Protein 1XIQ (pdb70)

Secondary structure (DSSP, 8-state):
--EEEEEE-HHHHHTT-HHHHHHHHHHTT-EEEEEEEE---HHHHHHHTGGGSSSSS-TTHHHHHTTS-EEEEEEESTTHHHHHHHHH--SSTTTSPBTBHHHHH--BTTB-SEEE-SSHHHHHHHHHHH--GGGS-----GGGGGT--/--EEEEEE-HHHHHTT-HHHHHHHHHHTT-EEEEEEEE---HHHHHHHTGGGSSSSSSTTHHHHHHSS-EEEEEEESTTHHHHHHHHH--SSTTTSPBTBHHHHH--BTTB-SEEE-SSHHHHHHHHHHH--GGGS-----GGGGGT--/--EEEEEE-HHHHHTT-HHHHHHHHHHTT-EEEEEEEE---HHHHHHHTSGGGSSSS-TTHHHHHHHS-EEEEEEESTTHHHHHHHHH--SSTTTSPBTBHHHHH--BTTB-SEEE-SSHHHHHHHHHHH--GGGS-----GGGGGT--/--EEEEEE-HHHHHTT-HHHHHHHHHHTT-EEEEEEEE---HHHHHTTSTTT-SSSSSTTHHHHHHHS-EEEEEEESTTHHHHHHHHH--SSTTTSPBTBHHHHH--BTTB-SEEE-SSHHHHHHHHHHH--GGGS-----GGGGGT--/--EEEEEE-HHHHHTT-HHHHHHHHHHTT-EEEEEEEE---TTHHHHHTSGGGSSSS-TTHHHHHHHS-EEEEEEESTTHHHHHHHHH--SSTTTSPBTBHHHHH--BTTB-SEEE-SSHHHHHHHHHHH--GGGS-----GGGGGT--/--EEEEEE-HHHHHTT-HHHHHHHHHHTT-EEEEEEEE---HHHHHHHTGGGGSSSS-TTHHHHTTTS-EEEEEEESTTHHHHHHHHH--SSTTTSPBTBHHHHH--BTTB-SEEE-SSHHHHHHHHHHH--GGGS-----GGGGGT--

Organism: Plasmodium falciparum (isolate 3D7) (NCBI:txid36329)

Nearest PDB structures (foldseek):
  1xiq-assembly1_B  TM=1.007E+00  e=1.306E-31  Plasmodium falciparum 3D7
  2hvd-assembly1_C-2  TM=9.933E-01  e=1.036E-22  Homo sapiens
  5iol-assembly1_F  TM=9.896E-01  e=2.340E-22  Schistosoma mansoni
  2hve-assembly1_A  TM=9.920E-01  e=5.284E-22  Homo sapiens
  6joh-assembly3_I  TM=9.911E-01  e=8.194E-22  Aspergillus flavus NRRL3357

CATH classification: 3.30.70.141

Solvent-accessible surface area: 35829 Å² total; per-residue (Å²): 141,48,61,1,0,0,0,0,37,0,1,0,8,6,46,21,4,1,0,9,0,0,48,59,0,23,42,2,2,6,20,7,5,1,4,34,6,23,50,0,72,65,140,30,0,110,94,17,24,124,161,72,58,138,97,126,160,33,124,100,52,0,50,55,5,31,161,6,0,0,0,0,0,0,1,23,0,38,37,0,1,122,5,1,108,60,13,2,9,96,85,45,0,33,85,0,86,11,18,0,0,19,0,31,12,2,2,37,86,65,32,4,0,0,28,13,0,79,47,75,82,28,0,83,110,14,10,124,39,6,11,123,95,147,36,43,13,168,23,172,30,30,18,39,114,41,4,25,131,132,51,74,1,0,1,0,0,22,0,1,0,6,7,42,17,4,1,0,7,0,0,64,67,0,23,43,1,2,7,24,6,5,1,4,38,6,34,57,3,72,104,152,60,1,59,114,20,35,140,170,84,60,147,95,133,133,43,128,88,48,12,65,92,4,32,139,2,0,0,0,0,0,0,0,21,0,51,28,0,6,114,1,1,71,58,8,0,12,97,88,50,0,70,83,0,96,12,17,6,0,9,0,31,6,0,10,58,72,26,6,3,0,0,21,2,1,95,54,72,69,29,0,77,152,19,10,117,52,10,11,133,78,133,55,45,11,168,23,148,14,37,11,26,108,40,3,7,125,109,51,56,1,0,0,0,0,14,0,0,0,7,6,39,20,6,1,0,14,0,0,44,53,0,23,38,1,7,7,11,6,4,0,3,48,6,26,57,2,65,85,114,57,0,120,98,12,21,148,97,79,61,141,73,139,129,46,187,88,52,11,50,49,2,29,156,7,0,0,0,0,0,0,0,13,6,34,35,0,1,79,3,2,111,57,4,3,14,98,94,48,0,34,87,0,96,11,13,0,0,17,2,30,10,1,0,45,69,47,36,9,0,0,21,13,1,58,44,68,82,22,0,81,127,10,15,116,47,5,12,142,96,142,34,50,10,134,12,136,26,43,4,64,82,14,2,8,106,128,51,76,1,0,1,2,0,28,4,3,0,7,6,41,24,10,1,0,17,0,0,57,69,0,24,44,1,2,6,24,7,5,1,4,43,5,52,54,4,72,115,141,92,6,128,106,38,43,150,163,92,54,151,85,132,124,46,142,78,55,12,56,107,9,14,145,3,0,0,0,0,0,0,0,20,0,44,36,0,13,105,0,0,106,56,4,2,13,103,90,47,0,55,78,0,97,13,16,6,0,24,0,32,10,1,8,48,73,33,12,4,0,0,30,11,1,85,45,74,70,30,0,79,152,25,13,118,61,12,12,149,93,153,49,41,10,167,21,133,22,17,10,32,105,37,4,10,125,118,52,67,1,0,0,0,0,16,0,0,0,7,5,40,22,5,1,0,11,0,0,47,55,0,21,42,0,1,6,25,5,4,0,4,43,7,23,55,3,73,96,109,60,0,109,86,11,18,143,88,69,63,139,83,140,137,47,199,64,51,12,51,44,1,29,154,6,1,0,0,0,0,0,0,22,0,39,35,0,6,92,2,2,113,47,2,2,15,98,95,51,0,33,74,1,91,12,14,0,0,20,2,39,10,1,2,43,79,43,29,9,0,0,15,15,0,61,51,81,75,26,0,83,142,10,14,112,53,8,10,138,92,147,40,43,12,156,17,149,22,37,14,38,80,18,3,9,118,138,49,67,1,0,0,0,0,33,0,1,0,9,6,45,19,5,0,0,14,0,0,63,61,0,23,48,2,4,7,13,6,3,1,4,36,7,22,45,1,80,87,138,37,0,118,86,14,26,127,159,72,68,147,81,128,150,34,180,99,46,10,47,56,3,30,152,6,0,0,0,0,0,0,1,25,0,42,33,0,7,96,0,1,97,57,11,2,7,92,77,42,0,34,90,0,97,12,19,1,0,16,0,31,12,0,1,51,81,75,31,4,0,0,28,15,0,81,48,75,80,25,0,82,104,12,10,116,38,8,11,124,94,144,36,46,13,140,15,161,31,33,16,40,115,31,4,27,129

Sequence (894 aa):
MEKSFIMIKPDGVQRGLVGTIIKRFEKKGYKLIAIKMLNPTEEILKEHYKELSDQPFFKNLVAYISKGPVVAMVWEGVDMVKQGRKLIGETNPLTSNTGTIRGDFCLEVSKNVIHGSDSVASANKEINIWFKAEELTQWKHHMKEWICSMEKSFIMIKPDGVQRGLVGTIIKRFEKKGYKLIAIKMLNPTEEILKEHYKELSDQPFFKNLVAYISKGPVVAMVWEGVDMVKQGRKLIGETNPLTSNTGTIRGDFCLEVSKNVIHGSDSVASANKEINIWFKAEELTQWKHHMKEWICSMEKSFIMIKPDGVQRGLVGTIIKRFEKKGYKLIAIKMLNPTEEILKEHYKELSDQPFFKNLVAYISKGPVVAMVWEGVDMVKQGRKLIGETNPLTSNTGTIRGDFCLEVSKNVIHGSDSVASANKEINIWFKAEELTQWKHHMKEWICSMEKSFIMIKPDGVQRGLVGTIIKRFEKKGYKLIAIKMLNPTEEILKEHYKELSDQPFFKNLVAYISKGPVVAMVWEGVDMVKQGRKLIGETNPLTSNTGTIRGDFCLEVSKNVIHGSDSVASANKEINIWFKAEELTQWKHHMKEWICSMEKSFIMIKPDGVQRGLVGTIIKRFEKKGYKLIAIKMLNPTEEILKEHYKELSDQPFFKNLVAYISKGPVVAMVWEGVDMVKQGRKLIGETNPLTSNTGTIRGDFCLEVSKNVIHGSDSVASANKEINIWFKAEELTQWKHHMKEWICSMEKSFIMIKPDGVQRGLVGTIIKRFEKKGYKLIAIKMLNPTEEILKEHYKELSDQPFFKNLVAYISKGPVVAMVWEGVDMVKQGRKLIGETNPLTSNTGTIRGDFCLEVSKNVIHGSDSVASANKEINIWFKAEELTQWKHHMKEWICS

Structure (mmCIF, N/CA/C/O backbone):
data_1XIQ
#
_entry.id   1XIQ
#
_cell.length_a   68.593
_cell.length_b   112.424
_cell.length_c   68.590
_cell.angle_alpha   90.00
_cell.angle_beta   119.05
_cell.angle_gamma   90.00
#
_symmetry.space_group_name_H-M   'P 1 21 1'
#
loop_
_atom_site.group_PDB
_atom_site.id
_atom_site.type_symbol
_atom_site.label_atom_id
_atom_site.label_alt_id
_atom_site.label_comp_id
_atom_site.label_asym_id
_atom_site.label_entity_id
_atom_site.label_seq_id
_atom_site.pdbx_PDB_ins_code
_atom_site.Cartn_x
_atom_site.Cartn_y
_atom_site.Cartn_z
_atom_site.occupancy
_atom_site.B_iso_or_equiv
_atom_site.auth_seq_id
_atom_site.auth_comp_id
_atom_site.auth_asym_id
_atom_site.auth_atom_id
_atom_site.pdbx_PDB_model_num
ATOM 1 N N . MET A 1 9 ? 24.645 -1.760 -18.206 1.00 56.92 1 MET A N 1
ATOM 2 C CA . MET A 1 9 ? 23.619 -0.902 -17.545 1.00 56.58 1 MET A CA 1
ATOM 3 C C . MET A 1 9 ? 24.168 0.484 -17.178 1.00 54.23 1 MET A C 1
ATOM 4 O O . MET A 1 9 ? 25.389 0.695 -17.181 1.00 54.37 1 MET A O 1
ATOM 9 N N . GLU A 1 10 ? 23.258 1.413 -16.869 1.00 50.47 2 GLU A N 1
ATOM 10 C CA . GLU A 1 10 ? 23.593 2.776 -16.448 1.00 46.88 2 GLU A CA 1
ATOM 11 C C . GLU A 1 10 ? 24.364 2.836 -15.123 1.00 45.84 2 GLU A C 1
ATOM 12 O O . GLU A 1 10 ? 23.926 2.268 -14.119 1.00 47.59 2 GLU A O 1
ATOM 18 N N . LYS A 1 11 ? 25.498 3.534 -15.120 1.00 43.20 3 LYS A N 1
ATOM 19 C CA . LYS A 1 11 ? 26.340 3.658 -13.923 1.00 40.88 3 LYS A CA 1
ATOM 20 C C . LYS A 1 11 ? 26.356 5.088 -13.388 1.00 39.58 3 LYS A C 1
ATOM 21 O O . LYS A 1 11 ? 26.347 6.044 -14.155 1.00 41.27 3 LYS A O 1
ATOM 27 N N . SER A 1 12 ? 26.384 5.230 -12.065 1.00 38.14 4 SER A N 1
ATOM 28 C CA . SER A 1 12 ? 26.529 6.545 -11.416 1.00 37.02 4 SER A CA 1
ATOM 29 C C . SER A 1 12 ? 27.597 6.530 -10.336 1.00 36.39 4 SER A C 1
ATOM 30 O O . SER A 1 12 ? 27.832 5.490 -9.704 1.00 37.03 4 SER A O 1
ATOM 33 N N . PHE A 1 13 ? 28.224 7.685 -10.115 1.00 33.97 5 PHE A N 1
ATOM 34 C CA . PHE A 1 13 ? 29.228 7.810 -9.070 1.00 32.62 5 PHE A CA 1
ATOM 35 C C . PHE A 1 13 ? 28.643 8.436 -7.817 1.00 31.74 5 PHE A C 1
ATOM 36 O O . PHE A 1 13 ? 28.199 9.595 -7.820 1.00 31.11 5 PHE A O 1
ATOM 44 N N . ILE A 1 14 ? 28.643 7.658 -6.741 1.00 31.17 6 ILE A N 1
ATOM 45 C CA . ILE A 1 14 ? 28.106 8.127 -5.476 1.00 29.96 6 ILE A CA 1
ATOM 46 C C . ILE A 1 14 ? 29.195 8.141 -4.415 1.00 29.77 6 ILE A C 1
ATOM 47 O O . ILE A 1 14 ? 29.878 7.135 -4.197 1.00 30.08 6 ILE A O 1
ATOM 52 N N . MET A 1 15 ? 29.377 9.285 -3.770 1.00 29.50 7 MET A N 1
ATOM 53 C CA . MET A 1 15 ? 30.484 9.425 -2.842 1.00 30.65 7 MET A CA 1
ATOM 54 C C . MET A 1 15 ? 29.989 9.978 -1.517 1.00 30.13 7 MET A C 1
ATOM 55 O O . MET A 1 15 ? 29.412 11.076 -1.467 1.00 32.25 7 MET A O 1
ATOM 60 N N . ILE A 1 16 ? 30.181 9.20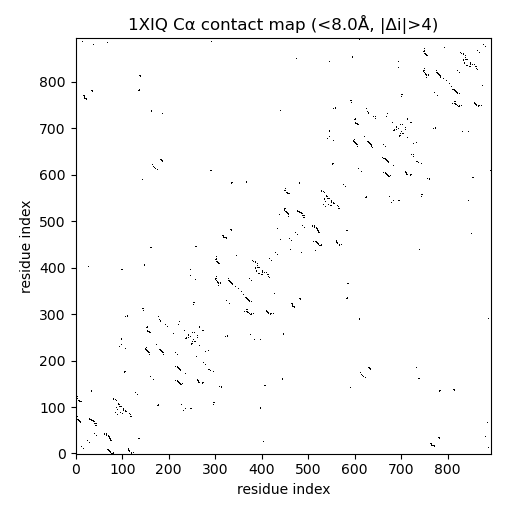8 -0.453 1.00 26.99 8 ILE A N 1
ATOM 61 C CA . ILE A 1 16 ? 29.877 9.703 0.869 1.00 25.90 8 ILE A CA 1
ATOM 62 C C . ILE A 1 16 ? 30.988 10.663 1.296 1.00 27.76 8 ILE A C 1
ATOM 63 O O . ILE A 1 16 ? 32.152 10.267 1.459 1.00 28.97 8 ILE A O 1
ATOM 68 N N . LYS A 1 17 ? 30.625 11.934 1.446 1.00 27.08 9 LYS A N 1
ATOM 69 C CA . LYS A 1 17 ? 31.555 12.967 1.886 1.00 26.09 9 LYS A CA 1
ATOM 70 C C . LYS A 1 17 ? 32.020 12.731 3.342 1.00 24.96 9 LYS A C 1
ATOM 71 O O . LYS A 1 17 ? 31.471 11.866 4.024 1.00 23.97 9 LYS A O 1
ATOM 77 N N . PRO A 1 18 ? 33.026 13.478 3.812 1.00 23.99 10 PRO A N 1
ATOM 78 C CA . PRO A 1 18 ? 33.632 13.224 5.121 1.00 23.61 10 PRO A CA 1
ATOM 79 C C . PRO A 1 18 ? 32.626 13.285 6.273 1.00 24.21 10 PRO A C 1
ATOM 80 O O . PRO A 1 18 ? 32.692 12.452 7.178 1.00 26.25 10 PRO A O 1
ATOM 84 N N . ASP A 1 19 ? 31.702 14.239 6.221 1.00 23.02 11 ASP A N 1
ATOM 85 C CA . ASP A 1 19 ? 30.712 14.398 7.259 1.00 21.72 11 ASP A CA 1
ATOM 86 C C . ASP A 1 19 ? 29.733 13.231 7.322 1.00 20.31 11 ASP A C 1
ATOM 87 O O . ASP A 1 19 ? 29.154 12.945 8.373 1.00 20.25 11 ASP A O 1
ATOM 92 N N . GLY A 1 20 ? 29.556 12.548 6.198 1.00 18.92 12 GLY A N 1
ATOM 93 C CA . GLY A 1 20 ? 28.783 11.322 6.167 1.00 19.13 12 GLY A CA 1
ATOM 94 C C . GLY A 1 20 ? 29.466 10.208 6.944 1.00 19.70 12 GLY A C 1
ATOM 95 O O . GLY A 1 20 ? 28.817 9.463 7.679 1.00 19.37 12 GLY A O 1
ATOM 96 N N . VAL A 1 21 ? 30.779 10.095 6.773 1.00 19.60 13 VAL A N 1
ATOM 97 C CA . VAL A 1 21 ? 31.558 9.061 7.435 1.00 19.73 13 VAL A CA 1
ATOM 98 C C . VAL A 1 21 ? 31.641 9.372 8.929 1.00 21.08 13 VAL A C 1
ATOM 99 O O . VAL A 1 21 ? 31.582 8.457 9.764 1.00 22.24 13 VAL A O 1
ATOM 103 N N . GLN A 1 22 ? 31.747 10.662 9.260 1.00 20.87 14 GLN A N 1
ATOM 104 C CA . GLN A 1 22 ? 31.916 11.111 10.643 1.00 22.56 14 GLN A CA 1
ATOM 105 C C . GLN A 1 22 ? 30.707 10.776 11.480 1.00 23.47 14 GLN A C 1
ATOM 106 O O . GLN A 1 22 ? 30.818 10.368 12.641 1.00 23.68 14 GLN A O 1
ATOM 112 N N . ARG A 1 23 ? 29.550 10.960 10.865 1.00 24.48 15 ARG A N 1
ATOM 113 C CA . ARG A 1 23 ? 28.251 10.758 11.500 1.00 24.68 15 ARG A CA 1
ATOM 114 C C . ARG A 1 23 ? 27.783 9.300 11.443 1.00 24.17 15 ARG A C 1
ATOM 115 O O . ARG A 1 23 ? 26.681 8.986 11.878 1.00 24.96 15 ARG A O 1
ATOM 123 N N . GLY A 1 24 ? 28.618 8.423 10.890 1.00 23.89 16 GLY A N 1
ATOM 124 C CA . GLY A 1 24 ? 28.313 7.008 10.810 1.00 22.60 16 GLY A CA 1
ATOM 125 C C . GLY A 1 24 ? 27.108 6.736 9.943 1.00 21.01 16 GLY A C 1
ATOM 126 O O . GLY A 1 24 ? 26.193 6.055 10.366 1.00 22.49 16 GLY A O 1
ATOM 127 N N . LEU A 1 25 ? 27.110 7.264 8.724 1.00 20.34 17 LEU A N 1
ATOM 128 C CA . LEU A 1 25 ? 25.978 7.105 7.821 1.00 19.14 17 LEU A CA 1
ATOM 129 C C . LEU A 1 25 ? 26.318 6.214 6.631 1.00 20.51 17 LEU A C 1
ATOM 130 O O . LEU A 1 25 ? 25.505 6.049 5.713 1.00 21.56 17 LEU A O 1
ATOM 135 N N . VAL A 1 26 ? 27.513 5.627 6.655 1.00 20.36 18 VAL A N 1
ATOM 136 C CA . VAL A 1 26 ? 27.973 4.784 5.550 1.00 21.09 18 VAL A CA 1
ATOM 137 C C . VAL A 1 26 ? 27.034 3.609 5.319 1.00 21.74 18 VAL A C 1
ATOM 138 O O . VAL A 1 26 ? 26.459 3.492 4.253 1.00 24.30 18 VAL A O 1
ATOM 142 N N . GLY A 1 27 ? 26.858 2.757 6.319 1.00 21.53 19 GLY A N 1
ATOM 143 C CA . GLY A 1 27 ? 25.916 1.652 6.220 1.00 20.66 19 GLY A CA 1
ATOM 144 C C . GLY A 1 27 ? 24.500 2.045 5.798 1.00 19.34 19 GLY A C 1
ATOM 145 O O . GLY A 1 27 ? 23.963 1.524 4.836 1.00 19.43 19 GLY A O 1
ATOM 146 N N . THR A 1 28 ? 23.908 2.974 6.536 1.00 19.37 20 THR A N 1
ATOM 147 C CA . THR A 1 28 ? 22.595 3.551 6.237 1.00 19.03 20 THR A CA 1
ATOM 148 C C . THR A 1 28 ? 22.456 3.949 4.775 1.00 19.25 20 THR A C 1
ATOM 149 O O . THR A 1 28 ? 21.493 3.572 4.119 1.00 20.59 20 THR A O 1
ATOM 153 N N . ILE A 1 29 ? 23.411 4.719 4.266 1.00 18.86 21 ILE A N 1
ATOM 154 C CA . ILE A 1 29 ? 23.366 5.150 2.867 1.00 18.68 21 ILE A CA 1
ATOM 155 C C . ILE A 1 29 ? 23.401 3.947 1.931 1.00 17.99 21 ILE A C 1
ATOM 156 O O . ILE A 1 29 ? 22.569 3.832 1.026 1.00 17.82 21 ILE A O 1
ATOM 161 N N . ILE A 1 30 ? 24.347 3.045 2.162 1.00 18.35 22 ILE A N 1
ATOM 162 C CA . ILE A 1 30 ? 24.449 1.858 1.328 1.00 19.26 22 ILE A CA 1
ATOM 163 C C . ILE A 1 30 ? 23.135 1.072 1.348 1.00 20.25 22 ILE A C 1
ATOM 164 O O . ILE A 1 30 ? 22.546 0.820 0.284 1.00 21.12 22 ILE A O 1
ATOM 169 N N . LYS A 1 31 ? 22.660 0.717 2.542 1.00 18.30 23 LYS A N 1
ATOM 170 C CA . LYS A 1 31 ? 21.378 0.024 2.645 1.00 18.76 23 LYS A CA 1
ATOM 171 C C . LYS A 1 31 ? 20.276 0.669 1.790 1.00 20.56 23 LYS A C 1
ATOM 172 O O . LYS A 1 31 ? 19.503 -0.043 1.149 1.00 21.37 23 LYS A O 1
ATOM 178 N N . ARG A 1 32 ? 20.222 2.001 1.761 1.00 21.23 24 ARG A N 1
ATOM 179 C CA . ARG A 1 32 ? 19.172 2.689 1.027 1.00 23.19 24 ARG A CA 1
ATOM 180 C C . ARG A 1 32 ? 19.291 2.335 -0.443 1.00 25.15 24 ARG A C 1
ATOM 181 O O . ARG A 1 32 ? 18.285 2.110 -1.118 1.00 27.41 24 ARG A O 1
ATOM 189 N N . PHE A 1 33 ? 20.527 2.249 -0.920 1.00 26.08 25 PHE A N 1
ATOM 190 C CA . PHE A 1 33 ? 20.787 1.998 -2.326 1.00 25.82 25 PHE A CA 1
ATOM 191 C C . PHE A 1 33 ? 20.577 0.541 -2.651 1.00 26.49 25 PHE A C 1
ATOM 192 O O . PHE A 1 33 ? 20.085 0.216 -3.711 1.00 28.52 25 PHE A O 1
ATOM 200 N N . GLU A 1 34 ? 20.951 -0.335 -1.723 1.00 26.14 26 GLU A N 1
ATOM 201 C CA . GLU A 1 34 ? 20.754 -1.774 -1.867 1.00 23.68 26 GLU A CA 1
ATOM 202 C C . GLU A 1 34 ? 19.266 -2.078 -2.030 1.00 24.89 26 GLU A C 1
ATOM 203 O O . GLU A 1 34 ? 18.875 -2.781 -2.958 1.00 24.60 26 GLU A O 1
ATOM 209 N N . LYS A 1 35 ? 18.451 -1.518 -1.128 1.00 26.68 27 LYS A N 1
ATOM 210 C CA . LYS A 1 35 ? 17.022 -1.829 -1.003 1.00 28.94 27 LYS A CA 1
ATOM 211 C C . LYS A 1 35 ? 16.231 -1.364 -2.235 1.00 29.84 27 LYS A C 1
ATOM 212 O O . LYS A 1 35 ? 15.136 -1.859 -2.540 1.00 29.87 27 LYS A O 1
ATOM 218 N N . LYS A 1 36 ? 16.819 -0.412 -2.945 1.00 30.44 28 LYS A N 1
ATOM 219 C CA . LYS A 1 36 ? 16.249 0.151 -4.157 1.00 30.86 28 LYS A CA 1
ATOM 220 C C . LYS A 1 36 ? 16.374 -0.844 -5.333 1.00 31.69 28 LYS A C 1
ATOM 221 O O . LYS A 1 36 ? 15.696 -0.707 -6.352 1.00 32.75 28 LYS A O 1
ATOM 227 N N . GLY A 1 37 ? 17.215 -1.863 -5.165 1.00 32.20 29 GLY A N 1
ATOM 228 C CA . GLY A 1 37 ? 17.431 -2.880 -6.182 1.00 31.40 29 GLY A CA 1
ATOM 229 C C . GLY A 1 37 ? 18.633 -2.583 -7.061 1.00 31.55 29 GLY A C 1
ATOM 230 O O . GLY A 1 37 ? 18.786 -3.137 -8.147 1.00 32.34 29 GLY A O 1
ATOM 231 N N . TYR A 1 38 ? 19.500 -1.705 -6.579 1.00 31.98 30 TYR A N 1
ATOM 232 C CA . TYR A 1 38 ? 20.680 -1.292 -7.321 1.00 32.20 30 TYR A CA 1
ATOM 233 C C . TYR A 1 38 ? 21.898 -2.129 -7.004 1.00 31.06 30 TYR A C 1
ATOM 234 O O . TYR A 1 38 ? 21.951 -2.794 -5.972 1.00 31.04 30 TYR A O 1
ATOM 243 N N . LYS A 1 39 ? 22.870 -2.070 -7.912 1.00 30.47 31 LYS A N 1
ATOM 244 C CA . LYS A 1 39 ? 24.026 -2.960 -7.929 1.00 30.22 31 LYS A CA 1
ATOM 245 C C . LYS A 1 39 ? 25.316 -2.217 -7.590 1.00 31.05 31 LYS A C 1
ATOM 246 O O . LYS A 1 39 ? 25.792 -1.413 -8.397 1.00 31.42 31 LYS A O 1
ATOM 252 N N . LEU A 1 40 ? 25.880 -2.476 -6.409 1.00 30.34 32 LEU A N 1
ATOM 253 C CA . LEU A 1 40 ? 27.183 -1.921 -6.073 1.00 28.86 32 LEU A CA 1
ATOM 254 C C . LEU A 1 40 ? 28.245 -2.690 -6.838 1.00 29.88 32 LEU A C 1
ATOM 255 O O . LEU A 1 40 ? 28.319 -3.920 -6.734 1.00 29.97 32 LEU A O 1
ATOM 260 N N . ILE A 1 41 ? 29.048 -1.968 -7.625 1.00 29.54 33 ILE A N 1
ATOM 261 C CA . ILE A 1 41 ? 30.111 -2.600 -8.420 1.00 28.10 33 ILE A CA 1
ATOM 262 C C . ILE A 1 41 ? 31.524 -2.121 -8.064 1.00 29.43 33 ILE A C 1
ATOM 263 O O . ILE A 1 41 ? 32.519 -2.758 -8.434 1.00 29.85 33 ILE A O 1
ATOM 268 N N . ALA A 1 42 ? 31.607 -1.000 -7.347 1.00 30.04 34 ALA A N 1
ATOM 269 C CA . ALA A 1 42 ? 32.892 -0.510 -6.834 1.00 29.84 34 ALA A CA 1
ATOM 270 C C . ALA A 1 42 ? 32.724 0.365 -5.616 1.00 28.69 34 ALA A C 1
ATOM 271 O O . ALA A 1 42 ? 31.811 1.185 -5.551 1.00 28.35 34 ALA A O 1
ATOM 273 N N . ILE A 1 43 ? 33.622 0.159 -4.654 1.00 28.12 35 ILE A N 1
ATOM 274 C CA . ILE A 1 43 ? 33.658 0.913 -3.395 1.00 27.70 35 ILE A CA 1
ATOM 275 C C . ILE A 1 43 ? 35.107 1.001 -2.874 1.00 29.50 35 ILE A C 1
ATOM 276 O O . ILE A 1 43 ? 35.891 0.059 -2.987 1.00 31.20 35 ILE A O 1
ATOM 281 N N . LYS A 1 44 ? 35.457 2.140 -2.303 1.00 30.04 36 LYS A N 1
ATOM 282 C CA . LYS A 1 44 ? 36.832 2.406 -1.931 1.00 31.82 36 LYS A CA 1
ATOM 283 C C . LYS A 1 44 ? 36.860 3.532 -0.913 1.00 32.90 36 LYS A C 1
ATOM 284 O O . LYS A 1 44 ? 36.140 4.524 -1.071 1.00 33.67 36 LYS A O 1
ATOM 290 N N . MET A 1 45 ? 37.669 3.379 0.132 1.00 33.38 37 MET A N 1
ATOM 291 C CA . MET A 1 45 ? 37.895 4.465 1.072 1.00 34.16 37 MET A CA 1
ATOM 292 C C . MET A 1 45 ? 39.259 5.080 0.866 1.00 35.96 37 MET A C 1
ATOM 293 O O . MET A 1 45 ? 40.260 4.363 0.832 1.00 36.28 37 MET A O 1
ATOM 298 N N . LEU A 1 46 ? 39.289 6.412 0.755 1.00 37.60 38 LEU A N 1
ATOM 299 C CA . LEU A 1 46 ? 40.501 7.169 0.423 1.00 38.73 38 LEU A CA 1
ATOM 300 C C . LEU A 1 46 ? 40.452 8.588 0.977 1.00 40.15 38 LEU A C 1
ATOM 301 O O . LEU A 1 46 ? 39.379 9.132 1.213 1.00 39.70 38 LEU A O 1
ATOM 306 N N . ASN A 1 47 ? 41.622 9.167 1.209 1.00 43.15 39 ASN A N 1
ATOM 307 C CA . ASN A 1 47 ? 41.725 10.587 1.485 1.00 45.62 39 ASN A CA 1
ATOM 308 C C . ASN A 1 47 ? 42.108 11.238 0.168 1.00 48.90 39 ASN A C 1
ATOM 309 O O . ASN A 1 47 ? 43.265 11.176 -0.244 1.00 50.27 39 ASN A O 1
ATOM 314 N N . PRO A 1 48 ? 41.124 11.820 -0.516 1.00 51.85 40 PRO A N 1
ATOM 315 C CA . PRO A 1 48 ? 41.295 12.251 -1.902 1.00 54.82 40 PRO A CA 1
ATOM 316 C C . PRO A 1 48 ? 42.415 13.251 -2.090 1.00 58.32 40 PRO A C 1
ATOM 317 O O . PRO A 1 48 ? 42.472 14.293 -1.428 1.00 60.07 40 PRO A O 1
ATOM 321 N N . THR A 1 49 ? 43.311 12.873 -2.994 1.00 55.76 41 THR A N 1
ATOM 322 C CA . THR A 1 49 ? 44.486 13.642 -3.334 1.00 54.21 41 THR A CA 1
ATOM 323 C C . THR A 1 49 ? 44.092 14.860 -4.169 1.00 54.85 41 THR A C 1
ATOM 324 O O . THR A 1 49 ? 43.131 14.807 -4.942 1.00 54.93 41 THR A O 1
ATOM 328 N N . GLU A 1 50 ? 44.823 15.957 -3.985 1.00 54.71 42 GLU A N 1
ATOM 329 C CA . G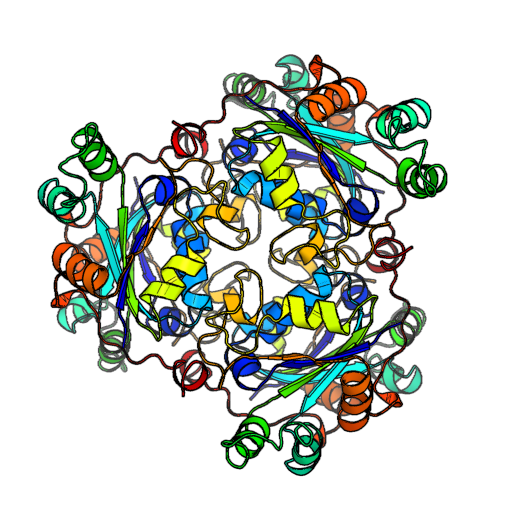LU A 1 50 ? 44.516 17.230 -4.627 1.00 54.54 42 GLU A CA 1
ATOM 330 C C . GLU A 1 50 ? 44.240 17.060 -6.110 1.00 54.22 42 GLU A C 1
ATOM 331 O O . GLU A 1 50 ? 43.381 17.738 -6.665 1.00 53.61 42 GLU A O 1
ATOM 337 N N . GLU A 1 51 ? 44.977 16.147 -6.739 1.00 54.51 43 GLU A N 1
ATOM 338 C CA . GLU A 1 51 ? 44.829 15.839 -8.161 1.00 55.37 43 GLU A CA 1
ATOM 339 C C . GLU A 1 51 ? 43.407 15.402 -8.514 1.00 54.05 43 GLU A C 1
ATOM 340 O O . GLU A 1 51 ? 42.775 15.992 -9.383 1.00 55.14 43 GLU A O 1
ATOM 346 N N . ILE A 1 52 ? 42.908 14.373 -7.836 1.00 52.42 44 ILE A N 1
ATOM 347 C CA . ILE A 1 52 ? 41.556 13.890 -8.073 1.00 50.46 44 ILE A CA 1
ATOM 348 C C . ILE A 1 52 ? 40.566 15.019 -7.836 1.00 49.79 44 ILE A C 1
ATOM 349 O O . ILE A 1 52 ? 39.711 15.294 -8.670 1.00 50.08 44 ILE A O 1
ATOM 354 N N . LEU A 1 53 ? 40.708 15.690 -6.702 1.00 49.68 45 LEU A N 1
ATOM 355 C CA . LEU A 1 53 ? 39.731 16.681 -6.283 1.00 49.04 45 LEU A CA 1
ATOM 356 C C . LEU A 1 53 ? 39.650 17.876 -7.203 1.00 50.36 45 LEU A C 1
ATOM 357 O O . LEU A 1 53 ? 38.590 18.467 -7.342 1.00 51.40 45 LEU A O 1
ATOM 362 N N . LYS A 1 54 ? 40.769 18.220 -7.829 1.00 53.76 46 LYS A N 1
ATOM 363 C CA . LYS A 1 54 ? 40.818 19.319 -8.791 1.00 57.11 46 LYS A CA 1
ATOM 364 C C . LYS A 1 54 ? 40.086 18.965 -10.084 1.00 57.49 46 LYS A C 1
ATOM 365 O O . LYS A 1 54 ? 39.540 19.844 -10.747 1.00 57.20 46 LYS A O 1
ATOM 371 N N . GLU A 1 55 ? 40.081 17.676 -10.423 1.00 59.76 47 GLU A N 1
ATOM 372 C CA . GLU A 1 55 ? 39.442 17.167 -11.639 1.00 62.32 47 GLU A CA 1
ATOM 373 C C . GLU A 1 55 ? 37.954 16.844 -11.418 1.00 62.11 47 GLU A C 1
ATOM 374 O O . GLU A 1 55 ? 37.128 17.034 -12.315 1.00 62.16 47 GLU A O 1
ATOM 380 N N . HIS A 1 56 ? 37.622 16.367 -10.222 1.00 61.83 48 HIS A N 1
ATOM 381 C CA . HIS A 1 56 ? 36.234 16.147 -9.832 1.00 62.11 48 HIS A CA 1
ATOM 382 C C . HIS A 1 56 ? 35.470 17.462 -9.780 1.00 66.13 48 HIS A C 1
ATOM 383 O O . HIS A 1 56 ? 34.346 17.562 -10.269 1.00 65.92 48 HIS A O 1
ATOM 390 N N . TYR A 1 57 ? 36.098 18.464 -9.178 1.00 71.51 49 TYR A N 1
ATOM 391 C CA . TYR A 1 57 ? 35.520 19.785 -9.046 1.00 76.19 49 TYR A CA 1
ATOM 392 C C . TYR A 1 57 ? 36.136 20.744 -10.056 1.00 81.13 49 TYR A C 1
ATOM 393 O O . TYR A 1 57 ? 36.488 21.864 -9.706 1.00 81.66 49 TYR A O 1
ATOM 402 N N . LYS A 1 58 ? 36.271 20.310 -11.306 1.00 87.72 50 LYS A N 1
ATOM 403 C CA . LYS A 1 58 ? 36.879 21.152 -12.336 1.00 93.53 50 LYS A CA 1
ATOM 404 C C . LYS A 1 58 ? 35.966 22.292 -12.763 1.00 97.20 50 LYS A C 1
ATOM 405 O O . LYS A 1 58 ? 36.439 23.330 -13.214 1.00 98.61 50 LYS A O 1
ATOM 411 N N . GLU A 1 59 ? 34.661 22.094 -12.613 1.00 101.65 51 GLU A N 1
ATOM 412 C CA . GLU A 1 59 ? 33.683 23.098 -13.004 1.00 106.82 51 GLU A CA 1
ATOM 413 C C . GLU A 1 59 ? 33.522 24.193 -11.950 1.00 110.28 51 GLU A C 1
ATOM 414 O O . GLU A 1 59 ? 32.948 25.244 -12.223 1.00 110.34 51 GLU A O 1
ATOM 420 N N . LEU A 1 60 ? 34.034 23.940 -10.749 1.00 115.26 52 LEU A N 1
ATOM 421 C CA . LEU A 1 60 ? 33.937 24.879 -9.636 1.00 119.48 52 LEU A CA 1
ATOM 422 C C . LEU A 1 60 ? 35.238 25.653 -9.463 1.00 123.49 52 LEU A C 1
ATOM 423 O O . LEU A 1 60 ? 35.510 26.190 -8.392 1.00 123.40 52 LEU A O 1
ATOM 428 N N . SER A 1 61 ? 36.038 25.699 -10.524 1.00 129.50 53 SER A N 1
ATOM 429 C CA . SER A 1 61 ? 37.305 26.423 -10.518 1.00 135.89 53 SER A CA 1
ATOM 430 C C . SER A 1 61 ? 37.074 27.926 -10.545 1.00 140.93 53 SER A C 1
ATOM 431 O O . SER A 1 61 ? 37.751 28.679 -9.844 1.00 140.93 53 SER A O 1
ATOM 434 N N . ASP A 1 62 ? 36.108 28.353 -11.356 1.00 149.46 54 ASP A N 1
ATOM 435 C CA . ASP A 1 62 ? 35.734 29.761 -11.448 1.00 150.88 54 ASP A CA 1
ATOM 436 C C . ASP A 1 62 ? 34.824 30.169 -10.288 1.00 151.30 54 ASP A C 1
ATOM 437 O O . ASP A 1 62 ? 33.753 30.746 -10.491 1.00 151.78 54 ASP A O 1
ATOM 442 N N . GLN A 1 63 ? 35.265 29.859 -9.071 1.00 150.93 55 GLN A N 1
ATOM 443 C CA . GLN A 1 63 ? 34.528 30.193 -7.860 1.00 150.19 55 GLN A CA 1
ATOM 444 C C . GLN A 1 63 ? 35.491 30.641 -6.764 1.00 149.66 55 GLN A C 1
ATOM 445 O O . GLN A 1 63 ? 36.586 30.089 -6.641 1.00 149.53 55 GLN A O 1
ATOM 451 N N . PRO A 1 64 ? 35.076 31.631 -5.971 1.00 148.96 56 PRO A N 1
ATOM 452 C CA . PRO A 1 64 ? 35.933 32.238 -4.946 1.00 148.47 56 PRO A CA 1
ATOM 453 C C . PRO A 1 64 ? 36.486 31.221 -3.956 1.00 147.99 56 PRO A C 1
ATOM 454 O O . PRO A 1 64 ? 37.692 31.201 -3.715 1.00 148.11 56 PRO A O 1
ATOM 458 N N . PHE A 1 65 ? 35.624 30.388 -3.388 1.00 147.31 57 PHE A N 1
ATOM 459 C CA . PHE A 1 65 ? 36.108 29.395 -2.440 1.00 146.22 57 PHE A CA 1
ATOM 460 C C . PHE A 1 65 ? 36.256 28.030 -3.086 1.00 145.26 57 PHE A C 1
ATOM 461 O O . PHE A 1 65 ? 35.315 27.242 -3.175 1.00 145.08 57 PHE A O 1
ATOM 469 N N . PHE A 1 66 ? 37.470 27.788 -3.566 1.00 144.09 58 PHE A N 1
ATOM 470 C CA . PHE A 1 66 ? 37.803 26.547 -4.235 1.00 142.91 58 PHE A CA 1
ATOM 471 C C . PHE A 1 66 ? 38.958 25.842 -3.546 1.00 142.40 58 PHE A C 1
ATOM 472 O O . PHE A 1 66 ? 38.977 24.617 -3.484 1.00 142.59 58 PHE A O 1
ATOM 480 N N . LYS A 1 67 ? 39.908 26.613 -3.022 1.00 141.53 59 LYS A N 1
ATOM 481 C CA . LYS A 1 67 ? 41.071 26.047 -2.340 1.00 140.08 59 LYS A CA 1
ATOM 482 C C . LYS A 1 67 ? 40.707 25.428 -0.998 1.00 138.37 59 LYS A C 1
ATOM 483 O O . LYS A 1 67 ? 41.373 24.506 -0.529 1.00 139.24 59 LYS A O 1
ATOM 489 N N . ASN A 1 68 ? 39.655 25.948 -0.379 1.00 129.63 60 ASN A N 1
ATOM 490 C CA . ASN A 1 68 ? 39.180 25.393 0.877 1.00 122.06 60 ASN A CA 1
ATOM 491 C C . ASN A 1 68 ? 38.263 24.199 0.651 1.00 115.76 60 ASN A C 1
ATOM 492 O O . ASN A 1 68 ? 38.145 23.335 1.519 1.00 115.66 60 ASN A O 1
ATOM 497 N N . LEU A 1 69 ? 37.634 24.151 -0.523 1.00 107.77 61 LEU A N 1
ATOM 498 C CA . LEU A 1 69 ? 36.831 23.000 -0.928 1.00 99.06 61 LEU A CA 1
ATOM 499 C C . LEU A 1 69 ? 37.711 21.770 -1.077 1.00 93.12 61 LEU A C 1
ATOM 500 O O . LEU A 1 69 ? 37.473 20.754 -0.434 1.00 92.74 61 LEU A O 1
ATOM 505 N N . VAL A 1 70 ? 38.739 21.870 -1.912 1.00 85.97 62 VAL A N 1
ATOM 506 C CA . VAL A 1 70 ? 39.615 20.733 -2.154 1.00 80.11 62 VAL A CA 1
ATOM 507 C C . VAL A 1 70 ? 40.432 20.362 -0.918 1.00 76.44 62 VAL A C 1
ATOM 508 O O . VAL A 1 70 ? 40.992 19.278 -0.856 1.00 76.55 62 VAL A O 1
ATOM 512 N N . ALA A 1 71 ? 40.476 21.249 0.071 1.00 72.41 63 ALA A N 1
ATOM 513 C CA . ALA A 1 71 ? 41.268 21.005 1.273 1.00 69.29 63 ALA A CA 1
ATOM 514 C C . ALA A 1 71 ? 40.446 20.384 2.392 1.00 66.63 63 ALA A C 1
ATOM 515 O O . ALA A 1 71 ? 40.995 19.738 3.287 1.00 66.88 63 ALA A O 1
ATOM 517 N N . TYR A 1 72 ? 39.131 20.590 2.337 1.00 63.31 64 TYR A N 1
ATOM 518 C CA . TYR A 1 72 ? 38.192 19.980 3.277 1.00 59.24 64 TYR A CA 1
ATOM 519 C C . TYR A 1 72 ? 38.038 18.504 2.980 1.00 57.93 64 TYR A C 1
ATOM 520 O O . TYR A 1 72 ? 38.167 17.661 3.869 1.00 58.54 64 TYR A O 1
ATOM 529 N N . ILE A 1 73 ? 37.749 18.209 1.719 1.00 55.54 65 ILE A N 1
ATOM 530 C CA . ILE A 1 73 ? 37.548 16.845 1.265 1.00 53.48 65 ILE A CA 1
ATOM 531 C C . ILE A 1 73 ? 38.874 16.080 1.200 1.00 53.27 65 ILE A C 1
ATOM 532 O O . ILE A 1 73 ? 38.920 14.883 1.484 1.00 53.64 65 ILE A O 1
ATOM 537 N N . SER A 1 74 ? 39.955 16.780 0.876 1.00 52.53 66 SER A N 1
ATOM 538 C CA . SER A 1 74 ? 41.284 16.182 0.949 1.00 53.11 66 SER A CA 1
ATOM 539 C C . SER A 1 74 ? 41.701 15.848 2.386 1.00 52.81 66 SER A C 1
ATOM 540 O O . SER A 1 74 ? 42.609 15.043 2.595 1.00 52.96 66 SER A O 1
ATOM 543 N N . LYS A 1 75 ? 41.053 16.472 3.367 1.00 51.69 67 LYS A N 1
ATOM 544 C CA . LYS A 1 75 ? 41.303 16.141 4.760 1.00 51.65 67 LYS A CA 1
ATOM 545 C C . LYS A 1 75 ? 40.519 14.888 5.127 1.00 53.63 67 LYS A C 1
ATOM 546 O O . LYS A 1 75 ? 41.082 13.795 5.157 1.00 52.35 67 LYS A O 1
ATOM 552 N N . GLY A 1 76 ? 39.214 15.057 5.374 1.00 58.24 68 GLY A N 1
ATOM 553 C CA . GLY A 1 76 ? 38.355 14.022 5.940 1.00 53.18 68 GLY A CA 1
ATOM 554 C C . GLY A 1 76 ? 38.337 12.773 5.093 1.00 49.14 68 GLY A C 1
ATOM 555 O O . GLY A 1 76 ? 38.837 12.803 3.973 1.00 50.75 68 GLY A O 1
ATOM 556 N N . PRO A 1 77 ? 37.780 11.677 5.608 1.00 43.99 69 PRO A N 1
ATOM 557 C CA . PRO A 1 77 ? 37.709 10.428 4.843 1.00 39.09 69 PRO A CA 1
ATOM 558 C C . PRO A 1 77 ? 36.549 10.478 3.874 1.00 35.00 69 PRO A C 1
ATOM 559 O O . PRO A 1 77 ? 35.585 11.199 4.097 1.00 33.85 69 PRO A O 1
ATOM 563 N N . VAL A 1 78 ? 36.648 9.711 2.804 1.00 31.07 70 VAL A N 1
ATOM 564 C CA . VAL A 1 78 ? 35.628 9.704 1.767 1.00 27.80 70 VAL A CA 1
ATOM 565 C C . VAL A 1 78 ? 35.399 8.255 1.321 1.00 28.15 70 VAL A C 1
ATOM 566 O O . VAL A 1 78 ? 36.367 7.487 1.176 1.00 29.20 70 VAL A O 1
ATOM 570 N N . VAL A 1 79 ? 34.136 7.863 1.145 1.00 25.68 71 VAL A N 1
ATOM 571 C CA . VAL A 1 79 ? 33.841 6.547 0.577 1.00 24.24 71 VAL A CA 1
ATOM 572 C C . VAL A 1 79 ? 33.317 6.689 -0.845 1.00 24.81 71 VAL A C 1
ATOM 573 O O . VAL A 1 79 ? 32.172 7.106 -1.074 1.00 26.64 71 VAL A O 1
ATOM 577 N N . ALA A 1 80 ? 34.173 6.355 -1.801 1.00 24.71 72 ALA A N 1
ATOM 578 C CA . ALA A 1 80 ? 33.837 6.482 -3.219 1.00 25.96 72 ALA A CA 1
ATOM 579 C C . ALA A 1 80 ? 33.111 5.227 -3.712 1.00 27.02 72 ALA A C 1
ATOM 580 O O . ALA A 1 80 ? 33.509 4.106 -3.370 1.00 29.54 72 ALA A O 1
ATOM 582 N N . MET A 1 81 ? 32.050 5.401 -4.494 1.00 26.33 73 MET A N 1
ATOM 583 C CA . MET A 1 81 ? 31.302 4.252 -4.980 1.00 26.68 73 MET A CA 1
ATOM 584 C C . MET A 1 81 ? 30.845 4.379 -6.424 1.00 27.51 73 MET A C 1
ATOM 585 O O . MET A 1 81 ? 30.662 5.491 -6.942 1.00 28.44 73 MET A O 1
ATOM 590 N N . VAL A 1 82 ? 30.643 3.230 -7.065 1.00 27.30 74 VAL A N 1
ATOM 591 C CA . VAL A 1 82 ? 29.927 3.176 -8.334 1.00 27.31 74 VAL A CA 1
ATOM 592 C C . VAL A 1 82 ? 28.756 2.212 -8.172 1.00 29.03 74 VAL A C 1
ATOM 593 O O . VAL A 1 82 ? 28.926 1.086 -7.698 1.00 30.14 74 VAL A O 1
ATOM 597 N N . TRP A 1 83 ? 27.570 2.666 -8.555 1.00 29.38 75 TRP A N 1
ATOM 598 C CA . TRP A 1 83 ? 26.380 1.842 -8.521 1.00 29.01 75 TRP A CA 1
ATOM 599 C C . TRP A 1 83 ? 25.840 1.714 -9.931 1.00 30.98 75 TRP A C 1
ATOM 600 O O . TRP A 1 83 ? 25.945 2.647 -10.721 1.00 32.55 75 TRP A O 1
ATOM 611 N N . GLU A 1 84 ? 25.250 0.560 -10.233 1.00 32.05 76 GLU A N 1
ATOM 612 C CA . GLU A 1 84 ? 24.783 0.212 -11.580 1.00 32.10 76 GLU A CA 1
ATOM 613 C C . GLU A 1 84 ? 23.318 -0.166 -11.518 1.00 33.12 76 GLU A C 1
ATOM 614 O O . GLU A 1 84 ? 22.861 -0.727 -10.524 1.00 33.70 76 GLU A O 1
ATOM 620 N N . GLY A 1 85 ? 22.586 0.138 -12.583 1.00 32.93 77 GLY A N 1
ATOM 621 C CA . GLY A 1 85 ? 21.161 -0.154 -12.646 1.00 32.61 77 GLY A CA 1
ATOM 622 C C . GLY A 1 85 ? 20.371 0.829 -13.504 1.00 31.82 77 GLY A C 1
ATOM 623 O O . GLY A 1 85 ? 20.862 1.920 -13.807 1.00 30.91 77 GLY A O 1
ATOM 624 N N . VAL A 1 86 ? 19.154 0.426 -13.893 1.00 31.29 78 VAL A N 1
ATOM 625 C CA . VAL A 1 86 ? 18.256 1.217 -14.743 1.00 29.51 78 VAL A CA 1
ATOM 626 C C . VAL A 1 86 ? 18.034 2.587 -14.166 1.00 28.34 78 VAL A C 1
ATOM 627 O O . VAL A 1 86 ? 17.711 2.716 -12.982 1.00 27.22 78 VAL A O 1
ATOM 631 N N . ASP A 1 87 ? 18.187 3.606 -15.010 1.00 27.95 79 ASP A N 1
ATOM 632 C CA . ASP A 1 87 ? 18.036 4.996 -14.589 1.00 27.29 79 ASP A CA 1
ATOM 633 C C . ASP A 1 87 ? 18.785 5.276 -13.257 1.00 26.40 79 ASP A C 1
ATOM 634 O O . ASP A 1 87 ? 18.233 5.826 -12.297 1.00 25.56 79 ASP A O 1
ATOM 639 N N . MET A 1 88 ? 20.055 4.876 -13.231 1.00 26.35 80 MET A N 1
ATOM 640 C CA . MET A 1 88 ? 20.904 5.003 -12.057 1.00 27.65 80 MET A CA 1
ATOM 641 C C . MET A 1 88 ? 21.159 6.456 -11.653 1.00 28.25 80 MET A C 1
ATOM 642 O O . MET A 1 88 ? 21.049 6.818 -10.482 1.00 28.90 80 MET A O 1
ATOM 647 N N . VAL A 1 89 ? 21.510 7.286 -12.621 1.00 29.95 81 VAL A N 1
ATOM 648 C CA . VAL A 1 89 ? 21.879 8.659 -12.329 1.00 30.04 81 VAL A CA 1
ATOM 649 C C . VAL A 1 89 ? 20.718 9.427 -11.687 1.00 32.23 81 VAL A C 1
ATOM 650 O O . VAL A 1 89 ? 20.897 10.004 -10.612 1.00 33.62 81 VAL A O 1
ATOM 654 N N . LYS A 1 90 ? 19.538 9.391 -12.322 1.00 32.84 82 LYS A N 1
ATOM 655 C CA . LYS A 1 90 ? 18.351 10.125 -11.861 1.00 32.51 82 LYS A CA 1
ATOM 656 C C . LYS A 1 90 ? 17.908 9.647 -10.507 1.00 32.13 82 LYS A C 1
ATOM 657 O O . LYS A 1 90 ? 17.612 10.446 -9.618 1.00 32.79 82 LYS A O 1
ATOM 663 N N . GLN A 1 91 ? 17.838 8.330 -10.361 1.00 32.00 83 GLN A N 1
ATOM 664 C CA . GLN A 1 91 ? 17.276 7.757 -9.144 1.00 31.12 83 GLN A CA 1
ATOM 665 C C . GLN A 1 91 ? 18.233 7.969 -7.973 1.00 31.62 83 GLN A C 1
ATOM 666 O O . GLN A 1 91 ? 17.795 8.101 -6.828 1.00 32.24 83 GLN A O 1
ATOM 672 N N . GLY A 1 92 ? 19.531 8.002 -8.262 1.00 31.04 84 GLY A N 1
ATOM 673 C CA . GLY A 1 92 ? 20.521 8.310 -7.256 1.00 31.24 84 GLY A CA 1
ATOM 674 C C . GLY A 1 92 ? 20.320 9.720 -6.763 1.00 32.34 84 GLY A C 1
ATOM 675 O O . GLY A 1 92 ? 20.296 9.975 -5.567 1.00 32.31 84 GLY A O 1
ATOM 676 N N . ARG A 1 93 ? 20.159 10.640 -7.703 1.00 34.80 85 ARG A N 1
ATOM 677 C CA . ARG A 1 93 ? 19.857 12.033 -7.394 1.00 35.79 85 ARG A CA 1
ATOM 678 C C . ARG A 1 93 ? 18.581 12.110 -6.565 1.00 35.87 85 ARG A C 1
ATOM 679 O O . ARG A 1 93 ? 18.516 12.868 -5.596 1.00 36.03 85 ARG A O 1
ATOM 687 N N . LYS A 1 94 ? 17.577 11.315 -6.947 1.00 36.16 86 LYS A N 1
ATOM 688 C CA . LYS A 1 94 ? 16.293 11.279 -6.248 1.00 35.78 86 LYS A CA 1
ATOM 689 C C . LYS A 1 94 ? 16.424 10.769 -4.816 1.00 35.53 86 LYS A C 1
ATOM 690 O O . LYS A 1 94 ? 15.821 11.338 -3.905 1.00 35.78 86 LYS A O 1
ATOM 696 N N . LEU A 1 95 ? 17.216 9.709 -4.626 1.00 36.00 87 LEU A N 1
ATOM 697 C CA . LEU A 1 95 ? 17.466 9.121 -3.303 1.00 35.57 87 LEU A CA 1
ATOM 698 C C . LEU A 1 95 ? 18.246 10.081 -2.424 1.00 35.73 87 LEU A C 1
ATOM 699 O O . LEU A 1 95 ? 18.104 10.063 -1.205 1.00 35.69 87 LEU A O 1
ATOM 704 N N . ILE A 1 96 ? 19.089 10.889 -3.059 1.00 36.44 88 ILE A N 1
ATOM 705 C CA . ILE A 1 96 ? 19.927 11.852 -2.371 1.00 37.52 88 ILE A CA 1
ATOM 706 C C . ILE A 1 96 ? 19.128 13.100 -1.975 1.00 38.93 88 ILE A C 1
ATOM 707 O O . ILE A 1 96 ? 19.143 13.509 -0.813 1.00 37.06 88 ILE A O 1
ATOM 712 N N . GLY A 1 97 ? 18.433 13.692 -2.947 1.00 41.19 89 GLY A N 1
ATOM 713 C CA . GLY A 1 97 ? 17.629 14.888 -2.735 1.00 43.56 89 GLY A CA 1
ATOM 714 C C . GLY A 1 97 ? 18.248 16.105 -3.395 1.00 45.66 89 GLY A C 1
ATOM 715 O O . GLY A 1 97 ? 19.274 15.995 -4.068 1.00 46.11 89 GLY A O 1
ATOM 716 N N . GLU A 1 98 ? 17.624 17.265 -3.200 1.00 48.60 90 GLU A N 1
ATOM 717 C CA . GLU A 1 98 ? 18.144 18.539 -3.690 1.00 50.95 90 GLU A CA 1
ATOM 718 C C . GLU A 1 98 ? 19.482 18.899 -3.027 1.00 51.90 90 GLU A C 1
ATOM 719 O O . GLU A 1 98 ? 19.861 18.301 -2.020 1.00 51.93 90 GLU A O 1
ATOM 725 N N . THR A 1 99 ? 20.193 19.875 -3.593 1.00 53.27 91 THR A N 1
ATOM 726 C CA . THR A 1 99 ? 21.485 20.291 -3.042 1.00 53.70 91 THR A CA 1
ATOM 727 C C . THR A 1 99 ? 21.339 20.872 -1.648 1.00 53.25 91 THR A C 1
ATOM 728 O O . THR A 1 99 ? 22.115 20.549 -0.754 1.00 52.01 91 THR A O 1
ATOM 732 N N . ASN A 1 100 ? 20.336 21.727 -1.476 1.00 52.97 92 ASN A N 1
ATOM 733 C CA . ASN A 1 100 ? 20.029 22.309 -0.182 1.00 52.23 92 ASN A CA 1
ATOM 734 C C . ASN A 1 100 ? 19.089 21.392 0.587 1.00 52.46 92 ASN A C 1
ATOM 735 O O . ASN A 1 100 ? 17.946 21.197 0.173 1.00 53.41 92 ASN A O 1
ATOM 740 N N . PRO A 1 101 ? 19.575 20.833 1.702 1.00 51.64 93 PRO A N 1
ATOM 741 C CA . PRO A 1 101 ? 18.812 19.871 2.502 1.00 50.97 93 PRO A CA 1
ATOM 742 C C . PRO A 1 101 ? 17.564 20.454 3.156 1.00 51.46 93 PRO A C 1
ATOM 743 O O . PRO A 1 101 ? 16.742 19.708 3.686 1.00 52.62 93 PRO A O 1
ATOM 747 N N . LEU A 1 102 ? 17.417 21.770 3.109 1.00 50.82 94 LEU A N 1
ATOM 748 C CA . LEU A 1 102 ? 16.226 22.400 3.647 1.00 49.82 94 LEU A CA 1
ATOM 749 C C . LEU A 1 102 ? 15.060 22.353 2.655 1.00 49.56 94 LEU A C 1
ATOM 750 O O . LEU A 1 102 ? 13.913 22.196 3.068 1.00 49.96 94 LEU A O 1
ATOM 755 N N . THR A 1 103 ? 15.361 22.441 1.357 1.00 49.03 95 THR A N 1
ATOM 756 C CA . THR A 1 103 ? 14.343 22.326 0.302 1.00 49.01 95 THR A CA 1
ATOM 757 C C . THR A 1 103 ? 14.179 20.897 -0.201 1.00 48.56 95 THR A C 1
ATOM 758 O O . THR A 1 103 ? 13.260 20.606 -0.967 1.00 49.34 95 THR A O 1
ATOM 762 N N . SER A 1 104 ? 15.076 20.012 0.220 1.00 47.70 96 SER A N 1
ATOM 763 C CA . SER A 1 104 ? 15.001 18.606 -0.165 1.00 47.67 96 SER A CA 1
ATOM 764 C C . SER A 1 104 ? 13.949 17.843 0.642 1.00 47.75 96 SER A C 1
ATOM 765 O O . SER A 1 104 ? 13.831 18.011 1.857 1.00 47.93 96 SER A O 1
ATOM 768 N N . ASN A 1 105 ? 13.191 17.010 -0.067 1.00 48.12 97 ASN A N 1
ATOM 769 C CA . ASN A 1 105 ? 12.032 16.289 0.473 1.00 48.11 97 ASN A CA 1
ATOM 770 C C . ASN A 1 105 ? 12.420 15.247 1.513 1.00 46.62 97 ASN A C 1
ATOM 771 O O . ASN A 1 105 ? 13.525 14.705 1.468 1.00 45.66 97 ASN A O 1
ATOM 776 N N . THR A 1 106 ? 11.518 14.975 2.454 1.00 46.36 98 THR A N 1
ATOM 777 C CA . THR A 1 106 ? 11.761 13.923 3.440 1.00 46.10 98 THR A CA 1
ATOM 778 C C . THR A 1 106 ? 11.644 12.556 2.779 1.00 44.66 98 THR A C 1
ATOM 779 O O . THR A 1 106 ? 10.865 12.372 1.839 1.00 45.63 98 THR A O 1
ATOM 783 N N . GLY A 1 107 ? 12.436 11.607 3.266 1.00 42.58 99 GLY A N 1
ATOM 784 C CA . GLY A 1 107 ? 12.585 10.318 2.615 1.00 39.38 99 GLY A CA 1
ATOM 785 C C . GLY A 1 107 ? 13.944 10.225 1.968 1.00 37.16 99 GLY A C 1
ATOM 786 O O . GLY A 1 107 ? 14.519 9.152 1.871 1.00 38.70 99 GLY A O 1
ATOM 787 N N . THR A 1 108 ? 14.466 11.362 1.532 1.00 34.86 100 THR A N 1
ATOM 788 C CA . THR A 1 108 ? 15.792 11.400 0.941 1.00 32.53 100 THR A CA 1
ATOM 789 C C . THR A 1 108 ? 16.887 11.412 2.021 1.00 31.90 100 THR A C 1
ATOM 790 O O . THR A 1 108 ? 16.623 11.728 3.179 1.00 30.55 100 THR A O 1
ATOM 794 N N . ILE A 1 109 ? 18.104 11.035 1.632 1.00 31.57 101 ILE A N 1
ATOM 795 C CA . ILE A 1 109 ? 19.268 11.094 2.508 1.00 30.49 101 ILE A CA 1
ATOM 796 C C . ILE A 1 109 ? 19.457 12.507 3.061 1.00 30.89 101 ILE A C 1
ATOM 797 O O . ILE A 1 109 ? 19.487 12.704 4.270 1.00 30.84 101 ILE A O 1
ATOM 802 N N . ARG A 1 110 ? 19.574 13.485 2.171 1.00 31.24 102 ARG A N 1
ATOM 803 C CA . ARG A 1 110 ? 19.833 14.865 2.569 1.00 30.48 102 ARG A CA 1
ATOM 804 C C . ARG A 1 110 ? 18.662 15.451 3.357 1.00 29.19 102 ARG A C 1
ATOM 805 O O . ARG A 1 110 ? 18.862 16.274 4.237 1.00 29.50 102 ARG A O 1
ATOM 813 N N . GLY A 1 111 ? 17.443 15.026 3.050 1.00 27.71 103 GLY A N 1
ATOM 814 C CA . GLY A 1 111 ? 16.275 15.531 3.748 1.00 26.88 103 GLY A CA 1
ATOM 815 C C . GLY A 1 111 ? 16.003 14.828 5.070 1.00 28.01 103 GLY A C 1
ATOM 816 O O . GLY A 1 111 ? 15.184 15.278 5.873 1.00 28.39 103 GLY A O 1
ATOM 817 N N . ASP A 1 112 ? 16.670 13.704 5.294 1.00 28.51 104 ASP A N 1
ATOM 818 C CA . ASP A 1 112 ? 16.507 12.954 6.518 1.00 27.20 104 ASP A CA 1
ATOM 819 C C . ASP A 1 112 ? 17.617 13.246 7.488 1.00 28.79 104 ASP A C 1
ATOM 820 O O . ASP A 1 112 ? 17.397 13.197 8.701 1.00 29.81 104 ASP A O 1
ATOM 825 N N . PHE A 1 113 ? 18.798 13.562 6.952 1.00 29.29 105 PHE A N 1
ATOM 826 C CA . PHE A 1 113 ? 20.016 13.665 7.751 1.00 29.11 105 PHE A CA 1
ATOM 827 C C . PHE A 1 113 ? 20.769 14.993 7.753 1.00 28.74 105 PHE A C 1
ATOM 828 O O . PHE A 1 113 ? 21.610 15.216 8.615 1.00 28.22 105 PHE A O 1
ATOM 836 N N . CYS A 1 114 ? 20.470 15.878 6.813 1.00 29.81 106 CYS A N 1
ATOM 837 C CA . CYS A 1 114 ? 21.281 17.074 6.631 1.00 31.47 106 CYS A CA 1
ATOM 838 C C . CYS A 1 114 ? 20.531 18.388 6.824 1.00 33.05 106 CYS A C 1
ATOM 839 O O . CYS A 1 114 ? 19.306 18.448 6.715 1.00 31.79 106 CYS A O 1
ATOM 842 N N . LEU A 1 115 ? 21.289 19.440 7.122 1.00 34.97 107 LEU A N 1
ATOM 843 C CA . LEU A 1 115 ? 20.711 20.761 7.369 1.00 36.01 107 LEU A CA 1
ATOM 844 C C . LEU A 1 115 ? 21.363 21.842 6.531 1.00 38.41 107 LEU A C 1
ATOM 845 O O . LEU A 1 115 ? 20.693 22.793 6.142 1.00 40.19 107 LEU A O 1
ATOM 850 N N . GLU A 1 116 ? 22.650 21.676 6.238 1.00 40.37 108 GLU A N 1
ATOM 851 C CA . GLU A 1 116 ? 23.457 22.698 5.585 1.00 42.45 108 GLU A CA 1
ATOM 852 C C . GLU A 1 116 ? 24.062 22.197 4.278 1.00 41.79 108 GLU A C 1
ATOM 853 O O . GLU A 1 116 ? 24.566 21.086 4.211 1.00 42.07 108 GLU A O 1
ATOM 859 N N . VAL A 1 117 ? 24.040 23.039 3.252 1.00 41.60 109 VAL A N 1
ATOM 860 C CA . VAL A 1 117 ? 24.535 22.663 1.928 1.00 40.70 109 VAL A CA 1
ATOM 861 C C . VAL A 1 117 ? 26.048 22.383 1.942 1.00 41.08 109 VAL A C 1
ATOM 862 O O . VAL A 1 117 ? 26.566 21.646 1.107 1.00 41.28 109 VAL A O 1
ATOM 866 N N . SER A 1 118 ? 26.735 22.961 2.921 1.00 41.38 110 SER A N 1
ATOM 867 C CA . SER A 1 118 ? 28.164 22.755 3.106 1.00 40.52 110 SER A CA 1
ATOM 868 C C . SER A 1 118 ? 28.458 21.342 3.616 1.00 39.96 110 SER A C 1
ATOM 869 O O . SER A 1 118 ? 29.511 20.751 3.320 1.00 39.58 110 SER A O 1
ATOM 872 N N . LYS A 1 119 ? 27.517 20.808 4.387 1.00 38.59 111 LYS A N 1
ATOM 873 C CA . LYS A 1 119 ? 27.657 19.469 4.931 1.00 37.70 111 LYS A CA 1
ATOM 874 C C . LYS A 1 119 ? 26.438 18.625 4.573 1.00 36.84 111 LYS A C 1
ATOM 875 O O . LYS A 1 119 ? 25.570 18.395 5.407 1.00 37.45 111 LYS A O 1
ATOM 881 N N . ASN A 1 120 ? 26.366 18.163 3.332 1.00 35.58 112 ASN A N 1
ATOM 882 C CA . ASN A 1 120 ? 25.242 17.331 2.937 1.00 34.38 112 ASN A CA 1
ATOM 883 C C . ASN A 1 120 ? 25.611 15.868 2.631 1.00 33.89 112 ASN A C 1
ATOM 884 O O . ASN A 1 120 ? 25.007 15.225 1.773 1.00 33.10 112 ASN A O 1
ATOM 889 N N . VAL A 1 121 ? 26.617 15.378 3.356 1.00 33.31 113 VAL A N 1
ATOM 890 C CA . VAL A 1 121 ? 27.019 13.966 3.438 1.00 33.37 113 VAL A CA 1
ATOM 891 C C . VAL A 1 121 ? 27.337 13.205 2.144 1.00 33.82 113 VAL A C 1
ATOM 892 O O . VAL A 1 121 ? 28.200 12.340 2.141 1.00 36.14 113 VAL A O 1
ATOM 896 N N . ILE A 1 122 ? 26.650 13.501 1.053 1.00 32.52 114 ILE A N 1
ATOM 897 C CA . ILE A 1 122 ? 26.790 12.671 -0.135 1.00 31.73 114 ILE A CA 1
ATOM 898 C C . ILE A 1 122 ? 26.864 13.481 -1.405 1.00 33.27 114 ILE A C 1
ATOM 899 O O . ILE A 1 122 ? 26.282 14.557 -1.491 1.00 34.00 114 ILE A O 1
ATOM 904 N N . HIS A 1 123 ? 27.595 12.950 -2.380 1.00 34.80 115 HIS A N 1
ATOM 905 C CA . HIS A 1 123 ? 27.555 13.449 -3.751 1.00 36.66 115 HIS A CA 1
ATOM 906 C C . HIS A 1 123 ? 26.904 12.414 -4.675 1.00 37.18 115 HIS A C 1
ATOM 907 O O . HIS A 1 123 ? 27.133 11.222 -4.545 1.00 37.89 115 HIS A O 1
ATOM 914 N N . GLY A 1 124 ? 26.095 12.884 -5.611 1.00 37.90 116 GLY A N 1
ATOM 915 C CA . GLY A 1 124 ? 25.593 12.045 -6.680 1.00 38.66 116 GLY A CA 1
ATOM 916 C C . GLY A 1 124 ? 25.819 12.742 -7.999 1.00 39.81 116 GLY A C 1
ATOM 917 O O . GLY A 1 124 ? 25.764 13.967 -8.070 1.00 41.21 116 GLY A O 1
ATOM 918 N N . SER A 1 125 ? 26.085 11.964 -9.039 1.00 40.46 117 SER A N 1
ATOM 919 C CA . SER A 1 125 ? 26.355 12.512 -10.365 1.00 41.06 117 SER A CA 1
ATOM 920 C C . SER A 1 125 ? 25.099 13.175 -10.911 1.00 43.26 117 SER A C 1
ATOM 921 O O . SER A 1 125 ? 24.000 12.655 -10.709 1.00 44.52 117 SER A O 1
ATOM 924 N N . ASP A 1 126 ? 25.245 14.328 -11.568 1.00 45.01 118 ASP A N 1
ATOM 925 C CA . ASP A 1 126 ? 24.060 15.076 -12.027 1.00 46.72 118 ASP A CA 1
ATOM 926 C C . ASP A 1 126 ? 23.532 14.665 -13.407 1.00 45.65 118 ASP A C 1
ATOM 927 O O . ASP A 1 126 ? 22.351 14.864 -13.702 1.00 45.65 118 ASP A O 1
ATOM 932 N N . SER A 1 127 ? 24.401 14.079 -14.228 1.00 45.03 119 SER A N 1
ATOM 933 C CA . SER A 1 127 ? 24.031 13.583 -15.552 1.00 44.14 119 SER A CA 1
ATOM 934 C C . SER A 1 127 ? 24.824 12.326 -15.883 1.00 43.74 119 SER A C 1
ATOM 935 O O . SER A 1 127 ? 25.867 12.081 -15.294 1.00 44.32 119 SER A O 1
ATOM 938 N N . VAL A 1 128 ? 24.338 11.541 -16.837 1.00 43.31 120 VAL A N 1
ATOM 939 C CA . VAL A 1 128 ? 25.065 10.370 -17.334 1.00 42.41 120 VAL A CA 1
ATOM 940 C C . VAL A 1 128 ? 26.461 10.731 -17.848 1.00 42.96 120 VAL A C 1
ATOM 941 O O . VAL A 1 128 ? 27.426 10.002 -17.597 1.00 43.12 120 VAL A O 1
ATOM 945 N N . ALA A 1 129 ? 26.559 11.849 -18.570 1.00 43.28 121 ALA A N 1
ATOM 946 C CA . ALA A 1 129 ? 27.842 12.306 -19.100 1.00 42.76 121 ALA A CA 1
ATOM 947 C C . ALA A 1 129 ? 28.797 12.686 -17.966 1.00 42.09 121 ALA A C 1
ATOM 948 O O . ALA A 1 129 ? 29.987 12.381 -18.031 1.00 40.79 121 ALA A O 1
ATOM 950 N N . SER A 1 130 ? 28.257 13.323 -16.923 1.00 42.47 122 SER A N 1
ATOM 951 C CA . SER A 1 130 ? 29.024 13.698 -15.734 1.00 42.29 122 SER A CA 1
ATOM 952 C C . SER A 1 130 ? 29.473 12.484 -14.972 1.00 41.80 122 SER A C 1
ATOM 953 O O . SER A 1 130 ? 30.567 12.471 -14.429 1.00 41.55 122 SER A O 1
ATOM 956 N N . ALA A 1 131 ? 28.614 11.467 -14.937 1.00 41.67 123 ALA A N 1
ATOM 957 C CA . ALA A 1 131 ? 28.889 10.222 -14.231 1.00 41.54 123 ALA A CA 1
ATOM 958 C C . ALA A 1 131 ? 30.080 9.492 -14.817 1.00 42.54 123 ALA A C 1
ATOM 959 O O . ALA A 1 131 ? 31.009 9.167 -14.085 1.00 43.44 123 ALA A O 1
ATOM 961 N N . ASN A 1 132 ? 30.066 9.254 -16.130 1.00 43.72 124 ASN A N 1
ATOM 962 C CA . ASN A 1 132 ? 31.143 8.507 -16.791 1.00 44.23 124 ASN A CA 1
ATOM 963 C C . ASN A 1 132 ? 32.504 9.177 -16.653 1.00 44.09 124 ASN A C 1
ATOM 964 O O . ASN A 1 132 ? 33.533 8.506 -16.539 1.00 44.11 124 ASN A O 1
ATOM 969 N N . LYS A 1 133 ? 32.487 10.504 -16.633 1.00 43.66 125 LYS A N 1
ATOM 970 C CA . LYS A 1 133 ? 33.658 11.319 -16.351 1.00 42.79 125 LYS A CA 1
ATOM 971 C C . LYS A 1 133 ? 34.126 11.076 -14.912 1.00 41.34 125 LYS A C 1
ATOM 972 O O . LYS A 1 133 ? 35.291 10.784 -14.672 1.00 40.42 125 LYS A O 1
ATOM 978 N N . GLU A 1 134 ? 33.194 11.175 -13.969 1.00 39.98 126 GLU A N 1
ATOM 979 C CA . GLU A 1 134 ? 33.494 11.030 -12.544 1.00 39.11 126 GLU A CA 1
ATOM 980 C C . GLU A 1 134 ? 34.044 9.641 -12.188 1.00 38.63 126 GLU A C 1
ATOM 981 O O . GLU A 1 134 ? 34.988 9.526 -11.399 1.00 38.22 126 GLU A O 1
ATOM 987 N N . ILE A 1 135 ? 33.458 8.602 -12.783 1.00 37.61 127 ILE A N 1
ATOM 988 C CA . ILE A 1 135 ? 33.864 7.222 -12.535 1.00 37.40 127 ILE A CA 1
ATOM 989 C C . ILE A 1 135 ? 35.319 7.027 -12.943 1.00 39.24 127 ILE A C 1
ATOM 990 O O . ILE A 1 135 ? 36.108 6.414 -12.202 1.00 38.23 127 ILE A O 1
ATOM 995 N N . ASN A 1 136 ? 35.660 7.569 -14.117 1.00 40.90 128 ASN A N 1
ATOM 996 C CA . ASN A 1 136 ? 36.996 7.426 -14.694 1.00 40.98 128 ASN A CA 1
ATOM 997 C C . ASN A 1 136 ? 38.085 8.075 -13.837 1.00 40.70 128 ASN A C 1
ATOM 998 O O . ASN A 1 136 ? 39.197 7.556 -13.731 1.00 41.69 128 ASN A O 1
ATOM 1003 N N . ILE A 1 137 ? 37.748 9.205 -13.222 1.00 40.01 129 ILE A N 1
ATOM 1004 C CA . ILE A 1 137 ? 38.704 9.956 -12.417 1.00 40.30 129 ILE A CA 1
ATOM 1005 C C . ILE A 1 137 ? 38.936 9.312 -11.050 1.00 39.81 129 ILE A C 1
ATOM 1006 O O . ILE A 1 137 ? 40.054 9.322 -10.526 1.00 40.14 129 ILE A O 1
ATOM 1011 N N . TRP A 1 138 ? 37.882 8.736 -10.486 1.00 39.23 130 TRP A N 1
ATOM 1012 C CA . TRP A 1 138 ? 37.952 8.159 -9.148 1.00 38.45 130 TRP A CA 1
ATOM 1013 C C . TRP A 1 138 ? 38.367 6.691 -9.121 1.00 39.47 130 TRP A C 1
ATOM 1014 O O . TRP A 1 138 ? 39.005 6.253 -8.166 1.00 40.02 130 TRP A O 1
ATOM 1025 N N . PHE A 1 139 ? 37.998 5.932 -10.151 1.00 40.53 131 PHE A N 1
ATOM 1026 C CA . PHE A 1 139 ? 38.277 4.500 -10.173 1.00 41.01 131 PHE A CA 1
ATOM 1027 C C . PHE A 1 139 ? 39.070 4.094 -11.397 1.00 42.39 131 PHE A C 1
ATOM 1028 O O . PHE A 1 139 ? 39.017 4.743 -12.440 1.00 43.19 131 PHE A O 1
ATOM 1036 N N . LYS A 1 140 ? 39.818 3.013 -11.243 1.00 43.69 132 LYS A N 1
ATOM 1037 C CA . LYS A 1 140 ? 40.489 2.361 -12.349 1.00 44.88 132 LYS A CA 1
ATOM 1038 C C . LYS A 1 140 ? 39.513 1.328 -12.912 1.00 45.01 132 LYS A C 1
ATOM 1039 O O . LYS A 1 140 ? 38.632 0.862 -12.197 1.00 44.96 132 LYS A O 1
ATOM 1045 N N . ALA A 1 141 ? 39.644 0.983 -14.191 1.00 46.35 133 ALA A N 1
ATOM 1046 C CA . ALA A 1 141 ? 38.743 0.004 -14.794 1.00 46.87 133 ALA A CA 1
ATOM 1047 C C . ALA A 1 141 ? 38.789 -1.331 -14.055 1.00 46.90 133 ALA A C 1
ATOM 1048 O O . ALA A 1 141 ? 37.761 -1.972 -13.889 1.00 46.85 133 ALA A O 1
ATOM 1050 N N . GLU A 1 142 ? 39.977 -1.725 -13.597 1.00 47.62 134 GLU A N 1
ATOM 1051 C CA . GLU A 1 142 ? 40.173 -2.963 -12.839 1.00 47.87 134 GLU A CA 1
ATOM 1052 C C . GLU A 1 142 ? 39.358 -2.974 -11.548 1.00 46.60 134 GLU A C 1
ATOM 1053 O O . GLU A 1 142 ? 38.971 -4.033 -11.054 1.00 47.33 134 GLU A O 1
ATOM 1059 N N . GLU A 1 143 ? 39.083 -1.788 -11.020 1.00 44.53 135 GLU A N 1
ATOM 1060 C CA . GLU A 1 143 ? 38.380 -1.672 -9.750 1.00 42.05 135 GLU A CA 1
ATOM 1061 C C . GLU A 1 143 ? 36.900 -1.984 -9.869 1.00 41.40 135 GLU A C 1
ATOM 1062 O O . GLU A 1 143 ? 36.327 -2.564 -8.958 1.00 43.01 135 GLU A O 1
ATOM 1068 N N . LEU A 1 144 ? 36.290 -1.609 -10.991 1.00 40.83 136 LEU A N 1
ATOM 1069 C CA . LEU A 1 144 ? 34.883 -1.930 -11.268 1.00 39.59 136 LEU A CA 1
ATOM 1070 C C . LEU A 1 144 ? 34.730 -3.433 -11.430 1.00 39.47 136 LEU A C 1
ATOM 1071 O O . LEU A 1 144 ? 35.248 -4.018 -12.385 1.00 40.61 136 LEU A O 1
ATOM 1076 N N . THR A 1 145 ? 34.025 -4.055 -10.491 1.00 38.16 137 THR A N 1
ATOM 1077 C CA . THR A 1 145 ? 33.949 -5.509 -10.460 1.00 37.78 137 THR A CA 1
ATOM 1078 C C . THR A 1 145 ? 32.728 -6.026 -11.180 1.00 37.69 137 THR A C 1
ATOM 1079 O O . THR A 1 145 ? 31.637 -5.494 -11.001 1.00 37.02 137 THR A O 1
ATOM 1083 N N . GLN A 1 146 ? 32.921 -7.036 -12.029 1.00 38.81 138 GLN A N 1
ATOM 1084 C CA . GLN A 1 146 ? 31.786 -7.637 -12.733 1.00 40.21 138 GLN A CA 1
ATOM 1085 C C . GLN A 1 146 ? 31.257 -8.826 -11.968 1.00 38.80 138 GLN A C 1
ATOM 1086 O O . GLN A 1 146 ? 32.001 -9.742 -11.621 1.00 38.79 138 GLN A O 1
ATOM 1092 N N . TRP A 1 147 ? 29.963 -8.780 -11.682 1.00 37.05 139 TRP A N 1
ATOM 1093 C CA . TRP A 1 147 ? 29.283 -9.907 -11.070 1.00 35.14 139 TRP A CA 1
ATOM 1094 C C . TRP A 1 147 ? 27.823 -9.985 -11.507 1.00 35.43 139 TRP A C 1
ATOM 1095 O O . TRP A 1 147 ? 27.214 -8.976 -11.853 1.00 33.96 139 TRP A O 1
ATOM 1106 N N . LYS A 1 148 ? 27.289 -11.202 -11.519 1.00 36.79 140 LYS A N 1
ATOM 1107 C CA . LYS A 1 148 ? 25.897 -11.438 -11.858 1.00 39.23 140 LYS A CA 1
ATOM 1108 C C . LYS A 1 148 ? 25.045 -11.210 -10.619 1.00 40.24 140 LYS A C 1
ATOM 1109 O O . LYS A 1 148 ? 25.228 -11.889 -9.611 1.00 41.38 140 LYS A O 1
ATOM 1115 N N . HIS A 1 149 ? 24.126 -10.249 -10.665 1.00 40.74 141 HIS A N 1
ATOM 1116 C CA . HIS A 1 149 ? 23.169 -10.110 -9.557 1.00 40.85 141 HIS A CA 1
ATOM 1117 C C . HIS A 1 149 ? 22.061 -11.132 -9.681 1.00 41.02 141 HIS A C 1
ATOM 1118 O O . HIS A 1 149 ? 21.294 -11.121 -10.641 1.00 42.12 141 HIS A O 1
ATOM 1125 N N . HIS A 1 150 ? 21.983 -12.013 -8.696 1.00 41.23 142 HIS A N 1
ATOM 1126 C CA . HIS A 1 150 ? 20.998 -13.080 -8.691 1.00 42.47 142 HIS A CA 1
ATOM 1127 C C . HIS A 1 150 ? 19.591 -12.512 -8.749 1.00 44.30 142 HIS A C 1
ATOM 1128 O O . HIS A 1 150 ? 18.713 -13.054 -9.423 1.00 45.40 142 HIS A O 1
ATOM 1135 N N . MET A 1 151 ? 19.389 -11.409 -8.036 1.00 45.58 143 MET A N 1
ATOM 1136 C CA . MET A 1 151 ? 18.060 -10.836 -7.848 1.00 45.48 143 MET A CA 1
ATOM 1137 C C . MET A 1 151 ? 17.580 -9.937 -8.979 1.00 45.17 143 MET A C 1
ATOM 1138 O O . MET A 1 151 ? 16.424 -9.530 -8.983 1.00 44.61 143 MET A O 1
ATOM 1143 N N . LYS A 1 152 ? 18.449 -9.642 -9.942 1.00 45.72 144 LYS A N 1
ATOM 1144 C CA . LYS A 1 152 ? 18.073 -8.755 -11.036 1.00 47.31 144 LYS A CA 1
ATOM 1145 C C . LYS A 1 152 ? 16.910 -9.285 -11.867 1.00 47.89 144 LYS A C 1
ATOM 1146 O O . LYS A 1 152 ? 16.180 -8.506 -12.472 1.00 48.78 144 LYS A O 1
ATOM 1152 N N . GLU A 1 153 ? 16.730 -10.604 -11.874 1.00 49.28 145 GLU A N 1
ATOM 1153 C CA . GLU A 1 153 ? 15.558 -11.237 -12.479 1.00 50.28 145 GLU A CA 1
ATOM 1154 C C . GLU A 1 153 ? 14.255 -10.636 -11.943 1.00 50.11 145 GLU A C 1
ATOM 1155 O O . GLU A 1 153 ? 13.321 -10.392 -12.699 1.00 50.23 145 GLU A O 1
ATOM 1161 N N . TRP A 1 154 ? 14.230 -10.379 -10.636 1.00 50.45 146 TRP A N 1
ATOM 1162 C CA . TRP A 1 154 ? 13.035 -9.956 -9.895 1.00 49.04 146 TRP A CA 1
ATOM 1163 C C . TRP A 1 154 ? 12.951 -8.439 -9.638 1.00 49.28 146 TRP A C 1
ATOM 1164 O O . TRP A 1 154 ? 12.065 -7.964 -8.913 1.00 47.68 146 TRP A O 1
ATOM 1175 N N . ILE A 1 155 ? 13.886 -7.695 -10.226 1.00 50.64 147 ILE A N 1
ATOM 1176 C CA . ILE A 1 155 ? 13.903 -6.235 -10.154 1.00 52.13 147 ILE A CA 1
ATOM 1177 C C . ILE A 1 155 ? 13.714 -5.635 -11.555 1.00 54.61 147 ILE A C 1
ATOM 1178 O O . ILE A 1 155 ? 13.105 -4.577 -11.710 1.00 53.75 147 ILE A O 1
ATOM 1183 N N . CYS A 1 156 ? 14.240 -6.334 -12.562 1.00 58.71 148 CYS A N 1
ATOM 1184 C CA . CYS A 1 156 ? 14.190 -5.914 -13.967 1.00 62.30 148 CYS A CA 1
ATOM 1185 C C . CYS A 1 156 ? 13.365 -6.849 -14.850 1.00 64.26 148 CYS A C 1
ATOM 1186 O O . CYS A 1 156 ? 12.869 -7.878 -14.386 1.00 65.13 148 CYS A O 1
ATOM 1189 N N . SER A 1 157 ? 13.197 -6.474 -16.117 1.00 67.02 149 SER A N 1
ATOM 1190 C CA . SER A 1 157 ? 12.510 -7.331 -17.083 1.00 69.88 149 SER A CA 1
ATOM 1191 C C . SER A 1 157 ? 13.452 -8.418 -17.620 1.00 71.10 149 SER A C 1
ATOM 1192 O O . SER A 1 157 ? 14.613 -8.150 -17.952 1.00 71.11 149 SER A O 1
ATOM 1195 N N . MET B 1 9 ? 20.777 29.647 18.745 1.00 56.94 1 MET B N 1
ATOM 1196 C CA . MET B 1 9 ? 20.115 29.074 17.532 1.00 56.59 1 MET B CA 1
ATOM 1197 C C . MET B 1 9 ? 18.584 29.100 17.627 1.00 54.16 1 MET B C 1
ATOM 1198 O O . MET B 1 9 ? 18.022 29.309 18.707 1.00 54.34 1 MET B O 1
ATOM 1203 N N . GLU B 1 10 ? 17.923 28.883 16.490 1.00 50.51 2 GLU B N 1
ATOM 1204 C CA . GLU B 1 10 ? 16.460 28.841 16.412 1.00 46.91 2 GLU B CA 1
ATOM 1205 C C . GLU B 1 10 ? 15.879 27.662 17.191 1.00 45.92 2 GLU B C 1
ATOM 1206 O O . GLU B 1 10 ? 16.302 26.512 17.020 1.00 47.71 2 GLU B O 1
ATOM 1212 N N . LYS B 1 11 ? 14.903 27.953 18.043 1.00 43.31 3 LYS B N 1
ATOM 1213 C CA . LYS B 1 11 ? 14.275 26.930 18.876 1.00 40.88 3 LYS B CA 1
ATOM 1214 C C . LYS B 1 11 ? 12.813 26.728 18.472 1.00 39.64 3 LYS B C 1
ATOM 1215 O O . LYS B 1 11 ? 12.137 27.678 18.083 1.00 41.40 3 LYS B O 1
ATOM 1221 N N . SER B 1 12 ? 12.337 25.488 18.540 1.00 38.07 4 SER B N 1
ATOM 1222 C CA . SER B 1 12 ? 10.926 25.200 18.318 1.00 37.00 4 SER B CA 1
ATOM 1223 C C . SER B 1 12 ? 10.349 24.280 19.392 1.00 36.39 4 SER B C 1
ATOM 1224 O O . SER B 1 12 ? 11.068 23.496 20.016 1.00 36.98 4 SER B O 1
ATOM 1227 N N . PHE B 1 13 ? 9.041 24.377 19.591 1.00 34.16 5 PHE B N 1
ATOM 1228 C CA . PHE B 1 13 ? 8.346 23.549 20.565 1.00 32.71 5 PHE B CA 1
ATOM 1229 C C . PHE B 1 13 ? 7.651 22.354 19.887 1.00 31.67 5 PHE B C 1
ATOM 1230 O O . PHE B 1 13 ? 6.741 22.518 19.068 1.00 31.09 5 PHE B O 1
ATOM 1238 N N . ILE B 1 14 ? 8.110 21.153 20.216 1.00 31.14 6 ILE B N 1
ATOM 1239 C CA . ILE B 1 14 ? 7.504 19.930 19.705 1.00 30.12 6 ILE B CA 1
ATOM 1240 C C . ILE B 1 14 ? 6.923 19.097 20.842 1.00 29.81 6 ILE B C 1
ATOM 1241 O O . ILE B 1 14 ? 7.583 18.815 21.842 1.00 29.94 6 ILE B O 1
ATOM 1246 N N . MET B 1 15 ? 5.674 18.697 20.666 1.00 29.72 7 MET B N 1
ATOM 1247 C CA . MET B 1 15 ? 4.915 18.060 21.725 1.00 30.67 7 MET B CA 1
ATOM 1248 C C . MET B 1 15 ? 4.262 16.798 21.164 1.00 30.05 7 MET B C 1
ATOM 1249 O O . MET B 1 15 ? 3.435 16.866 20.251 1.00 32.05 7 MET B O 1
ATOM 1254 N N . ILE B 1 16 ? 4.648 15.643 21.695 1.00 27.25 8 ILE B N 1
ATOM 1255 C CA . ILE B 1 16 ? 3.964 14.414 21.331 1.00 26.13 8 ILE B CA 1
ATOM 1256 C C . ILE B 1 16 ? 2.665 14.357 22.119 1.00 27.76 8 ILE B C 1
ATOM 1257 O O . ILE B 1 16 ? 2.671 14.282 23.360 1.00 28.84 8 ILE B O 1
ATOM 1262 N N . LYS B 1 17 ? 1.559 14.424 21.380 1.00 27.19 9 LYS B N 1
ATOM 1263 C CA . LYS B 1 17 ? 0.206 14.356 21.938 1.00 26.17 9 LYS B CA 1
ATOM 1264 C C . LYS B 1 17 ? -0.090 12.956 22.532 1.00 25.16 9 LYS B C 1
ATOM 1265 O O . LYS B 1 17 ? 0.675 12.005 22.290 1.00 24.23 9 LYS B O 1
ATOM 1271 N N . PRO B 1 18 ? -1.180 12.833 23.309 1.00 24.10 10 PRO B N 1
ATOM 1272 C CA . PRO B 1 18 ? -1.519 11.590 24.019 1.00 23.62 10 PRO B CA 1
ATOM 1273 C C . PRO B 1 18 ? -1.448 10.366 23.140 1.00 24.18 10 PRO B C 1
ATOM 1274 O O . PRO B 1 18 ? -0.849 9.356 23.515 1.00 26.38 10 PRO B O 1
ATOM 1278 N N . ASP B 1 19 ? -2.048 10.469 21.965 1.00 23.15 11 ASP B N 1
ATOM 1279 C CA . ASP B 1 19 ? -2.155 9.345 21.049 1.00 22.19 11 ASP B CA 1
ATOM 1280 C C . ASP B 1 19 ? -0.797 8.873 20.552 1.00 20.37 11 ASP B C 1
ATOM 1281 O O . ASP B 1 19 ? -0.609 7.689 20.224 1.00 20.12 11 ASP B O 1
ATOM 1286 N N . GLY B 1 20 ? 0.142 9.808 20.508 1.00 18.75 12 GLY B N 1
ATOM 1287 C CA . GLY B 1 20 ? 1.520 9.476 20.222 1.00 19.22 12 GLY B CA 1
ATOM 1288 C C . GLY B 1 20 ? 2.149 8.618 21.307 1.00 19.82 12 GLY B C 1
ATOM 1289 O O . GLY B 1 20 ? 2.862 7.646 21.000 1.00 19.68 12 GLY B O 1
ATOM 1290 N N . VAL B 1 21 ? 1.889 8.960 22.572 1.00 19.55 13 VAL B N 1
ATOM 1291 C CA . VAL B 1 21 ? 2.490 8.208 23.672 1.00 19.81 13 VAL B CA 1
ATOM 1292 C C . VAL B 1 21 ? 1.840 6.839 23.778 1.00 21.01 13 VAL B C 1
ATOM 1293 O O . VAL B 1 21 ? 2.508 5.847 24.090 1.00 22.10 13 VAL B O 1
ATOM 1297 N N . GLN B 1 22 ? 0.545 6.786 23.497 1.00 20.83 14 GLN B N 1
ATOM 1298 C CA . GLN B 1 22 ? -0.195 5.543 23.669 1.00 22.77 14 GLN B CA 1
ATOM 1299 C C . GLN B 1 22 ? 0.229 4.500 22.633 1.00 23.67 14 GLN B C 1
ATOM 1300 O O . GLN B 1 22 ? 0.302 3.295 22.932 1.00 23.59 14 GLN B O 1
ATOM 1306 N N . ARG B 1 23 ? 0.551 4.984 21.434 1.00 24.59 15 ARG B N 1
ATOM 1307 C CA . ARG B 1 23 ? 0.907 4.119 20.325 1.00 24.78 15 ARG B CA 1
ATOM 1308 C C . ARG B 1 23 ? 2.387 3.784 20.331 1.00 24.21 15 ARG B C 1
ATOM 1309 O O . ARG B 1 23 ? 2.870 3.059 19.461 1.00 25.15 15 ARG B O 1
ATOM 1317 N N . GLY B 1 24 ? 3.099 4.313 21.319 1.00 23.96 16 GLY B N 1
ATOM 1318 C CA . GLY B 1 24 ? 4.511 4.016 21.494 1.00 22.79 16 GLY B CA 1
ATOM 1319 C C . GLY B 1 24 ? 5.378 4.604 20.401 1.00 21.01 16 GLY B C 1
ATOM 1320 O O . GLY B 1 24 ? 6.257 3.930 19.881 1.00 22.33 16 GLY B O 1
ATOM 1321 N N . LEU B 1 25 ? 5.137 5.864 20.063 1.00 20.27 17 LEU B N 1
ATOM 1322 C CA . LEU B 1 25 ? 5.911 6.512 19.018 1.00 19.12 17 LEU B CA 1
ATOM 1323 C C . LEU B 1 25 ? 6.877 7.548 19.565 1.00 20.56 17 LEU B C 1
ATOM 1324 O O . LEU B 1 25 ? 7.491 8.287 18.785 1.00 21.86 17 LEU B O 1
ATOM 1329 N N . VAL B 1 26 ? 7.037 7.598 20.891 1.00 20.33 18 VAL B N 1
ATOM 1330 C CA . VAL B 1 26 ? 7.947 8.569 21.509 1.00 21.21 18 VAL B CA 1
ATOM 1331 C C . VAL B 1 26 ? 9.387 8.411 21.000 1.00 21.96 18 VAL B C 1
ATOM 1332 O O . VAL B 1 26 ? 9.951 9.346 20.404 1.00 24.25 18 VAL B O 1
ATOM 1336 N N . GLY B 1 27 ? 9.957 7.225 21.212 1.00 21.55 19 GLY B N 1
ATOM 1337 C CA . GLY B 1 27 ? 11.266 6.874 20.686 1.00 20.55 19 GLY B CA 1
ATOM 1338 C C . GLY B 1 27 ? 11.443 7.177 19.211 1.00 19.38 19 GLY B C 1
ATOM 1339 O O . GLY B 1 27 ? 12.345 7.941 18.846 1.00 19.64 19 GLY B O 1
ATOM 1340 N N . THR B 1 28 ? 10.583 6.608 18.369 1.00 19.16 20 THR B N 1
ATOM 1341 C CA . THR B 1 28 ? 10.669 6.862 16.922 1.00 19.09 20 THR B CA 1
ATOM 1342 C C . THR B 1 28 ? 10.625 8.346 16.527 1.00 19.34 20 THR B C 1
ATOM 1343 O O . THR B 1 28 ? 11.439 8.798 15.715 1.00 20.50 20 THR B O 1
ATOM 1347 N N . ILE B 1 29 ? 9.707 9.109 17.111 1.00 18.80 21 ILE B N 1
ATOM 1348 C CA . ILE B 1 29 ? 9.665 10.535 16.831 1.00 18.60 21 ILE B CA 1
ATOM 1349 C C . ILE B 1 29 ? 11.003 11.187 17.180 1.00 18.03 21 ILE B C 1
ATOM 1350 O O . ILE B 1 29 ? 11.577 11.904 16.350 1.00 17.57 21 ILE B O 1
ATOM 1355 N N . ILE B 1 30 ? 11.500 10.915 18.396 1.00 18.54 22 ILE B N 1
ATOM 1356 C CA . ILE B 1 30 ? 12.761 11.507 18.859 1.00 19.15 22 ILE B CA 1
ATOM 1357 C C . ILE B 1 30 ? 13.908 11.155 17.902 1.00 20.10 22 ILE B C 1
ATOM 1358 O O . ILE B 1 30 ? 14.624 12.051 17.438 1.00 20.84 22 ILE B O 1
ATOM 1363 N N . LYS B 1 31 ? 14.044 9.869 17.577 1.00 18.31 23 LYS B N 1
ATOM 1364 C CA . LYS B 1 31 ? 15.078 9.418 16.646 1.00 18.79 23 LYS B CA 1
ATOM 1365 C C . LYS B 1 31 ? 15.029 10.191 15.328 1.00 20.68 23 LYS B C 1
ATOM 1366 O O . LYS B 1 31 ? 16.083 10.549 14.783 1.00 21.26 23 LYS B O 1
ATOM 1372 N N . ARG B 1 32 ? 13.815 10.458 14.829 1.00 21.30 24 ARG B N 1
ATOM 1373 C CA . ARG B 1 32 ? 13.660 11.167 13.572 1.00 23.23 24 ARG B CA 1
ATOM 1374 C C . ARG B 1 32 ? 14.276 12.551 13.689 1.00 25.12 24 ARG B C 1
ATOM 1375 O O . ARG B 1 32 ? 14.941 13.013 12.776 1.00 27.49 24 ARG B O 1
ATOM 1383 N N . PHE B 1 33 ? 14.079 13.198 14.830 1.00 26.18 25 PHE B N 1
ATOM 1384 C CA . PHE B 1 33 ? 14.600 14.539 15.040 1.00 25.98 25 PHE B CA 1
ATOM 1385 C C . PHE B 1 33 ? 16.100 14.531 15.278 1.00 26.63 25 PHE B C 1
ATOM 1386 O O . PHE B 1 33 ? 16.786 15.454 14.832 1.00 28.60 25 PHE B O 1
ATOM 1394 N N . GLU B 1 34 ? 16.596 13.511 15.993 1.00 26.09 26 GLU B N 1
ATOM 1395 C CA . GLU B 1 34 ? 18.023 13.387 16.288 1.00 23.73 26 GLU B CA 1
ATOM 1396 C C . GLU B 1 34 ? 18.796 13.178 15.007 1.00 24.86 26 GLU B C 1
ATOM 1397 O O . GLU B 1 34 ? 19.850 13.800 14.814 1.00 24.59 26 GLU B O 1
ATOM 1403 N N . LYS B 1 35 ? 18.268 12.319 14.126 1.00 26.59 27 LYS B N 1
ATOM 1404 C CA . LYS B 1 35 ? 19.006 11.924 12.918 1.00 29.03 27 LYS B CA 1
ATOM 1405 C C . LYS B 1 35 ? 19.088 13.055 11.901 1.00 29.74 27 LYS B C 1
ATOM 1406 O O . LYS B 1 35 ? 19.990 13.070 11.068 1.00 29.85 27 LYS B O 1
ATOM 1412 N N . LYS B 1 36 ? 18.176 14.021 12.016 1.00 30.43 28 LYS B N 1
ATOM 1413 C CA . LYS B 1 36 ? 18.201 15.229 11.189 1.00 30.70 28 LYS B CA 1
ATOM 1414 C C . LYS B 1 36 ? 19.311 16.201 11.621 1.00 31.60 28 LYS B C 1
ATOM 1415 O O . LYS B 1 36 ? 19.664 17.115 10.891 1.00 32.72 28 LYS B O 1
ATOM 1421 N N . GLY B 1 37 ? 19.890 15.976 12.795 1.00 32.32 29 GLY B N 1
ATOM 1422 C CA . GLY B 1 37 ? 21.039 16.746 13.234 1.00 31.48 29 GLY B CA 1
ATOM 1423 C C . GLY B 1 37 ? 20.632 17.806 14.216 1.00 31.53 29 GLY B C 1
ATOM 1424 O O . GLY B 1 37 ? 21.390 18.738 14.470 1.00 32.40 29 GLY B O 1
ATOM 1425 N N . TYR B 1 38 ? 19.437 17.657 14.777 1.00 31.81 30 TYR B N 1
ATOM 1426 C CA . TYR B 1 38 ? 18.890 18.660 15.690 1.00 32.31 30 TYR B CA 1
ATOM 1427 C C . TYR B 1 38 ? 19.237 18.381 17.148 1.00 31.17 30 TYR B C 1
ATOM 1428 O O . TYR B 1 38 ? 19.592 17.254 17.508 1.00 31.18 30 TYR B O 1
ATOM 1437 N N . LYS B 1 39 ? 19.130 19.416 17.977 1.00 30.49 31 LYS B N 1
ATOM 1438 C CA . LYS B 1 39 ? 19.605 19.363 19.363 1.00 30.28 31 LYS B CA 1
ATOM 1439 C C . LYS B 1 39 ? 18.456 19.451 20.369 1.00 31.01 31 LYS B C 1
ATOM 1440 O O . LYS B 1 39 ? 17.775 20.493 20.494 1.00 31.35 31 LYS B O 1
ATOM 1446 N N . LEU B 1 40 ? 18.241 18.345 21.079 1.00 30.38 32 LEU B N 1
ATOM 1447 C CA . LEU B 1 40 ? 17.245 18.294 22.149 1.00 29.00 32 LEU B CA 1
ATOM 1448 C C . LEU B 1 40 ? 17.792 19.043 23.368 1.00 30.06 32 LEU B C 1
ATOM 1449 O O . LEU B 1 40 ? 18.867 18.695 23.882 1.00 30.16 32 LEU B O 1
ATOM 1454 N N . ILE B 1 41 ? 17.079 20.084 23.811 1.00 29.67 33 ILE B N 1
ATOM 1455 C CA . ILE B 1 41 ? 17.525 20.873 24.971 1.00 28.24 33 ILE B CA 1
ATOM 1456 C C . ILE B 1 41 ? 16.543 20.847 26.129 1.00 29.60 33 ILE B C 1
ATOM 1457 O O . ILE B 1 41 ? 16.883 21.262 27.257 1.00 30.11 33 ILE B O 1
ATOM 1462 N N . ALA B 1 42 ? 15.325 20.383 25.858 1.00 30.00 34 ALA B N 1
ATOM 1463 C CA . ALA B 1 42 ? 14.329 20.247 26.917 1.00 29.92 34 ALA B CA 1
ATOM 1464 C C . ALA B 1 42 ? 13.304 19.171 26.608 1.00 28.72 34 ALA B C 1
ATOM 1465 O O . ALA B 1 42 ? 12.813 19.087 25.486 1.00 28.39 34 ALA B O 1
ATOM 1467 N N . ILE B 1 43 ? 13.005 18.351 27.613 1.00 27.88 35 ILE B N 1
ATOM 1468 C CA . ILE B 1 43 ? 12.002 17.294 27.504 1.00 27.60 35 ILE B CA 1
ATOM 1469 C C . ILE B 1 43 ? 11.362 17.027 28.859 1.00 29.46 35 ILE B C 1
ATOM 1470 O O . ILE B 1 43 ? 12.037 16.997 29.885 1.00 31.19 35 ILE B O 1
ATOM 1475 N N . LYS B 1 44 ? 10.051 16.845 28.860 1.00 30.04 36 LYS B N 1
ATOM 1476 C CA . LYS B 1 44 ? 9.333 16.572 30.091 1.00 31.91 36 LYS B CA 1
ATOM 1477 C C . LYS B 1 44 ? 8.022 15.864 29.778 1.00 33.09 36 LYS B C 1
ATOM 1478 O O . LYS B 1 44 ? 7.410 16.103 28.725 1.00 33.81 36 LYS B O 1
ATOM 1484 N N . MET B 1 45 ? 7.617 14.963 30.672 1.00 33.54 37 MET B N 1
ATOM 1485 C CA . MET B 1 45 ? 6.308 14.321 30.573 1.00 34.36 37 MET B CA 1
ATOM 1486 C C . MET B 1 45 ? 5.398 14.840 31.682 1.00 36.06 37 MET B C 1
ATOM 1487 O O . MET B 1 45 ? 5.786 14.877 32.864 1.00 36.38 37 MET B O 1
ATOM 1492 N N . LEU B 1 46 ? 4.191 15.245 31.290 1.00 37.67 38 LEU B N 1
ATOM 1493 C CA . LEU B 1 46 ? 3.209 15.813 32.219 1.00 39.08 38 LEU B CA 1
ATOM 1494 C C . LEU B 1 46 ? 1.782 15.616 31.720 1.00 40.36 38 LEU B C 1
ATOM 1495 O O . LEU B 1 46 ? 1.553 15.399 30.525 1.00 39.91 38 LEU B O 1
ATOM 1500 N N . ASN B 1 47 ? 0.834 15.681 32.648 1.00 43.17 39 ASN B N 1
ATOM 1501 C CA . ASN B 1 47 ? -0.573 15.787 32.296 1.00 45.78 39 ASN B CA 1
ATOM 1502 C C . ASN B 1 47 ? -0.970 17.259 32.356 1.00 49.00 39 ASN B C 1
ATOM 1503 O O . ASN B 1 47 ? -1.104 17.819 33.443 1.00 50.20 39 ASN B O 1
ATOM 1508 N N . PRO B 1 48 ? -1.168 17.881 31.192 1.00 52.05 40 PRO B N 1
ATOM 1509 C CA . PRO B 1 48 ? -1.215 19.348 31.082 1.00 55.02 40 PRO B CA 1
ATOM 1510 C C . PRO B 1 48 ? -2.450 19.939 31.752 1.00 58.68 40 PRO B C 1
ATOM 1511 O O . PRO B 1 48 ? -3.542 19.408 31.543 1.00 60.22 40 PRO B O 1
ATOM 1515 N N . THR B 1 49 ? -2.280 21.015 32.525 1.00 65.27 41 THR B N 1
ATOM 1516 C CA . THR B 1 49 ? -3.391 21.707 33.197 1.00 69.64 41 THR B CA 1
ATOM 1517 C C . THR B 1 49 ? -4.344 22.365 32.196 1.00 73.04 41 THR B C 1
ATOM 1518 O O . THR B 1 49 ? -3.947 22.708 31.083 1.00 73.16 41 THR B O 1
ATOM 1522 N N . GLU B 1 50 ? -5.602 22.528 32.603 1.00 78.13 42 GLU B N 1
ATOM 1523 C CA . GLU B 1 50 ? -6.570 23.343 31.875 1.00 82.68 42 GLU B CA 1
ATOM 1524 C C . GLU B 1 50 ? -5.996 24.747 31.663 1.00 86.94 42 GLU B C 1
ATOM 1525 O O . GLU B 1 50 ? -5.960 25.246 30.534 1.00 86.81 42 GLU B O 1
ATOM 1531 N N . GLU B 1 51 ? -5.529 25.358 32.757 1.00 91.97 43 GLU B N 1
ATOM 1532 C CA . GLU B 1 51 ? -4.955 26.706 32.742 1.00 96.38 43 GLU B CA 1
ATOM 1533 C C . GLU B 1 51 ? -3.791 26.823 31.756 1.00 99.11 43 GLU B C 1
ATOM 1534 O O . GLU B 1 51 ? -3.709 27.793 31.002 1.00 99.54 43 GLU B O 1
ATOM 1540 N N . ILE B 1 52 ? -2.910 25.825 31.756 1.00 102.78 44 ILE B N 1
ATOM 1541 C CA . ILE B 1 52 ? -1.786 25.786 30.821 1.00 106.15 44 ILE B CA 1
ATOM 1542 C C . ILE B 1 52 ? -2.259 25.519 29.386 1.00 108.40 44 ILE B C 1
ATOM 1543 O O . ILE B 1 52 ? -1.794 26.163 28.446 1.00 108.46 44 ILE B O 1
ATOM 1548 N N . LEU B 1 53 ? -3.199 24.588 29.239 1.00 111.56 45 LEU B N 1
ATOM 1549 C CA . LEU B 1 53 ? -3.700 24.166 27.931 1.00 114.67 45 LEU B CA 1
ATOM 1550 C C . LEU B 1 53 ? -4.462 25.242 27.161 1.00 116.95 45 LEU B C 1
ATOM 1551 O O . LEU B 1 53 ? -4.344 25.326 25.938 1.00 117.38 45 LEU B O 1
ATOM 1556 N N . LYS B 1 54 ? -5.251 26.046 27.874 1.00 119.42 46 LYS B N 1
ATOM 1557 C CA . LYS B 1 54 ? -6.133 27.031 27.243 1.00 121.28 46 LYS B CA 1
ATOM 1558 C C . LYS B 1 54 ? -5.369 28.141 26.522 1.00 122.55 46 LYS B C 1
ATOM 1559 O O . LYS B 1 54 ? -5.777 28.578 25.442 1.00 123.14 46 LYS B O 1
ATOM 1565 N N . GLU B 1 55 ? -4.262 28.585 27.116 1.00 123.80 47 GLU B N 1
ATOM 1566 C CA . GLU B 1 55 ? -3.433 29.636 26.527 1.00 125.15 47 GLU B CA 1
ATOM 1567 C C . GLU B 1 55 ? -2.621 29.131 25.334 1.00 126.45 47 GLU B C 1
ATOM 1568 O O . GLU B 1 55 ? -2.220 29.914 24.470 1.00 126.70 47 GLU B O 1
ATOM 1574 N N . HIS B 1 56 ? -2.383 27.822 25.296 1.00 127.75 48 HIS B N 1
ATOM 1575 C CA . HIS B 1 56 ? -1.672 27.193 24.191 1.00 128.93 48 HIS B CA 1
ATOM 1576 C C . HIS B 1 56 ? -2.482 27.282 22.900 1.00 130.43 48 HIS B C 1
ATOM 1577 O O . HIS B 1 56 ? -1.950 27.657 21.858 1.00 131.25 48 HIS B O 1
ATOM 1584 N N . TYR B 1 57 ? -3.767 26.947 22.978 1.00 131.99 49 TYR B N 1
ATOM 1585 C CA . TYR B 1 57 ? -4.650 27.019 21.818 1.00 133.75 49 TYR B CA 1
ATOM 1586 C C . TYR B 1 57 ? -5.550 28.263 21.869 1.00 135.30 49 TYR B C 1
ATOM 1587 O O . TYR B 1 57 ? -6.694 28.241 21.403 1.00 135.35 49 TYR B O 1
ATOM 1596 N N . LYS B 1 58 ? -5.006 29.346 22.428 1.00 137.07 50 LYS B N 1
ATOM 1597 C CA . LYS B 1 58 ? -5.720 30.612 22.588 1.00 138.80 50 LYS B CA 1
ATOM 1598 C C . LYS B 1 58 ? -6.176 31.197 21.255 1.00 140.17 50 LYS B C 1
ATOM 1599 O O . LYS B 1 58 ? -7.314 31.651 21.131 1.00 140.83 50 LYS B O 1
ATOM 1605 N N . GLU B 1 59 ? -5.285 31.175 20.264 1.00 141.44 51 GLU B N 1
ATOM 1606 C CA . GLU B 1 59 ? -5.578 31.704 18.932 1.00 142.65 51 GLU B CA 1
ATOM 1607 C C . GLU B 1 59 ? -6.590 30.846 18.172 1.00 143.36 51 GLU B C 1
ATOM 1608 O O . GLU B 1 59 ? -7.207 31.309 17.210 1.00 143.38 51 GLU B O 1
ATOM 1614 N N . LEU B 1 60 ? -6.759 29.602 18.611 1.00 144.31 52 LEU B N 1
ATOM 1615 C CA . LEU B 1 60 ? -7.710 28.688 17.986 1.00 145.39 52 LEU B CA 1
ATOM 1616 C C . LEU B 1 60 ? -9.036 28.628 18.750 1.00 146.01 52 LEU B C 1
ATOM 1617 O O . LEU B 1 60 ? -9.688 27.582 18.805 1.00 146.11 52 LEU B O 1
ATOM 1622 N N . SER B 1 61 ? -9.425 29.762 19.330 1.00 146.81 53 SER B N 1
ATOM 1623 C CA . SER B 1 61 ? -10.715 29.900 20.001 1.00 147.32 53 SER B CA 1
ATOM 1624 C C . SER B 1 61 ? -11.833 30.091 18.980 1.00 148.23 53 SER B C 1
ATOM 1625 O O . SER B 1 61 ? -12.883 29.455 19.085 1.00 147.80 53 SER B O 1
ATOM 1628 N N . ASP B 1 62 ? -11.596 30.966 17.998 1.00 149.72 54 ASP B N 1
ATOM 1629 C CA . ASP B 1 62 ? -12.509 31.161 16.871 1.00 150.94 54 ASP B CA 1
ATOM 1630 C C . ASP B 1 62 ? -12.473 29.953 15.930 1.00 151.30 54 ASP B C 1
ATOM 1631 O O . ASP B 1 62 ? -12.327 30.098 14.713 1.00 151.78 54 ASP B O 1
ATOM 1636 N N . GLN B 1 63 ? -12.598 28.761 16.508 1.00 150.94 55 GLN B N 1
ATOM 1637 C CA . GLN B 1 63 ? -12.631 27.517 15.745 1.00 150.24 55 GLN B CA 1
ATOM 1638 C C . GLN B 1 63 ? -13.674 26.558 16.334 1.00 149.70 55 GLN B C 1
ATOM 1639 O O . GLN B 1 63 ? -13.846 26.506 17.558 1.00 149.56 55 GLN B O 1
ATOM 1645 N N . PRO B 1 64 ? -14.383 25.829 15.464 1.00 149.00 56 PRO B N 1
ATOM 1646 C CA . PRO B 1 64 ? -15.448 24.907 15.890 1.00 148.48 56 PRO B CA 1
ATOM 1647 C C . PRO B 1 64 ? -15.021 23.883 16.949 1.00 148.00 56 PRO B C 1
ATOM 1648 O O . PRO B 1 64 ? -15.725 23.736 17.950 1.00 148.09 56 PRO B O 1
ATOM 1652 N N . PHE B 1 65 ? -13.898 23.201 16.729 1.00 147.33 57 PHE B N 1
ATOM 1653 C CA . PHE B 1 65 ? -13.385 22.197 17.661 1.00 146.23 57 PHE B CA 1
ATOM 1654 C C . PHE B 1 65 ? -12.348 22.821 18.597 1.00 145.27 57 PHE B C 1
ATOM 1655 O O . PHE B 1 65 ? -11.149 22.799 18.306 1.00 145.07 57 PHE B O 1
ATOM 1663 N N . PHE B 1 66 ? -12.817 23.382 19.711 1.00 144.14 58 PHE B N 1
ATOM 1664 C CA . PHE B 1 66 ? -11.936 24.009 20.698 1.00 142.99 58 PHE B CA 1
ATOM 1665 C C . PHE B 1 66 ? -12.064 23.363 22.074 1.00 142.44 58 PHE B C 1
ATOM 1666 O O . PHE B 1 66 ? -11.072 23.222 22.787 1.00 142.58 58 PHE B O 1
ATOM 1674 N N . LYS B 1 67 ? -13.280 22.975 22.447 1.00 141.56 59 LYS B N 1
ATOM 1675 C CA . LYS B 1 67 ? -13.505 22.396 23.768 1.00 140.16 59 LYS B CA 1
ATOM 1676 C C . LYS B 1 67 ? -13.118 20.927 23.840 1.00 138.65 59 LYS B C 1
ATOM 1677 O O . LYS B 1 67 ? -12.658 20.449 24.882 1.00 139.36 59 LYS B O 1
ATOM 1683 N N . ASN B 1 68 ? -13.350 20.219 22.736 1.00 137.68 60 ASN B N 1
ATOM 1684 C CA . ASN B 1 68 ? -13.244 18.760 22.679 1.00 136.28 60 ASN B CA 1
ATOM 1685 C C . ASN B 1 68 ? -11.814 18.230 22.616 1.00 134.93 60 ASN B C 1
ATOM 1686 O O . ASN B 1 68 ? -11.549 17.102 23.041 1.00 135.15 60 ASN B O 1
ATOM 1691 N N . LEU B 1 69 ? -10.901 19.034 22.077 1.00 132.85 61 LEU B N 1
ATOM 1692 C CA . LEU B 1 69 ? -9.490 18.667 22.047 1.00 131.05 61 LEU B CA 1
ATOM 1693 C C . LEU B 1 69 ? -8.889 18.720 23.450 1.00 129.61 61 LEU B C 1
ATOM 1694 O O . LEU B 1 69 ? -8.052 17.887 23.797 1.00 129.83 61 LEU B O 1
ATOM 1699 N N . VAL B 1 70 ? -9.338 19.683 24.256 1.00 127.45 62 VAL B N 1
ATOM 1700 C CA . VAL B 1 70 ? -8.913 19.804 25.657 1.00 125.42 62 VAL B CA 1
ATOM 1701 C C . VAL B 1 70 ? -9.354 18.590 26.494 1.00 123.89 62 VAL B C 1
ATOM 1702 O O . VAL B 1 70 ? -8.767 18.302 27.541 1.00 123.96 62 VAL B O 1
ATOM 1706 N N . ALA B 1 71 ? -10.377 17.879 26.018 1.00 121.40 63 ALA B N 1
ATOM 1707 C CA . ALA B 1 71 ? -10.850 16.657 26.668 1.00 118.37 63 ALA B CA 1
ATOM 1708 C C . ALA B 1 71 ? -9.915 15.468 26.420 1.00 115.89 63 ALA B C 1
ATOM 1709 O O . ALA B 1 71 ? -9.471 14.821 27.370 1.00 116.09 63 ALA B O 1
ATOM 1711 N N . TYR B 1 72 ? -9.610 15.193 25.151 1.00 112.35 64 TYR B N 1
ATOM 1712 C CA . TYR B 1 72 ? -8.775 14.044 24.787 1.00 108.35 64 TYR B CA 1
ATOM 1713 C C . TYR B 1 72 ? -7.274 14.283 24.978 1.00 104.27 64 TYR B C 1
ATOM 1714 O O . TYR B 1 72 ? -6.473 13.363 24.799 1.00 103.40 64 TYR B O 1
ATOM 1723 N N . ILE B 1 73 ? -6.903 15.509 25.352 1.00 99.73 65 ILE B N 1
ATOM 1724 C CA . ILE B 1 73 ? -5.502 15.857 25.604 1.00 95.43 65 ILE B CA 1
ATOM 1725 C C . ILE B 1 73 ? -5.151 15.850 27.095 1.00 91.81 65 ILE B C 1
ATOM 1726 O O . ILE B 1 73 ? -4.290 15.081 27.523 1.00 91.60 65 ILE B O 1
ATOM 1731 N N . SER B 1 74 ? -5.825 16.692 27.875 1.00 87.27 66 SER B N 1
ATOM 1732 C CA . SER B 1 74 ? -5.514 16.861 29.296 1.00 82.62 66 SER B CA 1
ATOM 1733 C C . SER B 1 74 ? -5.445 15.543 30.060 1.00 78.37 66 SER B C 1
ATOM 1734 O O . SER B 1 74 ? -4.543 15.347 30.878 1.00 78.50 66 SER B O 1
ATOM 1737 N N . LYS B 1 75 ? -6.398 14.651 29.780 1.00 72.62 67 LYS B N 1
ATOM 1738 C CA . LYS B 1 75 ? -6.462 13.328 30.400 1.00 67.26 67 LYS B CA 1
ATOM 1739 C C . LYS B 1 75 ? -5.244 12.493 30.033 1.00 64.17 67 LYS B C 1
ATOM 1740 O O . LYS B 1 75 ? -4.645 11.844 30.899 1.00 64.14 67 LYS B O 1
ATOM 1746 N N . GLY B 1 76 ? -4.883 12.520 28.748 1.00 58.58 68 GLY B N 1
ATOM 1747 C CA . GLY B 1 76 ? -3.801 11.698 28.239 1.00 53.33 68 GLY B CA 1
ATOM 1748 C C . GLY B 1 76 ? -2.439 12.257 28.608 1.00 49.24 68 GLY B C 1
ATOM 1749 O O . GLY B 1 76 ? -2.336 13.422 29.011 1.00 50.70 68 GLY B O 1
ATOM 1750 N N . PRO B 1 77 ? -1.392 11.445 28.467 1.00 44.02 69 PRO B N 1
ATOM 1751 C CA . PRO B 1 77 ? -0.039 11.894 28.789 1.00 39.13 69 PRO B CA 1
ATOM 1752 C C . PRO B 1 77 ? 0.515 12.680 27.610 1.00 35.21 69 PRO B C 1
ATOM 1753 O O . PRO B 1 77 ? 0.101 12.428 26.475 1.00 33.99 69 PRO B O 1
ATOM 1757 N N . VAL B 1 78 ? 1.402 13.638 27.868 1.00 31.23 70 VAL B N 1
ATOM 1758 C CA . VAL B 1 78 ? 2.099 14.323 26.772 1.00 27.92 70 VAL B CA 1
ATOM 1759 C C . VAL B 1 78 ? 3.587 14.462 27.057 1.00 28.16 70 VAL B C 1
ATOM 1760 O O . VAL B 1 78 ? 4.000 14.620 28.215 1.00 29.13 70 VAL B O 1
ATOM 1764 N N . VAL B 1 79 ? 4.381 14.389 25.989 1.00 25.85 71 VAL B N 1
ATOM 1765 C CA . VAL B 1 79 ? 5.821 14.606 26.073 1.00 24.40 71 VAL B CA 1
ATOM 1766 C C . VAL B 1 79 ? 6.166 15.940 25.409 1.00 24.98 71 VAL B C 1
ATOM 1767 O O . VAL B 1 79 ? 6.154 16.063 24.182 1.00 26.71 71 VAL B O 1
ATOM 1771 N N . ALA B 1 80 ? 6.450 16.948 26.222 1.00 24.88 72 ALA B N 1
ATOM 1772 C CA . ALA B 1 80 ? 6.731 18.266 25.686 1.00 25.95 72 ALA B CA 1
ATOM 1773 C C . ALA B 1 80 ? 8.211 18.338 25.441 1.00 27.01 72 ALA B C 1
ATOM 1774 O O . ALA B 1 80 ? 8.989 17.750 26.196 1.00 29.58 72 ALA B O 1
ATOM 1776 N N . MET B 1 81 ? 8.604 19.023 24.372 1.00 26.53 73 MET B N 1
ATOM 1777 C CA . MET B 1 81 ? 10.012 19.119 24.016 1.00 26.72 73 MET B CA 1
ATOM 1778 C C . MET B 1 81 ? 10.371 20.469 23.437 1.00 27.39 73 MET B C 1
ATOM 1779 O O . MET B 1 81 ? 9.525 21.169 22.895 1.00 28.38 73 MET B O 1
ATOM 1784 N N . VAL B 1 82 ? 11.645 20.820 23.549 1.00 27.36 74 VAL B N 1
ATOM 1785 C CA . VAL B 1 82 ? 12.206 21.938 22.818 1.00 27.34 74 VAL B CA 1
ATOM 1786 C C . VAL B 1 82 ? 13.418 21.422 22.057 1.00 29.03 74 VAL B C 1
ATOM 1787 O O . VAL B 1 82 ? 14.298 20.784 22.641 1.00 30.17 74 VAL B O 1
ATOM 1791 N N . TRP B 1 83 ? 13.449 21.675 20.751 1.00 29.44 75 TRP B N 1
ATOM 1792 C CA . TRP B 1 83 ? 14.595 21.314 19.923 1.00 29.17 75 TRP B CA 1
ATOM 1793 C C . TRP B 1 83 ? 15.214 22.569 19.338 1.00 30.98 75 TRP B C 1
ATOM 1794 O O . TRP B 1 83 ? 14.511 23.530 19.035 1.00 32.53 75 TRP B O 1
ATOM 1805 N N . GLU B 1 84 ? 16.528 22.553 19.171 1.00 31.86 76 GLU B N 1
ATOM 1806 C CA . GLU B 1 84 ? 17.241 23.726 18.700 1.00 32.16 76 GLU B CA 1
ATOM 1807 C C . GLU B 1 84 ? 18.051 23.374 17.454 1.00 33.30 76 GLU B C 1
ATOM 1808 O O . GLU B 1 84 ? 18.492 22.225 17.296 1.00 33.88 76 GLU B O 1
ATOM 1814 N N . GLY B 1 85 ? 18.225 24.354 16.568 1.00 32.88 77 GLY B N 1
ATOM 1815 C CA . GLY B 1 85 ? 19.008 24.165 15.364 1.00 32.50 77 GLY B CA 1
ATOM 1816 C C . GLY B 1 85 ? 18.565 25.060 14.231 1.00 31.72 77 GLY B C 1
ATOM 1817 O O . GLY B 1 85 ? 17.502 25.674 14.314 1.00 30.92 77 GLY B O 1
ATOM 1818 N N . VAL B 1 86 ? 19.383 25.128 13.174 1.00 31.22 78 VAL B N 1
ATOM 1819 C CA . VAL B 1 86 ? 19.117 25.989 12.009 1.00 29.60 78 VAL B CA 1
ATOM 1820 C C . VAL B 1 86 ? 17.774 25.686 11.378 1.00 28.31 78 VAL B C 1
ATOM 1821 O O . VAL B 1 86 ? 17.465 24.532 11.096 1.00 27.18 78 VAL B O 1
ATOM 1825 N N . ASP B 1 87 ? 16.986 26.732 11.157 1.00 27.80 79 ASP B N 1
ATOM 1826 C CA . ASP B 1 87 ? 15.680 26.581 10.549 1.00 27.16 79 ASP B CA 1
ATOM 1827 C C . ASP B 1 87 ? 14.873 25.503 11.267 1.00 26.40 79 ASP B C 1
ATOM 1828 O O . ASP B 1 87 ? 14.297 24.629 10.629 1.00 25.80 79 ASP B O 1
ATOM 1833 N N . MET B 1 88 ? 14.843 25.571 12.598 1.00 26.52 80 MET B N 1
ATOM 1834 C CA . MET B 1 88 ? 14.190 24.556 13.430 1.00 27.67 80 MET B CA 1
ATOM 1835 C C . MET B 1 88 ? 12.683 24.514 13.237 1.00 28.12 80 MET B C 1
ATOM 1836 O O . MET B 1 88 ? 12.102 23.441 13.125 1.00 28.63 80 MET B O 1
ATOM 1841 N N . VAL B 1 89 ? 12.053 25.682 13.192 1.00 29.96 81 VAL B N 1
ATOM 1842 C CA . VAL B 1 89 ? 10.595 25.733 13.147 1.00 30.13 81 VAL B CA 1
ATOM 1843 C C . VAL B 1 89 ? 10.046 25.120 11.851 1.00 32.19 81 VAL B C 1
ATOM 1844 O O . VAL B 1 89 ? 9.198 24.222 11.909 1.00 33.52 81 VAL B O 1
ATOM 1848 N N . LYS B 1 90 ? 10.556 25.571 10.702 1.00 32.81 82 LYS B N 1
ATOM 1849 C CA . LYS B 1 90 ? 10.068 25.093 9.404 1.00 32.42 82 LYS B CA 1
ATOM 1850 C C . LYS B 1 90 ? 10.397 23.614 9.192 1.00 32.15 82 LYS B C 1
ATOM 1851 O O . LYS B 1 90 ? 9.555 22.851 8.706 1.00 32.77 82 LYS B O 1
ATOM 1857 N N . GLN B 1 91 ? 11.612 23.213 9.567 1.00 32.03 83 GLN B N 1
ATOM 1858 C CA . GLN B 1 91 ? 12.059 21.824 9.398 1.00 31.11 83 GLN B CA 1
ATOM 1859 C C . GLN B 1 91 ? 11.263 20.864 10.282 1.00 31.59 83 GLN B C 1
ATOM 1860 O O . GLN B 1 91 ? 10.972 19.731 9.875 1.00 32.15 83 GLN B O 1
ATOM 1866 N N . GLY B 1 92 ? 10.927 21.318 11.491 1.00 31.12 84 GLY B N 1
ATOM 1867 C CA . GLY B 1 92 ? 10.103 20.547 12.398 1.00 31.34 84 GLY B CA 1
ATOM 1868 C C . GLY B 1 92 ? 8.748 20.321 11.771 1.00 32.54 84 GLY B C 1
ATOM 1869 O O . GLY B 1 92 ? 8.238 19.203 11.767 1.00 32.39 84 GLY B O 1
ATOM 1870 N N . ARG B 1 93 ? 8.179 21.395 11.230 1.00 34.92 85 ARG B N 1
ATOM 1871 C CA . ARG B 1 93 ? 6.907 21.342 10.523 1.00 35.93 85 ARG B CA 1
ATOM 1872 C C . ARG B 1 93 ? 7.007 20.387 9.338 1.00 35.84 85 ARG B C 1
ATOM 1873 O O . ARG B 1 93 ? 6.089 19.597 9.095 1.00 35.98 85 ARG B O 1
ATOM 1881 N N . LYS B 1 94 ? 8.131 20.461 8.617 1.00 36.12 86 LYS B N 1
ATOM 1882 C CA . LYS B 1 94 ? 8.399 19.589 7.468 1.00 35.78 86 LYS B CA 1
ATOM 1883 C C . LYS B 1 94 ? 8.451 18.121 7.873 1.00 35.50 86 LYS B C 1
ATOM 1884 O O . LYS B 1 94 ? 7.870 17.272 7.203 1.00 35.69 86 LYS B O 1
ATOM 1890 N N . LEU B 1 95 ? 9.146 17.854 8.983 1.00 36.05 87 LEU B N 1
ATOM 1891 C CA . LEU B 1 95 ? 9.315 16.522 9.573 1.00 35.61 87 LEU B CA 1
ATOM 1892 C C . LEU B 1 95 ? 7.985 15.929 10.039 1.00 35.84 87 LEU B C 1
ATOM 1893 O O . LEU B 1 95 ? 7.774 14.711 9.965 1.00 35.74 87 LEU B O 1
ATOM 1898 N N . ILE B 1 96 ? 7.110 16.813 10.529 1.00 36.74 88 ILE B N 1
ATOM 1899 C CA . ILE B 1 96 ? 5.774 16.470 11.024 1.00 37.80 88 ILE B CA 1
ATOM 1900 C C . ILE B 1 96 ? 4.788 16.217 9.874 1.00 39.04 88 ILE B C 1
ATOM 1901 O O . ILE B 1 96 ? 4.127 15.167 9.835 1.00 36.97 88 ILE B O 1
ATOM 19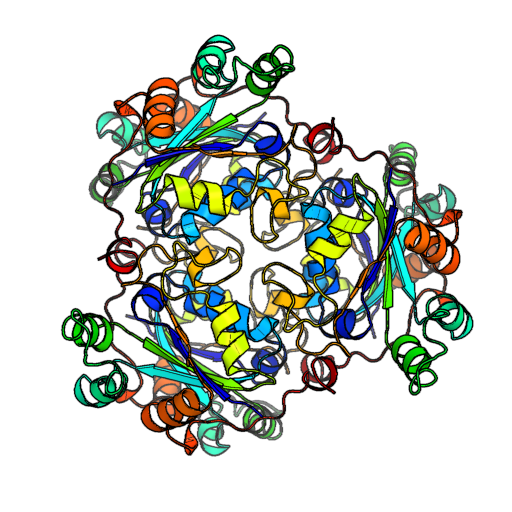06 N N . GLY B 1 97 ? 4.708 17.184 8.953 1.00 41.17 89 GLY B N 1
ATOM 1907 C CA . GLY B 1 97 ? 3.799 17.129 7.821 1.00 43.56 89 GLY B CA 1
ATOM 1908 C C . GLY B 1 97 ? 2.660 18.112 7.973 1.00 45.66 89 GLY B C 1
ATOM 1909 O O . GLY B 1 97 ? 2.640 18.893 8.923 1.00 46.13 89 GLY B O 1
ATOM 1910 N N . GLU B 1 98 ? 1.716 18.070 7.032 1.00 48.75 90 GLU B N 1
ATOM 1911 C CA . GLU B 1 98 ? 0.497 18.896 7.080 1.00 51.07 90 GLU B CA 1
ATOM 1912 C C . GLU B 1 98 ? -0.390 18.554 8.284 1.00 51.90 90 GLU B C 1
ATOM 1913 O O . GLU B 1 98 ? -0.196 17.524 8.940 1.00 51.95 90 GLU B O 1
ATOM 1919 N N . THR B 1 99 ? -1.353 19.436 8.558 1.00 53.25 91 THR B N 1
ATOM 1920 C CA . THR B 1 99 ? -2.355 19.257 9.615 1.00 53.80 91 THR B CA 1
ATOM 1921 C C . THR B 1 99 ? -3.104 17.935 9.424 1.00 53.42 91 THR B C 1
ATOM 1922 O O . THR B 1 99 ? -3.159 17.096 10.339 1.00 52.21 91 THR B O 1
ATOM 1926 N N . ASN B 1 100 ? -3.686 17.773 8.231 1.00 53.02 92 ASN B N 1
ATOM 1927 C CA . ASN B 1 100 ? -4.390 16.548 7.875 1.00 52.33 92 ASN B CA 1
ATOM 1928 C C . ASN B 1 100 ? -3.431 15.486 7.339 1.00 52.52 92 ASN B C 1
ATOM 1929 O O . ASN B 1 100 ? -2.791 15.691 6.300 1.00 53.48 92 ASN B O 1
ATOM 1934 N N . PRO B 1 101 ? -3.324 14.365 8.060 1.00 51.70 93 PRO B N 1
ATOM 1935 C CA . PRO B 1 101 ? -2.421 13.272 7.679 1.00 51.18 93 PRO B CA 1
ATOM 1936 C C . PRO B 1 101 ? -2.790 12.558 6.364 1.00 51.58 93 PRO B C 1
ATOM 1937 O O . PRO B 1 101 ? -1.968 11.769 5.887 1.00 52.67 93 PRO B O 1
ATOM 1941 N N . LEU B 1 102 ? -3.980 12.820 5.801 1.00 50.91 94 LEU B N 1
ATOM 1942 C CA . LEU B 1 102 ? -4.349 12.328 4.457 1.00 49.90 94 LEU B CA 1
ATOM 1943 C C . LEU B 1 102 ? -3.593 13.078 3.360 1.00 49.60 94 LEU B C 1
ATOM 1944 O O . LEU B 1 102 ? -3.170 12.477 2.367 1.00 49.98 94 LEU B O 1
ATOM 1949 N N . THR B 1 103 ? -3.456 14.394 3.541 1.00 49.03 95 THR B N 1
ATOM 1950 C CA . THR B 1 103 ? -2.826 15.276 2.558 1.00 49.07 95 THR B CA 1
ATOM 1951 C C . THR B 1 103 ? -1.321 15.421 2.817 1.00 48.64 95 THR B C 1
ATOM 1952 O O . THR B 1 103 ? -0.580 15.942 1.971 1.00 49.28 95 THR B O 1
ATOM 1956 N N . SER B 1 104 ? -0.888 14.950 3.988 1.00 47.71 96 SER B N 1
ATOM 1957 C CA . SER B 1 104 ? 0.515 14.995 4.405 1.00 47.69 96 SER B CA 1
ATOM 1958 C C . SER B 1 104 ? 1.366 13.925 3.692 1.00 47.87 96 SER B C 1
ATOM 1959 O O . SER B 1 104 ? 0.968 12.753 3.604 1.00 48.01 96 SER B O 1
ATOM 1962 N N . ASN B 1 105 ? 2.533 14.345 3.192 1.00 48.20 97 ASN B N 1
ATOM 1963 C CA . ASN B 1 105 ? 3.433 13.503 2.389 1.00 48.13 97 ASN B CA 1
ATOM 1964 C C . ASN B 1 105 ? 4.026 12.330 3.156 1.00 46.61 97 ASN B C 1
ATOM 1965 O O . ASN B 1 105 ? 4.232 12.418 4.364 1.00 45.65 97 ASN B O 1
ATOM 1970 N N . THR B 1 106 ? 4.301 11.234 2.453 1.00 46.45 98 THR B N 1
ATOM 1971 C CA . THR B 1 106 ? 4.957 10.084 3.078 1.00 46.15 98 THR B CA 1
ATOM 1972 C C . THR B 1 106 ? 6.412 10.429 3.377 1.00 44.65 98 THR B C 1
ATOM 1973 O O . THR B 1 106 ? 7.048 11.181 2.637 1.00 45.57 98 THR B O 1
ATOM 1977 N N . GLY B 1 107 ? 6.920 9.889 4.479 1.00 42.71 99 GLY B N 1
ATOM 1978 C CA . GLY B 1 107 ? 8.217 10.281 5.004 1.00 39.48 99 GLY B CA 1
ATOM 1979 C C . GLY B 1 107 ? 8.026 11.083 6.280 1.00 37.27 99 GLY B C 1
ATOM 1980 O O . GLY B 1 107 ? 8.833 10.996 7.200 1.00 38.95 99 GLY B O 1
ATOM 1981 N N . THR B 1 108 ? 6.949 11.858 6.344 1.00 34.89 100 THR B N 1
ATOM 1982 C CA . THR B 1 108 ? 6.637 12.638 7.542 1.00 32.72 100 THR B CA 1
ATOM 1983 C C . THR B 1 108 ? 6.068 11.746 8.657 1.00 32.13 100 THR B C 1
ATOM 1984 O O . THR B 1 108 ? 5.557 10.647 8.382 1.00 30.88 100 THR B O 1
ATOM 1988 N N . ILE B 1 109 ? 6.149 12.233 9.900 1.00 31.64 101 ILE B N 1
ATOM 1989 C CA . ILE B 1 109 ? 5.547 11.569 11.057 1.00 30.88 101 ILE B CA 1
ATOM 1990 C C . ILE B 1 109 ? 4.035 11.347 10.833 1.00 31.14 101 ILE B C 1
ATOM 1991 O O . ILE B 1 109 ? 3.539 10.211 10.888 1.00 30.94 101 ILE B O 1
ATOM 1996 N N . ARG B 1 110 ? 3.320 12.431 10.547 1.00 31.28 102 ARG B N 1
ATOM 1997 C CA . ARG B 1 110 ? 1.871 12.353 10.345 1.00 30.86 102 ARG B CA 1
ATOM 1998 C C . ARG B 1 110 ? 1.467 11.541 9.093 1.00 29.39 102 ARG B C 1
ATOM 1999 O O . ARG B 1 110 ? 0.390 10.931 9.072 1.00 29.53 102 ARG B O 1
ATOM 2007 N N . GLY B 1 111 ? 2.333 11.539 8.071 1.00 27.81 103 GLY B N 1
ATOM 2008 C CA . GLY B 1 111 ? 2.093 10.816 6.831 1.00 27.01 103 GLY B CA 1
ATOM 2009 C C . GLY B 1 111 ? 2.518 9.362 6.906 1.00 28.01 103 GLY B C 1
ATOM 2010 O O . GLY B 1 111 ? 2.156 8.561 6.041 1.00 28.36 103 GLY B O 1
ATOM 2011 N N . ASP B 1 112 ? 3.285 9.020 7.938 1.00 28.43 104 ASP B N 1
ATOM 2012 C CA . ASP B 1 112 ? 3.698 7.637 8.164 1.00 27.58 104 ASP B CA 1
ATOM 2013 C C . ASP B 1 112 ? 2.854 6.929 9.228 1.00 29.01 104 ASP B C 1
ATOM 2014 O O . ASP B 1 112 ? 2.694 5.700 9.187 1.00 29.93 104 ASP B O 1
ATOM 2019 N N . PHE B 1 113 ? 2.303 7.710 10.159 1.00 29.43 105 PHE B N 1
ATOM 2020 C CA . PHE B 1 113 ? 1.662 7.167 11.358 1.00 29.26 105 PHE B CA 1
ATOM 2021 C C . PHE B 1 113 ? 0.191 7.530 11.580 1.00 28.81 105 PHE B C 1
ATOM 2022 O O . PHE B 1 113 ? -0.501 6.851 12.337 1.00 28.20 105 PHE B O 1
ATOM 2030 N N . CYS B 1 114 ? -0.287 8.600 10.953 1.00 29.91 106 CYS B N 1
ATOM 2031 C CA . CYS B 1 114 ? -1.623 9.123 11.285 1.00 31.64 106 CYS B CA 1
ATOM 2032 C C . CYS B 1 114 ? -2.650 9.088 10.149 1.00 33.19 106 CYS B C 1
ATOM 2033 O O . CYS B 1 114 ? -2.299 9.091 8.956 1.00 31.89 106 CYS B O 1
ATOM 2036 N N . LEU B 1 115 ? -3.923 9.073 10.555 1.00 35.04 107 LEU B N 1
ATOM 2037 C CA . LEU B 1 115 ? -5.069 8.999 9.641 1.00 36.04 107 LEU B CA 1
ATOM 2038 C C . LEU B 1 115 ? -6.020 10.184 9.793 1.00 38.46 107 LEU B C 1
ATOM 2039 O O . LEU B 1 115 ? -6.516 10.712 8.792 1.00 40.18 107 LEU B O 1
ATOM 2044 N N . GLU B 1 116 ? -6.297 10.573 11.041 1.00 40.54 108 GLU B N 1
ATOM 2045 C CA . GLU B 1 116 ? -7.275 11.634 11.329 1.00 42.44 108 GLU B CA 1
ATOM 2046 C C . GLU B 1 116 ? -6.644 12.856 12.003 1.00 41.94 108 GLU B C 1
ATOM 2047 O O . GLU B 1 116 ? -5.708 12.733 12.810 1.00 42.19 108 GLU B O 1
ATOM 2053 N N . VAL B 1 117 ? -7.170 14.032 11.653 1.00 41.58 109 VAL B N 1
ATOM 2054 C CA . VAL B 1 117 ? -6.651 15.307 12.151 1.00 40.69 109 VAL B CA 1
ATOM 2055 C C . VAL B 1 117 ? -6.839 15.453 13.666 1.00 41.22 109 VAL B C 1
ATOM 2056 O O . VAL B 1 117 ? -6.092 16.185 14.331 1.00 41.34 109 VAL B O 1
ATOM 2060 N N . SER B 1 118 ? -7.833 14.747 14.207 1.00 41.44 110 SER B N 1
ATOM 2061 C CA . SER B 1 118 ? -8.072 14.753 15.648 1.00 40.59 110 SER B CA 1
ATOM 2062 C C . SER B 1 118 ? -6.977 13.984 16.400 1.00 39.96 110 SER B C 1
ATOM 2063 O O . SER B 1 118 ? -6.650 14.314 17.544 1.00 39.63 110 SER B O 1
ATOM 2066 N N . LYS B 1 119 ? -6.400 12.974 15.753 1.00 38.54 111 LYS B N 1
ATOM 2067 C CA . LYS B 1 119 ? -5.332 12.212 16.385 1.00 37.84 111 LYS B CA 1
ATOM 2068 C C . LYS B 1 119 ? -4.089 12.149 15.494 1.00 36.97 111 LYS B C 1
ATOM 2069 O O . LYS B 1 119 ? -3.836 11.134 14.826 1.00 37.47 111 LYS B O 1
ATOM 2075 N N . ASN B 1 120 ? -3.320 13.244 15.491 1.00 35.71 112 ASN B N 1
ATOM 2076 C CA . ASN B 1 120 ? -2.113 13.337 14.657 1.00 34.63 112 ASN B CA 1
ATOM 2077 C C . ASN B 1 120 ? -0.791 13.339 15.442 1.00 33.95 112 ASN B C 1
ATOM 2078 O O . ASN B 1 120 ? 0.224 13.893 14.995 1.00 33.02 112 ASN B O 1
ATOM 2083 N N . VAL B 1 121 ? -0.848 12.706 16.613 1.00 33.30 113 VAL B N 1
ATOM 2084 C CA . VAL B 1 121 ? 0.296 12.385 17.479 1.00 33.35 113 VAL B CA 1
ATOM 2085 C C . VAL B 1 121 ? 1.233 13.505 17.921 1.00 33.86 113 VAL B C 1
ATOM 2086 O O . VAL B 1 121 ? 1.798 13.441 19.015 1.00 36.14 113 VAL B O 1
ATOM 2090 N N . ILE B 1 122 ? 1.423 14.524 17.101 1.00 32.36 114 ILE B N 1
ATOM 2091 C CA . ILE B 1 122 ? 2.405 15.529 17.467 1.00 31.76 114 ILE B CA 1
ATOM 2092 C C . ILE B 1 122 ? 1.976 16.949 17.134 1.00 33.41 114 ILE B C 1
ATOM 2093 O O . ILE B 1 122 ? 1.161 17.174 16.238 1.00 34.25 114 ILE B O 1
ATOM 2098 N N . HIS B 1 123 ? 2.515 17.900 17.888 1.00 34.88 115 HIS B N 1
ATOM 2099 C CA . HIS B 1 123 ? 2.375 19.313 17.564 1.00 36.74 115 HIS B CA 1
ATOM 2100 C C . HIS B 1 123 ? 3.737 19.894 17.218 1.00 37.26 115 HIS B C 1
ATOM 2101 O O . HIS B 1 123 ? 4.754 19.528 17.813 1.00 37.91 115 HIS B O 1
ATOM 2108 N N . GLY B 1 124 ? 3.745 20.801 16.251 1.00 37.80 116 GLY B N 1
ATOM 2109 C CA . GLY B 1 124 ? 4.929 21.576 15.964 1.00 38.68 116 GLY B CA 1
ATOM 2110 C C . GLY B 1 124 ? 4.553 23.026 15.852 1.00 39.85 116 GLY B C 1
ATOM 2111 O O . GLY B 1 124 ? 3.471 23.349 15.365 1.00 41.18 116 GLY B O 1
ATOM 2112 N N . SER B 1 125 ? 5.444 23.897 16.309 1.00 40.56 117 SER B N 1
ATOM 2113 C CA . SER B 1 125 ? 5.222 25.337 16.249 1.00 41.14 117 SER B CA 1
ATOM 2114 C C . SER B 1 125 ? 5.125 25.794 14.794 1.00 43.29 117 SER B C 1
ATOM 2115 O O . SER B 1 125 ? 5.880 25.316 13.940 1.00 44.45 117 SER B O 1
ATOM 2118 N N . ASP B 1 126 ? 4.188 26.703 14.522 1.00 45.05 118 ASP B N 1
ATOM 2119 C CA . ASP B 1 126 ? 3.878 27.155 13.157 1.00 46.69 118 ASP B CA 1
ATOM 2120 C C . ASP B 1 126 ? 4.790 28.281 12.670 1.00 45.66 118 ASP B C 1
ATOM 2121 O O . ASP B 1 126 ? 5.039 28.402 11.469 1.00 45.67 118 ASP B O 1
ATOM 2126 N N . SER B 1 127 ? 5.266 29.106 13.606 1.00 45.07 119 SER B N 1
ATOM 2127 C CA . SER B 1 127 ? 6.193 30.202 13.310 1.00 44.28 119 SER B CA 1
ATOM 2128 C C . SER B 1 127 ? 7.179 30.392 14.462 1.00 43.82 119 SER B C 1
ATOM 2129 O O . SER B 1 127 ? 6.929 29.909 15.571 1.00 44.28 119 SER B O 1
ATOM 2132 N N . VAL B 1 128 ? 8.290 31.090 14.200 1.00 43.39 120 VAL B N 1
ATOM 2133 C CA . VAL B 1 128 ? 9.274 31.431 15.243 1.00 42.39 120 VAL B CA 1
ATOM 2134 C C . VAL B 1 128 ? 8.630 32.220 16.386 1.00 42.95 120 VAL B C 1
ATOM 2135 O O . VAL B 1 128 ? 8.947 31.993 17.554 1.00 43.19 120 VAL B O 1
ATOM 2139 N N . ALA B 1 129 ? 7.732 33.143 16.039 1.00 43.21 121 ALA B N 1
ATOM 2140 C CA . ALA B 1 129 ? 7.034 33.960 17.028 1.00 42.79 121 ALA B CA 1
ATOM 2141 C C . ALA B 1 129 ? 6.140 33.096 17.914 1.00 42.18 121 ALA B C 1
ATOM 2142 O O . ALA B 1 129 ? 6.069 33.292 19.134 1.00 40.91 121 ALA B O 1
ATOM 2144 N N . SER B 1 130 ? 5.466 32.136 17.288 1.00 42.54 122 SER B N 1
ATOM 2145 C CA . SER B 1 130 ? 4.587 31.223 18.007 1.00 42.45 122 SER B CA 1
ATOM 2146 C C . SER B 1 130 ? 5.399 30.234 18.843 1.00 42.00 122 SER B C 1
ATOM 2147 O O . SER B 1 130 ? 4.942 29.800 19.907 1.00 41.75 122 SER B O 1
ATOM 2150 N N . ALA B 1 131 ? 6.603 29.901 18.371 1.00 41.69 123 ALA B N 1
ATOM 2151 C CA . ALA B 1 131 ? 7.496 28.988 19.089 1.00 41.75 123 ALA B CA 1
ATOM 2152 C C . ALA B 1 131 ? 7.958 29.575 20.423 1.00 42.66 123 ALA B C 1
ATOM 2153 O O . ALA B 1 131 ? 7.799 28.939 21.467 1.00 43.43 123 ALA B O 1
ATOM 2155 N N . ASN B 1 132 ? 8.503 30.793 20.384 1.00 43.77 124 ASN B N 1
ATOM 2156 C CA . ASN B 1 132 ? 9.029 31.445 21.585 1.00 44.28 124 ASN B CA 1
ATOM 2157 C C . ASN B 1 132 ? 7.971 31.686 22.651 1.00 44.18 124 ASN B C 1
ATOM 2158 O O . ASN B 1 132 ? 8.272 31.653 23.847 1.00 44.18 124 ASN B O 1
ATOM 2163 N N . LYS B 1 133 ? 6.733 31.910 22.215 1.00 43.68 125 LYS B N 1
ATOM 2164 C CA . LYS B 1 133 ? 5.608 31.990 23.141 1.00 42.88 125 LYS B CA 1
ATOM 2165 C C . LYS B 1 133 ? 5.288 30.608 23.724 1.00 41.49 125 LYS B C 1
ATOM 2166 O O . LYS B 1 133 ? 5.109 30.478 24.935 1.00 40.56 125 LYS B O 1
ATOM 2172 N N . GLU B 1 134 ? 5.263 29.582 22.874 1.00 39.99 126 GLU B N 1
ATOM 2173 C CA . GLU B 1 134 ? 4.957 28.229 23.322 1.00 39.16 126 GLU B CA 1
ATOM 2174 C C . GLU B 1 134 ? 5.990 27.647 24.297 1.00 38.62 126 GLU B C 1
ATOM 2175 O O . GLU B 1 134 ? 5.627 26.988 25.279 1.00 38.26 126 GLU B O 1
ATOM 2181 N N . ILE B 1 135 ? 7.268 27.897 24.027 1.00 37.61 127 ILE B N 1
ATOM 2182 C CA . ILE B 1 135 ? 8.352 27.468 24.913 1.00 37.54 127 ILE B CA 1
ATOM 2183 C C . ILE B 1 135 ? 8.168 28.058 26.322 1.00 39.25 127 ILE B C 1
ATOM 2184 O O . ILE B 1 135 ? 8.280 27.344 27.324 1.00 38.40 127 ILE B O 1
ATOM 2189 N N . ASN B 1 136 ? 7.873 29.359 26.370 1.00 40.92 128 ASN B N 1
ATOM 2190 C CA . ASN B 1 136 ? 7.705 30.121 27.607 1.00 40.96 128 ASN B CA 1
ATOM 2191 C C . ASN B 1 136 ? 6.595 29.572 28.493 1.00 40.75 128 ASN B C 1
ATOM 2192 O O . ASN B 1 136 ? 6.724 29.542 29.721 1.00 41.71 128 ASN B O 1
ATOM 2197 N N . ILE B 1 137 ? 5.500 29.155 27.861 1.00 40.05 129 ILE B N 1
ATOM 2198 C CA . ILE B 1 137 ? 4.330 28.681 28.595 1.00 40.32 129 ILE B CA 1
ATOM 2199 C C . ILE B 1 137 ? 4.523 27.260 29.111 1.00 39.88 129 ILE B C 1
ATOM 2200 O O . ILE B 1 137 ? 4.011 26.909 30.177 1.00 40.18 129 ILE B O 1
ATOM 2205 N N . TRP B 1 138 ? 5.289 26.468 28.367 1.00 39.27 130 TRP B N 1
ATOM 2206 C CA . TRP B 1 138 ? 5.458 25.055 28.667 1.00 38.57 130 TRP B CA 1
ATOM 2207 C C . TRP B 1 138 ? 6.660 24.748 29.546 1.00 39.55 130 TRP B C 1
ATOM 2208 O O . TRP B 1 138 ? 6.628 23.811 30.353 1.00 40.10 130 TRP B O 1
ATOM 2219 N N . PHE B 1 139 ? 7.713 25.541 29.397 1.00 40.54 131 PHE B N 1
ATOM 2220 C CA . PHE B 1 139 ? 8.942 25.290 30.133 1.00 41.11 131 PHE B CA 1
ATOM 2221 C C . PHE B 1 139 ? 9.406 26.501 30.913 1.00 42.41 131 PHE B C 1
ATOM 2222 O O . PHE B 1 139 ? 9.093 27.632 30.561 1.00 43.27 131 PHE B O 1
ATOM 2230 N N . LYS B 1 140 ? 10.128 26.249 31.996 1.00 43.68 132 LYS B N 1
ATOM 2231 C CA . LYS B 1 140 ? 10.786 27.316 32.720 1.00 44.94 132 LYS B CA 1
ATOM 2232 C C . LYS B 1 140 ? 12.157 27.486 32.105 1.00 44.95 132 LYS B C 1
ATOM 2233 O O . LYS B 1 140 ? 12.655 26.579 31.454 1.00 44.89 132 LYS B O 1
ATOM 2239 N N . ALA B 1 141 ? 12.757 28.655 32.286 1.00 46.31 133 ALA B N 1
ATOM 2240 C CA . ALA B 1 141 ? 14.087 28.923 31.736 1.00 46.99 133 ALA B CA 1
ATOM 2241 C C . ALA B 1 141 ? 15.109 27.907 32.241 1.00 47.00 133 ALA B C 1
ATOM 2242 O O . ALA B 1 141 ? 15.946 27.429 31.478 1.00 46.88 133 ALA B O 1
ATOM 2244 N N . GLU B 1 142 ? 15.016 27.578 33.527 1.00 47.67 134 GLU B N 1
ATOM 2245 C CA . GLU B 1 142 ? 15.905 26.613 34.172 1.00 47.92 134 GLU B CA 1
ATOM 2246 C C . GLU B 1 142 ? 15.844 25.247 33.499 1.00 46.68 134 GLU B C 1
ATOM 2247 O O . GLU B 1 142 ? 16.837 24.515 33.489 1.00 47.43 134 GLU B O 1
ATOM 2253 N N . GLU B 1 143 ? 14.684 24.920 32.931 1.00 44.63 135 GLU B N 1
ATOM 2254 C CA . GLU B 1 143 ? 14.458 23.622 32.291 1.00 42.07 135 GLU B CA 1
ATOM 2255 C C . GLU B 1 143 ? 15.243 23.450 30.993 1.00 41.48 135 GLU B C 1
ATOM 2256 O O . GLU B 1 143 ? 15.732 22.356 30.705 1.00 42.98 135 GLU B O 1
ATOM 2262 N N . LEU B 1 144 ? 15.359 24.526 30.213 1.00 40.80 136 LEU B N 1
ATOM 2263 C CA . LEU B 1 144 ? 16.139 24.494 28.977 1.00 39.65 136 LEU B CA 1
ATOM 2264 C C . LEU B 1 144 ? 17.607 24.305 29.324 1.00 39.58 136 LEU B C 1
ATOM 2265 O O . LEU B 1 144 ? 18.220 25.184 29.951 1.00 40.70 136 LEU B O 1
ATOM 2270 N N . THR B 1 145 ? 18.157 23.152 28.933 1.00 38.20 137 THR B N 1
ATOM 2271 C CA . THR B 1 145 ? 19.530 22.797 29.299 1.00 37.90 137 THR B CA 1
ATOM 2272 C C . THR B 1 145 ? 20.538 23.254 28.264 1.00 37.82 137 THR B C 1
ATOM 2273 O O . THR B 1 145 ? 20.317 23.102 27.057 1.00 37.03 137 THR B O 1
ATOM 2277 N N . GLN B 1 146 ? 21.636 23.824 28.751 1.00 38.83 138 GLN B N 1
ATOM 2278 C CA . GLN B 1 146 ? 22.716 24.287 27.892 1.00 40.21 138 GLN B CA 1
ATOM 2279 C C . GLN B 1 146 ? 23.772 23.191 27.796 1.00 38.83 138 GLN B C 1
ATOM 2280 O O . GLN B 1 146 ? 24.318 22.753 28.815 1.00 38.69 138 GLN B O 1
ATOM 2286 N N . TRP B 1 147 ? 24.037 22.736 26.574 1.00 37.05 139 TRP B N 1
ATOM 2287 C CA . TRP B 1 147 ? 25.116 21.784 26.329 1.00 35.28 139 TRP B CA 1
ATOM 2288 C C . TRP B 1 147 ? 25.762 21.995 24.963 1.00 35.55 139 TRP B C 1
ATOM 2289 O O . TRP B 1 147 ? 25.099 22.426 24.016 1.00 34.16 139 TRP B O 1
ATOM 2300 N N . LYS B 1 148 ? 27.059 21.711 24.880 1.00 36.76 140 LYS B N 1
ATOM 2301 C CA . LYS B 1 148 ? 27.786 21.784 23.623 1.00 39.22 140 LYS B CA 1
ATOM 2302 C C . LYS B 1 148 ? 27.537 20.485 22.854 1.00 40.40 140 LYS B C 1
ATOM 2303 O O . LYS B 1 148 ? 27.887 19.403 23.337 1.00 41.42 140 LYS B O 1
ATOM 2309 N N . HIS B 1 149 ? 26.926 20.594 21.670 1.00 40.79 141 HIS B N 1
ATOM 2310 C CA . HIS B 1 149 ? 26.737 19.460 20.774 1.00 40.76 141 HIS B CA 1
ATOM 2311 C C . HIS B 1 149 ? 28.051 19.183 20.072 1.00 40.90 141 HIS B C 1
ATOM 2312 O O . HIS B 1 149 ? 28.496 19.995 19.276 1.00 42.11 141 HIS B O 1
ATOM 2319 N N . HIS B 1 150 ? 28.680 18.053 20.370 1.00 41.05 142 HIS B N 1
ATOM 2320 C CA . HIS B 1 150 ? 29.977 17.751 19.776 1.00 42.45 142 HIS B CA 1
ATOM 2321 C C . HIS B 1 150 ? 29.906 17.613 18.248 1.00 44.40 142 HIS B C 1
ATOM 2322 O O . HIS B 1 150 ? 30.837 17.997 17.530 1.00 45.45 142 HIS B O 1
ATOM 2329 N N . MET B 1 151 ? 28.786 17.088 17.759 1.00 45.57 143 MET B N 1
ATOM 2330 C CA . MET B 1 151 ? 28.614 16.825 16.340 1.00 45.50 143 MET B CA 1
ATOM 2331 C C . MET B 1 151 ? 28.210 18.055 15.502 1.00 45.16 143 MET B C 1
ATOM 2332 O O . MET B 1 151 ? 28.194 17.994 14.279 1.00 44.68 143 MET B O 1
ATOM 2337 N N . LYS B 1 152 ? 27.912 19.169 16.156 1.00 45.65 144 LYS B N 1
ATOM 2338 C CA . LYS B 1 152 ? 27.491 20.378 15.455 1.00 47.29 144 LYS B CA 1
ATOM 2339 C C . LYS B 1 152 ? 28.520 20.847 14.422 1.00 47.88 144 LYS B C 1
ATOM 2340 O O . LYS B 1 152 ? 28.156 21.450 13.422 1.00 48.78 144 LYS B O 1
ATOM 2346 N N . GLU B 1 153 ? 29.799 20.577 14.672 1.00 49.31 145 GLU B N 1
ATOM 2347 C CA . GLU B 1 153 ? 30.871 20.872 13.714 1.00 50.19 145 GLU B CA 1
ATOM 2348 C C . GLU B 1 153 ? 30.562 20.277 12.339 1.00 50.21 145 GLU B C 1
ATOM 2349 O O . GLU B 1 153 ? 30.839 20.901 11.311 1.00 50.22 145 GLU B O 1
ATOM 2355 N N . TRP B 1 154 ? 29.990 19.066 12.351 1.00 50.50 146 TRP B N 1
ATOM 2356 C CA . TRP B 1 154 ? 29.796 18.219 11.168 1.00 48.94 146 TRP B CA 1
ATOM 2357 C C . TRP B 1 154 ? 28.384 18.281 10.595 1.00 49.23 146 TRP B C 1
ATOM 2358 O O . TRP B 1 154 ? 28.050 17.551 9.658 1.00 47.76 146 TRP B O 1
ATOM 2369 N N . ILE B 1 155 ? 27.557 19.140 11.179 1.00 50.59 147 ILE B N 1
ATOM 2370 C CA . ILE B 1 155 ? 26.200 19.356 10.699 1.00 52.06 147 ILE B CA 1
ATOM 2371 C C . ILE B 1 155 ? 26.038 20.800 10.238 1.00 54.64 147 ILE B C 1
ATOM 2372 O O . ILE B 1 155 ? 25.293 21.056 9.299 1.00 53.87 147 ILE B O 1
ATOM 2377 N N . CYS B 1 156 ? 26.755 21.720 10.894 1.00 58.71 148 CYS B N 1
ATOM 2378 C CA . CYS B 1 156 ? 26.736 23.155 10.585 1.00 62.24 148 CYS B CA 1
ATOM 2379 C C . CYS B 1 156 ? 28.096 23.693 10.112 1.00 64.25 148 CYS B C 1
ATOM 2380 O O . CYS B 1 156 ? 29.029 22.927 9.878 1.00 65.08 148 CYS B O 1
ATOM 2383 N N . SER B 1 157 ? 28.205 25.014 9.979 1.00 67.56 149 SER B N 1
ATOM 2384 C CA . SER B 1 157 ? 29.421 25.669 9.478 1.00 69.43 149 SER B CA 1
ATOM 2385 C C . SER B 1 157 ? 30.696 25.312 10.260 1.00 71.01 149 SER B C 1
ATOM 2386 O O . SER B 1 157 ? 30.696 25.227 11.493 1.00 71.44 149 SER B O 1
ATOM 2389 N N . MET C 1 9 ? -15.929 0.788 8.293 1.00 56.98 1 MET C N 1
ATOM 2390 C CA . MET C 1 9 ? -14.960 1.768 7.712 1.00 56.67 1 MET C CA 1
ATOM 2391 C C . MET C 1 9 ? -14.480 1.356 6.308 1.00 54.27 1 MET C C 1
ATOM 2392 O O . MET C 1 9 ? -14.747 0.235 5.844 1.00 54.37 1 MET C O 1
ATOM 2397 N N . GLU C 1 10 ? -13.779 2.277 5.642 1.00 50.60 2 GLU C N 1
ATOM 2398 C CA . GLU C 1 10 ? -13.286 2.073 4.276 1.00 46.95 2 GLU C CA 1
ATOM 2399 C C . GLU C 1 10 ? -12.258 0.946 4.177 1.00 45.79 2 GLU C C 1
ATOM 2400 O O . GLU C 1 10 ? -11.270 0.940 4.907 1.00 47.56 2 GLU C O 1
ATOM 2406 N N . LYS C 1 11 ? -12.492 -0.003 3.274 1.00 43.16 3 LYS C N 1
ATOM 2407 C CA . LYS C 1 11 ? -11.545 -1.104 3.070 1.00 40.89 3 LYS C CA 1
ATOM 2408 C C . LYS C 1 11 ? -10.863 -1.017 1.701 1.00 39.65 3 LYS C C 1
ATOM 2409 O O . LYS C 1 11 ? -11.466 -0.558 0.727 1.00 41.45 3 LYS C O 1
ATOM 2415 N N . SER C 1 12 ? -9.608 -1.457 1.638 1.00 38.13 4 SER C N 1
ATOM 2416 C CA . SER C 1 12 ? -8.855 -1.537 0.376 1.00 37.15 4 SER C CA 1
ATOM 2417 C C . SER C 1 12 ? -8.126 -2.888 0.226 1.00 36.50 4 SER C C 1
ATOM 2418 O O . SER C 1 12 ? -7.751 -3.539 1.223 1.00 36.86 4 SER C O 1
ATOM 2421 N N . PHE C 1 13 ? -7.926 -3.297 -1.024 1.00 34.18 5 PHE C N 1
ATOM 2422 C CA . PHE C 1 13 ? -7.213 -4.535 -1.302 1.00 32.69 5 PHE C CA 1
ATOM 2423 C C . PHE C 1 13 ? -5.759 -4.252 -1.676 1.00 31.68 5 PHE C C 1
ATOM 2424 O O . PHE C 1 13 ? -5.459 -3.569 -2.666 1.00 30.99 5 PHE C O 1
ATOM 2432 N N . ILE C 1 14 ? -4.863 -4.787 -0.859 1.00 31.18 6 ILE C N 1
ATOM 2433 C CA . ILE C 1 14 ? -3.427 -4.627 -1.052 1.00 29.94 6 ILE C CA 1
ATOM 2434 C C . ILE C 1 14 ? -2.820 -6.004 -1.252 1.00 29.73 6 ILE C C 1
ATOM 2435 O O . ILE C 1 14 ? -3.023 -6.910 -0.443 1.00 30.03 6 ILE C O 1
ATOM 2440 N N . MET C 1 15 ? -2.075 -6.164 -2.333 1.00 29.51 7 MET C N 1
ATOM 2441 C CA . MET C 1 15 ? -1.544 -7.467 -2.656 1.00 30.67 7 MET C CA 1
ATOM 2442 C C . MET C 1 15 ? -0.067 -7.354 -2.948 1.00 30.08 7 MET C C 1
ATOM 2443 O O . MET C 1 15 ? 0.318 -6.631 -3.869 1.00 32.26 7 MET C O 1
ATOM 2448 N N . ILE C 1 16 ? 0.760 -8.040 -2.160 1.00 27.08 8 ILE C N 1
ATOM 2449 C CA . ILE C 1 16 ? 2.192 -8.124 -2.458 1.00 26.11 8 ILE C CA 1
ATOM 2450 C C . ILE C 1 16 ? 2.406 -9.079 -3.650 1.00 27.74 8 ILE C C 1
ATOM 2451 O O . ILE C 1 16 ? 2.148 -10.287 -3.536 1.00 28.86 8 ILE C O 1
ATOM 2456 N N . LYS C 1 17 ? 2.861 -8.530 -4.783 1.00 26.99 9 LYS C N 1
ATOM 2457 C CA . LYS C 1 17 ? 3.143 -9.310 -5.998 1.00 26.03 9 LYS C CA 1
ATOM 2458 C C . LYS C 1 17 ? 4.312 -10.268 -5.766 1.00 25.09 9 LYS C C 1
ATOM 2459 O O . LYS C 1 17 ? 5.031 -10.115 -4.771 1.00 24.31 9 LYS C O 1
ATOM 2465 N N . PRO C 1 18 ? 4.512 -11.251 -6.659 1.00 24.15 10 PRO C N 1
ATOM 2466 C CA . PRO C 1 18 ? 5.538 -12.286 -6.436 1.00 23.67 10 PRO C CA 1
ATOM 2467 C C . PRO C 1 18 ? 6.934 -11.725 -6.151 1.00 24.12 10 PRO C C 1
ATOM 2468 O O . PRO C 1 18 ? 7.616 -12.234 -5.263 1.00 26.26 10 PRO C O 1
ATOM 2472 N N . ASP C 1 19 ? 7.333 -10.674 -6.856 1.00 23.06 11 ASP C N 1
ATOM 2473 C CA . ASP C 1 19 ? 8.656 -10.099 -6.661 1.00 22.08 11 ASP C CA 1
ATOM 2474 C C . ASP C 1 19 ? 8.814 -9.486 -5.275 1.00 20.36 11 ASP C C 1
ATOM 2475 O O . ASP C 1 19 ? 9.922 -9.436 -4.731 1.00 20.12 11 ASP C O 1
ATOM 2480 N N . GLY C 1 20 ? 7.701 -9.026 -4.716 1.00 18.81 12 GLY C N 1
ATOM 2481 C CA . GLY C 1 20 ? 7.671 -8.583 -3.337 1.00 19.21 12 GLY C CA 1
ATOM 2482 C C . GLY C 1 20 ? 8.037 -9.704 -2.377 1.00 19.82 12 GLY C C 1
ATOM 2483 O O . GLY C 1 20 ? 8.827 -9.510 -1.444 1.00 19.68 12 GLY C O 1
ATOM 2484 N N . VAL C 1 21 ? 7.471 -10.888 -2.604 1.00 19.66 13 VAL C N 1
ATOM 2485 C CA . VAL C 1 21 ? 7.694 -12.023 -1.713 1.00 19.63 13 VAL C CA 1
ATOM 2486 C C . VAL C 1 21 ? 9.113 -12.535 -1.883 1.00 21.00 13 VAL C C 1
ATOM 2487 O O . VAL C 1 21 ? 9.756 -12.939 -0.915 1.00 22.13 13 VAL C O 1
ATOM 2491 N N . GLN C 1 22 ? 9.592 -12.503 -3.122 1.00 20.97 14 GLN C N 1
ATOM 2492 C CA . GLN C 1 22 ? 10.898 -13.051 -3.471 1.00 22.81 14 GLN C CA 1
ATOM 2493 C C . GLN C 1 22 ? 12.031 -12.272 -2.803 1.00 23.54 14 GLN C C 1
ATOM 2494 O O . GLN C 1 22 ? 13.028 -12.840 -2.358 1.00 23.48 14 GLN C O 1
ATOM 2500 N N . ARG C 1 23 ? 11.827 -10.963 -2.726 1.00 24.60 15 ARG C N 1
ATOM 2501 C CA . ARG C 1 23 ? 12.792 -10.021 -2.201 1.00 24.67 15 ARG C CA 1
ATOM 2502 C C . ARG C 1 23 ? 12.636 -9.850 -0.700 1.00 24.22 15 ARG C C 1
ATOM 2503 O O . ARG C 1 23 ? 13.334 -9.045 -0.084 1.00 25.20 15 ARG C O 1
ATOM 2511 N N . GLY C 1 24 ? 11.706 -10.590 -0.110 1.00 23.84 16 GLY C N 1
ATOM 2512 C CA . GLY C 1 24 ? 11.513 -10.545 1.327 1.00 22.71 16 GLY C CA 1
ATOM 2513 C C . GLY C 1 24 ? 11.060 -9.183 1.826 1.00 21.02 16 GLY C C 1
ATOM 2514 O O . GLY C 1 24 ? 11.633 -8.629 2.743 1.00 22.42 16 GLY C O 1
ATOM 2515 N N . LEU C 1 25 ? 10.007 -8.648 1.227 1.00 20.42 17 LEU C N 1
ATOM 2516 C CA . LEU C 1 25 ? 9.487 -7.340 1.617 1.00 19.18 17 LEU C CA 1
ATOM 2517 C C . LEU C 1 25 ? 8.116 -7.466 2.257 1.00 20.43 17 LEU C C 1
ATOM 2518 O O . LEU C 1 25 ? 7.462 -6.452 2.554 1.00 21.47 17 LEU C O 1
ATOM 2523 N N . VAL C 1 26 ? 7.682 -8.705 2.489 1.00 20.22 18 VAL C N 1
ATOM 2524 C CA . VAL C 1 26 ? 6.368 -8.922 3.090 1.00 21.27 18 VAL C CA 1
ATOM 2525 C C . VAL C 1 26 ? 6.246 -8.251 4.464 1.00 21.90 18 VAL C C 1
ATOM 2526 O O . VAL C 1 26 ? 5.397 -7.371 4.635 1.00 24.16 18 VAL C O 1
ATOM 2530 N N . GLY C 1 27 ? 7.107 -8.634 5.409 1.00 21.45 19 GLY C N 1
ATOM 2531 C CA . GLY C 1 27 ? 7.185 -7.976 6.705 1.00 20.49 19 GLY C CA 1
ATOM 2532 C C . GLY C 1 27 ? 7.283 -6.457 6.653 1.00 19.42 19 GLY C C 1
ATOM 2533 O O . GLY C 1 27 ? 6.440 -5.758 7.242 1.00 19.68 19 GLY C O 1
ATOM 2534 N N . THR C 1 28 ? 8.300 -5.951 5.956 1.00 19.20 20 THR C N 1
ATOM 2535 C CA . THR C 1 28 ? 8.472 -4.509 5.746 1.00 19.20 20 THR C CA 1
ATOM 2536 C C . THR C 1 28 ? 7.202 -3.792 5.244 1.00 19.43 20 THR C C 1
ATOM 2537 O O . THR C 1 28 ? 6.803 -2.754 5.796 1.00 20.57 20 THR C O 1
ATOM 2541 N N . ILE C 1 29 ? 6.563 -4.346 4.215 1.00 18.89 21 ILE C N 1
ATOM 2542 C CA . ILE C 1 29 ? 5.357 -3.724 3.686 1.00 18.61 21 ILE C CA 1
ATOM 2543 C C . ILE C 1 29 ? 4.283 -3.667 4.761 1.00 17.94 21 ILE C C 1
ATOM 2544 O O . ILE C 1 29 ? 3.737 -2.606 5.034 1.00 17.82 21 ILE C O 1
ATOM 2549 N N . ILE C 1 30 ? 4.008 -4.796 5.399 1.00 18.50 22 ILE C N 1
ATOM 2550 C CA . ILE C 1 30 ? 2.977 -4.831 6.436 1.00 19.25 22 ILE C CA 1
ATOM 2551 C C . ILE C 1 30 ? 3.301 -3.795 7.529 1.00 20.19 22 ILE C C 1
ATOM 2552 O O . ILE C 1 30 ? 2.459 -2.944 7.862 1.00 20.90 22 ILE C O 1
ATOM 2557 N N . LYS C 1 31 ? 4.533 -3.833 8.033 1.00 18.47 23 LYS C N 1
ATOM 2558 C CA . LYS C 1 31 ? 4.984 -2.865 9.031 1.00 18.98 23 LYS C CA 1
ATOM 2559 C C . LYS C 1 31 ? 4.606 -1.410 8.669 1.00 20.65 23 LYS C C 1
ATOM 2560 O O . LYS C 1 31 ? 4.140 -0.637 9.528 1.00 21.28 23 LYS C O 1
ATOM 2566 N N . ARG C 1 32 ? 4.791 -1.054 7.397 1.00 21.28 24 ARG C N 1
ATOM 2567 C CA . ARG C 1 32 ? 4.493 0.301 6.939 1.00 23.20 24 ARG C CA 1
ATOM 2568 C C . ARG C 1 32 ? 3.016 0.597 7.111 1.00 25.17 24 ARG C C 1
ATOM 2569 O O . ARG C 1 32 ? 2.655 1.702 7.516 1.00 27.35 24 ARG C O 1
ATOM 2577 N N . PHE C 1 33 ? 2.168 -0.394 6.820 1.00 26.16 25 PHE C N 1
ATOM 2578 C CA . PHE C 1 33 ? 0.723 -0.210 6.916 1.00 25.88 25 PHE C CA 1
ATOM 2579 C C . PHE C 1 33 ? 0.284 -0.198 8.359 1.00 26.60 25 PHE C C 1
ATOM 2580 O O . PHE C 1 33 ? -0.592 0.585 8.733 1.00 28.59 25 PHE C O 1
ATOM 2588 N N . GLU C 1 34 ? 0.894 -1.063 9.166 1.00 26.06 26 GLU C N 1
ATOM 2589 C CA . GLU C 1 34 ? 0.588 -1.140 10.592 1.00 23.99 26 GLU C CA 1
ATOM 2590 C C . GLU C 1 34 ? 0.900 0.186 11.285 1.00 24.97 26 GLU C C 1
ATOM 2591 O O . GLU C 1 34 ? 0.062 0.694 12.024 1.00 24.74 26 GLU C O 1
ATOM 2597 N N . LYS C 1 35 ? 2.093 0.736 11.028 1.00 26.56 27 LYS C N 1
ATOM 2598 C CA . LYS C 1 35 ? 2.557 1.977 11.670 1.00 29.14 27 LYS C CA 1
ATOM 2599 C C . LYS C 1 35 ? 1.683 3.201 11.325 1.00 29.87 27 LYS C C 1
ATOM 2600 O O . LYS C 1 35 ? 1.602 4.154 12.099 1.00 29.89 27 LYS C O 1
ATOM 2606 N N . LYS C 1 36 ? 1.025 3.144 10.168 1.00 30.47 28 LYS C N 1
ATOM 2607 C CA . LYS C 1 36 ? 0.105 4.179 9.701 1.00 30.89 28 LYS C CA 1
ATOM 2608 C C . LYS C 1 36 ? -1.156 4.249 10.563 1.00 31.75 28 LYS C C 1
ATOM 2609 O O . LYS C 1 36 ? -1.915 5.227 10.505 1.00 32.86 28 LYS C O 1
ATOM 2615 N N . GLY C 1 37 ? -1.379 3.207 11.357 1.00 32.21 29 GLY C N 1
ATOM 2616 C CA . GLY C 1 37 ? -2.569 3.114 12.184 1.00 31.49 29 GLY C CA 1
ATOM 2617 C C . GLY C 1 37 ? -3.704 2.395 11.482 1.00 31.58 29 GLY C C 1
ATOM 2618 O O . GLY C 1 37 ? -4.861 2.547 11.858 1.00 32.43 29 GLY C O 1
ATOM 2619 N N . TYR C 1 38 ? -3.369 1.606 10.467 1.00 31.80 30 TYR C N 1
ATOM 2620 C CA . TYR C 1 38 ? -4.373 0.877 9.710 1.00 32.41 30 TYR C CA 1
ATOM 2621 C C . TYR C 1 38 ? -4.639 -0.531 10.269 1.00 31.22 30 TYR C C 1
ATOM 2622 O O . TYR C 1 38 ? -3.836 -1.065 11.042 1.00 31.16 30 TYR C O 1
ATOM 2631 N N . LYS C 1 39 ? -5.772 -1.109 9.873 1.00 30.43 31 LYS C N 1
ATOM 2632 C CA . LYS C 1 39 ? -6.286 -2.335 10.464 1.00 30.14 31 LYS C CA 1
ATOM 2633 C C . LYS C 1 39 ? -6.269 -3.489 9.458 1.00 30.99 31 LYS C C 1
ATOM 2634 O O . LYS C 1 39 ? -7.063 -3.513 8.513 1.00 31.38 31 LYS C O 1
ATOM 2640 N N . LEU C 1 40 ? -5.362 -4.443 9.662 1.00 30.52 32 LEU C N 1
ATOM 2641 C CA . LEU C 1 40 ? -5.339 -5.686 8.892 1.00 28.94 32 LEU C CA 1
ATOM 2642 C C . LEU C 1 40 ? -6.516 -6.576 9.294 1.00 29.89 32 LEU C C 1
ATOM 2643 O O . LEU C 1 40 ? -6.656 -6.957 10.463 1.00 29.94 32 LEU C O 1
ATOM 2648 N N . ILE C 1 41 ? -7.372 -6.884 8.325 1.00 29.60 33 ILE C N 1
ATOM 2649 C CA . ILE C 1 41 ? -8.567 -7.687 8.581 1.00 28.24 33 ILE C CA 1
ATOM 2650 C C . ILE C 1 41 ? -8.583 -9.000 7.786 1.00 29.53 33 ILE C C 1
ATOM 2651 O O . ILE C 1 41 ? -9.330 -9.925 8.119 1.00 30.15 33 ILE C O 1
ATOM 2656 N N . ALA C 1 42 ? -7.759 -9.079 6.743 1.00 29.96 34 ALA C N 1
ATOM 2657 C CA . ALA C 1 42 ? -7.634 -10.304 5.954 1.00 29.80 34 ALA C CA 1
ATOM 2658 C C . ALA C 1 42 ? -6.249 -10.458 5.310 1.00 28.81 34 ALA C C 1
ATOM 2659 O O . ALA C 1 42 ? -5.689 -9.502 4.758 1.00 28.54 34 ALA C O 1
ATOM 2661 N N . ILE C 1 43 ? -5.702 -11.667 5.394 1.00 28.00 35 ILE C N 1
ATOM 2662 C CA . ILE C 1 43 ? -4.395 -11.975 4.812 1.00 27.69 35 ILE C CA 1
ATOM 2663 C C . ILE C 1 43 ? -4.330 -13.454 4.382 1.00 29.56 35 ILE C C 1
ATOM 2664 O O . ILE C 1 43 ? -4.787 -14.346 5.110 1.00 31.20 35 ILE C O 1
ATOM 2669 N N . LYS C 1 44 ? -3.782 -13.705 3.197 1.00 29.96 36 LYS C N 1
ATOM 2670 C CA . LYS C 1 44 ? -3.737 -15.050 2.653 1.00 31.84 36 LYS C CA 1
ATOM 2671 C C . LYS C 1 44 ? -2.610 -15.155 1.634 1.00 33.00 36 LYS C C 1
ATOM 2672 O O . LYS C 1 44 ? -2.368 -14.221 0.858 1.00 33.62 36 LYS C O 1
ATOM 2678 N N . MET C 1 45 ? -1.909 -16.285 1.655 1.00 33.54 37 MET C N 1
ATOM 2679 C CA . MET C 1 45 ? -0.928 -16.578 0.622 1.00 34.34 37 MET C CA 1
ATOM 2680 C C . MET C 1 45 ? -1.456 -17.664 -0.304 1.00 35.99 37 MET C C 1
ATOM 2681 O O . MET C 1 45 ? -1.936 -18.700 0.162 1.00 36.24 37 MET C O 1
ATOM 2686 N N . LEU C 1 46 ? -1.348 -17.412 -1.609 1.00 37.54 38 LEU C N 1
ATOM 2687 C CA . LEU C 1 46 ? -1.917 -18.268 -2.643 1.00 38.88 38 LEU C CA 1
ATOM 2688 C C . LEU C 1 46 ? -1.156 -18.125 -3.963 1.00 40.28 38 LEU C C 1
ATOM 2689 O O . LEU C 1 46 ? -0.557 -17.086 -4.228 1.00 39.89 38 LEU C O 1
ATOM 2694 N N . ASN C 1 47 ? -1.170 -19.174 -4.778 1.00 43.13 39 ASN C N 1
ATOM 2695 C CA . ASN C 1 47 ? -0.745 -19.075 -6.172 1.00 45.67 39 ASN C CA 1
ATOM 2696 C C . ASN C 1 47 ? -2.006 -18.864 -7.011 1.00 48.93 39 ASN C C 1
ATOM 2697 O O . ASN C 1 47 ? -2.748 -19.811 -7.282 1.00 50.25 39 ASN C O 1
ATOM 2702 N N . PRO C 1 48 ? -2.262 -17.621 -7.405 1.00 51.90 40 PRO C N 1
ATOM 2703 C CA . PRO C 1 48 ? -3.571 -17.241 -7.944 1.00 54.89 40 PRO C CA 1
ATOM 2704 C C . PRO C 1 48 ? -3.891 -17.923 -9.270 1.00 58.48 40 PRO C C 1
ATOM 2705 O O . PRO C 1 48 ? -3.039 -17.977 -10.158 1.00 60.09 40 PRO C O 1
ATOM 2709 N N . THR C 1 49 ? -5.107 -18.452 -9.390 1.00 60.51 41 THR C N 1
ATOM 2710 C CA . THR C 1 49 ? -5.537 -19.092 -10.630 1.00 62.34 41 THR C CA 1
ATOM 2711 C C . THR C 1 49 ? -5.650 -18.030 -11.714 1.00 63.87 41 THR C C 1
ATOM 2712 O O . THR C 1 49 ? -5.922 -16.864 -11.414 1.00 64.06 41 THR C O 1
ATOM 2716 N N . GLU C 1 50 ? -5.420 -18.432 -12.965 1.00 65.06 42 GLU C N 1
ATOM 2717 C CA . GLU C 1 50 ? -5.472 -17.508 -14.095 1.00 66.14 42 GLU C CA 1
ATOM 2718 C C . GLU C 1 50 ? -6.880 -16.933 -14.277 1.00 67.20 42 GLU C C 1
ATOM 2719 O O . GLU C 1 50 ? -7.058 -15.920 -14.946 1.00 66.90 42 GLU C O 1
ATOM 2725 N N . GLU C 1 51 ? -7.865 -17.579 -13.657 1.00 69.73 43 GLU C N 1
ATOM 2726 C CA . GLU C 1 51 ? -9.257 -17.140 -13.716 1.00 72.57 43 GLU C CA 1
ATOM 2727 C C . GLU C 1 51 ? -9.571 -16.099 -12.648 1.00 73.72 43 GLU C C 1
ATOM 2728 O O . GLU C 1 51 ? -10.315 -15.156 -12.912 1.00 74.34 43 GLU C O 1
ATOM 2734 N N . ILE C 1 52 ? -9.015 -16.277 -11.446 1.00 75.57 44 ILE C N 1
ATOM 2735 C CA . ILE C 1 52 ? -9.113 -15.269 -10.384 1.00 76.61 44 ILE C CA 1
ATOM 2736 C C . ILE C 1 52 ? -8.430 -13.981 -10.842 1.00 76.80 44 ILE C C 1
ATOM 2737 O O . ILE C 1 52 ? -8.947 -12.889 -10.624 1.00 76.82 44 ILE C O 1
ATOM 2742 N N . LEU C 1 53 ? -7.284 -14.124 -11.500 1.00 78.05 45 LEU C N 1
ATOM 2743 C CA . LEU C 1 53 ? -6.555 -12.984 -12.040 1.00 80.59 45 LEU C CA 1
ATOM 2744 C C . LEU C 1 53 ? -7.181 -12.404 -13.308 1.00 82.80 45 LEU C C 1
ATOM 2745 O O . LEU C 1 53 ? -7.071 -11.205 -13.553 1.00 82.43 45 LEU C O 1
ATOM 2750 N N . LYS C 1 54 ? -7.820 -13.259 -14.109 1.00 86.60 46 LYS C N 1
ATOM 2751 C CA . LYS C 1 54 ? -8.527 -12.842 -15.323 1.00 89.66 46 LYS C CA 1
ATOM 2752 C C . LYS C 1 54 ? -9.552 -11.751 -15.027 1.00 92.62 46 LYS C C 1
ATOM 2753 O O . LYS C 1 54 ? -9.739 -10.833 -15.825 1.00 92.88 46 LYS C O 1
ATOM 2759 N N . GLU C 1 55 ? -10.203 -11.859 -13.870 1.00 96.57 47 GLU C N 1
ATOM 2760 C CA . GLU C 1 55 ? -11.208 -10.893 -13.431 1.00 100.06 47 GLU C CA 1
ATOM 2761 C C . GLU C 1 55 ? -10.623 -9.705 -12.658 1.00 102.15 47 GLU C C 1
ATOM 2762 O O . GLU C 1 55 ? -11.132 -8.595 -12.777 1.00 102.27 47 GLU C O 1
ATOM 2768 N N . HIS C 1 56 ? -9.569 -9.938 -11.872 1.00 105.19 48 HIS C N 1
ATOM 2769 C CA . HIS C 1 56 ? -8.891 -8.866 -11.129 1.00 107.99 48 HIS C CA 1
ATOM 2770 C C . HIS C 1 56 ? -8.328 -7.792 -12.061 1.00 112.43 48 HIS C C 1
ATOM 2771 O O . HIS C 1 56 ? -8.391 -6.601 -11.750 1.00 112.91 48 HIS C O 1
ATOM 2778 N N . TYR C 1 57 ? -7.777 -8.217 -13.196 1.00 117.32 49 TYR C N 1
ATOM 2779 C CA . TYR C 1 57 ? -7.231 -7.284 -14.176 1.00 122.27 49 TYR C CA 1
ATOM 2780 C C . TYR C 1 57 ? -8.113 -7.205 -15.429 1.00 125.51 49 TYR C C 1
ATOM 2781 O O . TYR C 1 57 ? -7.613 -7.097 -16.552 1.00 126.56 49 TYR C O 1
ATOM 2790 N N . LYS C 1 58 ? -9.428 -7.255 -15.220 1.00 129.16 50 LYS C N 1
ATOM 2791 C CA . LYS C 1 58 ? -10.407 -7.087 -16.296 1.00 132.57 50 LYS C CA 1
ATOM 2792 C C . LYS C 1 58 ? -10.463 -5.634 -16.767 1.00 134.59 50 LYS C C 1
ATOM 2793 O O . LYS C 1 58 ? -10.471 -5.365 -17.969 1.00 134.46 50 LYS C O 1
ATOM 2799 N N . GLU C 1 59 ? -10.501 -4.708 -15.808 1.00 137.35 51 GLU C N 1
ATOM 2800 C CA . GLU C 1 59 ? -10.444 -3.272 -16.079 1.00 139.73 51 GLU C CA 1
ATOM 2801 C C . GLU C 1 59 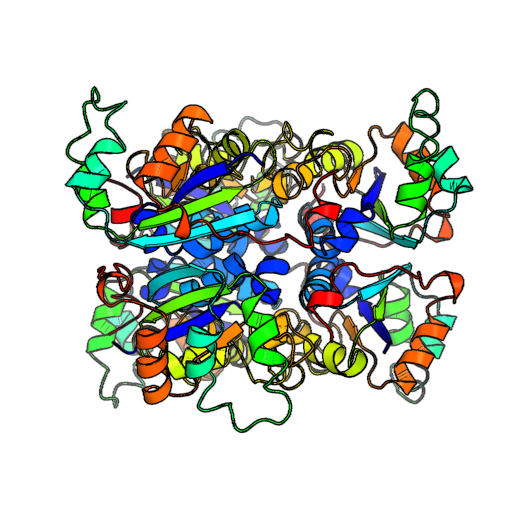? -9.136 -2.918 -16.790 1.00 141.48 51 GLU C C 1
ATOM 2802 O O . GLU C 1 59 ? -9.096 -2.016 -17.633 1.00 141.60 51 GLU C O 1
ATOM 2808 N N . LEU C 1 60 ? -8.083 -3.658 -16.447 1.00 143.69 52 LEU C N 1
ATOM 2809 C CA . LEU C 1 60 ? -6.755 -3.478 -17.020 1.00 145.19 52 LEU C CA 1
ATOM 2810 C C . LEU C 1 60 ? -6.515 -4.397 -18.218 1.00 145.58 52 LEU C C 1
ATOM 2811 O O . LEU C 1 60 ? -5.370 -4.629 -18.608 1.00 145.56 52 LEU C O 1
ATOM 2816 N N . SER C 1 61 ? -7.596 -4.915 -18.801 1.00 146.28 53 SER C N 1
ATOM 2817 C CA . SER C 1 61 ? -7.511 -5.640 -20.067 1.00 147.36 53 SER C CA 1
ATOM 2818 C C . SER C 1 61 ? -7.263 -4.657 -21.211 1.00 148.48 53 SER C C 1
ATOM 2819 O O . SER C 1 61 ? -7.058 -5.064 -22.359 1.00 148.22 53 SER C O 1
ATOM 2822 N N . ASP C 1 62 ? -7.282 -3.365 -20.878 1.00 149.75 54 ASP C N 1
ATOM 2823 C CA . ASP C 1 62 ? -7.029 -2.293 -21.836 1.00 150.97 54 ASP C CA 1
ATOM 2824 C C . ASP C 1 62 ? -5.545 -1.895 -21.854 1.00 151.31 54 ASP C C 1
ATOM 2825 O O . ASP C 1 62 ? -5.210 -0.709 -21.803 1.00 151.77 54 ASP C O 1
ATOM 2830 N N . GLN C 1 63 ? -4.669 -2.896 -21.946 1.00 150.94 55 GLN C N 1
ATOM 2831 C CA . GLN C 1 63 ? -3.220 -2.698 -21.952 1.00 150.21 55 GLN C CA 1
ATOM 2832 C C . GLN C 1 63 ? -2.575 -3.647 -22.969 1.00 149.67 55 GLN C C 1
ATOM 2833 O O . GLN C 1 63 ? -2.974 -4.810 -23.055 1.00 149.53 55 GLN C O 1
ATOM 2839 N N . PRO C 1 64 ? -1.593 -3.162 -23.735 1.00 148.96 56 PRO C N 1
ATOM 2840 C CA . PRO C 1 64 ? -0.914 -3.986 -24.751 1.00 148.46 56 PRO C CA 1
ATOM 2841 C C . PRO C 1 64 ? -0.332 -5.301 -24.216 1.00 147.99 56 PRO C C 1
ATOM 2842 O O . PRO C 1 64 ? -0.555 -6.342 -24.831 1.00 148.05 56 PRO C O 1
ATOM 2846 N N . PHE C 1 65 ? 0.389 -5.242 -23.097 1.00 147.36 57 PHE C N 1
ATOM 2847 C CA . PHE C 1 65 ? 1.020 -6.409 -22.474 1.00 146.23 57 PHE C CA 1
ATOM 2848 C C . PHE C 1 65 ? 0.121 -6.972 -21.371 1.00 145.27 57 PHE C C 1
ATOM 2849 O O . PHE C 1 65 ? 0.261 -6.612 -20.201 1.00 145.08 57 PHE C O 1
ATOM 2857 N N . PHE C 1 66 ? -0.798 -7.854 -21.756 1.00 144.12 58 PHE C N 1
ATOM 2858 C CA . PHE C 1 66 ? -1.780 -8.432 -20.840 1.00 142.94 58 PHE C CA 1
ATOM 2859 C C . PHE C 1 66 ? -1.649 -9.953 -20.805 1.00 142.44 58 PHE C C 1
ATOM 2860 O O . PHE C 1 66 ? -1.743 -10.569 -19.741 1.00 142.57 58 PHE C O 1
ATOM 2868 N N . LYS C 1 67 ? -1.439 -10.544 -21.982 1.00 141.59 59 LYS C N 1
ATOM 2869 C CA . LYS C 1 67 ? -1.300 -11.993 -22.147 1.00 140.15 59 LYS C CA 1
ATOM 2870 C C . LYS C 1 67 ? -0.057 -12.526 -21.435 1.00 138.54 59 LYS C C 1
ATOM 2871 O O . LYS C 1 67 ? 0.017 -13.710 -21.104 1.00 139.31 59 LYS C O 1
ATOM 2877 N N . ASN C 1 68 ? 0.901 -11.635 -21.188 1.00 134.43 60 ASN C N 1
ATOM 2878 C CA . ASN C 1 68 ? 2.134 -11.967 -20.481 1.00 130.24 60 ASN C CA 1
ATOM 2879 C C . ASN C 1 68 ? 2.079 -11.645 -18.984 1.00 127.09 60 ASN C C 1
ATOM 2880 O O . ASN C 1 68 ? 2.861 -12.185 -18.197 1.00 127.21 60 ASN C O 1
ATOM 2885 N N . LEU C 1 69 ? 1.155 -10.767 -18.598 1.00 122.56 61 LEU C N 1
ATOM 2886 C CA . LEU C 1 69 ? 1.049 -10.316 -17.212 1.00 118.12 61 LEU C CA 1
ATOM 2887 C C . LEU C 1 69 ? 0.344 -11.308 -16.292 1.00 115.06 61 LEU C C 1
ATOM 2888 O O . LEU C 1 69 ? 0.814 -11.566 -15.183 1.00 114.71 61 LEU C O 1
ATOM 2893 N N . VAL C 1 70 ? -0.782 -11.854 -16.750 1.00 111.25 62 VAL C N 1
ATOM 2894 C CA . VAL C 1 70 ? -1.568 -12.804 -15.954 1.00 106.95 62 VAL C CA 1
ATOM 2895 C C . VAL C 1 70 ? -0.821 -14.109 -15.684 1.00 103.24 62 VAL C C 1
ATOM 2896 O O . VAL C 1 70 ? -0.981 -14.710 -14.622 1.00 102.70 62 VAL C O 1
ATOM 2900 N N . ALA C 1 71 ? -0.012 -14.538 -16.650 1.00 98.53 63 ALA C N 1
ATOM 2901 C CA . ALA C 1 71 ? 0.796 -15.742 -16.508 1.00 93.87 63 ALA C CA 1
ATOM 2902 C C . ALA C 1 71 ? 1.861 -15.529 -15.447 1.00 90.02 63 ALA C C 1
ATOM 2903 O O . ALA C 1 71 ? 2.130 -16.419 -14.640 1.00 89.37 63 ALA C O 1
ATOM 2905 N N . TYR C 1 72 ? 2.448 -14.334 -15.449 1.00 85.97 64 TYR C N 1
ATOM 2906 C CA . TYR C 1 72 ? 3.499 -13.975 -14.508 1.00 81.41 64 TYR C CA 1
ATOM 2907 C C . TYR C 1 72 ? 3.016 -14.071 -13.060 1.00 78.35 64 TYR C C 1
ATOM 2908 O O . TYR C 1 72 ? 3.516 -14.902 -12.297 1.00 79.56 64 TYR C O 1
ATOM 2917 N N . ILE C 1 73 ? 2.039 -13.244 -12.692 1.00 72.91 65 ILE C N 1
ATOM 2918 C CA . ILE C 1 73 ? 1.537 -13.219 -11.316 1.00 69.12 65 ILE C CA 1
ATOM 2919 C C . ILE C 1 73 ? 0.901 -14.558 -10.908 1.00 67.10 65 ILE C C 1
ATOM 2920 O O . ILE C 1 73 ? 0.813 -14.876 -9.716 1.00 67.16 65 ILE C O 1
ATOM 2925 N N . SER C 1 74 ? 0.494 -15.348 -11.901 1.00 64.09 66 SER C N 1
ATOM 2926 C CA . SER C 1 74 ? -0.053 -16.684 -11.666 1.00 61.58 66 SER C CA 1
ATOM 2927 C C . SER C 1 74 ? 1.000 -17.649 -11.123 1.00 58.67 66 SER C C 1
ATOM 2928 O O . SER C 1 74 ? 0.725 -18.440 -10.225 1.00 56.09 66 SER C O 1
ATOM 2931 N N . LYS C 1 75 ? 2.207 -17.563 -11.670 1.00 57.77 67 LYS C N 1
ATOM 2932 C CA . LYS C 1 75 ? 3.294 -18.451 -11.288 1.00 57.79 67 LYS C CA 1
ATOM 2933 C C . LYS C 1 75 ? 3.739 -18.228 -9.846 1.00 58.04 67 LYS C C 1
ATOM 2934 O O . LYS C 1 75 ? 3.509 -19.085 -8.988 1.00 58.81 67 LYS C O 1
ATOM 2940 N N . GLY C 1 76 ? 4.363 -17.074 -9.593 1.00 58.36 68 GLY C N 1
ATOM 2941 C CA . GLY C 1 76 ? 4.987 -16.750 -8.316 1.00 53.29 68 GLY C CA 1
ATOM 2942 C C . GLY C 1 76 ? 3.999 -16.677 -7.169 1.00 49.19 68 GLY C C 1
ATOM 2943 O O . GLY C 1 76 ? 2.790 -16.702 -7.403 1.00 50.68 68 GLY C O 1
ATOM 2944 N N . PRO C 1 77 ? 4.497 -16.614 -5.933 1.00 44.01 69 PRO C N 1
ATOM 2945 C CA . PRO C 1 77 ? 3.625 -16.501 -4.759 1.00 39.16 69 PRO C CA 1
ATOM 2946 C C . PRO C 1 77 ? 3.053 -15.082 -4.631 1.00 35.27 69 PRO C C 1
ATOM 2947 O O . PRO C 1 77 ? 3.659 -14.127 -5.126 1.00 34.02 69 PRO C O 1
ATOM 2951 N N . VAL C 1 78 ? 1.904 -14.961 -3.968 1.00 31.22 70 VAL C N 1
ATOM 2952 C CA . VAL C 1 78 ? 1.199 -13.703 -3.825 1.00 27.75 70 VAL C CA 1
ATOM 2953 C C . VAL C 1 78 ? 0.674 -13.653 -2.399 1.00 28.01 70 VAL C C 1
ATOM 2954 O O . VAL C 1 78 ? 0.121 -14.651 -1.911 1.00 28.96 70 VAL C O 1
ATOM 2958 N N . VAL C 1 79 ? 0.854 -12.516 -1.721 1.00 25.69 71 VAL C N 1
ATOM 2959 C CA . VAL C 1 79 ? 0.182 -12.312 -0.430 1.00 24.27 71 VAL C CA 1
ATOM 2960 C C . VAL C 1 79 ? -0.950 -11.290 -0.559 1.00 24.96 71 VAL C C 1
ATOM 2961 O O . VAL C 1 79 ? -0.721 -10.078 -0.698 1.00 26.72 71 VAL C O 1
ATOM 2965 N N . ALA C 1 80 ? -2.175 -11.799 -0.531 1.00 24.85 72 ALA C N 1
ATOM 2966 C CA . ALA C 1 80 ? -3.348 -10.964 -0.700 1.00 25.97 72 ALA C CA 1
ATOM 2967 C C . ALA C 1 80 ? -3.769 -10.428 0.661 1.00 27.05 72 ALA C C 1
ATOM 2968 O O . ALA C 1 80 ? -3.735 -11.156 1.657 1.00 29.66 72 ALA C O 1
ATOM 2970 N N . MET C 1 81 ? -4.154 -9.159 0.721 1.00 26.59 73 MET C N 1
ATOM 2971 C CA . MET C 1 81 ? -4.574 -8.575 1.994 1.00 26.90 73 MET C CA 1
ATOM 2972 C C . MET C 1 81 ? -5.769 -7.641 1.839 1.00 27.53 73 MET C C 1
ATOM 2973 O O . MET C 1 81 ? -6.023 -7.110 0.745 1.00 28.47 73 MET C O 1
ATOM 2978 N N . VAL C 1 82 ? -6.505 -7.463 2.937 1.00 27.39 74 VAL C N 1
ATOM 2979 C CA . VAL C 1 82 ? -7.456 -6.363 3.059 1.00 27.44 74 VAL C CA 1
ATOM 2980 C C . VAL C 1 82 ? -7.100 -5.565 4.300 1.00 29.21 74 VAL C C 1
ATOM 2981 O O . VAL C 1 82 ? -6.877 -6.141 5.380 1.00 30.13 74 VAL C O 1
ATOM 2985 N N . TRP C 1 83 ? -7.043 -4.241 4.120 1.00 29.62 75 TRP C N 1
ATOM 2986 C CA . TRP C 1 83 ? -6.770 -3.287 5.188 1.00 29.14 75 TRP C CA 1
ATOM 2987 C C . TRP C 1 83 ? -7.956 -2.358 5.337 1.00 30.99 75 TRP C C 1
ATOM 2988 O O . TRP C 1 83 ? -8.568 -1.962 4.341 1.00 32.55 75 TRP C O 1
ATOM 2999 N N . GLU C 1 84 ? -8.268 -2.008 6.580 1.00 31.90 76 GLU C N 1
ATOM 3000 C CA . GLU C 1 84 ? -9.417 -1.176 6.900 1.00 31.95 76 GLU C CA 1
ATOM 3001 C C . GLU C 1 84 ? -8.950 0.088 7.608 1.00 33.19 76 GLU C C 1
ATOM 3002 O O . GLU C 1 84 ? -7.947 0.076 8.331 1.00 33.73 76 GLU C O 1
ATOM 3008 N N . GLY C 1 85 ? -9.681 1.180 7.396 1.00 33.10 77 GLY C N 1
ATOM 3009 C CA . GLY C 1 85 ? -9.383 2.452 8.031 1.00 32.64 77 GLY C CA 1
ATOM 3010 C C . GLY C 1 85 ? -9.828 3.647 7.210 1.00 31.75 77 GLY C C 1
ATOM 3011 O O . GLY C 1 85 ? -10.160 3.511 6.025 1.00 30.86 77 GLY C O 1
ATOM 3012 N N . VAL C 1 86 ? -9.828 4.817 7.850 1.00 31.21 78 VAL C N 1
ATOM 3013 C CA . VAL C 1 86 ? -10.298 6.052 7.226 1.00 29.58 78 VAL C CA 1
ATOM 3014 C C . VAL C 1 86 ? -9.425 6.402 6.035 1.00 28.34 78 VAL C C 1
ATOM 3015 O O . VAL C 1 86 ? -8.196 6.361 6.122 1.00 27.10 78 VAL C O 1
ATOM 3019 N N . ASP C 1 87 ? -10.094 6.726 4.926 1.00 27.90 79 ASP C N 1
ATOM 3020 C CA . ASP C 1 87 ? -9.458 6.992 3.640 1.00 27.30 79 ASP C CA 1
ATOM 3021 C C . ASP C 1 87 ? -8.405 5.942 3.304 1.00 26.33 79 ASP C C 1
ATOM 3022 O O . ASP C 1 87 ? -7.249 6.259 3.009 1.00 25.66 79 ASP C O 1
ATOM 3027 N N . MET C 1 88 ? -8.826 4.685 3.357 1.00 26.30 80 MET C N 1
ATOM 3028 C CA . MET C 1 88 ? -7.911 3.569 3.188 1.00 27.67 80 MET C CA 1
ATOM 3029 C C . MET C 1 88 ? -7.391 3.454 1.763 1.00 28.23 80 MET C C 1
ATOM 3030 O O . MET C 1 88 ? -6.206 3.189 1.553 1.00 28.60 80 MET C O 1
ATOM 3035 N N . VAL C 1 89 ? -8.277 3.662 0.788 1.00 30.06 81 VAL C N 1
ATOM 3036 C CA . VAL C 1 89 ? -7.907 3.464 -0.611 1.00 30.14 81 VAL C CA 1
ATOM 3037 C C . VAL C 1 89 ? -6.847 4.475 -1.047 1.00 32.14 81 VAL C C 1
ATOM 3038 O O . VAL C 1 89 ? -5.793 4.084 -1.565 1.00 33.50 81 VAL C O 1
ATOM 3042 N N . LYS C 1 90 ? -7.109 5.754 -0.786 1.00 32.58 82 LYS C N 1
ATOM 3043 C CA . LYS C 1 90 ? -6.211 6.823 -1.191 1.00 32.46 82 LYS C CA 1
ATOM 3044 C C . LYS C 1 90 ? -4.874 6.724 -0.495 1.00 32.24 82 LYS C C 1
ATOM 3045 O O . LYS C 1 90 ? -3.825 6.852 -1.133 1.00 32.98 82 LYS C O 1
ATOM 3051 N N . GLN C 1 91 ? -4.920 6.492 0.816 1.00 32.11 83 GLN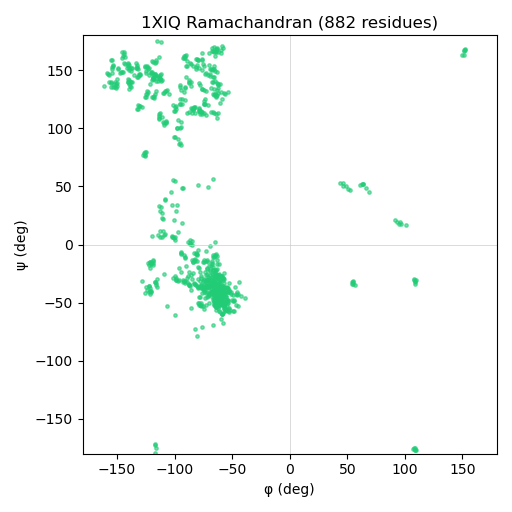 C N 1
ATOM 3052 C CA . GLN C 1 91 ? -3.730 6.458 1.645 1.00 31.04 83 GLN C CA 1
ATOM 3053 C C . GLN C 1 91 ? -2.844 5.241 1.329 1.00 31.48 83 GLN C C 1
ATOM 3054 O O . GLN C 1 91 ? -1.617 5.330 1.375 1.00 32.00 83 GLN C O 1
ATOM 3060 N N . GLY C 1 92 ? -3.469 4.117 0.990 1.00 31.05 84 GLY C N 1
ATOM 3061 C CA . GLY C 1 92 ? -2.735 2.953 0.532 1.00 31.33 84 GLY C CA 1
ATOM 3062 C C . GLY C 1 92 ? -2.002 3.255 -0.765 1.00 32.54 84 GLY C C 1
ATOM 3063 O O . GLY C 1 92 ? -0.842 2.886 -0.937 1.00 32.26 84 GLY C O 1
ATOM 3064 N N . ARG C 1 93 ? -2.686 3.938 -1.678 1.00 34.88 85 ARG C N 1
ATOM 3065 C CA . ARG C 1 93 ? -2.090 4.339 -2.935 1.00 35.86 85 ARG C CA 1
ATOM 3066 C C . ARG C 1 93 ? -0.946 5.299 -2.675 1.00 35.79 85 ARG C C 1
ATOM 3067 O O . ARG C 1 93 ? 0.078 5.229 -3.345 1.00 36.08 85 ARG C O 1
ATOM 3075 N N . LYS C 1 94 ? -1.126 6.181 -1.690 1.00 36.14 86 LYS C N 1
ATOM 3076 C CA . LYS C 1 94 ? -0.082 7.108 -1.223 1.00 35.86 86 LYS C CA 1
ATOM 3077 C C . LYS C 1 94 ? 1.146 6.378 -0.692 1.00 35.51 86 LYS C C 1
ATOM 3078 O O . LYS C 1 94 ? 2.272 6.698 -1.064 1.00 35.86 86 LYS C O 1
ATOM 3084 N N . LEU C 1 95 ? 0.914 5.402 0.184 1.00 35.93 87 LEU C N 1
ATOM 3085 C CA . LEU C 1 95 ? 1.975 4.583 0.769 1.00 35.55 87 LEU C CA 1
ATOM 3086 C C . LEU C 1 95 ? 2.722 3.789 -0.284 1.00 35.78 87 LEU C C 1
ATOM 3087 O O . LEU C 1 95 ? 3.915 3.529 -0.131 1.00 35.86 87 LEU C O 1
ATOM 3092 N N . ILE C 1 96 ? 2.005 3.386 -1.330 1.00 36.61 88 ILE C N 1
ATOM 3093 C CA . ILE C 1 96 ? 2.558 2.582 -2.412 1.00 37.70 88 ILE C CA 1
ATOM 3094 C C . ILE C 1 96 ? 3.379 3.447 -3.351 1.00 38.86 88 ILE C C 1
ATOM 3095 O O . ILE C 1 96 ? 4.532 3.137 -3.631 1.00 36.88 88 ILE C O 1
ATOM 3100 N N . GLY C 1 97 ? 2.773 4.538 -3.812 1.00 41.06 89 GLY C N 1
ATOM 3101 C CA . GLY C 1 97 ? 3.384 5.431 -4.780 1.00 43.58 89 GLY C CA 1
ATOM 3102 C C . GLY C 1 97 ? 2.766 5.316 -6.160 1.00 45.68 89 GLY C C 1
ATOM 3103 O O . GLY C 1 97 ? 1.797 4.580 -6.348 1.00 46.16 89 GLY C O 1
ATOM 3104 N N . GLU C 1 98 ? 3.328 6.048 -7.123 1.00 48.72 90 GLU C N 1
ATOM 3105 C CA . GLU C 1 98 ? 2.900 5.977 -8.534 1.00 51.19 90 GLU C CA 1
ATOM 3106 C C . GLU C 1 98 ? 3.150 4.596 -9.153 1.00 52.00 90 GLU C C 1
ATOM 3107 O O . GLU C 1 98 ? 3.859 3.762 -8.567 1.00 52.05 90 GLU C O 1
ATOM 3113 N N . THR C 1 99 ? 2.575 4.362 -10.337 1.00 53.34 91 THR C N 1
ATOM 3114 C CA . THR C 1 99 ? 2.742 3.074 -11.030 1.00 53.87 91 THR C CA 1
ATOM 3115 C C . THR C 1 99 ? 4.198 2.854 -11.389 1.00 53.37 91 THR C C 1
ATOM 3116 O O . THR C 1 99 ? 4.755 1.778 -11.137 1.00 52.11 91 THR C O 1
ATOM 3120 N N . ASN C 1 100 ? 4.787 3.893 -11.977 1.00 52.96 92 ASN C N 1
ATOM 3121 C CA . ASN C 1 100 ? 6.185 3.915 -12.362 1.00 52.28 92 ASN C CA 1
ATOM 3122 C C . ASN C 1 100 ? 7.058 4.279 -11.147 1.00 52.50 92 ASN C C 1
ATOM 3123 O O . ASN C 1 100 ? 6.981 5.410 -10.641 1.00 53.45 92 ASN C O 1
ATOM 3128 N N . PRO C 1 101 ? 7.879 3.332 -10.674 1.00 51.65 93 PRO C N 1
ATOM 3129 C CA . PRO C 1 101 ? 8.708 3.552 -9.478 1.00 51.20 93 PRO C CA 1
ATOM 3130 C C . PRO C 1 101 ? 9.802 4.604 -9.680 1.00 51.62 93 PRO C C 1
ATOM 3131 O O . PRO C 1 101 ? 10.447 5.003 -8.697 1.00 52.78 93 PRO C O 1
ATOM 3135 N N . LEU C 1 102 ? 9.992 5.036 -10.927 1.00 50.81 94 LEU C N 1
ATOM 3136 C CA . LEU C 1 102 ? 10.950 6.077 -11.261 1.00 49.80 94 LEU C CA 1
ATOM 3137 C C . LEU C 1 102 ? 10.378 7.455 -10.951 1.00 49.54 94 LEU C C 1
ATOM 3138 O O . LEU C 1 102 ? 11.101 8.342 -10.486 1.00 49.99 94 LEU C O 1
ATOM 3143 N N . THR C 1 103 ? 9.081 7.626 -11.200 1.00 48.96 95 THR C N 1
ATOM 3144 C CA . THR C 1 103 ? 8.417 8.911 -10.958 1.00 49.11 95 THR C CA 1
ATOM 3145 C C . THR C 1 103 ? 7.762 8.945 -9.569 1.00 48.70 95 THR C C 1
ATOM 3146 O O . THR C 1 103 ? 7.280 9.992 -9.111 1.00 49.41 95 THR C O 1
ATOM 3150 N N . SER C 1 104 ? 7.789 7.795 -8.903 1.00 47.66 96 SER C N 1
ATOM 3151 C CA . SER C 1 104 ? 7.246 7.625 -7.566 1.00 47.68 96 SER C CA 1
ATOM 3152 C C . SER C 1 104 ? 8.152 8.260 -6.504 1.00 47.79 96 SER C C 1
ATOM 3153 O O . SER C 1 104 ? 9.363 8.038 -6.523 1.00 48.06 96 SER C O 1
ATOM 3156 N N . ASN C 1 105 ? 7.566 9.024 -5.578 1.00 48.12 97 ASN C N 1
ATOM 3157 C CA . ASN C 1 105 ? 8.319 9.775 -4.557 1.00 48.05 97 ASN C CA 1
ATOM 3158 C C . ASN C 1 105 ? 9.002 8.873 -3.530 1.00 46.53 97 ASN C C 1
ATOM 3159 O O . ASN C 1 105 ? 8.529 7.773 -3.269 1.00 45.58 97 ASN C O 1
ATOM 3164 N N . THR C 1 106 ? 10.118 9.341 -2.973 1.00 46.27 98 THR C N 1
ATOM 3165 C CA . THR C 1 106 ? 10.826 8.622 -1.912 1.00 46.18 98 THR C CA 1
ATOM 3166 C C . THR C 1 106 ? 9.977 8.592 -0.660 1.00 44.62 98 THR C C 1
ATOM 3167 O O . THR C 1 106 ? 9.294 9.566 -0.356 1.00 45.62 98 THR C O 1
ATOM 3171 N N . GLY C 1 107 ? 10.038 7.489 0.075 1.00 42.51 99 GLY C N 1
ATOM 3172 C CA . GLY C 1 107 ? 9.212 7.316 1.256 1.00 39.43 99 GLY C CA 1
ATOM 3173 C C . GLY C 1 107 ? 8.158 6.268 0.987 1.00 37.23 99 GLY C C 1
ATOM 3174 O O . GLY C 1 107 ? 7.735 5.557 1.890 1.00 38.67 99 GLY C O 1
ATOM 3175 N N . THR C 1 108 ? 7.748 6.167 -0.271 1.00 34.97 100 THR C N 1
ATOM 3176 C CA . THR C 1 108 ? 6.798 5.144 -0.701 1.00 32.71 100 THR C CA 1
ATOM 3177 C C . THR C 1 108 ? 7.479 3.804 -0.898 1.00 31.87 100 THR C C 1
ATOM 3178 O O . THR C 1 108 ? 8.690 3.741 -1.098 1.00 30.56 100 THR C O 1
ATOM 3182 N N . ILE C 1 109 ? 6.678 2.743 -0.853 1.00 31.52 101 ILE C N 1
ATOM 3183 C CA . ILE C 1 109 ? 7.149 1.376 -1.080 1.00 30.72 101 ILE C CA 1
ATOM 3184 C C . ILE C 1 109 ? 7.825 1.226 -2.450 1.00 31.02 101 ILE C C 1
ATOM 3185 O O . ILE C 1 109 ? 8.962 0.749 -2.541 1.00 30.80 101 ILE C O 1
ATOM 3190 N N . ARG C 1 110 ? 7.132 1.665 -3.497 1.00 31.24 102 ARG C N 1
ATOM 3191 C CA . ARG C 1 110 ? 7.663 1.618 -4.856 1.00 30.61 102 ARG C CA 1
ATOM 3192 C C . ARG C 1 110 ? 8.862 2.542 -5.076 1.00 29.24 102 ARG C C 1
ATOM 3193 O O . ARG C 1 110 ? 9.757 2.228 -5.855 1.00 29.59 102 ARG C O 1
ATOM 3201 N N . GLY C 1 111 ? 8.869 3.688 -4.405 1.00 27.68 103 GLY C N 1
ATOM 3202 C CA . GLY C 1 111 ? 9.971 4.622 -4.527 1.00 26.97 103 GLY C CA 1
ATOM 3203 C C . GLY C 1 111 ? 11.180 4.302 -3.656 1.00 28.01 103 GLY C C 1
ATOM 3204 O O . GLY C 1 111 ? 12.250 4.868 -3.850 1.00 28.39 103 GLY C O 1
ATOM 3205 N N . ASP C 1 112 ? 11.014 3.414 -2.682 1.00 28.47 104 ASP C N 1
ATOM 3206 C CA . ASP C 1 112 ? 12.123 2.973 -1.856 1.00 27.29 104 ASP C CA 1
ATOM 3207 C C . ASP C 1 112 ? 12.712 1.654 -2.369 1.00 28.83 104 ASP C C 1
ATOM 3208 O O . ASP C 1 112 ? 13.908 1.417 -2.247 1.00 29.81 104 ASP C O 1
ATOM 3213 N N . PHE C 1 113 ? 11.880 0.810 -2.974 1.00 29.55 105 PHE C N 1
ATOM 3214 C CA . PHE C 1 113 ? 12.287 -0.552 -3.321 1.00 29.30 105 PHE C CA 1
ATOM 3215 C C . PHE C 1 113 ? 12.220 -0.964 -4.805 1.00 28.84 105 PHE C C 1
ATOM 3216 O O . PHE C 1 113 ? 12.799 -1.979 -5.179 1.00 28.38 105 PHE C O 1
ATOM 3224 N N . CYS C 1 114 ? 11.526 -0.213 -5.650 1.00 29.72 106 CYS C N 1
ATOM 3225 C CA . CYS C 1 114 ? 11.374 -0.650 -7.044 1.00 31.60 106 CYS C CA 1
ATOM 3226 C C . CYS C 1 114 ? 12.010 0.243 -8.122 1.00 33.25 106 CYS C C 1
ATOM 3227 O O . CYS C 1 114 ? 12.268 1.433 -7.904 1.00 32.02 106 CYS C O 1
ATOM 3230 N N . LEU C 1 115 ? 12.246 -0.358 -9.291 1.00 35.02 107 LEU C N 1
ATOM 3231 C CA . LEU C 1 115 ? 12.888 0.313 -10.413 1.00 35.91 107 LEU C CA 1
ATOM 3232 C C . LEU C 1 115 ? 12.020 0.251 -11.660 1.00 38.44 107 LEU C C 1
ATOM 3233 O O . LEU C 1 115 ? 11.951 1.216 -12.415 1.00 40.25 107 LEU C O 1
ATOM 3238 N N . GLU C 1 116 ? 11.367 -0.887 -11.883 1.00 40.53 108 GLU C N 1
ATOM 3239 C CA . GLU C 1 116 ? 10.604 -1.109 -13.113 1.00 42.47 108 GLU C CA 1
ATOM 3240 C C . GLU C 1 116 ? 9.118 -1.339 -12.863 1.00 41.86 108 GLU C C 1
ATOM 3241 O O . GLU C 1 116 ? 8.738 -1.975 -11.886 1.00 42.31 108 GLU C O 1
ATOM 3247 N N . VAL C 1 117 ? 8.287 -0.829 -13.766 1.00 41.55 109 VAL C N 1
ATOM 3248 C CA . VAL C 1 117 ? 6.838 -0.932 -13.645 1.00 40.65 109 VAL C CA 1
ATOM 3249 C C . VAL C 1 117 ? 6.365 -2.382 -13.714 1.00 41.16 109 VAL C C 1
ATOM 3250 O O . VAL C 1 117 ? 5.337 -2.717 -13.133 1.00 41.36 109 VAL C O 1
ATOM 3254 N N . SER C 1 118 ? 7.115 -3.239 -14.413 1.00 41.40 110 SER C N 1
ATOM 3255 C CA . SER C 1 118 ? 6.771 -4.664 -14.493 1.00 40.52 110 SER C CA 1
ATOM 3256 C C . SER C 1 118 ? 6.983 -5.380 -13.150 1.00 39.95 110 SER C C 1
ATOM 3257 O O . SER C 1 118 ? 6.295 -6.355 -12.846 1.00 39.57 110 SER C O 1
ATOM 3260 N N . LYS C 1 119 ? 7.922 -4.878 -12.347 1.00 38.62 111 LYS C N 1
ATOM 3261 C CA . LYS C 1 119 ? 8.204 -5.447 -11.035 1.00 37.66 111 LYS C CA 1
ATOM 3262 C C . LYS C 1 119 ? 8.125 -4.375 -9.953 1.00 36.79 111 LYS C C 1
ATOM 3263 O O . LYS C 1 119 ? 9.144 -3.854 -9.501 1.00 37.36 111 LYS C O 1
ATOM 3269 N N . ASN C 1 120 ? 6.901 -4.059 -9.544 1.00 35.64 112 ASN C N 1
ATOM 3270 C CA . ASN C 1 120 ? 6.632 -2.994 -8.580 1.00 34.57 112 ASN C CA 1
ATOM 3271 C C . ASN C 1 120 ? 6.131 -3.509 -7.228 1.00 33.92 112 ASN C C 1
ATOM 3272 O O . ASN C 1 120 ? 5.473 -2.778 -6.484 1.00 33.10 112 ASN C O 1
ATOM 3277 N N . VAL C 1 121 ? 6.438 -4.773 -6.940 1.00 33.26 113 VAL C N 1
ATOM 3278 C CA . VAL C 1 121 ? 6.180 -5.447 -5.650 1.00 33.38 113 VAL C CA 1
ATOM 3279 C C . VAL C 1 121 ? 4.738 -5.502 -5.088 1.00 33.91 113 VAL C C 1
ATOM 3280 O O . VAL C 1 121 ? 4.353 -6.496 -4.467 1.00 36.10 113 VAL C O 1
ATOM 3284 N N . ILE C 1 122 ? 3.946 -4.459 -5.311 1.00 32.49 114 ILE C N 1
ATOM 3285 C CA . ILE C 1 122 ? 2.653 -4.358 -4.652 1.00 31.68 114 ILE C CA 1
ATOM 3286 C C . ILE C 1 122 ? 1.551 -3.828 -5.569 1.00 33.35 114 ILE C C 1
ATOM 3287 O O . ILE C 1 122 ? 1.803 -3.087 -6.524 1.00 34.08 114 ILE C O 1
ATOM 3292 N N . HIS C 1 123 ? 0.326 -4.243 -5.275 1.00 34.83 115 HIS C N 1
ATOM 3293 C CA . HIS C 1 123 ? -0.843 -3.668 -5.902 1.00 36.61 115 HIS C CA 1
ATOM 3294 C C . HIS C 1 123 ? -1.686 -2.978 -4.837 1.00 37.13 115 HIS C C 1
ATOM 3295 O O . HIS C 1 123 ? -1.823 -3.476 -3.727 1.00 37.82 115 HIS C O 1
ATOM 3302 N N . GLY C 1 124 ? -2.246 -1.831 -5.188 1.00 37.83 116 GLY C N 1
ATOM 3303 C CA . GLY C 1 124 ? -3.236 -1.186 -4.356 1.00 38.75 116 GLY C CA 1
ATOM 3304 C C . GLY C 1 124 ? -4.436 -0.801 -5.195 1.00 39.98 116 GLY C C 1
ATOM 3305 O O . GLY C 1 124 ? -4.290 -0.457 -6.374 1.00 41.24 116 GLY C O 1
ATOM 3306 N N . SER C 1 125 ? -5.617 -0.859 -4.583 1.00 40.63 117 SER C N 1
ATOM 3307 C CA . SER C 1 125 ? -6.869 -0.486 -5.236 1.00 41.15 117 SER C CA 1
ATOM 3308 C C . SER C 1 125 ? -6.835 0.980 -5.630 1.00 43.19 117 SER C C 1
ATOM 3309 O O . SER C 1 125 ? -6.371 1.818 -4.866 1.00 44.37 117 SER C O 1
ATOM 3312 N N . ASP C 1 126 ? -7.336 1.275 -6.825 1.00 45.09 118 ASP C N 1
ATOM 3313 C CA . ASP C 1 126 ? -7.314 2.623 -7.398 1.00 46.66 118 ASP C CA 1
ATOM 3314 C C . ASP C 1 126 ? -8.459 3.508 -6.908 1.00 45.61 118 ASP C C 1
ATOM 3315 O O . ASP C 1 126 ? -8.295 4.726 -6.792 1.00 45.63 118 ASP C O 1
ATOM 3320 N N . SER C 1 127 ? -9.616 2.892 -6.653 1.00 45.06 119 SER C N 1
ATOM 3321 C CA . SER C 1 127 ? -10.808 3.587 -6.149 1.00 44.28 119 SER C CA 1
ATOM 3322 C C . SER C 1 127 ? -11.589 2.704 -5.177 1.00 43.81 119 SER C C 1
ATOM 3323 O O . SER C 1 127 ? -11.386 1.492 -5.129 1.00 44.31 119 SER C O 1
ATOM 3326 N N . VAL C 1 128 ? -12.481 3.318 -4.408 1.00 43.41 120 VAL C N 1
ATOM 3327 C CA . VAL C 1 128 ? -13.342 2.591 -3.473 1.00 42.42 120 VAL C CA 1
ATOM 3328 C C . VAL C 1 128 ? -14.220 1.565 -4.203 1.00 42.94 120 VAL C C 1
ATOM 3329 O O . VAL C 1 128 ? -14.439 0.462 -3.701 1.00 43.30 120 VAL C O 1
ATOM 3333 N N . ALA C 1 129 ? -14.707 1.926 -5.388 1.00 43.21 121 ALA C N 1
ATOM 3334 C CA . ALA C 1 129 ? -15.525 1.021 -6.202 1.00 42.80 121 ALA C CA 1
ATOM 3335 C C . ALA C 1 129 ? -14.711 -0.178 -6.678 1.00 42.09 121 ALA C C 1
ATOM 3336 O O . ALA C 1 129 ? -15.196 -1.313 -6.687 1.00 40.84 121 ALA C O 1
ATOM 3338 N N . SER C 1 130 ? -13.468 0.093 -7.063 1.00 42.40 122 SER C N 1
ATOM 3339 C CA . SER C 1 130 ? -12.547 -0.939 -7.512 1.00 42.35 122 SER C CA 1
ATOM 3340 C C . SER C 1 130 ? -12.106 -1.858 -6.367 1.00 41.97 122 SER C C 1
ATOM 3341 O O . SER C 1 130 ? -11.887 -3.054 -6.576 1.00 41.67 122 SER C O 1
ATOM 3344 N N . ALA C 1 131 ? -11.987 -1.291 -5.166 1.00 41.69 123 ALA C N 1
ATOM 3345 C CA . ALA C 1 131 ? -11.591 -2.033 -3.972 1.00 41.61 123 ALA C CA 1
ATOM 3346 C C . ALA C 1 131 ? -12.628 -3.077 -3.575 1.00 42.56 123 ALA C C 1
ATOM 3347 O O . ALA C 1 131 ? -12.285 -4.243 -3.402 1.00 43.44 123 ALA C O 1
ATOM 3349 N N . ASN C 1 132 ? -13.888 -2.662 -3.447 1.00 43.76 124 ASN C N 1
ATOM 3350 C CA . ASN C 1 132 ? -14.987 -3.568 -3.081 1.00 44.40 124 ASN C CA 1
ATOM 3351 C C . ASN C 1 132 ? -15.160 -4.744 -4.055 1.00 44.19 124 ASN C C 1
ATOM 3352 O O . ASN C 1 132 ? -15.487 -5.860 -3.632 1.00 44.07 124 ASN C O 1
ATOM 3357 N N . LYS C 1 133 ? -14.931 -4.486 -5.347 1.00 43.64 125 LYS C N 1
ATOM 3358 C CA . LYS C 1 133 ? -14.903 -5.538 -6.364 1.00 42.88 125 LYS C CA 1
ATOM 3359 C C . LYS C 1 133 ? -13.728 -6.493 -6.137 1.00 41.42 125 LYS C C 1
ATOM 3360 O O . LYS C 1 133 ? -13.896 -7.716 -6.128 1.00 40.38 125 LYS C O 1
ATOM 3366 N N . GLU C 1 134 ? -12.543 -5.914 -5.953 1.00 40.13 126 GLU C N 1
ATOM 3367 C CA . GLU C 1 134 ? -11.303 -6.661 -5.746 1.00 39.16 126 GLU C CA 1
ATOM 3368 C C . GLU C 1 134 ? -11.365 -7.567 -4.516 1.00 38.63 126 GLU C C 1
ATOM 3369 O O . GLU C 1 134 ? -10.942 -8.721 -4.582 1.00 38.34 126 GLU C O 1
ATOM 3375 N N . ILE C 1 135 ? -11.875 -7.038 -3.399 1.00 37.57 127 ILE C N 1
ATOM 3376 C CA . ILE C 1 135 ? -12.001 -7.809 -2.156 1.00 37.37 127 ILE C CA 1
ATOM 3377 C C . ILE C 1 135 ? -12.895 -9.041 -2.353 1.00 39.24 127 ILE C C 1
ATOM 3378 O O . ILE C 1 135 ? -12.558 -10.143 -1.906 1.00 38.38 127 ILE C O 1
ATOM 3383 N N . ASN C 1 136 ? -14.018 -8.850 -3.047 1.00 41.00 128 ASN C N 1
ATOM 3384 C CA . ASN C 1 136 ? -14.982 -9.921 -3.282 1.00 40.92 128 ASN C CA 1
ATOM 3385 C C . ASN C 1 136 ? -14.409 -11.061 -4.111 1.00 40.71 128 ASN C C 1
ATOM 3386 O O . ASN C 1 136 ? -14.708 -12.229 -3.865 1.00 41.82 128 ASN C O 1
ATOM 3391 N N . ILE C 1 137 ? -13.574 -10.710 -5.079 1.00 40.00 129 ILE C N 1
ATOM 3392 C CA . ILE C 1 137 ? -12.983 -11.686 -5.977 1.00 40.37 129 ILE C CA 1
ATOM 3393 C C . ILE C 1 137 ? -11.876 -12.497 -5.285 1.00 39.90 129 ILE C C 1
ATOM 3394 O O . ILE C 1 137 ? -11.756 -13.702 -5.526 1.00 40.28 129 ILE C O 1
ATOM 3399 N N . TRP C 1 138 ? -11.102 -11.842 -4.410 1.00 39.29 130 TRP C N 1
ATOM 3400 C CA . TRP C 1 138 ? -9.937 -12.467 -3.757 1.00 38.53 130 TRP C CA 1
ATOM 3401 C C . TRP C 1 138 ? -10.257 -13.150 -2.429 1.00 39.52 130 TRP C C 1
ATOM 3402 O O . TRP C 1 138 ? -9.614 -14.135 -2.070 1.00 40.05 130 TRP C O 1
ATOM 3413 N N . PHE C 1 139 ? -11.244 -12.627 -1.704 1.00 40.62 131 PHE C N 1
ATOM 3414 C CA . PHE C 1 139 ? -11.613 -13.171 -0.391 1.00 41.19 131 PHE C CA 1
ATOM 3415 C C . PHE C 1 139 ? -13.071 -13.620 -0.291 1.00 42.55 131 PHE C C 1
ATOM 3416 O O . PHE C 1 139 ? -13.953 -13.083 -0.977 1.00 43.37 131 PHE C O 1
ATOM 3424 N N . LYS C 1 140 ? -13.310 -14.602 0.576 1.00 43.67 132 LYS C N 1
ATOM 3425 C CA . LYS C 1 140 ? -14.657 -14.981 0.973 1.00 44.84 132 LYS C CA 1
ATOM 3426 C C . LYS C 1 140 ? -15.041 -14.062 2.114 1.00 44.92 132 LYS C C 1
ATOM 3427 O O . LYS C 1 140 ? -14.177 -13.537 2.797 1.00 44.91 132 LYS C O 1
ATOM 3433 N N . ALA C 1 141 ? -16.331 -13.855 2.328 1.00 46.33 133 ALA C N 1
ATOM 3434 C CA . ALA C 1 141 ? -16.758 -12.992 3.424 1.00 47.01 133 ALA C CA 1
ATOM 3435 C C . ALA C 1 141 ? -16.284 -13.539 4.769 1.00 46.96 133 ALA C C 1
ATOM 3436 O O . ALA C 1 141 ? -15.892 -12.772 5.644 1.00 46.81 133 ALA C O 1
ATOM 3438 N N . GLU C 1 142 ? -16.296 -14.866 4.906 1.00 47.64 134 GLU C N 1
ATOM 3439 C CA . GLU C 1 142 ? -15.858 -15.546 6.126 1.00 47.91 134 GLU C CA 1
ATOM 3440 C C . GLU C 1 142 ? -14.387 -15.248 6.442 1.00 46.66 134 GLU C C 1
ATOM 3441 O O . GLU C 1 142 ? -13.997 -15.215 7.612 1.00 47.38 134 GLU C O 1
ATOM 3447 N N . GLU C 1 143 ? -13.595 -14.998 5.397 1.00 44.67 135 GLU C N 1
ATOM 3448 C CA . GLU C 1 143 ? -12.161 -14.684 5.528 1.00 42.08 135 GLU C CA 1
ATOM 3449 C C . GLU C 1 143 ? -11.915 -13.366 6.240 1.00 41.42 135 GLU C C 1
ATOM 3450 O O . GLU C 1 143 ? -11.012 -13.275 7.058 1.00 42.95 135 GLU C O 1
ATOM 3456 N N . LEU C 1 144 ? -12.699 -12.344 5.901 1.00 40.81 136 LEU C N 1
ATOM 3457 C CA . LEU C 1 144 ? -12.600 -11.027 6.526 1.00 39.66 136 LEU C CA 1
ATOM 3458 C C . LEU C 1 144 ? -12.925 -11.159 8.007 1.00 39.55 136 LEU C C 1
ATOM 3459 O O . LEU C 1 144 ? -14.060 -11.480 8.363 1.00 40.77 136 LEU C O 1
ATOM 3464 N N . THR C 1 145 ? -11.934 -10.931 8.867 1.00 38.23 137 THR C N 1
ATOM 3465 C CA . THR C 1 145 ? -12.125 -11.147 10.303 1.00 37.79 137 THR C CA 1
ATOM 3466 C C . THR C 1 145 ? -12.502 -9.874 11.027 1.00 37.76 137 THR C C 1
ATOM 3467 O O . THR C 1 145 ? -11.909 -8.828 10.798 1.00 37.07 137 THR C O 1
ATOM 3471 N N . GLN C 1 146 ? -13.490 -9.984 11.908 1.00 38.86 138 GLN C N 1
ATOM 3472 C CA . GLN C 1 146 ? -13.976 -8.855 12.687 1.00 40.19 138 GLN C CA 1
ATOM 3473 C C . GLN C 1 146 ? -13.235 -8.842 14.017 1.00 38.83 138 GLN C C 1
ATOM 3474 O O . GLN C 1 146 ? -13.266 -9.826 14.765 1.00 38.83 138 GLN C O 1
ATOM 3480 N N . TRP C 1 147 ? -12.539 -7.744 14.294 1.00 37.05 139 TRP C N 1
ATOM 3481 C CA . TRP C 1 147 ? -11.893 -7.565 15.594 1.00 35.33 139 TRP C CA 1
ATOM 3482 C C . TRP C 1 147 ? -11.912 -6.103 16.013 1.00 35.54 139 TRP C C 1
ATOM 3483 O O . TRP C 1 147 ? -11.887 -5.204 15.169 1.00 34.16 139 TRP C O 1
ATOM 3494 N N . LYS C 1 148 ? -11.983 -5.868 17.317 1.00 36.82 140 LYS C N 1
ATOM 3495 C CA . LYS C 1 148 ? -11.938 -4.507 17.834 1.00 39.29 140 LYS C CA 1
ATOM 3496 C C . LYS C 1 148 ? -10.472 -4.077 17.972 1.00 40.37 140 LYS C C 1
ATOM 3497 O O . LYS C 1 148 ? -9.698 -4.693 18.716 1.00 41.47 140 LYS C O 1
ATOM 3503 N N . HIS C 1 149 ? -10.085 -3.044 17.228 1.00 40.69 141 HIS C N 1
ATOM 3504 C CA . HIS C 1 149 ? -8.747 -2.477 17.352 1.00 40.86 141 HIS C CA 1
ATOM 3505 C C . HIS C 1 149 ? -8.667 -1.617 18.616 1.00 41.07 141 HIS C C 1
ATOM 3506 O O . HIS C 1 149 ? -9.312 -0.571 18.705 1.00 42.11 141 HIS C O 1
ATOM 3513 N N . HIS C 1 150 ? -7.886 -2.065 19.595 1.00 41.27 142 HIS C N 1
ATOM 3514 C CA . HIS C 1 150 ? -7.770 -1.353 20.862 1.00 42.59 142 HIS C CA 1
ATOM 3515 C C . HIS C 1 150 ? -7.231 0.059 20.680 1.00 44.34 142 HIS C C 1
ATOM 3516 O O . HIS C 1 150 ? -7.660 0.991 21.369 1.00 45.40 142 HIS C O 1
ATOM 3523 N N . MET C 1 151 ? -6.304 0.209 19.738 1.00 45.49 143 MET C N 1
ATOM 3524 C CA . MET C 1 151 ? -5.624 1.482 19.521 1.00 45.64 143 MET C CA 1
ATOM 3525 C C . MET C 1 151 ? -6.409 2.501 18.670 1.00 45.36 143 MET C C 1
ATOM 3526 O O . MET C 1 151 ? -6.004 3.666 18.573 1.00 44.80 143 MET C O 1
ATOM 3531 N N . LYS C 1 152 ? -7.531 2.067 18.088 1.00 45.77 144 LYS C N 1
ATOM 3532 C CA . LYS C 1 152 ? -8.388 2.919 17.258 1.00 47.27 144 LYS C CA 1
ATOM 3533 C C . LYS C 1 152 ? -8.788 4.211 17.965 1.00 47.91 144 LYS C C 1
ATOM 3534 O O . LYS C 1 152 ? -8.953 5.248 17.324 1.00 48.83 144 LYS C O 1
ATOM 3540 N N . GLU C 1 153 ? -8.951 4.136 19.284 1.00 49.32 145 GLU C N 1
ATOM 3541 C CA . GLU C 1 153 ? -9.267 5.305 20.106 1.00 50.36 145 GLU C CA 1
ATOM 3542 C C . GLU C 1 153 ? -8.261 6.439 19.914 1.00 50.21 145 GLU C C 1
ATOM 3543 O O . GLU C 1 153 ? -8.631 7.613 19.896 1.00 50.32 145 GLU C O 1
ATOM 3549 N N . TRP C 1 154 ? -6.994 6.067 19.747 1.00 50.45 146 TRP C N 1
ATOM 3550 C CA . TRP C 1 154 ? -5.883 7.012 19.707 1.00 49.07 146 TRP C CA 1
ATOM 3551 C C . TRP C 1 154 ? -5.374 7.307 18.290 1.00 49.34 146 TRP C C 1
ATOM 3552 O O . TRP C 1 154 ? -4.365 7.995 18.103 1.00 47.78 146 TRP C O 1
ATOM 3563 N N . ILE C 1 155 ? -6.098 6.788 17.301 1.00 50.70 147 ILE C N 1
ATOM 3564 C CA . ILE C 1 155 ? -5.803 7.020 15.887 1.00 52.22 147 ILE C CA 1
ATOM 3565 C C . ILE C 1 155 ? -6.963 7.794 15.248 1.00 54.68 147 ILE C C 1
ATOM 3566 O O . ILE C 1 155 ? -6.751 8.643 14.369 1.00 53.81 147 ILE C O 1
ATOM 3571 N N . CYS C 1 156 ? -8.176 7.495 15.725 1.00 58.71 148 CYS C N 1
ATOM 3572 C CA . CYS C 1 156 ? -9.443 8.043 15.218 1.00 62.29 148 CYS C CA 1
ATOM 3573 C C . CYS C 1 156 ? -10.132 8.972 16.218 1.00 64.23 148 CYS C C 1
ATOM 3574 O O . CYS C 1 156 ? -9.687 9.110 17.363 1.00 65.10 148 CYS C O 1
ATOM 3577 N N . SER C 1 157 ? -11.223 9.596 15.763 1.00 65.79 149 SER C N 1
ATOM 3578 C CA . SER C 1 157 ? -12.137 10.387 16.602 1.00 67.42 149 SER C CA 1
ATOM 3579 C C . SER C 1 157 ? -11.460 11.238 17.680 1.00 67.93 149 SER C C 1
ATOM 3580 O O . SER C 1 157 ? -12.104 11.672 18.640 1.00 68.88 149 SER C O 1
ATOM 3583 N N . MET D 1 9 ? 11.291 -29.672 2.718 1.00 56.99 1 MET D N 1
ATOM 3584 C CA . MET D 1 9 ? 12.049 -29.092 3.872 1.00 56.65 1 MET D CA 1
ATOM 3585 C C . MET D 1 9 ? 11.212 -29.068 5.163 1.00 54.20 1 MET D C 1
ATOM 3586 O O . MET D 1 9 ? 9.986 -29.244 5.128 1.00 54.30 1 MET D O 1
ATOM 3591 N N . GLU D 1 10 ? 11.891 -28.863 6.293 1.00 50.51 2 GLU D N 1
ATOM 3592 C CA . GLU D 1 10 ? 11.258 -28.808 7.610 1.00 46.93 2 GLU D CA 1
ATOM 3593 C C . GLU D 1 10 ? 10.281 -27.634 7.736 1.00 45.88 2 GLU D C 1
ATOM 3594 O O . GLU D 1 10 ? 10.630 -26.489 7.432 1.00 47.66 2 GLU D O 1
ATOM 3600 N N . LYS D 1 11 ? 9.061 -27.920 8.181 1.00 43.24 3 LYS D N 1
ATOM 3601 C CA . LYS D 1 11 ? 8.042 -26.883 8.335 1.00 40.91 3 LYS D CA 1
ATOM 3602 C C . LYS D 1 11 ? 7.665 -26.692 9.801 1.00 39.62 3 LYS D C 1
ATOM 3603 O O . LYS D 1 11 ? 7.660 -27.646 10.571 1.00 41.39 3 LYS D O 1
ATOM 3609 N N . SER D 1 12 ? 7.375 -25.456 10.191 1.00 38.01 4 SER D N 1
ATOM 3610 C CA . SER D 1 12 ? 6.863 -25.188 11.529 1.00 37.01 4 SER D CA 1
ATOM 3611 C C . SER D 1 12 ? 5.657 -24.255 11.510 1.00 36.41 4 SER D C 1
ATOM 3612 O O . SER D 1 12 ? 5.472 -23.473 10.576 1.00 37.03 4 SER D O 1
ATOM 3615 N N . PHE D 1 13 ? 4.846 -24.343 12.557 1.00 34.20 5 PHE D N 1
ATOM 3616 C CA . PHE D 1 13 ? 3.660 -23.514 12.696 1.00 32.66 5 PHE D CA 1
ATOM 3617 C C . PHE D 1 13 ? 3.924 -22.333 13.643 1.00 31.59 5 PHE D C 1
ATOM 3618 O O . PHE D 1 13 ? 4.186 -22.511 14.830 1.00 30.96 5 PHE D O 1
ATOM 3626 N N . ILE D 1 14 ? 3.882 -21.127 13.090 1.00 31.19 6 ILE D N 1
ATOM 3627 C CA . ILE D 1 14 ? 4.013 -19.911 13.889 1.00 30.13 6 ILE D CA 1
ATOM 3628 C C . ILE D 1 14 ? 2.743 -19.083 13.823 1.00 29.82 6 ILE D C 1
ATOM 3629 O O . ILE D 1 14 ? 2.195 -18.822 12.749 1.00 29.92 6 ILE D O 1
ATOM 3634 N N . MET D 1 15 ? 2.288 -18.670 14.997 1.00 29.70 7 MET D N 1
ATOM 3635 C CA . MET D 1 15 ? 0.989 -18.039 15.136 1.00 30.72 7 MET D CA 1
ATOM 3636 C C . MET D 1 15 ? 1.138 -16.782 15.981 1.00 30.06 7 MET D C 1
ATOM 3637 O O . MET D 1 15 ? 1.521 -16.853 17.153 1.00 32.12 7 MET D O 1
ATOM 3642 N N . ILE D 1 16 ? 0.858 -15.631 15.383 1.00 27.13 8 ILE D N 1
ATOM 3643 C CA . ILE D 1 16 ? 0.870 -14.400 16.145 1.00 26.12 8 ILE D CA 1
ATOM 3644 C C . ILE D 1 16 ? -0.437 -14.337 16.932 1.00 27.76 8 ILE D C 1
ATOM 3645 O O . ILE D 1 16 ? -1.532 -14.263 16.354 1.00 28.99 8 ILE D O 1
ATOM 3650 N N . LYS D 1 17 ? -0.320 -14.391 18.253 1.00 27.14 9 LYS D N 1
ATOM 3651 C CA . LYS D 1 17 ? -1.480 -14.322 19.145 1.00 26.16 9 LYS D CA 1
ATOM 3652 C C . LYS D 1 17 ? -2.150 -12.931 19.099 1.00 25.11 9 LYS D C 1
ATOM 3653 O O . LYS D 1 17 ? -1.580 -11.991 18.520 1.00 24.18 9 LYS D O 1
ATOM 3659 N N . PRO D 1 18 ? -3.345 -12.804 19.701 1.00 24.09 10 PRO D N 1
ATOM 3660 C CA . PRO D 1 18 ? -4.134 -11.561 19.666 1.00 23.67 10 PRO D CA 1
ATOM 3661 C C . PRO D 1 18 ? -3.321 -10.341 20.013 1.00 24.22 10 PRO D C 1
ATOM 3662 O O . PRO D 1 18 ? -3.358 -9.342 19.287 1.00 26.33 10 PRO D O 1
ATOM 3666 N N . ASP D 1 19 ? -2.581 -10.442 21.113 1.00 23.18 11 ASP D N 1
ATOM 3667 C CA . ASP D 1 19 ? -1.814 -9.323 21.652 1.00 22.18 11 ASP D CA 1
ATOM 3668 C C . ASP D 1 19 ? -0.724 -8.854 20.702 1.00 20.37 11 ASP D C 1
ATOM 3669 O O . ASP D 1 19 ? -0.343 -7.673 20.684 1.00 20.11 11 ASP D O 1
ATOM 3674 N N . GLY D 1 20 ? -0.244 -9.793 19.903 1.00 18.87 12 GLY D N 1
ATOM 3675 C CA . GLY D 1 20 ? 0.665 -9.473 18.825 1.00 19.33 12 GLY D CA 1
ATOM 3676 C C . GLY D 1 20 ? 0.028 -8.598 17.766 1.00 19.73 12 GLY D C 1
ATOM 3677 O O . GLY D 1 20 ? 0.643 -7.631 17.306 1.00 19.60 12 GLY D O 1
ATOM 3678 N N . VAL D 1 21 ? -1.200 -8.923 17.370 1.00 19.55 13 VAL D N 1
ATOM 3679 C CA . VAL D 1 21 ? -1.803 -8.155 16.281 1.00 19.84 13 VAL D CA 1
ATOM 3680 C C . VAL D 1 21 ? -2.296 -6.813 16.796 1.00 20.93 13 VAL D C 1
ATOM 3681 O O . VAL D 1 21 ? -2.259 -5.833 16.062 1.00 22.08 13 VAL D O 1
ATOM 3685 N N . GLN D 1 22 ? -2.669 -6.760 18.068 1.00 20.79 14 GLN D N 1
ATOM 3686 C CA . GLN D 1 22 ? -3.160 -5.517 18.657 1.00 22.75 14 GLN D CA 1
ATOM 3687 C C . GLN D 1 22 ? -2.040 -4.468 18.789 1.00 23.69 14 GLN D C 1
ATOM 3688 O O . GLN D 1 22 ? -2.261 -3.262 18.579 1.00 23.65 14 GLN D O 1
ATOM 3694 N N . ARG D 1 23 ? -0.835 -4.948 19.094 1.00 24.58 15 ARG D N 1
ATOM 3695 C CA . ARG D 1 23 ? 0.319 -4.085 19.309 1.00 24.67 15 ARG D CA 1
ATOM 3696 C C . ARG D 1 23 ? 1.009 -3.733 18.007 1.00 24.28 15 ARG D C 1
ATOM 3697 O O . ARG D 1 23 ? 2.018 -3.021 18.006 1.00 25.21 15 ARG D O 1
ATOM 3705 N N . GLY D 1 24 ? 0.474 -4.251 16.905 1.00 24.05 16 GLY D N 1
ATOM 3706 C CA . GLY D 1 24 ? 1.013 -3.990 15.581 1.00 22.78 16 GLY D CA 1
ATOM 3707 C C . GLY D 1 24 ? 2.392 -4.569 15.386 1.00 20.88 16 GLY D C 1
ATOM 3708 O O . GLY D 1 24 ? 3.282 -3.890 14.918 1.00 22.26 16 GLY D O 1
ATOM 3709 N N . LEU D 1 25 ? 2.563 -5.831 15.741 1.00 20.20 17 LEU D N 1
ATOM 3710 C CA . LEU D 1 25 ? 3.856 -6.473 15.576 1.00 19.11 17 LEU D CA 1
ATOM 3711 C C . LEU D 1 25 ? 3.837 -7.525 14.472 1.00 20.52 17 LEU D C 1
ATOM 3712 O O . LEU D 1 25 ? 4.798 -8.287 14.332 1.00 21.78 17 LEU D O 1
ATOM 3717 N N . VAL D 1 26 ? 2.768 -7.543 13.669 1.00 20.24 18 VAL D N 1
ATOM 3718 C CA . VAL D 1 26 ? 2.647 -8.509 12.579 1.00 21.21 18 VAL D CA 1
ATOM 3719 C C . VAL D 1 26 ? 3.794 -8.370 11.559 1.00 21.87 18 VAL D C 1
ATOM 3720 O O . VAL D 1 26 ? 4.555 -9.324 11.315 1.00 24.19 18 VAL D O 1
ATOM 3724 N N . GLY D 1 27 ? 3.923 -7.180 10.987 1.00 21.54 19 GLY D N 1
ATOM 3725 C CA . GLY D 1 27 ? 5.012 -6.865 10.075 1.00 20.58 19 GLY D CA 1
ATOM 3726 C C . GLY D 1 27 ? 6.388 -7.158 10.659 1.00 19.49 19 GLY D C 1
ATOM 3727 O O . GLY D 1 27 ? 7.166 -7.907 10.057 1.00 19.88 19 GLY D O 1
ATOM 3728 N N . THR D 1 28 ? 6.693 -6.596 11.827 1.00 19.18 20 THR D N 1
ATOM 3729 C CA . THR D 1 28 ? 7.995 -6.835 12.461 1.00 19.01 20 THR D CA 1
ATOM 3730 C C . THR D 1 28 ? 8.304 -8.316 12.635 1.00 19.30 20 THR D C 1
ATOM 3731 O O . THR D 1 28 ? 9.391 -8.766 12.287 1.00 20.61 20 THR D O 1
ATOM 3735 N N . ILE D 1 29 ? 7.357 -9.084 13.157 1.00 18.90 21 ILE D N 1
ATOM 3736 C CA . ILE D 1 29 ? 7.589 -10.514 13.332 1.00 18.62 21 ILE D CA 1
ATOM 3737 C C . ILE D 1 29 ? 7.912 -11.175 12.005 1.00 17.93 21 ILE D C 1
ATOM 3738 O O . ILE D 1 29 ? 8.915 -11.883 11.904 1.00 17.71 21 ILE D O 1
ATOM 3743 N N . ILE D 1 30 ? 7.075 -10.938 10.993 1.00 18.42 22 ILE D N 1
ATOM 3744 C CA . ILE D 1 30 ? 7.307 -11.534 9.674 1.00 19.30 22 ILE D CA 1
ATOM 3745 C C . ILE D 1 30 ? 8.707 -11.172 9.151 1.00 20.17 22 ILE D C 1
ATOM 3746 O O . ILE D 1 30 ? 9.466 -12.075 8.762 1.00 20.87 22 ILE D O 1
ATOM 3751 N N . LYS D 1 31 ? 9.055 -9.878 9.192 1.00 18.34 23 LYS D N 1
ATOM 3752 C CA . LYS D 1 31 ? 10.364 -9.413 8.725 1.00 18.71 23 LYS D CA 1
ATOM 3753 C C . LYS D 1 31 ? 11.514 -10.157 9.422 1.00 20.60 23 LYS D C 1
ATOM 3754 O O . LYS D 1 31 ? 12.524 -10.493 8.786 1.00 21.29 23 LYS D O 1
ATOM 3760 N N . ARG D 1 32 ? 11.346 -10.444 10.713 1.00 21.28 24 ARG D N 1
ATOM 3761 C CA . ARG D 1 32 ? 12.362 -11.172 11.460 1.00 23.34 24 ARG D CA 1
ATOM 3762 C C . ARG D 1 32 ? 12.570 -12.528 10.823 1.00 25.17 24 ARG D C 1
ATOM 3763 O O . ARG D 1 32 ? 13.704 -12.979 10.661 1.00 27.43 24 ARG D O 1
ATOM 3771 N N . PHE D 1 33 ? 11.464 -13.166 10.449 1.00 26.23 25 PHE D N 1
ATOM 3772 C CA . PHE D 1 33 ? 11.504 -14.505 9.882 1.00 26.11 25 PHE D CA 1
ATOM 3773 C C . PHE D 1 33 ? 12.031 -14.515 8.460 1.00 26.60 25 PHE D C 1
ATOM 3774 O O . PHE D 1 33 ? 12.769 -15.431 8.091 1.00 28.52 25 PHE D O 1
ATOM 3782 N N . GLU D 1 34 ? 11.648 -13.504 7.675 1.00 26.03 26 GLU D N 1
ATOM 3783 C CA . GLU D 1 34 ? 12.099 -13.370 6.289 1.00 23.73 26 GLU D CA 1
ATOM 3784 C C . GLU D 1 34 ? 13.593 -13.149 6.229 1.00 24.92 26 GLU D C 1
ATOM 3785 O O . GLU D 1 34 ? 14.272 -13.748 5.382 1.00 24.61 26 GLU D O 1
ATOM 3791 N N . LYS D 1 35 ? 14.105 -12.297 7.124 1.00 26.62 27 LYS D N 1
ATOM 3792 C CA . LYS D 1 35 ? 15.519 -11.914 7.072 1.00 29.07 27 LYS D CA 1
ATOM 3793 C C . LYS D 1 35 ? 16.451 -13.049 7.513 1.00 29.73 27 LYS D C 1
ATOM 3794 O O . LYS D 1 35 ? 17.630 -13.071 7.148 1.00 29.81 27 LYS D O 1
ATOM 3800 N N . LYS D 1 36 ? 15.895 -14.011 8.249 1.00 30.34 28 LYS D N 1
ATOM 3801 C CA . LYS D 1 36 ? 16.618 -15.231 8.610 1.00 30.76 28 LYS D CA 1
ATOM 3802 C C . LYS D 1 36 ? 16.822 -16.184 7.431 1.00 31.68 28 LYS D C 1
ATOM 3803 O O . LYS D 1 36 ? 17.616 -17.118 7.518 1.00 32.74 28 LYS D O 1
ATOM 3809 N N . GLY D 1 37 ? 16.110 -15.939 6.332 1.00 32.29 29 GLY D N 1
ATOM 3810 C CA . GLY D 1 37 ? 16.252 -16.731 5.128 1.00 31.39 29 GLY D CA 1
ATOM 3811 C C . GLY D 1 37 ? 15.197 -17.802 5.039 1.00 31.54 29 GLY D C 1
ATOM 3812 O O . GLY D 1 37 ? 15.347 -18.752 4.274 1.00 32.53 29 GLY D O 1
ATOM 3813 N N . TYR D 1 38 ? 14.124 -17.652 5.808 1.00 31.82 30 TYR D N 1
ATOM 3814 C CA . TYR D 1 38 ? 13.070 -18.668 5.847 1.00 32.27 30 TYR D CA 1
ATOM 3815 C C . TYR D 1 38 ? 11.954 -18.377 4.848 1.00 31.10 30 TYR D C 1
ATOM 3816 O O . TYR D 1 38 ? 11.802 -17.245 4.388 1.00 31.18 30 TYR D O 1
ATOM 3825 N N . LYS D 1 39 ? 11.178 -19.407 4.523 1.00 30.47 31 LYS D N 1
ATOM 3826 C CA . LYS D 1 39 ? 10.192 -19.344 3.443 1.00 30.13 31 LYS D CA 1
ATOM 3827 C C . LYS D 1 39 ? 8.763 -19.431 3.961 1.00 30.96 31 LYS D C 1
ATOM 3828 O O . LYS D 1 39 ? 8.333 -20.477 4.492 1.00 31.22 31 LYS D O 1
ATOM 3834 N N . LEU D 1 40 ? 8.034 -18.320 3.806 1.00 30.45 32 LEU D N 1
ATOM 3835 C CA . LEU D 1 40 ? 6.606 -18.266 4.148 1.00 28.94 32 LEU D CA 1
ATOM 3836 C C . LEU D 1 40 ? 5.820 -19.025 3.081 1.00 29.98 32 LEU D C 1
ATOM 3837 O O . LEU D 1 40 ? 5.908 -18.690 1.893 1.00 30.10 32 LEU D O 1
ATOM 3842 N N . ILE D 1 41 ? 5.087 -20.062 3.492 1.00 29.59 33 ILE D N 1
ATOM 3843 C CA . ILE D 1 41 ? 4.299 -20.859 2.538 1.00 28.21 33 ILE D CA 1
ATOM 3844 C C . ILE D 1 41 ? 2.796 -20.831 2.823 1.00 29.61 33 ILE D C 1
ATOM 3845 O O . ILE D 1 41 ? 1.988 -21.257 1.981 1.00 30.01 33 ILE D O 1
ATOM 3850 N N . ALA D 1 42 ? 2.422 -20.348 4.012 1.00 30.18 34 ALA D N 1
ATOM 3851 C CA . ALA D 1 42 ? 1.009 -20.199 4.363 1.00 29.92 34 ALA D CA 1
ATOM 3852 C C . ALA D 1 42 ? 0.788 -19.146 5.426 1.00 28.62 34 ALA D C 1
ATOM 3853 O O . ALA D 1 42 ? 1.512 -19.088 6.408 1.00 28.37 34 ALA D O 1
ATOM 3855 N N . ILE D 1 43 ? -0.222 -18.317 5.203 1.00 27.87 35 ILE D N 1
ATOM 3856 C CA . ILE D 1 43 ? -0.617 -17.266 6.136 1.00 27.61 35 ILE D CA 1
ATOM 3857 C C . ILE D 1 43 ? -2.120 -16.994 6.037 1.00 29.55 35 ILE D C 1
ATOM 3858 O O . ILE D 1 43 ? -2.702 -16.969 4.942 1.00 31.19 35 ILE D O 1
ATOM 3863 N N . LYS D 1 44 ? -2.750 -16.807 7.187 1.00 30.09 36 LYS D N 1
ATOM 3864 C CA . LYS D 1 44 ? -4.166 -16.493 7.216 1.00 31.96 36 LYS D CA 1
ATOM 3865 C C . LYS D 1 44 ? -4.533 -15.821 8.529 1.00 33.10 36 LYS D C 1
ATOM 3866 O O . LYS D 1 44 ? -3.909 -16.076 9.571 1.00 33.74 36 LYS D O 1
ATOM 3872 N N . MET D 1 45 ? -5.519 -14.930 8.458 1.00 33.60 37 MET D N 1
ATOM 3873 C CA . MET D 1 45 ? -6.067 -14.301 9.650 1.00 34.27 37 MET D CA 1
ATOM 3874 C C . MET D 1 45 ? -7.472 -14.817 9.883 1.00 35.99 37 MET D C 1
ATOM 3875 O O . MET D 1 45 ? -8.301 -14.842 8.964 1.00 36.28 37 MET D O 1
ATOM 3880 N N . LEU D 1 46 ? -7.721 -15.239 11.122 1.00 37.69 38 LEU D N 1
ATOM 3881 C CA . LEU D 1 46 ? -9.022 -15.768 11.531 1.00 39.02 38 LEU D CA 1
ATOM 3882 C C . LEU D 1 46 ? -9.251 -15.607 13.031 1.00 40.32 38 LEU D C 1
ATOM 3883 O O . LEU D 1 46 ? -8.299 -15.430 13.797 1.00 39.85 38 LEU D O 1
ATOM 3888 N N . ASN D 1 47 ? -10.524 -15.635 13.425 1.00 43.18 39 ASN D N 1
ATOM 3889 C CA . ASN D 1 47 ? -10.910 -15.733 14.828 1.00 45.75 39 ASN D CA 1
ATOM 3890 C C . ASN D 1 47 ? -11.149 -17.208 15.138 1.00 49.00 39 ASN D C 1
ATOM 3891 O O . ASN D 1 47 ? -12.174 -17.765 14.742 1.00 50.31 39 ASN D O 1
ATOM 3896 N N . PRO D 1 48 ? -10.213 -17.832 15.855 1.00 51.97 40 PRO D N 1
ATOM 3897 C CA . PRO D 1 48 ? -10.147 -19.295 15.952 1.00 54.95 40 PRO D CA 1
ATOM 3898 C C . PRO D 1 48 ? -11.349 -19.856 16.688 1.00 58.65 40 PRO D C 1
ATOM 3899 O O . PRO D 1 48 ? -11.667 -19.358 17.773 1.00 60.20 40 PRO D O 1
ATOM 3903 N N . THR D 1 49 ? -12.009 -20.855 16.101 1.00 64.87 41 THR D N 1
ATOM 3904 C CA . THR D 1 49 ? -13.167 -21.497 16.724 1.00 69.99 41 THR D CA 1
ATOM 3905 C C . THR D 1 49 ? -12.771 -22.131 18.056 1.00 74.29 41 THR D C 1
ATOM 3906 O O . THR D 1 49 ? -11.867 -22.965 18.100 1.00 74.40 41 THR D O 1
ATOM 3910 N N . GLU D 1 50 ? -13.439 -21.713 19.135 1.00 79.64 42 GLU D N 1
ATOM 3911 C CA . GLU D 1 50 ? -13.267 -22.313 20.462 1.00 84.84 42 GLU D CA 1
ATOM 3912 C C . GLU D 1 50 ? -13.124 -23.833 20.325 1.00 88.63 42 GLU D C 1
ATOM 3913 O O . GLU D 1 50 ? -12.222 -24.437 20.915 1.00 88.44 42 GLU D O 1
ATOM 3919 N N . GLU D 1 51 ? -14.009 -24.424 19.518 1.00 93.11 43 GLU D N 1
ATOM 3920 C CA . GLU D 1 51 ? -13.985 -25.849 19.185 1.00 97.12 43 GLU D CA 1
ATOM 3921 C C . GLU D 1 51 ? -12.647 -26.300 18.587 1.00 99.60 43 GLU D C 1
ATOM 3922 O O . GLU D 1 51 ? -11.997 -27.204 19.115 1.00 99.59 43 GLU D O 1
ATOM 3928 N N . ILE D 1 52 ? -12.243 -25.656 17.495 1.00 102.96 44 ILE D N 1
ATOM 3929 C CA . ILE D 1 52 ? -11.047 -26.045 16.745 1.00 106.34 44 ILE D CA 1
ATOM 3930 C C . ILE D 1 52 ? -9.750 -25.547 17.412 1.00 108.45 44 ILE D C 1
ATOM 3931 O O . ILE D 1 52 ? -8.663 -26.083 17.173 1.00 107.84 44 ILE D O 1
ATOM 3936 N N . LEU D 1 53 ? -9.885 -24.535 18.264 1.00 111.39 45 LEU D N 1
ATOM 3937 C CA . LEU D 1 53 ? -8.786 -24.038 19.083 1.00 113.99 45 LEU D CA 1
ATOM 3938 C C . LEU D 1 53 ? -8.540 -24.957 20.282 1.00 116.14 45 LEU D C 1
ATOM 3939 O O . LEU D 1 53 ? -7.441 -24.980 20.832 1.00 116.05 45 LEU D O 1
ATOM 3944 N N . LYS D 1 54 ? -9.569 -25.706 20.679 1.00 118.86 46 LYS D N 1
ATOM 3945 C CA . LYS D 1 54 ? -9.489 -26.609 21.831 1.00 120.95 46 LYS D CA 1
ATOM 3946 C C . LYS D 1 54 ? -8.408 -27.679 21.667 1.00 122.21 46 LYS D C 1
ATOM 3947 O O . LYS D 1 54 ? -7.712 -28.010 22.628 1.00 122.50 46 LYS D O 1
ATOM 3953 N N . GLU D 1 55 ? -8.267 -28.200 20.448 1.00 123.85 47 GLU D N 1
ATOM 3954 C CA . GLU D 1 55 ? -7.305 -29.266 20.150 1.00 125.42 47 GLU D CA 1
ATOM 3955 C C . GLU D 1 55 ? -5.848 -28.783 20.138 1.00 126.80 47 GLU D C 1
ATOM 3956 O O . GLU D 1 55 ? -4.922 -29.595 20.165 1.00 126.99 47 GLU D O 1
ATOM 3962 N N . HIS D 1 56 ? -5.656 -27.465 20.103 1.00 128.24 48 HIS D N 1
ATOM 3963 C CA . HIS D 1 56 ? -4.324 -26.861 20.146 1.00 129.70 48 HIS D CA 1
ATOM 3964 C C . HIS D 1 56 ? -3.660 -27.031 21.514 1.00 132.17 48 HIS D C 1
ATOM 3965 O O . HIS D 1 56 ? -2.435 -27.039 21.618 1.00 132.87 48 HIS D O 1
ATOM 3972 N N . TYR D 1 57 ? -4.473 -27.166 22.557 1.00 134.98 49 TYR D N 1
ATOM 3973 C CA . TYR D 1 57 ? -3.964 -27.375 23.908 1.00 137.94 49 TYR D CA 1
ATOM 3974 C C . TYR D 1 57 ? -4.317 -28.767 24.440 1.00 138.96 49 TYR D C 1
ATOM 3975 O O . TYR D 1 57 ? -4.142 -29.050 25.629 1.00 139.07 49 TYR D O 1
ATOM 3984 N N . LYS D 1 58 ? -4.795 -29.633 23.546 1.00 140.31 50 LYS D N 1
ATOM 3985 C CA . LYS D 1 58 ? -5.207 -30.993 23.898 1.00 141.83 50 LYS D CA 1
ATOM 3986 C C . LYS D 1 58 ? -4.085 -31.794 24.554 1.00 142.99 50 LYS D C 1
ATOM 3987 O O . LYS D 1 58 ? -4.345 -32.741 25.299 1.00 143.72 50 LYS D O 1
ATOM 3993 N N . GLU D 1 59 ? -2.845 -31.404 24.278 1.00 143.94 51 GLU D N 1
ATOM 3994 C CA . GLU D 1 59 ? -1.676 -32.085 24.824 1.00 144.81 51 GLU D CA 1
ATOM 3995 C C . GLU D 1 59 ? -1.218 -31.512 26.168 1.00 145.25 51 GLU D C 1
ATOM 3996 O O . GLU D 1 59 ? -0.489 -32.174 26.909 1.00 145.45 51 GLU D O 1
ATOM 4002 N N . LEU D 1 60 ? -1.651 -30.292 26.483 1.00 145.63 52 LEU D N 1
ATOM 4003 C CA . LEU D 1 60 ? -1.190 -29.605 27.689 1.00 146.18 52 LEU D CA 1
ATOM 4004 C C . LEU D 1 60 ? -2.314 -29.251 28.670 1.00 146.36 52 LEU D C 1
ATOM 4005 O O . LEU D 1 60 ? -2.073 -28.578 29.674 1.00 146.37 52 LEU D O 1
ATOM 4010 N N . SER D 1 61 ? -3.526 -29.727 28.389 1.00 146.93 53 SER D N 1
ATOM 4011 C CA . SER D 1 61 ? -4.722 -29.423 29.189 1.00 147.75 53 SER D CA 1
ATOM 4012 C C . SER D 1 61 ? -4.533 -29.505 30.712 1.00 148.58 53 SER D C 1
ATOM 4013 O O . SER D 1 61 ? -5.175 -28.764 31.459 1.00 148.35 53 SER D O 1
ATOM 4016 N N . ASP D 1 62 ? -3.662 -30.415 31.150 1.00 149.74 54 ASP D N 1
ATOM 4017 C CA . ASP D 1 62 ? -3.268 -30.578 32.551 1.00 150.94 54 ASP D CA 1
ATOM 4018 C C . ASP D 1 62 ? -2.484 -29.367 33.071 1.00 151.30 54 ASP D C 1
ATOM 4019 O O . ASP D 1 62 ? -1.355 -29.496 33.555 1.00 151.78 54 ASP D O 1
ATOM 4024 N N . GLN D 1 63 ? -3.102 -28.194 32.964 1.00 150.95 55 GLN D N 1
ATOM 4025 C CA . GLN D 1 63 ? -2.518 -26.939 33.430 1.00 150.24 55 GLN D CA 1
ATOM 4026 C C . GLN D 1 63 ? -3.608 -26.077 34.086 1.00 149.69 55 GLN D C 1
ATOM 4027 O O . GLN D 1 63 ? -4.746 -26.053 33.603 1.00 149.54 55 GLN D O 1
ATOM 4033 N N . PRO D 1 64 ? -3.273 -25.402 35.193 1.00 148.99 56 PRO D N 1
ATOM 4034 C CA . PRO D 1 64 ? -4.241 -24.574 35.931 1.00 148.48 56 PRO D CA 1
ATOM 4035 C C . PRO D 1 64 ? -4.966 -23.529 35.078 1.00 148.00 56 PRO D C 1
ATOM 4036 O O . PRO D 1 64 ? -6.189 -23.431 35.169 1.00 148.08 56 PRO D O 1
ATOM 4040 N N . PHE D 1 65 ? -4.220 -22.776 34.273 1.00 147.34 57 PHE D N 1
ATOM 4041 C CA . PHE D 1 65 ? -4.768 -21.731 33.410 1.00 146.24 57 PHE D CA 1
ATOM 4042 C C . PHE D 1 65 ? -5.029 -22.284 32.008 1.00 145.28 57 PHE D C 1
ATOM 4043 O O . PHE D 1 65 ? -4.171 -22.173 31.129 1.00 145.09 57 PHE D O 1
ATOM 4051 N N . PHE D 1 66 ? -6.202 -22.882 31.806 1.00 144.13 58 PHE D N 1
ATOM 4052 C CA . PHE D 1 66 ? -6.569 -23.476 30.517 1.00 142.97 58 PHE D CA 1
ATOM 4053 C C . PHE D 1 66 ? -7.824 -22.829 29.939 1.00 142.44 58 PHE D C 1
ATOM 4054 O O . PHE D 1 66 ? -7.914 -22.607 28.731 1.00 142.59 58 PHE D O 1
ATOM 4062 N N . LYS D 1 67 ? -8.792 -22.541 30.806 1.00 141.56 59 LYS D N 1
ATOM 4063 C CA . LYS D 1 67 ? -10.067 -21.973 30.375 1.00 140.15 59 LYS D CA 1
ATOM 4064 C C . LYS D 1 67 ? -9.942 -20.504 29.992 1.00 138.63 59 LYS D C 1
ATOM 4065 O O . LYS D 1 67 ? -10.692 -20.010 29.147 1.00 139.34 59 LYS D O 1
ATOM 4071 N N . ASN D 1 68 ? -9.004 -19.814 30.637 1.00 137.18 60 ASN D N 1
ATOM 4072 C CA . ASN D 1 68 ? -8.775 -18.390 30.406 1.00 135.59 60 ASN D CA 1
ATOM 4073 C C . ASN D 1 68 ? -8.112 -18.108 29.060 1.00 134.02 60 ASN D C 1
ATOM 4074 O O . ASN D 1 68 ? -8.358 -17.066 28.448 1.00 133.99 60 ASN D O 1
ATOM 4079 N N . LEU D 1 69 ? -7.274 -19.041 28.609 1.00 131.76 61 LEU D N 1
ATOM 4080 C CA . LEU D 1 69 ? -6.583 -18.911 27.329 1.00 129.50 61 LEU D CA 1
ATOM 4081 C C . LEU D 1 69 ? -7.519 -19.132 26.138 1.00 127.73 61 LEU D C 1
ATOM 4082 O O . LEU D 1 69 ? -7.510 -18.343 25.192 1.00 127.63 61 LEU D O 1
ATOM 4087 N N . VAL D 1 70 ? -8.332 -20.190 26.198 1.00 125.37 62 VAL D N 1
ATOM 4088 C CA . VAL D 1 70 ? -9.316 -20.489 25.145 1.00 122.94 62 VAL D CA 1
ATOM 4089 C C . VAL D 1 70 ? -10.407 -19.414 25.046 1.00 120.85 62 VAL D C 1
ATOM 4090 O O . VAL D 1 70 ? -11.341 -19.530 24.246 1.00 120.26 62 VAL D O 1
ATOM 4094 N N . ALA D 1 71 ? -10.268 -18.376 25.869 1.00 118.55 63 ALA D N 1
ATOM 4095 C CA . ALA D 1 71 ? -11.151 -17.215 25.846 1.00 115.83 63 ALA D CA 1
ATOM 4096 C C . ALA D 1 71 ? -10.450 -15.994 25.244 1.00 113.13 63 ALA D C 1
ATOM 4097 O O . ALA D 1 71 ? -10.968 -15.382 24.307 1.00 113.18 63 ALA D O 1
ATOM 4099 N N . TYR D 1 72 ? -9.270 -15.654 25.769 1.00 109.38 64 TYR D N 1
ATOM 4100 C CA . TYR D 1 72 ? -8.525 -14.482 25.303 1.00 105.35 64 TYR D CA 1
ATOM 4101 C C . TYR D 1 72 ? -8.023 -14.630 23.873 1.00 101.31 64 TYR D C 1
ATOM 4102 O O . TYR D 1 72 ? -7.755 -13.630 23.201 1.00 100.69 64 TYR D O 1
ATOM 4111 N N . ILE D 1 73 ? -7.914 -15.878 23.418 1.00 96.51 65 ILE D N 1
ATOM 4112 C CA . ILE D 1 73 ? -7.466 -16.186 22.062 1.00 91.92 65 ILE D CA 1
ATOM 4113 C C . ILE D 1 73 ? -8.620 -16.159 21.051 1.00 89.25 65 ILE D C 1
ATOM 4114 O O . ILE D 1 73 ? -8.557 -15.431 20.058 1.00 89.95 65 ILE D O 1
ATOM 4119 N N . SER D 1 74 ? -9.674 -16.930 21.316 1.00 85.03 66 SER D N 1
ATOM 4120 C CA . SER D 1 74 ? -10.784 -17.093 20.371 1.00 80.48 66 SER D CA 1
ATOM 4121 C C . SER D 1 74 ? -11.442 -15.769 19.984 1.00 76.65 66 SER D C 1
ATOM 4122 O O . SER D 1 74 ? -11.918 -15.612 18.856 1.00 76.51 66 SER D O 1
ATOM 4125 N N . LYS D 1 75 ? -11.462 -14.829 20.927 1.00 71.59 67 LYS D N 1
ATOM 4126 C CA . LYS D 1 75 ? -12.080 -13.525 20.723 1.00 67.31 67 LYS D CA 1
ATOM 4127 C C . LYS D 1 75 ? -11.188 -12.628 19.884 1.00 64.67 67 LYS D C 1
ATOM 4128 O O . LYS D 1 75 ? -11.654 -12.038 18.902 1.00 65.55 67 LYS D O 1
ATOM 4134 N N . GLY D 1 76 ? -9.913 -12.524 20.276 1.00 58.63 68 GLY D N 1
ATOM 4135 C CA . GLY D 1 76 ? -8.955 -11.674 19.586 1.00 53.35 68 GLY D CA 1
ATOM 4136 C C . GLY D 1 76 ? -8.594 -12.225 18.216 1.00 49.26 68 GLY D C 1
ATOM 4137 O O . GLY D 1 76 ? -8.868 -13.399 17.925 1.00 50.67 68 GLY D O 1
ATOM 4138 N N . PRO D 1 77 ? -7.982 -11.389 17.375 1.00 44.11 69 PRO D N 1
ATOM 4139 C CA . PRO D 1 77 ? -7.566 -11.813 16.034 1.00 39.23 69 PRO D CA 1
ATOM 4140 C C . PRO D 1 77 ? -6.278 -12.610 16.121 1.00 35.15 69 PRO D C 1
ATOM 4141 O O . PRO D 1 77 ? -5.502 -12.394 17.049 1.00 33.98 69 PRO D O 1
ATOM 4145 N N . VAL D 1 78 ? -6.062 -13.520 15.181 1.00 31.18 70 VAL D N 1
ATOM 4146 C CA . VAL D 1 78 ? -4.841 -14.317 15.160 1.00 27.90 70 VAL D CA 1
ATOM 4147 C C . VAL D 1 78 ? -4.321 -14.446 13.721 1.00 28.20 70 VAL D C 1
ATOM 4148 O O . VAL D 1 78 ? -5.112 -14.596 12.777 1.00 29.21 70 VAL D O 1
ATOM 4152 N N . VAL D 1 79 ? -3.000 -14.356 13.556 1.00 25.80 71 VAL D N 1
ATOM 4153 C CA . VAL D 1 79 ? -2.371 -14.592 12.261 1.00 24.38 71 VAL D CA 1
ATOM 4154 C C . VAL D 1 79 ? -1.635 -15.931 12.272 1.00 25.01 71 VAL D C 1
ATOM 4155 O O . VAL D 1 79 ? -0.559 -16.065 12.869 1.00 26.70 71 VAL D O 1
ATOM 4159 N N . ALA D 1 80 ? -2.222 -16.929 11.622 1.00 24.91 72 ALA D N 1
ATOM 4160 C CA . ALA D 1 80 ? -1.620 -18.253 11.592 1.00 25.93 72 ALA D CA 1
ATOM 4161 C C . ALA D 1 80 ? -0.650 -18.309 10.430 1.00 27.04 72 ALA D C 1
ATOM 4162 O O . ALA D 1 80 ? -0.922 -17.744 9.370 1.00 29.64 72 ALA D O 1
ATOM 4164 N N . MET D 1 81 ? 0.487 -18.970 10.630 1.00 26.65 73 MET D N 1
ATOM 4165 C CA . MET D 1 81 ? 1.522 -19.048 9.605 1.00 26.68 73 MET D CA 1
ATOM 4166 C C . MET D 1 81 ? 2.174 -20.415 9.560 1.00 27.40 73 MET D C 1
ATOM 4167 O O . MET D 1 81 ? 2.240 -21.112 10.564 1.00 28.34 73 MET D O 1
ATOM 4172 N N . VAL D 1 82 ? 2.670 -20.782 8.386 1.00 27.40 74 VAL D N 1
ATOM 4173 C CA . VAL D 1 82 ? 3.579 -21.903 8.251 1.00 27.35 74 VAL D CA 1
ATOM 4174 C C . VAL D 1 82 ? 4.833 -21.396 7.548 1.00 29.12 74 VAL D C 1
ATOM 4175 O O . VAL D 1 82 ? 4.743 -20.755 6.482 1.00 30.21 74 VAL D O 1
ATOM 4179 N N . TRP D 1 83 ? 5.992 -21.652 8.158 1.00 29.42 75 TRP D N 1
ATOM 4180 C CA . TRP D 1 83 ? 7.285 -21.306 7.559 1.00 29.18 75 TRP D CA 1
ATOM 4181 C C . TRP D 1 83 ? 8.099 -22.564 7.299 1.00 31.01 75 TRP D C 1
ATOM 4182 O O . TRP D 1 83 ? 8.042 -23.522 8.068 1.00 32.53 75 TRP D O 1
ATOM 4193 N N . GLU D 1 84 ? 8.866 -22.539 6.219 1.00 31.89 76 GLU D N 1
ATOM 4194 C CA . GLU D 1 84 ? 9.617 -23.690 5.770 1.00 32.17 76 GLU D CA 1
ATOM 4195 C C . GLU D 1 84 ? 11.104 -23.335 5.739 1.00 33.27 76 GLU D C 1
ATOM 4196 O O . GLU D 1 84 ? 11.473 -22.185 5.480 1.00 33.76 76 GLU D O 1
ATOM 4202 N N . GLY D 1 85 ? 11.955 -24.322 6.006 1.00 33.02 77 GLY D N 1
ATOM 4203 C CA . GLY D 1 85 ? 13.393 -24.127 5.919 1.00 32.62 77 GLY D CA 1
ATOM 4204 C C . GLY D 1 85 ? 14.172 -25.043 6.841 1.00 31.79 77 GLY D C 1
ATOM 4205 O O . GLY D 1 85 ? 13.581 -25.668 7.723 1.00 31.03 77 GLY D O 1
ATOM 4206 N N . VAL D 1 86 ? 15.491 -25.117 6.629 1.00 31.20 78 VAL D N 1
ATOM 4207 C CA . VAL D 1 86 ? 16.389 -25.972 7.423 1.00 29.58 78 VAL D CA 1
ATOM 4208 C C . VAL D 1 86 ? 16.300 -25.670 8.914 1.00 28.28 78 VAL D C 1
ATOM 4209 O O . VAL D 1 86 ? 16.410 -24.520 9.327 1.00 27.11 78 VAL D O 1
ATOM 4213 N N . ASP D 1 87 ? 16.108 -26.715 9.710 1.00 27.82 79 ASP D N 1
ATOM 4214 C CA . ASP D 1 87 ? 15.971 -26.579 11.153 1.00 27.16 79 ASP D CA 1
ATOM 4215 C C . ASP D 1 87 ? 14.954 -25.489 11.503 1.00 26.41 79 ASP D C 1
ATOM 4216 O O . ASP D 1 87 ? 15.236 -24.594 12.303 1.00 25.89 79 ASP D O 1
ATOM 4221 N N . MET D 1 88 ? 13.772 -25.570 10.896 1.00 26.41 80 MET D N 1
ATOM 4222 C CA . MET D 1 88 ? 12.748 -24.539 11.053 1.00 27.63 80 MET D CA 1
ATOM 4223 C C . MET D 1 88 ? 12.185 -24.486 12.473 1.00 28.20 80 MET D C 1
ATOM 4224 O O . MET D 1 88 ? 12.045 -23.405 13.049 1.00 28.66 80 MET D O 1
ATOM 4229 N N . VAL D 1 89 ? 11.884 -25.652 13.039 1.00 30.06 81 VAL D N 1
ATOM 4230 C CA . VAL D 1 89 ? 11.237 -25.725 14.349 1.00 30.13 81 VAL D CA 1
ATOM 4231 C C . VAL D 1 89 ? 12.102 -25.098 15.450 1.00 32.14 81 VAL D C 1
ATOM 4232 O O . VAL D 1 89 ? 11.624 -24.236 16.201 1.00 33.40 81 VAL D O 1
ATOM 4236 N N . LYS D 1 90 ? 13.373 -25.506 15.520 1.00 32.77 82 LYS D N 1
ATOM 4237 C CA . LYS D 1 90 ? 14.257 -25.054 16.598 1.00 32.47 82 LYS D CA 1
ATOM 4238 C C . LYS D 1 90 ? 14.591 -23.583 16.432 1.00 32.17 82 LYS D C 1
ATOM 4239 O O . LYS D 1 90 ? 14.585 -22.821 17.402 1.00 32.79 82 LYS D O 1
ATOM 4245 N N . GLN D 1 91 ? 14.866 -23.187 15.193 1.00 32.11 83 GLN D N 1
ATOM 4246 C CA . GLN D 1 91 ? 15.223 -21.808 14.892 1.00 31.17 83 GLN D CA 1
ATOM 4247 C C . GLN D 1 91 ? 14.062 -20.841 15.138 1.00 31.58 83 GLN D C 1
ATOM 4248 O O . GLN D 1 91 ? 14.265 -19.706 15.587 1.00 32.13 83 GLN D O 1
ATOM 4254 N N . GLY D 1 92 ? 12.850 -21.294 14.830 1.00 31.09 84 GLY D N 1
ATOM 4255 C CA . GLY D 1 92 ? 11.658 -20.527 15.116 1.00 31.31 84 GLY D CA 1
ATOM 4256 C C . GLY D 1 92 ? 11.561 -20.299 16.604 1.00 32.55 84 GLY D C 1
ATOM 4257 O O . GLY D 1 92 ? 11.342 -19.173 17.052 1.00 32.34 84 GLY D O 1
ATOM 4258 N N . ARG D 1 93 ? 11.753 -21.368 17.374 1.00 34.97 85 ARG D N 1
ATOM 4259 C CA . ARG D 1 93 ? 11.712 -21.254 18.822 1.00 35.94 85 ARG D CA 1
ATOM 4260 C C . ARG D 1 93 ? 12.827 -20.350 19.321 1.00 35.85 85 ARG D C 1
ATOM 4261 O O . ARG D 1 93 ? 12.614 -19.571 20.258 1.00 36.01 85 ARG D O 1
ATOM 4269 N N . LYS D 1 94 ? 13.986 -20.428 18.661 1.00 36.10 86 LYS D N 1
ATOM 4270 C CA . LYS D 1 94 ? 15.138 -19.570 18.956 1.00 35.84 86 LYS D CA 1
ATOM 4271 C C . LYS D 1 94 ? 14.786 -18.092 18.744 1.00 35.56 86 LYS D C 1
ATOM 4272 O O . LYS D 1 94 ? 15.086 -17.243 19.591 1.00 35.77 86 LYS D O 1
ATOM 4278 N N . LEU D 1 95 ? 14.136 -17.817 17.610 1.00 35.99 87 LEU D N 1
ATOM 4279 C CA . LEU D 1 95 ? 13.726 -16.474 17.196 1.00 35.55 87 LEU D CA 1
ATOM 4280 C C . LEU D 1 95 ? 12.676 -15.894 18.131 1.00 35.81 87 LEU D C 1
ATOM 4281 O O . LEU D 1 95 ? 12.616 -14.678 18.344 1.00 35.73 87 LEU D O 1
ATOM 4286 N N . ILE D 1 96 ? 11.829 -16.781 18.650 1.00 36.71 88 ILE D N 1
ATOM 4287 C CA . ILE D 1 96 ? 10.751 -16.425 19.576 1.00 37.79 88 ILE D CA 1
ATOM 4288 C C . ILE D 1 96 ? 11.298 -16.172 20.988 1.00 39.04 88 ILE D C 1
ATOM 4289 O O . ILE D 1 96 ? 11.021 -15.125 21.578 1.00 36.94 88 ILE D O 1
ATOM 4294 N N . GLY D 1 97 ? 12.068 -17.138 21.506 1.00 41.13 89 GLY D N 1
ATOM 4295 C CA . GLY D 1 97 ? 12.620 -17.087 22.847 1.00 43.52 89 GLY D CA 1
ATOM 4296 C C . GLY D 1 97 ? 11.938 -18.076 23.768 1.00 45.67 89 GLY D C 1
ATOM 4297 O O . GLY D 1 97 ? 11.097 -18.855 23.322 1.00 46.18 89 GLY D O 1
ATOM 4298 N N . GLU D 1 98 ? 12.307 -18.041 25.049 1.00 48.73 90 GLU D N 1
ATOM 4299 C CA . GLU D 1 98 ? 11.677 -18.850 26.104 1.00 51.06 90 GLU D CA 1
ATOM 4300 C C . GLU D 1 98 ? 10.191 -18.513 26.300 1.00 51.91 90 GLU D C 1
ATOM 4301 O O . GLU D 1 98 ? 9.712 -17.481 25.817 1.00 52.00 90 GLU D O 1
ATOM 4307 N N . THR D 1 99 ? 9.477 -19.392 27.008 1.00 53.23 91 THR D N 1
ATOM 4308 C CA . THR D 1 99 ? 8.058 -19.204 27.345 1.00 53.77 91 THR D CA 1
ATOM 4309 C C . THR D 1 99 ? 7.851 -17.891 28.117 1.00 53.39 91 THR D C 1
ATOM 4310 O O . THR D 1 99 ? 7.020 -17.052 27.730 1.00 52.18 91 THR D O 1
ATOM 4314 N N . ASN D 1 100 ? 8.618 -17.730 29.199 1.00 53.00 92 ASN D N 1
ATOM 4315 C CA . ASN D 1 100 ? 8.596 -16.520 30.016 1.00 52.29 92 ASN D CA 1
ATOM 4316 C C . ASN D 1 100 ? 9.523 -15.447 29.426 1.00 52.53 92 ASN D C 1
ATOM 4317 O O . ASN D 1 100 ? 10.747 -15.638 29.379 1.00 53.48 92 ASN D O 1
ATOM 4322 N N . PRO D 1 101 ? 8.940 -14.345 28.936 1.00 51.73 93 PRO D N 1
ATOM 4323 C CA . PRO D 1 101 ? 9.722 -13.246 28.340 1.00 51.18 93 PRO D CA 1
ATOM 4324 C C . PRO D 1 101 ? 10.695 -12.519 29.298 1.00 51.56 93 PRO D C 1
ATOM 4325 O O . PRO D 1 101 ? 11.508 -11.722 28.818 1.00 52.63 93 PRO D O 1
ATOM 4329 N N . LEU D 1 102 ? 10.616 -12.794 30.606 1.00 50.93 94 LEU D N 1
ATOM 4330 C CA . LEU D 1 102 ? 11.589 -12.292 31.590 1.00 49.87 94 LEU D CA 1
ATOM 4331 C C . LEU D 1 102 ? 12.916 -13.049 31.483 1.00 49.60 94 LEU D C 1
ATOM 4332 O O . LEU D 1 102 ? 13.987 -12.444 31.588 1.00 50.00 94 LEU D O 1
ATOM 4337 N N . THR D 1 103 ? 12.836 -14.369 31.289 1.00 48.98 95 THR D N 1
ATOM 4338 C CA . THR D 1 103 ? 14.023 -15.226 31.200 1.00 49.03 95 THR D CA 1
ATOM 4339 C C . THR D 1 103 ? 14.513 -15.368 29.754 1.00 48.67 95 THR D C 1
ATOM 4340 O O . THR D 1 103 ? 15.610 -15.888 29.505 1.00 49.34 95 THR D O 1
ATOM 4344 N N . SER D 1 104 ? 13.693 -14.902 28.812 1.00 47.77 96 SER D N 1
ATOM 4345 C CA . SER D 1 104 ? 14.005 -14.951 27.383 1.00 47.71 96 SER D CA 1
ATOM 4346 C C . SER D 1 104 ? 15.031 -13.878 26.986 1.00 47.85 96 SER D C 1
ATOM 4347 O O . SER D 1 104 ? 14.904 -12.708 27.370 1.00 47.98 96 SER D O 1
ATOM 4350 N N . ASN D 1 105 ? 16.031 -14.292 26.206 1.00 48.20 97 ASN D N 1
ATOM 4351 C CA . ASN D 1 105 ? 17.174 -13.446 25.852 1.00 48.10 97 ASN D CA 1
ATOM 4352 C C . ASN D 1 105 ? 16.807 -12.297 24.912 1.00 46.62 97 ASN D C 1
ATOM 4353 O O . ASN D 1 105 ? 15.852 -12.396 24.144 1.00 45.56 97 ASN D O 1
ATOM 4358 N N . THR D 1 106 ? 17.553 -11.197 25.006 1.00 46.49 98 THR D N 1
ATOM 4359 C CA . THR D 1 106 ? 17.336 -10.043 24.131 1.00 46.09 98 THR D CA 1
ATOM 4360 C C . THR D 1 106 ? 17.757 -10.406 22.720 1.00 44.60 98 THR D C 1
ATOM 4361 O O . THR D 1 106 ? 18.707 -11.159 22.526 1.00 45.57 98 THR D O 1
ATOM 4365 N N . GLY D 1 107 ? 17.038 -9.868 21.743 1.00 42.67 99 GLY D N 1
ATOM 4366 C CA . GLY D 1 107 ? 17.219 -10.239 20.353 1.00 39.44 99 GLY D CA 1
ATOM 4367 C C . GLY D 1 107 ? 16.020 -11.045 19.888 1.00 37.28 99 GLY D C 1
ATOM 4368 O O . GLY D 1 107 ? 15.628 -10.969 18.725 1.00 38.91 99 GLY D O 1
ATOM 4369 N N . THR D 1 108 ? 15.428 -11.818 20.793 1.00 34.94 100 THR D N 1
ATOM 4370 C CA . THR D 1 108 ? 14.234 -12.599 20.465 1.00 32.69 100 THR D CA 1
ATOM 4371 C C . THR D 1 108 ? 12.970 -11.730 20.489 1.00 32.05 100 THR D C 1
ATOM 4372 O O . THR D 1 108 ? 12.952 -10.666 21.124 1.00 30.81 100 THR D O 1
ATOM 4376 N N . ILE D 1 109 ? 11.919 -12.193 19.803 1.00 31.70 101 ILE D N 1
ATOM 4377 C CA . ILE D 1 109 ? 10.628 -11.491 19.766 1.00 30.81 101 ILE D CA 1
ATOM 4378 C C . ILE D 1 109 ? 10.084 -11.288 21.190 1.00 31.08 101 ILE D C 1
ATOM 4379 O O . ILE D 1 109 ? 9.781 -10.162 21.596 1.00 30.91 101 ILE D O 1
ATOM 4384 N N . ARG D 1 110 ? 9.993 -12.374 21.953 1.00 31.36 102 ARG D N 1
ATOM 4385 C CA . ARG D 1 110 ? 9.466 -12.296 23.317 1.00 30.80 102 ARG D CA 1
ATOM 4386 C C . ARG D 1 110 ? 10.397 -11.515 24.267 1.00 29.37 102 ARG D C 1
ATOM 4387 O O . ARG D 1 110 ? 9.918 -10.901 25.226 1.00 29.65 102 ARG D O 1
ATOM 4395 N N . GLY D 1 111 ? 11.704 -11.520 23.985 1.00 27.65 103 GLY D N 1
ATOM 4396 C CA . GLY D 1 111 ? 12.670 -10.778 24.776 1.00 26.97 103 GLY D CA 1
ATOM 4397 C C . GLY D 1 111 ? 12.804 -9.316 24.373 1.00 27.97 103 GLY D C 1
ATOM 4398 O O . GLY D 1 111 ? 13.377 -8.508 25.106 1.00 28.40 103 GLY D O 1
ATOM 4399 N N . ASP D 1 112 ? 12.279 -8.975 23.200 1.00 28.40 104 ASP D N 1
ATOM 4400 C CA . ASP D 1 112 ? 12.282 -7.597 22.712 1.00 27.44 104 ASP D CA 1
ATOM 4401 C C . ASP D 1 112 ? 10.958 -6.888 23.007 1.00 28.93 104 ASP D C 1
ATOM 4402 O O . ASP D 1 112 ? 10.930 -5.668 23.213 1.00 29.81 104 ASP D O 1
ATOM 4407 N N . PHE D 1 113 ? 9.865 -7.656 23.017 1.00 29.46 105 PHE D N 1
ATOM 4408 C CA . PHE D 1 113 ? 8.510 -7.091 23.025 1.00 29.26 105 PHE D CA 1
ATOM 4409 C C . PHE D 1 113 ? 7.584 -7.481 24.183 1.00 28.88 105 PHE D C 1
ATOM 4410 O O . PHE D 1 113 ? 6.577 -6.807 24.416 1.00 28.26 105 PHE D O 1
ATOM 4418 N N . CYS D 1 114 ? 7.895 -8.558 24.899 1.00 29.94 106 CYS D N 1
ATOM 4419 C CA . CYS D 1 114 ? 6.953 -9.060 25.909 1.00 31.67 106 CYS D CA 1
ATOM 4420 C C . CYS D 1 114 ? 7.449 -9.022 27.349 1.00 33.18 106 CYS D C 1
ATOM 4421 O O . CYS D 1 114 ? 8.658 -9.001 27.614 1.00 31.94 106 CYS D O 1
ATOM 4424 N N . LEU D 1 115 ? 6.482 -9.018 28.266 1.00 35.03 107 LEU D N 1
ATOM 4425 C CA . LEU D 1 115 ? 6.745 -8.949 29.702 1.00 36.06 107 LEU D CA 1
ATOM 4426 C C . LEU D 1 115 ? 6.145 -10.131 30.464 1.00 38.44 107 LEU D C 1
ATOM 4427 O O . LEU D 1 115 ? 6.775 -10.660 31.383 1.00 40.22 107 LEU D O 1
ATOM 4432 N N . GLU D 1 116 ? 4.930 -10.531 30.084 1.00 40.53 108 GLU D N 1
ATOM 4433 C CA . GLU D 1 116 ? 4.178 -11.566 30.799 1.00 42.43 108 GLU D CA 1
ATOM 4434 C C . GLU D 1 116 ? 3.890 -12.795 29.933 1.00 41.91 108 GLU D C 1
ATOM 4435 O O . GLU D 1 116 ? 3.605 -12.681 28.736 1.00 42.19 108 GLU D O 1
ATOM 4441 N N . VAL D 1 117 ? 3.962 -13.966 30.567 1.00 41.68 109 VAL D N 1
ATOM 4442 C CA . VAL D 1 117 ? 3.765 -15.259 29.907 1.00 40.76 109 VAL D CA 1
ATOM 4443 C C . VAL D 1 117 ? 2.347 -15.418 29.337 1.00 41.18 109 VAL D C 1
ATOM 4444 O O . VAL D 1 117 ? 2.135 -16.161 28.373 1.00 41.35 109 VAL D O 1
ATOM 4448 N N . SER D 1 118 ? 1.388 -14.708 29.929 1.00 41.40 110 SER D N 1
ATOM 4449 C CA . SER D 1 118 ? 0.017 -14.715 29.424 1.00 40.60 110 SER D CA 1
ATOM 4450 C C . SER D 1 118 ? -0.097 -13.937 28.114 1.00 39.91 110 SER D C 1
ATOM 4451 O O . SER D 1 118 ? -0.929 -14.264 27.269 1.00 39.59 110 SER D O 1
ATOM 4454 N N . LYS D 1 119 ? 0.743 -12.921 27.940 1.00 38.50 111 LYS D N 1
ATOM 4455 C CA . LYS D 1 119 ? 0.730 -12.157 26.698 1.00 37.84 111 LYS D CA 1
ATOM 4456 C C . LYS D 1 119 ? 2.112 -12.116 26.045 1.00 37.03 111 LYS D C 1
ATOM 4457 O O . LYS D 1 119 ? 2.839 -11.113 26.167 1.00 37.55 111 LYS D O 1
ATOM 4463 N N . ASN D 1 120 ? 2.472 -13.202 25.355 1.00 35.71 112 ASN D N 1
ATOM 4464 C CA . ASN D 1 120 ? 3.780 -13.280 24.698 1.00 34.61 112 ASN D CA 1
ATOM 4465 C C . ASN D 1 120 ? 3.723 -13.289 23.166 1.00 33.96 112 ASN D C 1
ATOM 4466 O O . ASN D 1 120 ? 4.588 -13.869 22.496 1.00 33.05 112 ASN D O 1
ATOM 4471 N N . VAL D 1 121 ? 2.680 -12.643 22.645 1.00 33.35 113 VAL D N 1
ATOM 4472 C CA . VAL D 1 121 ? 2.478 -12.336 21.215 1.00 33.47 113 VAL D CA 1
ATOM 4473 C C . VAL D 1 121 ? 2.544 -13.472 20.191 1.00 33.91 113 VAL D C 1
ATOM 4474 O O . VAL D 1 121 ? 1.859 -13.408 19.166 1.00 36.16 113 VAL D O 1
ATOM 4478 N N . ILE D 1 122 ? 3.366 -14.485 20.426 1.00 32.41 114 ILE D N 1
ATOM 4479 C CA . ILE D 1 122 ? 3.553 -15.500 19.399 1.00 31.82 114 ILE D CA 1
ATOM 4480 C C . ILE D 1 122 ? 3.581 -16.917 19.943 1.00 33.41 114 ILE D C 1
ATOM 4481 O O . ILE D 1 122 ? 3.963 -17.146 21.093 1.00 34.23 114 ILE D O 1
ATOM 4486 N N . HIS D 1 123 ? 3.167 -17.861 19.103 1.00 34.84 115 HIS D N 1
ATOM 4487 C CA . HIS D 1 123 ? 3.383 -19.278 19.363 1.00 36.68 115 HIS D CA 1
ATOM 4488 C C . HIS D 1 123 ? 4.358 -19.854 18.345 1.00 37.21 115 HIS D C 1
ATOM 4489 O O . HIS D 1 123 ? 4.330 -19.499 17.164 1.00 37.89 115 HIS D O 1
ATOM 4496 N N . GLY D 1 124 ? 5.207 -20.759 18.809 1.00 37.81 116 GLY D N 1
ATOM 4497 C CA . GLY D 1 124 ? 6.028 -21.550 17.920 1.00 38.74 116 GLY D CA 1
ATOM 4498 C C . GLY D 1 124 ? 5.941 -23.012 18.300 1.00 39.89 116 GLY D C 1
ATOM 4499 O O . GLY D 1 124 ? 5.843 -23.341 19.480 1.00 41.19 116 GLY D O 1
ATOM 4500 N N . SER D 1 125 ? 5.972 -23.886 17.298 1.00 40.54 117 SER D N 1
ATOM 4501 C CA . SER D 1 125 ? 5.938 -25.329 17.520 1.00 41.13 117 SER D CA 1
ATOM 4502 C C . SER D 1 125 ? 7.145 -25.765 18.342 1.00 43.24 117 SER D C 1
ATOM 4503 O O . SER D 1 125 ? 8.258 -25.295 18.103 1.00 44.44 117 SER D O 1
ATOM 4506 N N . ASP D 1 126 ? 6.928 -26.656 19.306 1.00 45.02 118 ASP D N 1
ATOM 4507 C CA . ASP D 1 126 ? 8.004 -27.092 20.206 1.00 46.68 118 ASP D CA 1
ATOM 4508 C C . ASP D 1 126 ? 8.845 -28.252 19.665 1.00 45.62 118 ASP D C 1
ATOM 4509 O O . ASP D 1 126 ? 10.009 -28.396 20.042 1.00 45.61 118 ASP D O 1
ATOM 4514 N N . SER D 1 127 ? 8.253 -29.075 18.797 1.00 45.02 119 SER D N 1
ATOM 4515 C CA . SER D 1 127 ? 8.981 -30.142 18.102 1.00 44.21 119 SER D CA 1
ATOM 4516 C C . SER D 1 127 ? 8.438 -30.342 16.683 1.00 43.83 119 SER D C 1
ATOM 4517 O O . SER D 1 127 ? 7.357 -29.839 16.354 1.00 44.25 119 SER D O 1
ATOM 4520 N N . VAL D 1 128 ? 9.193 -31.068 15.851 1.00 43.44 120 VAL D N 1
ATOM 4521 C CA . VAL D 1 128 ? 8.764 -31.416 14.486 1.00 42.43 120 VAL D CA 1
ATOM 4522 C C . VAL D 1 128 ? 7.452 -32.198 14.495 1.00 42.97 120 VAL D C 1
ATOM 4523 O O . VAL D 1 128 ? 6.589 -31.970 13.648 1.00 43.25 120 VAL D O 1
ATOM 4527 N N . ALA D 1 129 ? 7.314 -33.121 15.445 1.00 43.19 121 ALA D N 1
ATOM 4528 C CA . ALA D 1 129 ? 6.106 -33.930 15.564 1.00 42.80 121 ALA D CA 1
ATOM 4529 C C . ALA D 1 129 ? 4.907 -33.059 15.926 1.00 42.13 121 ALA D C 1
ATOM 4530 O O . ALA D 1 129 ? 3.805 -33.245 15.400 1.00 40.82 121 ALA D O 1
ATOM 4532 N N . SER D 1 130 ? 5.147 -32.102 16.819 1.00 42.49 122 SER D N 1
ATOM 4533 C CA . SER D 1 130 ? 4.129 -31.152 17.252 1.00 42.45 122 SER D CA 1
ATOM 4534 C C . SER D 1 130 ? 3.759 -30.204 16.117 1.00 41.99 122 SER D C 1
ATOM 4535 O O . SER D 1 130 ? 2.597 -29.798 15.998 1.00 41.75 122 SER D O 1
ATOM 4538 N N . ALA D 1 131 ? 4.752 -29.867 15.288 1.00 41.69 123 ALA D N 1
ATOM 4539 C CA . ALA D 1 131 ? 4.561 -28.969 14.147 1.00 41.74 123 ALA D CA 1
ATOM 4540 C C . ALA D 1 131 ? 3.609 -29.554 13.111 1.00 42.63 123 ALA D C 1
ATOM 4541 O O . ALA D 1 131 ? 2.619 -28.916 12.743 1.00 43.42 123 ALA D O 1
ATOM 4543 N N . ASN D 1 132 ? 3.914 -30.773 12.662 1.00 43.73 124 ASN D N 1
ATOM 4544 C CA . ASN D 1 132 ? 3.122 -31.476 11.651 1.00 44.27 124 ASN D CA 1
ATOM 4545 C C . ASN D 1 132 ? 1.660 -31.637 12.046 1.00 44.17 124 ASN D C 1
ATOM 4546 O O . ASN D 1 132 ? 0.761 -31.562 11.200 1.00 44.11 124 ASN D O 1
ATOM 4551 N N . LYS D 1 133 ? 1.430 -31.871 13.336 1.00 43.72 125 LYS D N 1
ATOM 4552 C CA . LYS D 1 133 ? 0.072 -31.955 13.862 1.00 42.93 125 LYS D CA 1
ATOM 4553 C C . LYS D 1 133 ? -0.599 -30.577 13.854 1.00 41.49 125 LYS D C 1
ATOM 4554 O O . LYS D 1 133 ? -1.758 -30.448 13.447 1.00 40.47 125 LYS D O 1
ATOM 4560 N N . GLU D 1 134 ? 0.138 -29.550 14.271 1.00 40.05 126 GLU D N 1
ATOM 4561 C CA . GLU D 1 134 ? -0.425 -28.208 14.336 1.00 39.22 126 GLU D CA 1
ATOM 4562 C C . GLU D 1 134 ? -0.736 -27.598 12.962 1.00 38.62 126 GLU D C 1
ATOM 4563 O O . GLU D 1 134 ? -1.759 -26.929 12.801 1.00 38.25 126 GLU D O 1
ATOM 4569 N N . ILE D 1 135 ? 0.124 -27.862 11.978 1.00 37.57 127 ILE D N 1
ATOM 4570 C CA . ILE D 1 135 ? -0.119 -27.455 10.588 1.00 37.48 127 ILE D CA 1
ATOM 4571 C C . ILE D 1 135 ? -1.446 -28.028 10.072 1.00 39.22 127 ILE D C 1
ATOM 4572 O O . ILE D 1 135 ? -2.264 -27.303 9.498 1.00 38.38 127 ILE D O 1
ATOM 4577 N N . ASN D 1 136 ? -1.640 -29.329 10.303 1.00 40.91 128 ASN D N 1
ATOM 4578 C CA . ASN D 1 136 ? -2.806 -30.085 9.846 1.00 40.90 128 ASN D CA 1
ATOM 4579 C C . ASN D 1 136 ? -4.116 -29.536 10.385 1.00 40.70 128 ASN D C 1
ATOM 4580 O O . ASN D 1 136 ? -5.122 -29.501 9.673 1.00 41.68 128 ASN D O 1
ATOM 4585 N N . ILE D 1 137 ? -4.104 -29.123 11.650 1.00 40.05 129 ILE D N 1
ATOM 4586 C CA . ILE D 1 137 ? -5.330 -28.645 12.281 1.00 40.37 129 ILE D CA 1
ATOM 4587 C C . ILE D 1 137 ? -5.664 -27.207 11.902 1.00 39.93 129 ILE D C 1
ATOM 4588 O O . ILE D 1 137 ? -6.842 -26.850 11.832 1.00 40.26 129 ILE D O 1
ATOM 4593 N N . TRP D 1 138 ? -4.635 -26.408 11.617 1.00 39.29 130 TRP D N 1
ATOM 4594 C CA . TRP D 1 138 ? -4.816 -24.996 11.303 1.00 38.54 130 TRP D CA 1
ATOM 4595 C C . TRP D 1 138 ? -5.001 -24.710 9.824 1.00 39.51 130 TRP D C 1
ATOM 4596 O O . TRP D 1 138 ? -5.718 -23.779 9.452 1.00 40.07 130 TRP D O 1
ATOM 4607 N N . PHE D 1 139 ? -4.358 -25.506 8.981 1.00 40.51 131 PHE D N 1
ATOM 4608 C CA . PHE D 1 139 ? -4.421 -25.270 7.547 1.00 41.11 131 PHE D CA 1
ATOM 4609 C C . PHE D 1 139 ? -4.888 -26.474 6.763 1.00 42.41 131 PHE D C 1
ATOM 4610 O O . PHE D 1 139 ? -4.744 -27.609 7.203 1.00 43.26 131 PHE D O 1
ATOM 4618 N N . LYS D 1 140 ? -5.472 -26.205 5.604 1.00 43.68 132 LYS D N 1
ATOM 4619 C CA . LYS D 1 140 ? -5.800 -27.240 4.643 1.00 44.95 132 LYS D CA 1
ATOM 4620 C C . LYS D 1 140 ? -4.565 -27.444 3.782 1.00 45.00 132 LYS D C 1
ATOM 4621 O O . LYS D 1 140 ? -3.741 -26.546 3.662 1.00 44.85 132 LYS D O 1
ATOM 4627 N N . ALA D 1 141 ? -4.436 -28.624 3.183 1.00 46.35 133 ALA D N 1
ATOM 4628 C CA . ALA D 1 141 ? -3.332 -28.903 2.262 1.00 46.99 133 ALA D CA 1
ATOM 4629 C C . ALA D 1 141 ? -3.274 -27.873 1.133 1.00 47.02 133 ALA D C 1
ATOM 4630 O O . ALA D 1 141 ? -2.202 -27.375 0.788 1.00 46.90 133 ALA D O 1
ATOM 4632 N N . GLU D 1 142 ? -4.438 -27.555 0.571 1.00 47.68 134 GLU D N 1
ATOM 4633 C CA . GLU D 1 142 ? -4.543 -26.587 -0.516 1.00 47.93 134 GLU D CA 1
ATOM 4634 C C . GLU D 1 142 ? -3.991 -25.221 -0.114 1.00 46.68 134 GLU D C 1
ATOM 4635 O O . GLU D 1 142 ? -3.491 -24.481 -0.964 1.00 47.44 134 GLU D O 1
ATOM 4641 N N . GLU D 1 143 ? -4.072 -24.905 1.178 1.00 44.67 135 GLU D N 1
ATOM 4642 C CA . GLU D 1 143 ? -3.619 -23.615 1.709 1.00 42.14 135 GLU D CA 1
ATOM 4643 C C . GLU D 1 143 ? -2.110 -23.432 1.616 1.00 41.46 135 GLU D C 1
ATOM 4644 O O . GLU D 1 143 ? -1.633 -22.338 1.309 1.00 42.94 135 GLU D O 1
ATOM 4650 N N . LEU D 1 144 ? -1.368 -24.504 1.885 1.00 40.71 136 LEU D N 1
ATOM 4651 C CA . LEU D 1 144 ? 0.088 -24.462 1.816 1.00 39.55 136 LEU D CA 1
ATOM 4652 C C . LEU D 1 144 ? 0.518 -24.289 0.369 1.00 39.56 136 LEU D C 1
ATOM 4653 O O . LEU D 1 144 ? 0.279 -25.176 -0.461 1.00 40.87 136 LEU D O 1
ATOM 4658 N N . THR D 1 145 ? 1.122 -23.140 0.067 1.00 38.14 137 THR D N 1
ATOM 4659 C CA . THR D 1 145 ? 1.445 -22.781 -1.314 1.00 37.78 137 THR D CA 1
ATOM 4660 C C . THR D 1 145 ? 2.835 -23.255 -1.696 1.00 37.75 137 THR D C 1
ATOM 4661 O O . THR D 1 145 ? 3.786 -23.096 -0.926 1.00 37.07 137 THR D O 1
ATOM 4665 N N . GLN D 1 146 ? 2.946 -23.844 -2.883 1.00 38.76 138 GLN D N 1
ATOM 4666 C CA . GLN D 1 146 ? 4.240 -24.287 -3.380 1.00 40.18 138 GLN D CA 1
ATOM 4667 C C . GLN D 1 146 ? 4.849 -23.218 -4.290 1.00 38.80 138 GLN D C 1
ATOM 4668 O O . GLN D 1 146 ? 4.238 -22.811 -5.279 1.00 38.66 138 GLN D O 1
ATOM 4674 N N . TRP D 1 147 ? 6.036 -22.739 -3.916 1.00 37.06 139 TRP D N 1
ATOM 4675 C CA . TRP D 1 147 ? 6.783 -21.794 -4.747 1.00 35.27 139 TRP D CA 1
ATOM 4676 C C . TRP D 1 147 ? 8.282 -21.989 -4.629 1.00 35.43 139 TRP D C 1
ATOM 4677 O O . TRP D 1 147 ? 8.782 -22.399 -3.588 1.00 33.97 139 TRP D O 1
ATOM 4688 N N . LYS D 1 148 ? 8.982 -21.699 -5.719 1.00 36.74 140 LYS D N 1
ATOM 4689 C CA . LYS D 1 148 ? 10.426 -21.800 -5.762 1.00 39.21 140 LYS D CA 1
ATOM 4690 C C . LYS D 1 148 ? 11.016 -20.504 -5.199 1.00 40.38 140 LYS D C 1
ATOM 4691 O O . LYS D 1 148 ? 10.786 -19.424 -5.758 1.00 41.45 140 LYS D O 1
ATOM 4697 N N . HIS D 1 149 ? 11.749 -20.607 -4.084 1.00 40.74 141 HIS D N 1
ATOM 4698 C CA . HIS D 1 149 ? 12.438 -19.457 -3.505 1.00 40.73 141 HIS D CA 1
ATOM 4699 C C . HIS D 1 149 ? 13.677 -19.175 -4.321 1.00 40.94 141 HIS D C 1
ATOM 4700 O O . HIS D 1 149 ? 14.579 -19.999 -4.349 1.00 42.14 141 HIS D O 1
ATOM 4707 N N . HIS D 1 150 ? 13.730 -18.025 -4.987 1.00 41.15 142 HIS D N 1
ATOM 4708 C CA . HIS D 1 150 ? 14.874 -17.718 -5.838 1.00 42.49 142 HIS D CA 1
ATOM 4709 C C . HIS D 1 150 ? 16.163 -17.582 -5.022 1.00 44.35 142 HIS D C 1
ATOM 4710 O O . HIS D 1 150 ? 17.246 -17.960 -5.482 1.00 45.49 142 HIS D O 1
ATOM 4717 N N . MET D 1 151 ? 16.033 -17.079 -3.798 1.00 45.53 143 MET D N 1
ATOM 4718 C CA . MET D 1 151 ? 17.185 -16.823 -2.938 1.00 45.55 143 MET D CA 1
ATOM 4719 C C . MET D 1 151 ? 17.734 -18.049 -2.198 1.00 45.19 143 MET D C 1
ATOM 4720 O O . MET D 1 151 ? 18.800 -17.980 -1.598 1.00 44.69 143 MET D O 1
ATOM 4725 N N . LYS D 1 152 ? 17.021 -19.168 -2.247 1.00 45.68 144 LYS D N 1
ATOM 4726 C CA . LYS D 1 152 ? 17.444 -20.360 -1.521 1.00 47.22 144 LYS D CA 1
ATOM 4727 C C . LYS D 1 152 ? 18.833 -20.830 -1.934 1.00 47.86 144 LYS D C 1
ATOM 4728 O O . LYS D 1 152 ? 19.547 -21.417 -1.136 1.00 48.81 144 LYS D O 1
ATOM 4734 N N . GLU D 1 153 ? 19.214 -20.561 -3.176 1.00 49.30 145 GLU D N 1
ATOM 4735 C CA . GLU D 1 153 ? 20.554 -20.867 -3.667 1.00 50.30 145 GLU D CA 1
ATOM 4736 C C . GLU D 1 153 ? 21.631 -20.260 -2.755 1.00 50.23 145 GLU D C 1
ATOM 4737 O O . GLU D 1 153 ? 22.669 -20.882 -2.518 1.00 50.31 145 GLU D O 1
ATOM 4743 N N . TRP D 1 154 ? 21.358 -19.052 -2.246 1.00 50.48 146 TRP D N 1
ATOM 4744 C CA . TRP D 1 154 ? 22.320 -18.224 -1.503 1.00 48.90 146 TRP D CA 1
ATOM 4745 C C . TRP D 1 154 ? 22.106 -18.265 0.005 1.00 49.25 146 TRP D C 1
ATOM 4746 O O . TRP D 1 154 ? 22.743 -17.512 0.753 1.00 47.80 146 TRP D O 1
ATOM 4757 N N . ILE D 1 155 ? 21.195 -19.127 0.443 1.00 50.63 147 ILE D N 1
ATOM 4758 C CA . ILE D 1 155 ? 20.955 -19.331 1.867 1.00 52.19 147 ILE D CA 1
ATOM 4759 C C . ILE D 1 155 ? 21.284 -20.769 2.250 1.00 54.65 147 ILE D C 1
ATOM 4760 O O . ILE D 1 155 ? 21.754 -21.009 3.358 1.00 53.79 147 ILE D O 1
ATOM 4765 N N . CYS D 1 156 ? 21.062 -21.695 1.306 1.00 58.76 148 CYS D N 1
ATOM 4766 C CA . CYS D 1 156 ? 21.297 -23.138 1.472 1.00 62.28 148 CYS D CA 1
ATOM 4767 C C . CYS D 1 156 ? 22.379 -23.712 0.546 1.00 64.22 148 CYS D C 1
ATOM 4768 O O . CYS D 1 156 ? 23.036 -22.978 -0.193 1.00 65.10 148 CYS D O 1
ATOM 4771 N N . SER D 1 157 ? 22.548 -25.032 0.591 1.00 66.46 149 SER D N 1
ATOM 4772 C CA . SER D 1 157 ? 23.507 -25.736 -0.264 1.00 69.39 149 SER D CA 1
ATOM 4773 C C . SER D 1 157 ? 23.344 -25.426 -1.766 1.00 70.61 149 SER D C 1
ATOM 4774 O O . SER D 1 157 ? 22.231 -25.247 -2.275 1.00 70.90 149 SER D O 1
ATOM 4777 N N . MET E 1 9 ? 2.661 -0.709 39.838 1.00 56.98 1 MET E N 1
ATOM 4778 C CA . MET E 1 9 ? 3.660 -1.702 39.325 1.00 56.68 1 MET E CA 1
ATOM 4779 C C . MET E 1 9 ? 5.117 -1.283 39.575 1.00 54.28 1 MET E C 1
ATOM 4780 O O . MET E 1 9 ? 5.388 -0.165 40.034 1.00 54.40 1 MET E O 1
ATOM 4785 N N . GLU E 1 10 ? 6.043 -2.200 39.282 1.00 50.58 2 GLU E N 1
ATOM 4786 C CA . GLU E 1 10 ? 7.472 -1.997 39.525 1.00 46.84 2 GLU E CA 1
ATOM 4787 C C . GLU E 1 10 ? 8.067 -0.874 38.665 1.00 45.79 2 GLU E C 1
ATOM 4788 O O . GLU E 1 10 ? 7.893 -0.849 37.445 1.00 47.56 2 GLU E O 1
ATOM 4794 N N . LYS E 1 11 ? 8.761 0.059 39.308 1.00 43.19 3 LYS E N 1
ATOM 4795 C CA . LYS E 1 11 ? 9.386 1.170 38.588 1.00 40.88 3 LYS E CA 1
ATOM 4796 C C . LYS E 1 11 ? 10.906 1.080 38.647 1.00 39.68 3 LYS E C 1
ATOM 4797 O O . LYS E 1 11 ? 11.468 0.617 39.653 1.00 41.49 3 LYS E O 1
ATOM 4803 N N . SER E 1 12 ? 11.560 1.516 37.570 1.00 38.03 4 SER E N 1
ATOM 4804 C CA . SER E 1 12 ? 13.023 1.603 37.514 1.00 37.01 4 SER E CA 1
ATOM 4805 C C . SER E 1 12 ? 13.520 2.949 36.968 1.00 36.35 4 SER E C 1
ATOM 4806 O O . SER E 1 12 ? 12.841 3.609 36.184 1.00 37.03 4 SER E O 1
ATOM 4809 N N . PHE E 1 13 ? 14.715 3.346 37.377 1.00 34.07 5 PHE E N 1
ATOM 4810 C CA . PHE E 1 13 ? 15.290 4.582 36.896 1.00 32.51 5 PHE E CA 1
ATOM 4811 C C . PHE E 1 13 ? 16.312 4.292 35.825 1.00 31.60 5 PHE E C 1
ATOM 4812 O O . PHE E 1 13 ? 17.312 3.609 36.065 1.00 30.88 5 PHE E O 1
ATOM 4820 N N . ILE E 1 14 ? 16.051 4.835 34.640 1.00 31.27 6 ILE E N 1
ATOM 4821 C CA . ILE E 1 14 ? 16.937 4.689 33.487 1.00 29.96 6 ILE E CA 1
ATOM 4822 C C . ILE E 1 14 ? 17.401 6.066 33.049 1.00 29.73 6 ILE E C 1
ATOM 4823 O O . ILE E 1 14 ? 16.587 6.958 32.812 1.00 30.07 6 ILE E O 1
ATOM 4828 N N . MET E 1 15 ? 18.713 6.235 32.945 1.00 29.44 7 MET E N 1
ATOM 4829 C CA . MET E 1 15 ? 19.280 7.533 32.632 1.00 30.56 7 MET E CA 1
ATOM 4830 C C . MET E 1 15 ? 20.230 7.397 31.461 1.00 30.12 7 MET E C 1
ATOM 4831 O O . MET E 1 15 ? 21.210 6.656 31.569 1.00 32.19 7 MET E O 1
ATOM 4836 N N . ILE E 1 16 ? 19.937 8.087 30.349 1.00 27.09 8 ILE E N 1
ATOM 4837 C CA . ILE E 1 16 ? 20.872 8.197 29.225 1.00 25.98 8 ILE E CA 1
ATOM 4838 C C . ILE E 1 16 ? 22.026 9.131 29.603 1.00 27.71 8 ILE E C 1
ATOM 4839 O O . ILE E 1 16 ? 21.821 10.345 29.763 1.00 28.90 8 ILE E O 1
ATOM 4844 N N . LYS E 1 17 ? 23.227 8.565 29.745 1.00 26.97 9 LYS E N 1
ATOM 4845 C CA . LYS E 1 17 ? 24.432 9.319 30.104 1.00 26.05 9 LYS E CA 1
ATOM 4846 C C . LYS E 1 17 ? 24.797 10.315 28.995 1.00 25.01 9 LYS E C 1
ATOM 4847 O O . LYS E 1 17 ? 24.297 10.189 27.884 1.00 24.32 9 LYS E O 1
ATOM 4853 N N . PRO E 1 18 ? 25.622 11.323 29.290 1.00 24.02 10 PRO E N 1
ATOM 4854 C CA . PRO E 1 18 ? 26.000 12.326 28.281 1.00 23.64 10 PRO E CA 1
ATOM 4855 C C . PRO E 1 18 ? 26.411 11.756 26.914 1.00 24.19 10 PRO E C 1
ATOM 4856 O O . PRO E 1 18 ? 25.980 12.268 25.874 1.00 26.30 10 PRO E O 1
ATOM 4860 N N . ASP E 1 19 ? 27.199 10.691 26.920 1.00 23.07 11 ASP E N 1
ATOM 4861 C CA . ASP E 1 19 ? 27.695 10.104 25.690 1.00 22.05 11 ASP E CA 1
ATOM 4862 C C . ASP E 1 19 ? 26.576 9.490 24.864 1.00 20.36 11 ASP E C 1
ATOM 4863 O O . ASP E 1 19 ? 26.666 9.431 23.642 1.00 20.32 11 ASP E O 1
ATOM 4868 N N . GLY E 1 20 ? 25.531 9.032 25.543 1.00 18.79 12 GLY E N 1
ATOM 4869 C CA . GLY E 1 20 ? 24.313 8.598 24.890 1.00 19.08 12 GLY E CA 1
ATOM 4870 C C . GLY E 1 20 ? 23.664 9.723 24.101 1.00 19.81 12 GLY E C 1
ATOM 4871 O O . GLY E 1 20 ? 23.272 9.530 22.940 1.00 19.63 12 GLY E O 1
ATOM 4872 N N . VAL E 1 21 ? 23.566 10.905 24.716 1.00 19.58 13 VAL E N 1
ATOM 4873 C CA . VAL E 1 21 ? 22.896 12.044 24.087 1.00 19.68 13 VAL E CA 1
ATOM 4874 C C . VAL E 1 21 ? 23.740 12.589 22.938 1.00 21.00 13 VAL E C 1
ATOM 4875 O O . VAL E 1 21 ? 23.209 12.992 21.901 1.00 22.09 13 VAL E O 1
ATOM 4879 N N . GLN E 1 22 ? 25.054 12.565 23.120 1.00 20.95 14 GLN E N 1
ATOM 4880 C CA . GLN E 1 22 ? 25.976 13.115 22.133 1.00 22.83 14 GLN E CA 1
ATOM 4881 C C . GLN E 1 22 ? 25.936 12.317 20.830 1.00 23.63 14 GLN E C 1
ATOM 4882 O O . GLN E 1 22 ? 26.001 12.879 19.721 1.00 23.48 14 GLN E O 1
ATOM 4888 N N . ARG E 1 23 ? 25.791 11.004 21.003 1.00 24.49 15 ARG E N 1
ATOM 4889 C CA . ARG E 1 23 ? 25.821 10.041 19.929 1.00 24.60 15 ARG E CA 1
ATOM 4890 C C . ARG E 1 23 ? 24.436 9.868 19.288 1.00 24.26 15 ARG E C 1
ATOM 4891 O O . ARG E 1 23 ? 24.262 9.066 18.364 1.00 25.25 15 ARG E O 1
ATOM 4899 N N . GLY E 1 24 ? 23.458 10.628 19.773 1.00 23.87 16 GLY E N 1
ATOM 4900 C CA . GLY E 1 24 ? 22.111 10.573 19.240 1.00 22.67 16 GLY E CA 1
ATOM 4901 C C . GLY E 1 24 ? 21.448 9.210 19.421 1.00 21.05 16 GLY E C 1
ATOM 4902 O O . GLY E 1 24 ? 20.926 8.634 18.478 1.00 22.40 16 GLY E O 1
ATOM 4903 N N . LEU E 1 25 ? 21.456 8.695 20.643 1.00 20.37 17 LEU E N 1
ATOM 4904 C CA . LEU E 1 25 ? 20.851 7.394 20.913 1.00 19.21 17 LEU E CA 1
ATOM 4905 C C . LEU E 1 25 ? 19.637 7.526 21.826 1.00 20.43 17 LEU E C 1
ATOM 4906 O O . LEU E 1 25 ? 19.080 6.521 22.288 1.00 21.52 17 LEU E O 1
ATOM 4911 N N . VAL E 1 26 ? 19.221 8.760 22.084 1.00 20.20 18 VAL E N 1
ATOM 4912 C CA . VAL E 1 26 ? 18.049 8.992 22.932 1.00 21.14 18 VAL E CA 1
ATOM 4913 C C . VAL E 1 26 ? 16.795 8.308 22.371 1.00 21.92 18 VAL E C 1
ATOM 4914 O O . VAL E 1 26 ? 16.217 7.454 23.049 1.00 24.14 18 VAL E O 1
ATOM 4918 N N . GLY E 1 27 ? 16.406 8.667 21.140 1.00 21.56 19 GLY E N 1
ATOM 4919 C CA . GLY E 1 27 ? 15.304 8.031 20.439 1.00 20.41 19 GLY E CA 1
ATOM 4920 C C . GLY E 1 27 ? 15.411 6.522 20.380 1.00 19.38 19 GLY E C 1
ATOM 4921 O O . GLY E 1 27 ? 14.498 5.819 20.834 1.00 19.74 19 GLY E O 1
ATOM 4922 N N . THR E 1 28 ? 16.517 6.024 19.838 1.00 19.14 20 THR E N 1
ATOM 4923 C CA . THR E 1 28 ? 16.769 4.583 19.796 1.00 19.13 20 THR E CA 1
ATOM 4924 C C . THR E 1 28 ? 16.590 3.866 21.140 1.00 19.28 20 THR E C 1
ATOM 4925 O O . THR E 1 28 ? 15.910 2.837 21.211 1.00 20.62 20 THR E O 1
ATOM 4929 N N . ILE E 1 29 ? 17.174 4.408 22.205 1.00 18.82 21 ILE E N 1
ATOM 4930 C CA . ILE E 1 29 ? 17.045 3.767 23.508 1.00 18.67 21 ILE E CA 1
ATOM 4931 C C . ILE E 1 29 ? 15.598 3.735 23.971 1.00 17.94 21 ILE E C 1
ATOM 4932 O O . ILE E 1 29 ? 15.119 2.693 24.419 1.00 17.78 21 ILE E O 1
ATOM 4937 N N . ILE E 1 30 ? 14.894 4.854 23.836 1.00 18.39 22 ILE E N 1
ATOM 4938 C CA . ILE E 1 30 ? 13.488 4.892 24.236 1.00 19.11 22 ILE E CA 1
ATOM 4939 C C . ILE E 1 30 ? 12.681 3.868 23.416 1.00 20.15 22 ILE E C 1
ATOM 4940 O O . ILE E 1 30 ? 11.949 3.044 23.988 1.00 20.97 22 ILE E O 1
ATOM 4945 N N . LYS E 1 31 ? 12.870 3.879 22.099 1.00 18.28 23 LYS E N 1
ATOM 4946 C CA . LYS E 1 31 ? 12.198 2.944 21.215 1.00 18.82 23 LYS E CA 1
ATOM 4947 C C . LYS E 1 31 ? 12.345 1.493 21.719 1.00 20.56 23 LYS E C 1
ATOM 4948 O O . LYS E 1 31 ? 11.369 0.722 21.747 1.00 21.40 23 LYS E O 1
ATOM 4954 N N . ARG E 1 32 ? 13.550 1.137 22.148 1.00 21.22 24 ARG E N 1
ATOM 4955 C CA . ARG E 1 32 ? 13.807 -0.204 22.664 1.00 23.18 24 ARG E CA 1
ATOM 4956 C C . ARG E 1 32 ? 12.932 -0.513 23.868 1.00 25.09 24 ARG E C 1
ATOM 4957 O O . ARG E 1 32 ? 12.406 -1.617 23.981 1.00 27.36 24 ARG E O 1
ATOM 4965 N N . PHE E 1 33 ? 12.760 0.468 24.755 1.00 26.17 25 PHE E N 1
ATOM 4966 C CA . PHE E 1 33 ? 11.973 0.268 25.971 1.00 25.89 25 PHE E CA 1
ATOM 4967 C C . PHE E 1 33 ? 10.497 0.255 25.677 1.00 26.63 25 PHE E C 1
ATOM 4968 O O . PHE E 1 33 ? 9.750 -0.522 26.278 1.00 28.58 25 PHE E O 1
ATOM 4976 N N . GLU E 1 34 ? 10.079 1.114 24.750 1.00 26.09 26 GLU E N 1
ATOM 4977 C CA . GLU E 1 34 ? 8.680 1.193 24.352 1.00 23.88 26 GLU E CA 1
ATOM 4978 C C . GLU E 1 34 ? 8.239 -0.137 23.748 1.00 25.04 26 GLU E C 1
ATOM 4979 O O . GLU E 1 34 ? 7.190 -0.665 24.125 1.00 24.87 26 GLU E O 1
ATOM 4985 N N . LYS E 1 35 ? 9.055 -0.674 22.833 1.00 26.61 27 LYS E N 1
ATOM 4986 C CA . LYS E 1 35 ? 8.744 -1.900 22.095 1.00 29.10 27 LYS E CA 1
ATOM 4987 C C . LYS E 1 35 ? 8.601 -3.132 23.002 1.00 29.83 27 LYS E C 1
ATOM 4988 O O . LYS E 1 35 ? 7.880 -4.074 22.677 1.00 29.89 27 LYS E O 1
ATOM 4994 N N . LYS E 1 36 ? 9.285 -3.087 24.147 1.00 30.56 28 LYS E N 1
ATOM 4995 C CA . LYS E 1 36 ? 9.241 -4.123 25.185 1.00 30.87 28 LYS E CA 1
ATOM 4996 C C . LYS E 1 36 ? 7.873 -4.195 25.850 1.00 31.70 28 LYS E C 1
ATOM 4997 O O . LYS E 1 36 ? 7.545 -5.186 26.508 1.00 32.87 28 LYS E O 1
ATOM 5003 N N . GLY E 1 37 ? 7.077 -3.143 25.678 1.00 32.21 29 GLY E N 1
ATOM 5004 C CA . GLY E 1 37 ? 5.771 -3.050 26.310 1.00 31.50 29 GLY E CA 1
ATOM 5005 C C . GLY E 1 37 ? 5.828 -2.315 27.640 1.00 31.61 29 GLY E C 1
ATOM 5006 O O . GLY E 1 37 ? 4.926 -2.451 28.465 1.00 32.45 29 GLY E O 1
ATOM 5007 N N . TYR E 1 38 ? 6.884 -1.535 27.847 1.00 31.77 30 TYR E N 1
ATOM 5008 C CA . TYR E 1 38 ? 7.044 -0.800 29.092 1.00 32.32 30 TYR E CA 1
ATOM 5009 C C . TYR E 1 38 ? 6.413 0.591 29.051 1.00 31.16 30 TYR E C 1
ATOM 5010 O O . TYR E 1 38 ? 6.123 1.122 27.981 1.00 31.24 30 TYR E O 1
ATOM 5019 N N . LYS E 1 39 ? 6.215 1.171 30.229 1.00 30.39 31 LYS E N 1
ATOM 5020 C CA . LYS E 1 39 ? 5.457 2.403 30.380 1.00 30.24 31 LYS E CA 1
ATOM 5021 C C . LYS E 1 39 ? 6.350 3.562 30.855 1.00 31.02 31 LYS E C 1
ATOM 5022 O O . LYS E 1 39 ? 6.835 3.567 31.991 1.00 31.36 31 LYS E O 1
ATOM 5028 N N . LEU E 1 40 ? 6.575 4.535 29.971 1.00 30.55 32 LEU E N 1
ATOM 5029 C CA . LEU E 1 40 ? 7.297 5.760 30.316 1.00 28.98 32 LEU E CA 1
ATOM 5030 C C . LEU E 1 40 ? 6.395 6.655 31.147 1.00 29.90 32 LEU E C 1
ATOM 5031 O O . LEU E 1 40 ? 5.311 7.035 30.700 1.00 30.04 32 LEU E O 1
ATOM 5036 N N . ILE E 1 41 ? 6.835 6.979 32.358 1.00 29.59 33 ILE E N 1
ATOM 5037 C CA . ILE E 1 41 ? 6.014 7.768 33.275 1.00 28.24 33 ILE E CA 1
ATOM 5038 C C . ILE E 1 41 ? 6.694 9.077 33.681 1.00 29.58 33 ILE E C 1
ATOM 5039 O O . ILE E 1 41 ? 6.039 9.999 34.189 1.00 30.13 33 ILE E O 1
ATOM 5044 N N . ALA E 1 42 ? 8.003 9.158 33.458 1.00 30.00 34 ALA E N 1
ATOM 5045 C CA . ALA E 1 42 ? 8.730 10.395 33.716 1.00 29.87 34 ALA E CA 1
ATOM 5046 C C . ALA E 1 42 ? 9.960 10.512 32.836 1.00 28.80 34 ALA E C 1
ATOM 5047 O O . ALA E 1 42 ? 10.686 9.531 32.632 1.00 28.56 34 ALA E O 1
ATOM 5049 N N . ILE E 1 43 ? 10.178 11.717 32.319 1.00 27.94 35 ILE E N 1
ATOM 5050 C CA . ILE E 1 43 ? 11.332 12.015 31.473 1.00 27.61 35 ILE E CA 1
ATOM 5051 C C . ILE E 1 43 ? 11.734 13.499 31.609 1.00 29.51 35 ILE E C 1
ATOM 5052 O O . ILE E 1 43 ? 10.877 14.395 31.604 1.00 31.14 35 ILE E O 1
ATOM 5057 N N . LYS E 1 44 ? 13.031 13.751 31.758 1.00 29.98 36 LYS E N 1
ATOM 5058 C CA . LYS E 1 44 ? 13.519 15.114 31.855 1.00 31.83 36 LYS E CA 1
ATOM 5059 C C . LYS E 1 44 ? 14.968 15.210 31.408 1.00 32.96 36 LYS E C 1
ATOM 5060 O O . LYS E 1 44 ? 15.741 14.260 31.564 1.00 33.72 36 LYS E O 1
ATOM 5066 N N . MET E 1 45 ? 15.316 16.347 30.817 1.00 33.46 37 MET E N 1
ATOM 5067 C CA . MET E 1 45 ? 16.697 16.636 30.470 1.00 34.28 37 MET E CA 1
ATOM 5068 C C . MET E 1 45 ? 17.252 17.715 31.382 1.00 35.95 37 MET E C 1
ATOM 5069 O O . MET E 1 45 ? 16.619 18.752 31.579 1.00 36.27 37 MET E O 1
ATOM 5074 N N . LEU E 1 46 ? 18.446 17.457 31.913 1.00 37.57 38 LEU E N 1
ATOM 5075 C CA . LEU E 1 46 ? 19.069 18.291 32.938 1.00 38.91 38 LEU E CA 1
ATOM 5076 C C . LEU E 1 46 ? 20.591 18.161 32.916 1.00 40.30 38 LEU E C 1
ATOM 5077 O O . LEU E 1 46 ? 21.120 17.120 32.530 1.00 39.89 38 LEU E O 1
ATOM 5082 N N . ASN E 1 47 ? 21.290 19.219 33.318 1.00 43.19 39 ASN E N 1
ATOM 5083 C CA . ASN E 1 47 ? 22.716 19.130 33.629 1.00 45.73 39 ASN E CA 1
ATOM 5084 C C . ASN E 1 47 ? 22.822 18.910 35.135 1.00 48.92 39 ASN E C 1
ATOM 5085 O O . ASN E 1 47 ? 22.677 19.850 35.916 1.00 50.24 39 ASN E O 1
ATOM 5090 N N . PRO E 1 48 ? 23.057 17.673 35.551 1.00 51.91 40 PRO E N 1
ATOM 5091 C CA . PRO E 1 48 ? 22.892 17.301 36.958 1.00 54.90 40 PRO E CA 1
ATOM 5092 C C . PRO E 1 48 ? 23.914 17.949 37.884 1.00 58.49 40 PRO E C 1
ATOM 5093 O O . PRO E 1 48 ? 25.085 18.051 37.542 1.00 60.09 40 PRO E O 1
ATOM 5097 N N . THR E 1 49 ? 23.464 18.383 39.053 1.00 61.65 41 THR E N 1
ATOM 5098 C CA . THR E 1 49 ? 24.359 18.954 40.051 1.00 65.27 41 THR E CA 1
ATOM 5099 C C . THR E 1 49 ? 25.358 17.909 40.518 1.00 67.16 41 THR E C 1
ATOM 5100 O O . THR E 1 49 ? 25.044 16.722 40.556 1.00 66.75 41 THR E O 1
ATOM 5104 N N . GLU E 1 50 ? 26.560 18.359 40.869 1.00 70.70 42 GLU E N 1
ATOM 5105 C CA . GLU E 1 50 ? 27.565 17.502 41.494 1.00 74.09 42 GLU E CA 1
ATOM 5106 C C . GLU E 1 50 ? 27.078 17.025 42.868 1.00 75.24 42 GLU E C 1
ATOM 5107 O O . GLU E 1 50 ? 27.695 16.165 43.497 1.00 74.83 42 GLU E O 1
ATOM 5113 N N . GLU E 1 51 ? 25.961 17.592 43.315 1.00 77.71 43 GLU E N 1
ATOM 5114 C CA . GLU E 1 51 ? 25.362 17.236 44.593 1.00 80.21 43 GLU E CA 1
ATOM 5115 C C . GLU E 1 51 ? 24.172 16.289 44.433 1.00 81.82 43 GLU E C 1
ATOM 5116 O O . GLU E 1 51 ? 23.902 15.497 45.331 1.00 83.01 43 GLU E O 1
ATOM 5122 N N . ILE E 1 52 ? 23.470 16.358 43.299 1.00 83.87 44 ILE E N 1
ATOM 5123 C CA . ILE E 1 52 ? 22.463 15.342 42.953 1.00 85.02 44 ILE E CA 1
ATOM 5124 C C . ILE E 1 52 ? 23.165 14.032 42.590 1.00 85.65 44 ILE E C 1
ATOM 5125 O O . ILE E 1 52 ? 22.667 12.953 42.893 1.00 85.72 44 ILE E O 1
ATOM 5130 N N . LEU E 1 53 ? 24.324 14.143 41.947 1.00 87.55 45 LEU E N 1
ATOM 5131 C CA . LEU E 1 53 ? 25.126 12.987 41.551 1.00 89.97 45 LEU E CA 1
ATOM 5132 C C . LEU E 1 53 ? 25.854 12.345 42.730 1.00 92.48 45 LEU E C 1
ATOM 5133 O O . LEU E 1 53 ? 26.115 11.140 42.722 1.00 91.64 45 LEU E O 1
ATOM 5138 N N . LYS E 1 54 ? 26.190 13.164 43.726 1.00 96.66 46 LYS E N 1
ATOM 5139 C CA . LYS E 1 54 ? 26.811 12.709 44.969 1.00 100.38 46 LYS E CA 1
ATOM 5140 C C . LYS E 1 54 ? 25.912 11.703 45.690 1.00 102.96 46 LYS E C 1
ATOM 5141 O O . LYS E 1 54 ? 26.395 10.738 46.282 1.00 103.19 46 LYS E O 1
ATOM 5147 N N . GLU E 1 55 ? 24.602 11.937 45.617 1.00 106.47 47 GLU E N 1
ATOM 5148 C CA . GLU E 1 55 ? 23.597 11.082 46.249 1.00 109.59 47 GLU E CA 1
ATOM 5149 C C . GLU E 1 55 ? 23.166 9.893 45.379 1.00 111.71 47 GLU E C 1
ATOM 5150 O O . GLU E 1 55 ? 22.887 8.818 45.905 1.00 111.85 47 GLU E O 1
ATOM 5156 N N . HIS E 1 56 ? 23.101 10.089 44.061 1.00 114.51 48 HIS E N 1
ATOM 5157 C CA . HIS E 1 56 ? 22.789 9.000 43.129 1.00 117.21 48 HIS E CA 1
ATOM 5158 C C . HIS E 1 56 ? 23.849 7.903 43.229 1.00 121.42 48 HIS E C 1
ATOM 5159 O O . HIS E 1 56 ? 23.520 6.722 43.352 1.00 122.01 48 HIS E O 1
ATOM 5166 N N . TYR E 1 57 ? 25.116 8.302 43.192 1.00 126.02 49 TYR E N 1
ATOM 5167 C CA . TYR E 1 57 ? 26.212 7.353 43.316 1.00 130.64 49 TYR E CA 1
ATOM 5168 C C . TYR E 1 57 ? 26.763 7.342 44.743 1.00 133.64 49 TYR E C 1
ATOM 5169 O O . TYR E 1 57 ? 27.958 7.547 44.965 1.00 134.71 49 TYR E O 1
ATOM 5178 N N . LYS E 1 58 ? 25.874 7.112 45.707 1.00 136.83 50 LYS E N 1
ATOM 5179 C CA . LYS E 1 58 ? 26.268 6.922 47.101 1.00 139.94 50 LYS E CA 1
ATOM 5180 C C . LYS E 1 58 ? 26.771 5.496 47.307 1.00 141.95 50 LYS E C 1
ATOM 5181 O O . LYS E 1 58 ? 27.708 5.266 48.074 1.00 142.06 50 LYS E O 1
ATOM 5187 N N . GLU E 1 59 ? 26.139 4.548 46.613 1.00 144.47 51 GLU E N 1
ATOM 5188 C CA . GLU E 1 59 ? 26.553 3.145 46.616 1.00 146.66 51 GLU E CA 1
ATOM 5189 C C . GLU E 1 59 ? 27.979 2.992 46.075 1.00 148.00 51 GLU E C 1
ATOM 5190 O O . GLU E 1 59 ? 28.771 2.201 46.594 1.00 148.26 51 GLU E O 1
ATOM 5196 N N . LEU E 1 60 ? 28.292 3.777 45.044 1.00 149.43 52 LEU E N 1
ATOM 5197 C CA . LEU E 1 60 ? 29.568 3.697 44.341 1.00 150.16 52 LEU E CA 1
ATOM 5198 C C . LEU E 1 60 ? 30.570 4.736 44.836 1.00 150.04 52 LEU E C 1
ATOM 5199 O O . LEU E 1 60 ? 31.619 4.933 44.221 1.00 150.15 52 LEU E O 1
ATOM 5204 N N . SER E 1 61 ? 30.246 5.393 45.949 1.00 149.91 53 SER E N 1
ATOM 5205 C CA . SER E 1 61 ? 31.195 6.268 46.634 1.00 149.84 53 SER E CA 1
ATOM 5206 C C . SER E 1 61 ? 32.373 5.429 47.111 1.00 149.87 53 SER E C 1
ATOM 5207 O O . SER E 1 61 ? 33.422 5.952 47.496 1.00 149.52 53 SER E O 1
ATOM 5210 N N . ASP E 1 62 ? 32.171 4.115 47.062 1.00 149.79 54 ASP E N 1
ATOM 5211 C CA . ASP E 1 62 ? 33.168 3.125 47.443 1.00 150.96 54 ASP E CA 1
ATOM 5212 C C . ASP E 1 62 ? 33.843 2.522 46.201 1.00 151.32 54 ASP E C 1
ATOM 5213 O O . ASP E 1 62 ? 33.869 1.301 46.021 1.00 151.79 54 ASP E O 1
ATOM 5218 N N . GLN E 1 63 ? 34.404 3.395 45.364 1.00 150.94 55 GLN E N 1
ATOM 5219 C CA . GLN E 1 63 ? 35.111 2.997 44.146 1.00 150.22 55 GLN E CA 1
ATOM 5220 C C . GLN E 1 63 ? 36.362 3.868 43.963 1.00 149.68 55 GLN E C 1
ATOM 5221 O O . GLN E 1 63 ? 36.308 5.075 44.215 1.00 149.53 55 GLN E O 1
ATOM 5227 N N . PRO E 1 64 ? 37.474 3.268 43.523 1.00 148.95 56 PRO E N 1
ATOM 5228 C CA . PRO E 1 64 ? 38.744 3.995 43.356 1.00 148.45 56 PRO E CA 1
ATOM 5229 C C . PRO E 1 64 ? 38.642 5.224 42.452 1.00 147.98 56 PRO E C 1
ATOM 5230 O O . PRO E 1 64 ? 39.120 6.291 42.837 1.00 148.07 56 PRO E O 1
ATOM 5234 N N . PHE E 1 65 ? 38.029 5.074 41.278 1.00 147.36 57 PHE E N 1
ATOM 5235 C CA . PHE E 1 65 ? 37.860 6.186 40.342 1.00 146.24 57 PHE E CA 1
ATOM 5236 C C . PHE E 1 65 ? 36.473 6.815 40.477 1.00 145.28 57 PHE E C 1
ATOM 5237 O O . PHE E 1 65 ? 35.516 6.405 39.816 1.00 145.07 57 PHE E O 1
ATOM 5245 N N . PHE E 1 66 ? 36.391 7.816 41.349 1.00 144.13 58 PHE E N 1
ATOM 5246 C CA . PHE E 1 66 ? 35.144 8.498 41.684 1.00 142.95 58 PHE E CA 1
ATOM 5247 C C . PHE E 1 66 ? 35.271 9.989 41.377 1.00 142.43 58 PHE E C 1
ATOM 5248 O O . PHE E 1 66 ? 34.337 10.609 40.869 1.00 142.56 58 PHE E O 1
ATOM 5256 N N . LYS E 1 67 ? 36.441 10.547 41.691 1.00 141.59 59 LYS E N 1
ATOM 5257 C CA . LYS E 1 67 ? 36.753 11.961 41.474 1.00 140.16 59 LYS E CA 1
ATOM 5258 C C . LYS E 1 67 ? 36.685 12.354 39.995 1.00 138.59 59 LYS E C 1
ATOM 5259 O O . LYS E 1 67 ? 36.572 13.532 39.666 1.00 139.32 59 LYS E O 1
ATOM 5265 N N . ASN E 1 68 ? 36.710 11.364 39.107 1.00 135.90 60 ASN E N 1
ATOM 5266 C CA . ASN E 1 68 ? 36.544 11.613 37.677 1.00 133.17 60 ASN E CA 1
ATOM 5267 C C . ASN E 1 68 ? 35.088 11.490 37.200 1.00 130.36 60 ASN E C 1
ATOM 5268 O O . ASN E 1 68 ? 34.678 12.173 36.259 1.00 130.24 60 ASN E O 1
ATOM 5273 N N . LEU E 1 69 ? 34.324 10.621 37.860 1.00 126.52 61 LEU E N 1
ATOM 5274 C CA . LEU E 1 69 ? 32.968 10.260 37.436 1.00 122.80 61 LEU E CA 1
ATOM 5275 C C . LEU E 1 69 ? 31.944 11.380 37.607 1.00 120.31 61 LEU E C 1
ATOM 5276 O O . LEU E 1 69 ? 31.195 11.691 36.679 1.00 119.97 61 LEU E O 1
ATOM 5281 N N . VAL E 1 70 ? 31.912 11.966 38.801 1.00 117.21 62 VAL E N 1
ATOM 5282 C CA . VAL E 1 70 ? 30.898 12.957 39.172 1.00 113.30 62 VAL E CA 1
ATOM 5283 C C . VAL E 1 70 ? 30.970 14.207 38.299 1.00 109.87 62 VAL E C 1
ATOM 5284 O O . VAL E 1 70 ? 29.955 14.649 37.758 1.00 109.53 62 VAL E O 1
ATOM 5288 N N . ALA E 1 71 ? 32.174 14.759 38.165 1.00 105.37 63 ALA E N 1
ATOM 5289 C CA . ALA E 1 71 ? 32.406 15.939 37.339 1.00 100.43 63 ALA E CA 1
ATOM 5290 C C . ALA E 1 71 ? 31.994 15.687 35.893 1.00 95.96 63 ALA E C 1
ATOM 5291 O O . ALA E 1 71 ? 31.447 16.570 35.235 1.00 95.00 63 ALA E O 1
ATOM 5293 N N . TYR E 1 72 ? 32.244 14.468 35.421 1.00 91.53 64 TYR E N 1
ATOM 5294 C CA . TYR E 1 72 ? 31.910 14.074 34.058 1.00 87.16 64 TYR E CA 1
ATOM 5295 C C . TYR E 1 72 ? 30.417 14.228 33.756 1.00 83.63 64 TYR E C 1
ATOM 5296 O O . TYR E 1 72 ? 30.029 15.084 32.958 1.00 84.23 64 TYR E O 1
ATOM 5305 N N . ILE E 1 73 ? 29.587 13.412 34.401 1.00 77.91 65 ILE E N 1
ATOM 5306 C CA . ILE E 1 73 ? 28.155 13.406 34.114 1.00 72.70 65 ILE E CA 1
ATOM 5307 C C . ILE E 1 73 ? 27.514 14.773 34.389 1.00 70.22 65 ILE E C 1
ATOM 5308 O O . ILE E 1 73 ? 26.567 15.166 33.710 1.00 70.47 65 ILE E O 1
ATOM 5313 N N . SER E 1 74 ? 28.064 15.505 35.355 1.00 67.41 66 SER E N 1
ATOM 5314 C CA . SER E 1 74 ? 27.570 16.835 35.703 1.00 64.00 66 SER E CA 1
ATOM 5315 C C . SER E 1 74 ? 27.716 17.824 34.562 1.00 61.51 66 SER E C 1
ATOM 5316 O O . SER E 1 74 ? 26.939 18.771 34.452 1.00 60.37 66 SER E O 1
ATOM 5319 N N . LYS E 1 75 ? 28.733 17.611 33.735 1.00 59.91 67 LYS E N 1
ATOM 5320 C CA . LYS E 1 75 ? 29.015 18.507 32.627 1.00 59.15 67 LYS E CA 1
ATOM 5321 C C . LYS E 1 75 ? 28.028 18.278 31.487 1.00 58.69 67 LYS E C 1
ATOM 5322 O O . LYS E 1 75 ? 27.150 19.114 31.250 1.00 58.95 67 LYS E O 1
ATOM 5328 N N . GLY E 1 76 ? 28.170 17.138 30.805 1.00 58.37 68 GLY E N 1
ATOM 5329 C CA . GLY E 1 76 ? 27.370 16.795 29.639 1.00 53.25 68 GLY E CA 1
ATOM 5330 C C . GLY E 1 76 ? 25.889 16.730 29.948 1.00 49.18 68 GLY E C 1
ATOM 5331 O O . GLY E 1 76 ? 25.506 16.750 31.118 1.00 50.73 68 GLY E O 1
ATOM 5332 N N . PRO E 1 77 ? 25.050 16.676 28.914 1.00 44.03 69 PRO E N 1
ATOM 5333 C CA . PRO E 1 77 ? 23.599 16.558 29.103 1.00 39.27 69 PRO E CA 1
ATOM 5334 C C . PRO E 1 77 ? 23.198 15.143 29.539 1.00 35.19 69 PRO E C 1
ATOM 5335 O O . PRO E 1 77 ? 23.903 14.188 29.228 1.00 34.03 69 PRO E O 1
ATOM 5339 N N . VAL E 1 78 ? 22.075 15.028 30.239 1.00 31.17 70 VAL E N 1
ATOM 5340 C CA . VAL E 1 78 ? 21.589 13.763 30.767 1.00 27.91 70 VAL E CA 1
ATOM 5341 C C . VAL E 1 78 ? 20.077 13.709 30.534 1.00 28.10 70 VAL E C 1
ATOM 5342 O O . VAL E 1 78 ? 19.373 14.703 30.771 1.00 28.94 70 VAL E O 1
ATOM 5346 N N . VAL E 1 79 ? 19.576 12.564 30.068 1.00 25.75 71 VAL E N 1
ATOM 5347 C CA . VAL E 1 79 ? 18.125 12.362 29.988 1.00 24.36 71 VAL E CA 1
ATOM 5348 C C . VAL E 1 79 ? 17.659 11.348 31.042 1.00 24.97 71 VAL E C 1
ATOM 5349 O O . VAL E 1 79 ? 17.858 10.129 30.904 1.00 26.79 71 VAL E O 1
ATOM 5353 N N . ALA E 1 80 ? 17.064 11.867 32.110 1.00 24.96 72 ALA E N 1
ATOM 5354 C CA . ALA E 1 80 ? 16.643 11.035 33.242 1.00 26.05 72 ALA E CA 1
ATOM 5355 C C . ALA E 1 80 ? 15.253 10.485 32.943 1.00 27.10 72 ALA E C 1
ATOM 5356 O O . ALA E 1 80 ? 14.412 11.202 32.387 1.00 29.72 72 ALA E O 1
ATOM 5358 N N . MET E 1 81 ? 15.002 9.226 33.289 1.00 26.58 73 MET E N 1
ATOM 5359 C CA . MET E 1 81 ? 13.694 8.625 33.017 1.00 26.85 73 MET E CA 1
ATOM 5360 C C . MET E 1 81 ? 13.260 7.700 34.131 1.00 27.49 73 MET E C 1
ATOM 5361 O O . MET E 1 81 ? 14.095 7.155 34.859 1.00 28.42 73 MET E O 1
ATOM 5366 N N . VAL E 1 82 ? 11.946 7.523 34.251 1.00 27.44 74 VAL E N 1
ATOM 5367 C CA . VAL E 1 82 ? 11.384 6.422 35.026 1.00 27.36 74 VAL E CA 1
ATOM 5368 C C . VAL E 1 82 ? 10.482 5.626 34.109 1.00 29.16 74 VAL E C 1
ATOM 5369 O O . VAL E 1 82 ? 9.644 6.204 33.390 1.00 30.24 74 VAL E O 1
ATOM 5373 N N . TRP E 1 83 ? 10.670 4.308 34.126 1.00 29.54 75 TRP E N 1
ATOM 5374 C CA . TRP E 1 83 ? 9.825 3.386 33.381 1.00 29.25 75 TRP E CA 1
ATOM 5375 C C . TRP E 1 83 ? 9.139 2.441 34.349 1.00 31.03 75 TRP E C 1
ATOM 5376 O O . TRP E 1 83 ? 9.735 2.019 35.341 1.00 32.50 75 TRP E O 1
ATOM 5387 N N . GLU E 1 84 ? 7.895 2.091 34.029 1.00 32.00 76 GLU E N 1
ATOM 5388 C CA . GLU E 1 84 ? 7.057 1.249 34.870 1.00 32.04 76 GLU E CA 1
ATOM 5389 C C . GLU E 1 84 ? 6.652 -0.022 34.117 1.00 33.28 76 GLU E C 1
ATOM 5390 O O . GLU E 1 84 ? 6.488 -0.013 32.885 1.00 33.77 76 GLU E O 1
ATOM 5396 N N . GLY E 1 85 ? 6.488 -1.115 34.863 1.00 33.11 77 GLY E N 1
ATOM 5397 C CA . GLY E 1 85 ? 6.072 -2.383 34.288 1.00 32.64 77 GLY E CA 1
ATOM 5398 C C . GLY E 1 85 ? 6.580 -3.586 35.060 1.00 31.75 77 GLY E C 1
ATOM 5399 O O . GLY E 1 85 ? 7.468 -3.459 35.915 1.00 30.80 77 GLY E O 1
ATOM 5400 N N . VAL E 1 86 ? 6.014 -4.756 34.754 1.00 31.28 78 VAL E N 1
ATOM 5401 C CA . VAL E 1 86 ? 6.357 -5.983 35.473 1.00 29.63 78 VAL E CA 1
ATOM 5402 C C . VAL E 1 86 ? 7.826 -6.341 35.284 1.00 28.39 78 VAL E C 1
ATOM 5403 O O . VAL E 1 86 ? 8.363 -6.291 34.169 1.00 27.23 78 VAL E O 1
ATOM 5407 N N . ASP E 1 87 ? 8.453 -6.692 36.403 1.00 27.91 79 ASP E N 1
ATOM 5408 C CA . ASP E 1 87 ? 9.888 -6.930 36.478 1.00 27.32 79 ASP E CA 1
ATOM 5409 C C . ASP E 1 87 ? 10.689 -5.87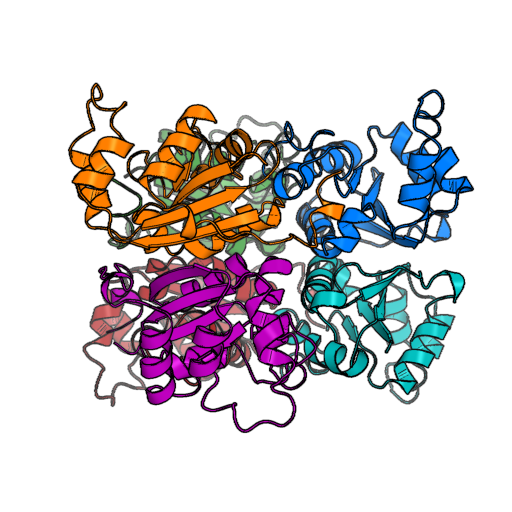8 35.718 1.00 26.27 79 ASP E C 1
ATOM 5410 O O . ASP E 1 87 ? 11.530 -6.177 34.880 1.00 25.57 79 ASP E O 1
ATOM 5415 N N . MET E 1 88 ? 10.412 -4.631 36.055 1.00 26.27 80 MET E N 1
ATOM 5416 C CA . MET E 1 88 ? 11.019 -3.492 35.401 1.00 27.63 80 MET E CA 1
ATOM 5417 C C . MET E 1 88 ? 12.525 -3.406 35.614 1.00 28.16 80 MET E C 1
ATOM 5418 O O . MET E 1 88 ? 13.284 -3.192 34.672 1.00 28.73 80 MET E O 1
ATOM 5423 N N . VAL E 1 89 ? 12.956 -3.572 36.856 1.00 30.01 81 VAL E N 1
ATOM 5424 C CA . VAL E 1 89 ? 14.361 -3.380 37.186 1.00 30.06 81 VAL E CA 1
ATOM 5425 C C . VAL E 1 89 ? 15.240 -4.394 36.455 1.00 32.14 81 VAL E C 1
ATOM 5426 O O . VAL E 1 89 ? 16.180 -4.000 35.756 1.00 33.42 81 VAL E O 1
ATOM 5430 N N . LYS E 1 90 ? 14.906 -5.680 36.581 1.00 32.71 82 LYS E N 1
ATOM 5431 C CA . LYS E 1 90 ? 15.713 -6.732 35.976 1.00 32.50 82 LYS E CA 1
ATOM 5432 C C . LYS E 1 90 ? 15.719 -6.633 34.462 1.00 32.25 82 LYS E C 1
ATOM 5433 O O . LYS E 1 90 ? 16.783 -6.730 33.849 1.00 33.00 82 LYS E O 1
ATOM 5439 N N . GLN E 1 91 ? 14.543 -6.426 33.865 1.00 32.08 83 GLN E N 1
ATOM 5440 C CA . GLN E 1 91 ? 14.428 -6.388 32.406 1.00 31.09 83 GLN E CA 1
ATOM 5441 C C . GLN E 1 91 ? 15.126 -5.170 31.803 1.00 31.55 83 GLN E C 1
ATOM 5442 O O . GLN E 1 91 ? 15.654 -5.239 30.695 1.00 32.14 83 GLN E O 1
ATOM 5448 N N . GLY E 1 92 ? 15.124 -4.056 32.529 1.00 31.18 84 GLY E N 1
ATOM 5449 C CA . GLY E 1 92 ? 15.876 -2.883 32.119 1.00 31.36 84 GLY E CA 1
ATOM 5450 C C . GLY E 1 92 ? 17.364 -3.191 32.102 1.00 32.49 84 GLY E C 1
ATOM 5451 O O . GLY E 1 92 ? 18.083 -2.834 31.174 1.00 32.22 84 GLY E O 1
ATOM 5452 N N . ARG E 1 93 ? 17.827 -3.872 33.141 1.00 34.89 85 ARG E N 1
ATOM 5453 C CA . ARG E 1 93 ? 19.218 -4.268 33.212 1.00 35.90 85 ARG E CA 1
ATOM 5454 C C . ARG E 1 93 ? 19.539 -5.212 32.074 1.00 35.81 85 ARG E C 1
ATOM 5455 O O . ARG E 1 93 ? 20.611 -5.124 31.486 1.00 36.02 85 ARG E O 1
ATOM 5463 N N . LYS E 1 94 ? 18.590 -6.094 31.765 1.00 36.06 86 LYS E N 1
ATOM 5464 C CA . LYS E 1 94 ? 18.699 -7.060 30.675 1.00 35.75 86 LYS E CA 1
ATOM 5465 C C . LYS E 1 94 ? 18.815 -6.373 29.322 1.00 35.42 86 LYS E C 1
ATOM 5466 O O . LYS E 1 94 ? 19.666 -6.735 28.514 1.00 35.66 86 LYS E O 1
ATOM 5472 N N . LEU E 1 95 ? 17.953 -5.379 29.100 1.00 35.97 87 LEU E N 1
ATOM 5473 C CA . LEU E 1 95 ? 17.946 -4.540 27.902 1.00 35.61 87 LEU E CA 1
ATOM 5474 C C . LEU E 1 95 ? 19.227 -3.740 27.741 1.00 35.74 87 LEU E C 1
ATOM 5475 O O . LEU E 1 95 ? 19.668 -3.484 26.617 1.00 35.78 87 LEU E O 1
ATOM 5480 N N . ILE E 1 96 ? 19.797 -3.330 28.869 1.00 36.55 88 ILE E N 1
ATOM 5481 C CA . ILE E 1 96 ? 21.008 -2.525 28.888 1.00 37.69 88 ILE E CA 1
ATOM 5482 C C . ILE E 1 96 ? 22.244 -3.387 28.654 1.00 38.92 88 ILE E C 1
ATOM 5483 O O . ILE E 1 96 ? 23.066 -3.074 27.792 1.00 36.90 88 ILE E O 1
ATOM 5488 N N . GLY E 1 97 ? 22.351 -4.473 29.416 1.00 41.10 89 GLY E N 1
ATOM 5489 C CA . GLY E 1 97 ? 23.488 -5.371 29.346 1.00 43.56 89 GLY E CA 1
ATOM 5490 C C . GLY E 1 97 ? 24.379 -5.270 30.570 1.00 45.67 89 GLY E C 1
ATOM 5491 O O . GLY E 1 97 ? 24.065 -4.534 31.501 1.00 46.11 89 GLY E O 1
ATOM 5492 N N . GLU E 1 98 ? 25.486 -6.017 30.564 1.00 48.83 90 GLU E N 1
ATOM 5493 C CA . GLU E 1 98 ? 26.517 -5.947 31.622 1.00 51.12 90 GLU E CA 1
ATOM 5494 C C . GLU E 1 98 ? 27.185 -4.564 31.687 1.00 51.95 90 GLU E C 1
ATOM 5495 O O . GLU E 1 98 ? 27.019 -3.725 30.789 1.00 52.00 90 GLU E O 1
ATOM 5501 N N . THR E 1 99 ? 27.945 -4.344 32.758 1.00 53.35 91 THR E N 1
ATOM 5502 C CA . THR E 1 99 ? 28.651 -3.078 32.969 1.00 53.83 91 THR E CA 1
ATOM 5503 C C . THR E 1 99 ? 29.645 -2.836 31.848 1.00 53.32 91 THR E C 1
ATOM 5504 O O . THR E 1 99 ? 29.663 -1.761 31.237 1.00 52.08 91 THR E O 1
ATOM 5508 N N . ASN E 1 100 ? 30.461 -3.859 31.602 1.00 52.92 92 ASN E N 1
ATOM 5509 C CA . ASN E 1 100 ? 31.475 -3.845 30.560 1.00 52.30 92 ASN E CA 1
ATOM 5510 C C . ASN E 1 100 ? 30.856 -4.238 29.206 1.00 52.54 92 ASN E C 1
ATOM 5511 O O . ASN E 1 100 ? 30.392 -5.378 29.035 1.00 53.56 92 ASN E O 1
ATOM 5516 N N . PRO E 1 101 ? 30.855 -3.305 28.247 1.00 51.57 93 PRO E N 1
ATOM 5517 C CA . PRO E 1 101 ? 30.210 -3.513 26.948 1.00 51.17 93 PRO E CA 1
ATOM 5518 C C . PRO E 1 101 ? 30.896 -4.588 26.097 1.00 51.66 93 PRO E C 1
ATOM 5519 O O . PRO E 1 101 ? 30.346 -4.992 25.058 1.00 52.71 93 PRO E O 1
ATOM 5523 N N . LEU E 1 102 ? 32.078 -5.031 26.524 1.00 50.93 94 LEU E N 1
ATOM 5524 C CA . LEU E 1 102 ? 32.799 -6.083 25.820 1.00 49.79 94 LEU E CA 1
ATOM 5525 C C . LEU E 1 102 ? 32.261 -7.446 26.199 1.00 49.55 94 LEU E C 1
ATOM 5526 O O . LEU E 1 102 ? 32.208 -8.348 25.359 1.00 50.02 94 LEU E O 1
ATOM 5531 N N . THR E 1 103 ? 31.846 -7.591 27.453 1.00 48.92 95 THR E N 1
ATOM 5532 C CA . THR E 1 103 ? 31.320 -8.864 27.939 1.00 49.02 95 THR E CA 1
ATOM 5533 C C . THR E 1 103 ? 29.785 -8.916 27.843 1.00 48.67 95 THR E C 1
ATOM 5534 O O . THR E 1 103 ? 29.162 -9.970 28.036 1.00 49.33 95 THR E O 1
ATOM 5538 N N . SER E 1 104 ? 29.205 -7.764 27.510 1.00 47.73 96 SER E N 1
ATOM 5539 C CA . SER E 1 104 ? 27.770 -7.582 27.316 1.00 47.65 96 SER E CA 1
ATOM 5540 C C . SER E 1 104 ? 27.298 -8.237 26.016 1.00 47.77 96 SER E C 1
ATOM 5541 O O . SER E 1 104 ? 27.910 -8.022 24.970 1.00 47.99 96 SER E O 1
ATOM 5544 N N . ASN E 1 105 ? 26.211 -9.013 26.065 1.00 48.17 97 ASN E N 1
ATOM 5545 C CA . ASN E 1 105 ? 25.729 -9.735 24.865 1.00 48.09 97 ASN E CA 1
ATOM 5546 C C . ASN E 1 105 ? 25.124 -8.829 23.792 1.00 46.54 97 ASN E C 1
ATOM 5547 O O . ASN E 1 105 ? 24.662 -7.730 24.084 1.00 45.58 97 ASN E O 1
ATOM 5552 N N . THR E 1 106 ? 25.166 -9.298 22.549 1.00 46.31 98 THR E N 1
ATOM 5553 C CA . THR E 1 106 ? 24.567 -8.596 21.412 1.00 46.11 98 THR E CA 1
ATOM 5554 C C . THR E 1 106 ? 23.064 -8.548 21.572 1.00 44.62 98 THR E C 1
ATOM 5555 O O . THR E 1 106 ? 22.467 -9.511 22.045 1.00 45.68 98 THR E O 1
ATOM 5559 N N . GLY E 1 107 ? 22.453 -7.446 21.149 1.00 42.45 99 GLY E N 1
ATOM 5560 C CA . GLY E 1 107 ? 21.024 -7.256 21.311 1.00 39.39 99 GLY E CA 1
ATOM 5561 C C . GLY E 1 107 ? 20.752 -6.202 22.363 1.00 37.29 99 GLY E C 1
ATOM 5562 O O . GLY E 1 107 ? 19.767 -5.475 22.288 1.00 38.77 99 GLY E O 1
ATOM 5563 N N . THR E 1 108 ? 21.641 -6.120 23.347 1.00 35.07 100 THR E N 1
ATOM 5564 C CA . THR E 1 108 ? 21.579 -5.100 24.393 1.00 32.62 100 THR E CA 1
ATOM 5565 C C . THR E 1 108 ? 22.051 -3.755 23.877 1.00 31.85 100 THR E C 1
ATOM 5566 O O . THR E 1 108 ? 22.801 -3.685 22.913 1.00 30.54 100 THR E O 1
ATOM 5570 N N . ILE E 1 109 ? 21.633 -2.696 24.560 1.00 31.52 101 ILE E N 1
ATOM 5571 C CA . ILE E 1 109 ? 22.084 -1.337 24.257 1.00 30.80 101 ILE E CA 1
ATOM 5572 C C . ILE E 1 109 ? 23.623 -1.205 24.329 1.00 31.04 101 ILE E C 1
ATOM 5573 O O . ILE E 1 109 ? 24.272 -0.753 23.373 1.00 30.67 101 ILE E O 1
ATOM 5578 N N . ARG E 1 110 ? 24.191 -1.637 25.454 1.00 31.25 102 ARG E N 1
ATOM 5579 C CA . ARG E 1 110 ? 25.635 -1.592 25.666 1.00 30.59 102 ARG E CA 1
ATOM 5580 C C . ARG E 1 110 ? 26.420 -2.518 24.735 1.00 29.36 102 ARG E C 1
ATOM 5581 O O . ARG E 1 110 ? 27.564 -2.216 24.372 1.00 29.59 102 ARG E O 1
ATOM 5589 N N . GLY E 1 111 ? 25.812 -3.646 24.362 1.00 27.78 103 GLY E N 1
ATOM 5590 C CA . GLY E 1 111 ? 26.449 -4.595 23.472 1.00 26.89 103 GLY E CA 1
ATOM 5591 C C . GLY E 1 111 ? 26.294 -4.250 22.000 1.00 28.00 103 GLY E C 1
ATOM 5592 O O . GLY E 1 111 ? 26.991 -4.819 21.169 1.00 28.52 103 GLY E O 1
ATOM 5593 N N . ASP E 1 112 ? 25.375 -3.343 21.664 1.00 28.55 104 ASP E N 1
ATOM 5594 C CA . ASP E 1 112 ? 25.192 -2.906 20.273 1.00 27.41 104 ASP E CA 1
ATOM 5595 C C . ASP E 1 112 ? 25.906 -1.588 20.002 1.00 28.90 104 ASP E C 1
ATOM 5596 O O . ASP E 1 112 ? 26.358 -1.348 18.882 1.00 29.75 104 ASP E O 1
ATOM 5601 N N . PHE E 1 113 ? 26.019 -0.743 21.030 1.00 29.53 105 PHE E N 1
ATOM 5602 C CA . PHE E 1 113 ? 26.526 0.617 20.849 1.00 29.28 105 PHE E CA 1
ATOM 5603 C C . PHE E 1 113 ? 27.798 1.015 21.637 1.00 28.76 105 PHE E C 1
ATOM 5604 O O . PHE E 1 113 ? 28.428 2.016 21.313 1.00 28.20 105 PHE E O 1
ATOM 5612 N N . CYS E 1 114 ? 28.184 0.267 22.661 1.00 29.72 106 CYS E N 1
ATOM 5613 C CA . CYS E 1 114 ? 29.341 0.691 23.473 1.00 31.63 106 CYS E CA 1
ATOM 5614 C C . CYS E 1 114 ? 30.587 -0.202 23.413 1.00 33.24 106 CYS E C 1
ATOM 5615 O O . CYS E 1 114 ? 30.524 -1.383 23.048 1.00 32.02 106 CYS E O 1
ATOM 5618 N N . LEU E 1 115 ? 31.709 0.390 23.815 1.00 34.94 107 LEU E N 1
ATOM 5619 C 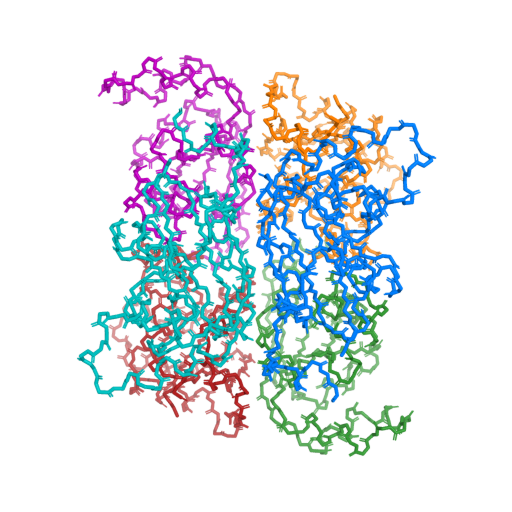CA . LEU E 1 115 ? 33.009 -0.245 23.762 1.00 35.95 107 LEU E CA 1
ATOM 5620 C C . LEU E 1 115 ? 33.692 -0.231 25.127 1.00 38.48 107 LEU E C 1
ATOM 5621 O O . LEU E 1 115 ? 34.307 -1.221 25.533 1.00 40.21 107 LEU E O 1
ATOM 5626 N N . GLU E 1 116 ? 33.584 0.900 25.824 1.00 40.60 108 GLU E N 1
ATOM 5627 C CA . GLU E 1 116 ? 34.284 1.121 27.092 1.00 42.52 108 GLU E CA 1
ATOM 5628 C C . GLU E 1 116 ? 33.324 1.355 28.258 1.00 41.82 108 GLU E C 1
ATOM 5629 O O . GLU E 1 116 ? 32.288 1.999 28.109 1.00 42.10 108 GLU E O 1
ATOM 5635 N N . VAL E 1 117 ? 33.690 0.832 29.422 1.00 41.60 109 VAL E N 1
ATOM 5636 C CA . VAL E 1 117 ? 32.879 0.978 30.631 1.00 40.70 109 VAL E CA 1
ATOM 5637 C C . VAL E 1 117 ? 32.728 2.441 31.064 1.00 41.18 109 VAL E C 1
ATOM 5638 O O . VAL E 1 117 ? 31.735 2.796 31.694 1.00 41.39 109 VAL E O 1
ATOM 5642 N N . SER E 1 118 ? 33.701 3.289 30.733 1.00 41.41 110 SER E N 1
ATOM 5643 C CA . SER E 1 118 ? 33.604 4.702 31.103 1.00 40.57 110 SER E CA 1
ATOM 5644 C C . SER E 1 118 ? 32.544 5.409 30.258 1.00 39.92 110 SER E C 1
ATOM 5645 O O . SER E 1 118 ? 31.949 6.396 30.684 1.00 39.58 110 SER E O 1
ATOM 5648 N N . LYS E 1 119 ? 32.292 4.866 29.073 1.00 38.68 111 LYS E N 1
ATOM 5649 C CA . LYS E 1 119 ? 31.320 5.431 28.153 1.00 37.84 111 LYS E CA 1
ATOM 5650 C C . LYS E 1 119 ? 30.312 4.3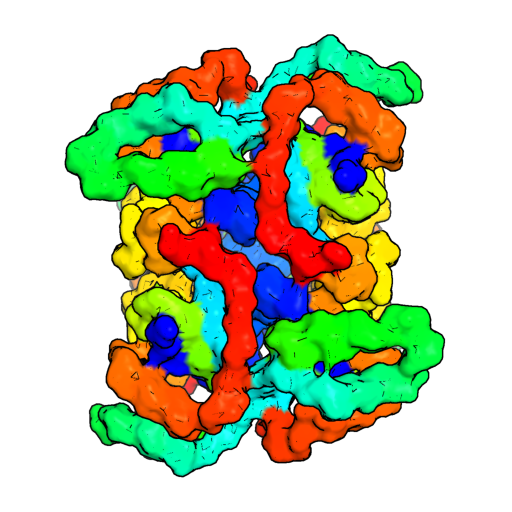74 27.699 1.00 36.79 111 LYS E C 1
ATOM 5651 O O . LYS E 1 119 ? 30.389 3.868 26.580 1.00 37.29 111 LYS E O 1
ATOM 5657 N N . ASN E 1 120 ? 29.365 4.057 28.577 1.00 35.56 112 ASN E N 1
ATOM 5658 C CA . ASN E 1 120 ? 28.368 3.020 28.321 1.00 34.54 112 ASN E CA 1
ATOM 5659 C C . ASN E 1 120 ? 26.942 3.534 28.099 1.00 33.90 112 ASN E C 1
ATOM 5660 O O . ASN E 1 120 ? 25.971 2.789 28.275 1.00 32.98 112 ASN E O 1
ATOM 5665 N N . VAL E 1 121 ? 26.844 4.808 27.720 1.00 33.30 113 VAL E N 1
ATOM 5666 C CA . VAL E 1 121 ? 25.599 5.513 27.343 1.00 33.40 113 VAL E CA 1
ATOM 5667 C C . VAL E 1 121 ? 24.395 5.533 28.319 1.00 33.91 113 VAL E C 1
ATOM 5668 O O . VAL E 1 121 ? 23.648 6.517 28.367 1.00 36.10 113 VAL E O 1
ATOM 5672 N N . ILE E 1 122 ? 24.213 4.480 29.104 1.00 32.47 114 ILE E N 1
ATOM 5673 C CA . ILE E 1 122 ? 23.017 4.374 29.921 1.00 31.72 114 ILE E CA 1
ATOM 5674 C C . ILE E 1 122 ? 23.295 3.880 31.336 1.00 33.34 114 ILE E C 1
ATOM 5675 O O . ILE E 1 122 ? 24.252 3.153 31.587 1.00 34.10 114 ILE E O 1
ATOM 5680 N N . HIS E 1 123 ? 22.440 4.295 32.258 1.00 34.80 115 HIS E N 1
ATOM 5681 C CA . HIS E 1 123 ? 22.419 3.747 33.594 1.00 36.55 115 HIS E CA 1
ATOM 5682 C C . HIS E 1 123 ? 21.094 3.020 33.793 1.00 37.11 115 HIS E C 1
ATOM 5683 O O . HIS E 1 123 ? 20.052 3.490 33.350 1.00 37.90 115 HIS E O 1
ATOM 5690 N N . GLY E 1 124 ? 21.134 1.878 34.463 1.00 37.76 116 GLY E N 1
ATOM 5691 C CA . GLY E 1 124 ? 19.924 1.220 34.904 1.00 38.73 116 GLY E CA 1
ATOM 5692 C C . GLY E 1 124 ? 20.047 0.841 36.364 1.00 40.00 116 GLY E C 1
ATOM 5693 O O . GLY E 1 124 ? 21.141 0.511 36.827 1.00 41.30 116 GLY E O 1
ATOM 5694 N N . SER E 1 125 ? 18.924 0.890 37.080 1.00 40.59 117 SER E N 1
ATOM 5695 C CA . SER E 1 125 ? 18.857 0.542 38.490 1.00 40.99 117 SER E CA 1
ATOM 5696 C C . SER E 1 125 ? 19.226 -0.919 38.687 1.00 43.22 117 SER E C 1
ATOM 5697 O O . SER E 1 125 ? 18.785 -1.774 37.924 1.00 44.41 117 SER E O 1
ATOM 5700 N N . ASP E 1 126 ? 20.026 -1.192 39.716 1.00 45.07 118 ASP E N 1
ATOM 5701 C CA . ASP E 1 126 ? 20.567 -2.526 39.985 1.00 46.72 118 ASP E CA 1
ATOM 5702 C C . ASP E 1 126 ? 19.598 -3.436 40.754 1.00 45.64 118 ASP E C 1
ATOM 5703 O O . ASP E 1 126 ? 19.584 -4.659 40.552 1.00 45.61 118 ASP E O 1
ATOM 5708 N N . SER E 1 127 ? 18.809 -2.830 41.643 1.00 45.08 119 SER E N 1
ATOM 5709 C CA . SER E 1 127 ? 17.764 -3.534 42.406 1.00 44.22 119 SER E CA 1
ATOM 5710 C C . SER E 1 127 ? 16.543 -2.638 42.611 1.00 43.79 119 SER E C 1
ATOM 5711 O O . SER E 1 127 ? 16.607 -1.422 42.398 1.00 44.22 119 SER E O 1
ATOM 5714 N N . VAL E 1 128 ? 15.429 -3.241 43.015 1.00 43.36 120 VAL E N 1
ATOM 5715 C CA . VAL E 1 128 ? 14.213 -2.472 43.280 1.00 42.30 120 VAL E CA 1
ATOM 5716 C C . VAL E 1 128 ? 14.415 -1.472 44.426 1.00 42.89 120 VAL E C 1
ATOM 5717 O O . VAL E 1 128 ? 13.855 -0.381 44.390 1.00 43.23 120 VAL E O 1
ATOM 5721 N N . ALA E 1 129 ? 15.232 -1.837 45.417 1.00 43.25 121 ALA E N 1
ATOM 5722 C CA . ALA E 1 129 ? 15.559 -0.956 46.543 1.00 42.80 121 ALA E CA 1
ATOM 5723 C C . ALA E 1 129 ? 16.385 0.243 46.075 1.00 42.05 121 ALA E C 1
ATOM 5724 O O . ALA E 1 129 ? 16.159 1.378 46.503 1.00 40.78 121 ALA E O 1
ATOM 5726 N N . SER E 1 130 ? 17.338 -0.035 45.190 1.00 42.38 122 SER E N 1
ATOM 5727 C CA . SER E 1 130 ? 18.163 0.978 44.534 1.00 42.41 122 SER E CA 1
ATOM 5728 C C . SER E 1 130 ? 17.346 1.903 43.631 1.00 41.92 122 SER E C 1
ATOM 5729 O O . SER E 1 130 ? 17.631 3.100 43.540 1.00 41.55 122 SER E O 1
ATOM 5732 N N . ALA E 1 131 ? 16.350 1.332 42.955 1.00 41.62 123 ALA E N 1
ATOM 5733 C CA . ALA E 1 131 ? 15.484 2.080 42.046 1.00 41.67 123 ALA E CA 1
ATOM 5734 C C . ALA E 1 131 ? 14.661 3.136 42.773 1.00 42.59 123 ALA E C 1
ATOM 5735 O O . ALA E 1 131 ? 14.695 4.309 42.409 1.00 43.45 123 ALA E O 1
ATOM 5737 N N . ASN E 1 132 ? 13.931 2.715 43.802 1.00 43.73 124 ASN E N 1
ATOM 5738 C CA . ASN E 1 132 ? 13.089 3.616 44.591 1.00 44.38 124 ASN E CA 1
ATOM 5739 C C . ASN E 1 132 ? 13.856 4.798 45.202 1.00 44.21 124 ASN E C 1
ATOM 5740 O O . ASN E 1 132 ? 13.337 5.920 45.261 1.00 44.10 124 ASN E O 1
ATOM 5745 N N . LYS E 1 133 ? 15.087 4.540 45.646 1.00 43.66 125 LYS E N 1
ATOM 5746 C CA . LYS E 1 133 ? 15.971 5.608 46.103 1.00 42.81 125 LYS E CA 1
ATOM 5747 C C . LYS E 1 133 ? 16.347 6.557 44.955 1.00 41.46 125 LYS E C 1
ATOM 5748 O O . LYS E 1 133 ? 16.251 7.782 45.092 1.00 40.42 125 LYS E O 1
ATOM 5754 N N . GLU E 1 134 ? 16.754 5.976 43.825 1.00 40.11 126 GLU E N 1
ATOM 5755 C CA . GLU E 1 134 ? 17.187 6.735 42.656 1.00 39.21 126 GLU E CA 1
ATOM 5756 C C . GLU E 1 134 ? 16.078 7.622 42.088 1.00 38.66 126 GLU E C 1
ATOM 5757 O O . GLU E 1 134 ? 16.328 8.770 41.726 1.00 38.41 126 GLU E O 1
ATOM 5763 N N . ILE E 1 135 ? 14.860 7.090 41.999 1.00 37.66 127 ILE E N 1
ATOM 5764 C CA . ILE E 1 135 ? 13.715 7.861 41.503 1.00 37.36 127 ILE E CA 1
ATOM 5765 C C . ILE E 1 135 ? 13.475 9.101 42.375 1.00 39.24 127 ILE E C 1
ATOM 5766 O O . ILE E 1 135 ? 13.271 10.201 41.855 1.00 38.40 127 ILE E O 1
ATOM 5771 N N . ASN E 1 136 ? 13.530 8.923 43.697 1.00 40.99 128 ASN E N 1
ATOM 5772 C CA . ASN E 1 136 ? 13.230 10.008 44.625 1.00 40.92 128 ASN E CA 1
ATOM 5773 C C . ASN E 1 136 ? 14.256 11.131 44.562 1.00 40.76 128 ASN E C 1
ATOM 5774 O O . ASN E 1 136 ? 13.921 12.303 44.748 1.00 41.85 128 ASN E O 1
ATOM 5779 N N . ILE E 1 137 ? 15.494 10.766 44.260 1.00 40.00 129 ILE E N 1
ATOM 5780 C CA . ILE E 1 137 ? 16.580 11.720 44.209 1.00 40.35 129 ILE E CA 1
ATOM 5781 C C . ILE E 1 137 ? 16.527 12.533 42.916 1.00 39.84 129 ILE E C 1
ATOM 5782 O O . ILE E 1 137 ? 16.820 13.726 42.921 1.00 40.34 129 ILE E O 1
ATOM 5787 N N . TRP E 1 138 ? 16.107 11.890 41.828 1.00 39.19 130 TRP E N 1
ATOM 5788 C CA . TRP E 1 138 ? 16.112 12.512 40.504 1.00 38.51 130 TRP E CA 1
ATOM 5789 C C . TRP E 1 138 ? 14.809 13.215 40.151 1.00 39.53 130 TRP E C 1
ATOM 5790 O O . TRP E 1 138 ? 14.812 14.197 39.410 1.00 40.09 130 TRP E O 1
ATOM 5801 N N . PHE E 1 139 ? 13.697 12.699 40.662 1.00 40.57 131 PHE E N 1
ATOM 5802 C CA . PHE E 1 139 ? 12.379 13.227 40.318 1.00 41.16 131 PHE E CA 1
ATOM 5803 C C . PHE E 1 139 ? 11.578 13.664 41.540 1.00 42.50 131 PHE E C 1
ATOM 5804 O O . PHE E 1 139 ? 11.743 13.117 42.637 1.00 43.31 131 PHE E O 1
ATOM 5812 N N . LYS E 1 140 ? 10.710 14.653 41.328 1.00 43.70 132 LYS E N 1
ATOM 5813 C CA . LYS E 1 140 ? 9.695 15.046 42.292 1.00 44.78 132 LYS E CA 1
ATOM 5814 C C . LYS E 1 140 ? 8.521 14.112 42.080 1.00 44.95 132 LYS E C 1
ATOM 5815 O O . LYS E 1 140 ? 8.334 13.598 40.987 1.00 44.91 132 LYS E O 1
ATOM 5821 N N . ALA E 1 141 ? 7.717 13.893 43.111 1.00 46.38 133 ALA E N 1
ATOM 5822 C CA . ALA E 1 141 ? 6.536 13.049 42.956 1.00 47.01 133 ALA E CA 1
ATOM 5823 C C . ALA E 1 141 ? 5.594 13.609 41.878 1.00 47.00 133 ALA E C 1
ATOM 5824 O O . ALA E 1 141 ? 5.021 12.854 41.098 1.00 46.82 133 ALA E O 1
ATOM 5826 N N . GLU E 1 142 ? 5.467 14.936 41.836 1.00 47.67 134 GLU E N 1
ATOM 5827 C CA . GLU E 1 142 ? 4.622 15.638 40.875 1.00 47.88 134 GLU E CA 1
ATOM 5828 C C . GLU E 1 142 ? 5.044 15.301 39.438 1.00 46.70 134 GLU E C 1
ATOM 5829 O O . GLU E 1 142 ? 4.210 15.259 38.524 1.00 47.42 134 GLU E O 1
ATOM 5835 N N . GLU E 1 143 ? 6.337 15.028 39.261 1.00 44.68 135 GLU E N 1
ATOM 5836 C CA . GLU E 1 143 ? 6.912 14.742 37.946 1.00 42.10 135 GLU E CA 1
ATOM 5837 C C . GLU E 1 143 ? 6.435 13.423 37.366 1.00 41.45 135 GLU E C 1
ATOM 5838 O O . GLU E 1 143 ? 6.189 13.332 36.168 1.00 43.00 135 GLU E O 1
ATOM 5844 N N . LEU E 1 144 ? 6.336 12.404 38.218 1.00 40.78 136 LEU E N 1
ATOM 5845 C CA . LEU E 1 144 ? 5.847 11.087 37.827 1.00 39.53 136 LEU E CA 1
ATOM 5846 C C . LEU E 1 144 ? 4.401 11.226 37.393 1.00 39.52 136 LEU E C 1
ATOM 5847 O O . LEU E 1 144 ? 3.544 11.525 38.224 1.00 40.76 136 LEU E O 1
ATOM 5852 N N . THR E 1 145 ? 4.120 11.033 36.106 1.00 38.21 137 THR E N 1
ATOM 5853 C CA . THR E 1 145 ? 2.753 11.241 35.627 1.00 37.78 137 THR E CA 1
ATOM 5854 C C . THR E 1 145 ? 1.958 9.950 35.582 1.00 37.82 137 THR E C 1
ATOM 5855 O O . THR E 1 145 ? 2.473 8.898 35.185 1.00 37.09 137 THR E O 1
ATOM 5859 N N . GLN E 1 146 ? 0.704 10.032 36.023 1.00 38.86 138 GLN E N 1
ATOM 5860 C CA . GLN E 1 146 ? -0.165 8.865 35.967 1.00 40.21 138 GLN E CA 1
ATOM 5861 C C . GLN E 1 146 ? -1.006 8.893 34.706 1.00 38.81 138 GLN E C 1
ATOM 5862 O O . GLN E 1 146 ? -1.682 9.879 34.400 1.00 38.76 138 GLN E O 1
ATOM 5868 N N . TRP E 1 147 ? -0.916 7.805 33.956 1.00 37.04 139 TRP E N 1
ATOM 5869 C CA . TRP E 1 147 ? -1.738 7.625 32.774 1.00 35.32 139 TRP E CA 1
ATOM 5870 C C . TRP E 1 147 ? -2.109 6.160 32.613 1.00 35.54 139 TRP E C 1
ATOM 5871 O O . TRP E 1 147 ? -1.351 5.270 33.011 1.00 34.04 139 TRP E O 1
ATOM 5882 N N . LYS E 1 148 ? -3.286 5.919 32.045 1.00 36.85 140 LYS E N 1
ATOM 5883 C CA . LYS E 1 148 ? -3.718 4.564 31.737 1.00 39.32 140 LYS E CA 1
ATOM 5884 C C . LYS E 1 148 ? -3.121 4.144 30.391 1.00 40.35 140 LYS E C 1
ATOM 5885 O O . LYS E 1 148 ? -3.394 4.771 29.363 1.00 41.40 140 LYS E O 1
ATOM 5891 N N . HIS E 1 149 ? -2.286 3.106 30.404 1.00 40.72 141 HIS E N 1
ATOM 5892 C CA . HIS E 1 149 ? -1.757 2.545 29.161 1.00 40.90 141 HIS E CA 1
ATOM 5893 C C . HIS E 1 149 ? -2.825 1.679 28.498 1.00 41.09 141 HIS E C 1
ATOM 5894 O O . HIS E 1 149 ? -3.221 0.642 29.034 1.00 42.12 141 HIS E O 1
ATOM 5901 N N . HIS E 1 150 ? -3.295 2.121 27.335 1.00 41.27 142 HIS E N 1
ATOM 5902 C CA . HIS E 1 150 ? -4.349 1.424 26.613 1.00 42.53 142 HIS E CA 1
ATOM 5903 C C . HIS E 1 150 ? -3.924 0.011 26.246 1.00 44.33 142 HIS E C 1
ATOM 5904 O O . HIS E 1 150 ? -4.728 -0.924 26.296 1.00 45.40 142 HIS E O 1
ATOM 5911 N N . MET E 1 151 ? -2.644 -0.119 25.904 1.00 45.48 143 MET E N 1
ATOM 5912 C CA . MET E 1 151 ? -2.037 -1.358 25.432 1.00 45.60 143 MET E CA 1
ATOM 5913 C C . MET E 1 151 ? -1.769 -2.414 26.515 1.00 45.33 143 MET E C 1
ATOM 5914 O O . MET E 1 151 ? -1.512 -3.586 26.197 1.00 44.76 143 MET E O 1
ATOM 5919 N N . LYS E 1 152 ? -1.820 -2.000 27.782 1.00 45.79 144 LYS E N 1
ATOM 5920 C CA . LYS E 1 152 ? -1.467 -2.876 28.897 1.00 47.35 144 LYS E CA 1
ATOM 5921 C C . LYS E 1 152 ? -2.325 -4.139 28.949 1.00 47.90 144 LYS E C 1
ATOM 5922 O O . LYS E 1 152 ? -1.871 -5.173 29.439 1.00 48.83 144 LYS E O 1
ATOM 5928 N N . GLU E 1 153 ? -3.550 -4.057 28.431 1.00 49.33 145 GLU E N 1
ATOM 5929 C CA . GLU E 1 153 ? -4.438 -5.229 28.309 1.00 50.38 145 GLU E CA 1
ATOM 5930 C C . GLU E 1 153 ? -3.782 -6.364 27.513 1.00 50.22 145 GLU E C 1
ATOM 5931 O O . GLU E 1 153 ? -3.957 -7.542 27.836 1.00 50.29 145 GLU E O 1
ATOM 5937 N N . TRP E 1 154 ? -3.012 -5.983 26.494 1.00 50.43 146 TRP E N 1
ATOM 5938 C CA . TRP E 1 154 ? -2.432 -6.913 25.528 1.00 49.10 146 TRP E CA 1
ATOM 5939 C C . TRP E 1 154 ? -0.943 -7.216 25.785 1.00 49.34 146 TRP E C 1
ATOM 5940 O O . TRP E 1 154 ? -0.281 -7.897 24.992 1.00 47.79 146 TRP E O 1
ATOM 5951 N N . ILE E 1 155 ? -0.436 -6.709 26.906 1.00 50.70 147 ILE E N 1
ATOM 5952 C CA . ILE E 1 155 ? 0.944 -6.930 27.343 1.00 52.25 147 ILE E CA 1
ATOM 5953 C C . ILE E 1 155 ? 0.939 -7.732 28.648 1.00 54.67 147 ILE E C 1
ATOM 5954 O O . ILE E 1 155 ? 1.808 -8.582 28.875 1.00 53.82 147 ILE E O 1
ATOM 5959 N N . CYS E 1 156 ? -0.060 -7.440 29.485 1.00 58.70 148 CYS E N 1
ATOM 5960 C CA . CYS E 1 156 ? -0.220 -7.993 30.835 1.00 62.29 148 CYS E CA 1
ATOM 5961 C C . CYS E 1 156 ? -1.497 -8.831 30.977 1.00 64.21 148 CYS E C 1
ATOM 5962 O O . CYS E 1 156 ? -2.214 -9.056 30.001 1.00 65.08 148 CYS E O 1
ATOM 5965 N N . SER E 1 157 ? -1.798 -9.250 32.207 1.00 65.79 149 SER E N 1
ATOM 5966 C CA . SER E 1 157 ? -3.068 -9.917 32.517 1.00 67.09 149 SER E CA 1
ATOM 5967 C C . SER E 1 157 ? -4.051 -8.971 33.218 1.00 67.43 149 SER E C 1
ATOM 5968 O O . SER E 1 157 ? -4.170 -7.793 32.863 1.00 66.99 149 SER E O 1
ATOM 5971 N N . MET F 1 9 ? 45.555 1.778 17.285 1.00 56.92 1 MET F N 1
ATOM 5972 C CA . MET F 1 9 ? 44.440 0.936 17.808 1.00 56.59 1 MET F CA 1
ATOM 5973 C C . MET F 1 9 ? 44.394 -0.458 17.167 1.00 54.20 1 MET F C 1
ATOM 5974 O O . MET F 1 9 ? 44.990 -0.674 16.105 1.00 54.36 1 MET F O 1
ATOM 5979 N N . GLU F 1 10 ? 43.683 -1.388 17.811 1.00 50.45 2 GLU F N 1
ATOM 5980 C CA . GLU F 1 10 ? 43.501 -2.753 17.296 1.00 46.95 2 GLU F CA 1
ATOM 5981 C C . GLU F 1 10 ? 42.697 -2.806 15.989 1.00 45.88 2 GLU F C 1
ATOM 5982 O O . GLU F 1 10 ? 41.613 -2.233 15.896 1.00 47.65 2 GLU F O 1
ATOM 5988 N N . LYS F 1 11 ? 43.234 -3.504 14.991 1.00 43.20 3 LYS F N 1
ATOM 5989 C CA . LYS F 1 11 ? 42.614 -3.609 13.673 1.00 40.84 3 LYS F CA 1
ATOM 5990 C C . LYS F 1 11 ? 42.154 -5.038 13.425 1.00 39.58 3 LYS F C 1
ATOM 5991 O O . LYS F 1 11 ? 42.836 -5.972 13.808 1.00 41.43 3 LYS F O 1
ATOM 5997 N N . SER F 1 12 ? 41.008 -5.210 12.772 1.00 38.11 4 SER F N 1
ATOM 5998 C CA . SER F 1 12 ? 40.553 -6.534 12.319 1.00 36.94 4 SER F CA 1
ATOM 5999 C C . SER F 1 12 ? 40.089 -6.495 10.862 1.00 36.40 4 SER F C 1
ATOM 6000 O O . SER F 1 12 ? 39.627 -5.455 10.368 1.00 37.01 4 SER F O 1
ATOM 6003 N N . PHE F 1 13 ? 40.209 -7.631 10.184 1.00 34.01 5 PHE F N 1
ATOM 6004 C CA . PHE F 1 13 ? 39.762 -7.745 8.811 1.00 32.51 5 PHE F CA 1
ATOM 6005 C C . PHE F 1 13 ? 38.388 -8.386 8.753 1.00 31.63 5 PHE F C 1
ATOM 6006 O O . PHE F 1 13 ? 38.188 -9.527 9.189 1.00 31.08 5 PHE F O 1
ATOM 6014 N N . ILE F 1 14 ? 37.438 -7.629 8.221 1.00 31.18 6 ILE F N 1
ATOM 6015 C CA . ILE F 1 14 ? 36.063 -8.091 8.067 1.00 29.98 6 ILE F CA 1
ATOM 6016 C C . ILE F 1 14 ? 35.686 -8.124 6.595 1.00 29.72 6 ILE F C 1
ATOM 6017 O O . ILE F 1 14 ? 35.862 -7.140 5.880 1.00 30.08 6 ILE F O 1
ATOM 6022 N N . MET F 1 15 ? 35.178 -9.255 6.132 1.00 29.49 7 MET F N 1
ATOM 6023 C CA . MET F 1 15 ? 34.914 -9.386 4.712 1.00 30.70 7 MET F CA 1
ATOM 6024 C C . MET F 1 15 ? 33.527 -9.933 4.500 1.00 30.04 7 MET F C 1
ATOM 6025 O O . MET F 1 15 ? 33.211 -11.016 4.983 1.00 32.31 7 MET F O 1
ATOM 6030 N N . ILE F 1 16 ? 32.686 -9.176 3.814 1.00 26.94 8 ILE F N 1
ATOM 6031 C CA . ILE F 1 16 ? 31.389 -9.695 3.448 1.00 25.90 8 ILE F CA 1
ATOM 6032 C C . ILE F 1 16 ? 31.552 -10.635 2.256 1.00 27.81 8 ILE F C 1
ATOM 6033 O O . ILE F 1 16 ? 31.968 -10.227 1.161 1.00 28.98 8 ILE F O 1
ATOM 6038 N N . LYS F 1 17 ? 31.249 -11.907 2.492 1.00 27.20 9 LYS F N 1
ATOM 6039 C CA . LYS F 1 17 ? 31.317 -12.944 1.467 1.00 26.09 9 LYS F CA 1
ATOM 6040 C C . LYS F 1 17 ? 30.254 -12.723 0.375 1.00 24.96 9 LYS F C 1
ATOM 6041 O O . LYS F 1 17 ? 29.361 -11.894 0.556 1.00 23.99 9 LYS F O 1
ATOM 6047 N N . PRO F 1 18 ? 30.370 -13.427 -0.759 1.00 24.03 10 PRO F N 1
ATOM 6048 C CA . PRO F 1 18 ? 29.489 -13.201 -1.916 1.00 23.59 10 PRO F CA 1
ATOM 6049 C C . PRO F 1 18 ? 27.992 -13.276 -1.606 1.00 24.20 10 PRO F C 1
ATOM 6050 O O . PRO F 1 18 ? 27.237 -12.435 -2.100 1.00 26.27 10 PRO F O 1
ATOM 6054 N N . ASP F 1 19 ? 27.582 -14.237 -0.781 1.00 23.10 11 ASP F N 1
ATOM 6055 C CA . ASP F 1 19 ? 26.189 -14.376 -0.393 1.00 21.83 11 ASP F CA 1
ATOM 6056 C C . ASP F 1 19 ? 25.687 -13.194 0.432 1.00 20.26 11 ASP F C 1
ATOM 6057 O O . ASP F 1 19 ? 24.506 -12.873 0.421 1.00 20.27 11 ASP F O 1
ATOM 6062 N N . GLY F 1 20 ? 26.587 -12.541 1.144 1.00 18.82 12 GLY F N 1
ATOM 6063 C CA . GLY F 1 20 ? 26.252 -11.298 1.810 1.00 19.24 12 GLY F CA 1
ATOM 6064 C C . GLY F 1 20 ? 25.901 -10.168 0.856 1.00 19.66 12 GLY F C 1
ATOM 6065 O O . GLY F 1 20 ? 24.953 -9.420 1.100 1.00 19.38 12 GLY F O 1
ATOM 6066 N N . VAL F 1 21 ? 26.672 -10.043 -0.222 1.00 19.53 13 VAL F N 1
ATOM 6067 C CA . VAL F 1 21 ? 26.455 -9.002 -1.215 1.00 19.56 13 VAL F CA 1
ATOM 6068 C C . VAL F 1 21 ? 25.201 -9.328 -2.019 1.00 21.13 13 VAL F C 1
ATOM 6069 O O . VAL F 1 21 ? 24.438 -8.416 -2.389 1.00 22.27 13 VAL F O 1
ATOM 6073 N N . GLN F 1 22 ? 24.976 -10.624 -2.261 1.00 20.89 14 GLN F N 1
ATOM 6074 C CA . GLN F 1 22 ? 23.848 -11.089 -3.069 1.00 22.64 14 GLN F CA 1
ATOM 6075 C C . GLN F 1 22 ? 22.523 -10.733 -2.424 1.00 23.48 14 GLN F C 1
ATOM 6076 O O . GLN F 1 22 ? 21.554 -10.329 -3.088 1.00 23.67 14 GLN F O 1
ATOM 6082 N N . ARG F 1 23 ? 22.503 -10.907 -1.113 1.00 24.38 15 ARG F N 1
ATOM 6083 C CA . ARG F 1 23 ? 21.308 -10.712 -0.298 1.00 24.66 15 ARG F CA 1
ATOM 6084 C C . ARG F 1 23 ? 21.123 -9.263 0.144 1.00 24.19 15 ARG F C 1
ATOM 6085 O O . ARG F 1 23 ? 20.197 -8.953 0.890 1.00 24.89 15 ARG F O 1
ATOM 6093 N N . GLY F 1 24 ? 22.004 -8.387 -0.339 1.00 23.94 16 GLY F N 1
ATOM 6094 C CA . GLY F 1 24 ? 21.960 -6.972 -0.023 1.00 22.66 16 GLY F CA 1
ATOM 6095 C C . GLY F 1 24 ? 22.122 -6.706 1.458 1.00 21.03 16 GLY F C 1
ATOM 6096 O O . GLY F 1 24 ? 21.324 -5.994 2.040 1.00 22.45 16 GLY F O 1
ATOM 6097 N N . LEU F 1 25 ? 23.155 -7.275 2.070 1.00 20.31 17 LEU F N 1
ATOM 6098 C CA . LEU F 1 25 ? 23.377 -7.084 3.498 1.00 19.21 17 LEU F CA 1
ATOM 6099 C C . LEU F 1 25 ? 24.590 -6.192 3.771 1.00 20.46 17 LEU F C 1
ATOM 6100 O O . LEU F 1 25 ? 25.015 -6.039 4.916 1.00 21.59 17 LEU F O 1
ATOM 6105 N N . VAL F 1 26 ? 25.140 -5.597 2.717 1.00 20.32 18 VAL F N 1
ATOM 6106 C CA . VAL F 1 26 ? 26.335 -4.766 2.850 1.00 21.12 18 VAL F CA 1
ATOM 6107 C C . VAL F 1 26 ? 26.097 -3.563 3.764 1.00 21.76 18 VAL F C 1
ATOM 6108 O O . VAL F 1 26 ? 26.792 -3.404 4.765 1.00 24.22 18 VAL F O 1
ATOM 6112 N N . GLY F 1 27 ? 25.105 -2.738 3.439 1.00 21.51 19 GLY F N 1
ATOM 6113 C CA . GLY F 1 27 ? 24.730 -1.618 4.292 1.00 20.67 19 GLY F CA 1
ATOM 6114 C C . GLY F 1 27 ? 24.439 -1.996 5.753 1.00 19.48 19 GLY F C 1
ATOM 6115 O O . GLY F 1 27 ? 25.052 -1.485 6.695 1.00 19.35 19 GLY F O 1
ATOM 6116 N N . THR F 1 28 ? 23.493 -2.912 5.919 1.00 19.38 20 THR F N 1
ATOM 6117 C CA . THR F 1 28 ? 23.149 -3.507 7.203 1.00 19.07 20 THR F CA 1
ATOM 6118 C C . THR F 1 28 ? 24.372 -3.920 8.019 1.00 19.22 20 THR F C 1
ATOM 6119 O O . THR F 1 28 ? 24.489 -3.538 9.173 1.00 20.67 20 THR F O 1
ATOM 6123 N N . ILE F 1 29 ? 25.278 -4.696 7.432 1.00 18.76 21 ILE F N 1
ATOM 6124 C CA . ILE F 1 29 ? 26.485 -5.106 8.153 1.00 18.75 21 ILE F CA 1
ATOM 6125 C C . ILE F 1 29 ? 27.295 -3.905 8.608 1.00 18.04 21 ILE F C 1
ATOM 6126 O O . ILE F 1 29 ? 27.643 -3.786 9.791 1.00 17.63 21 ILE F O 1
ATOM 6131 N N . ILE F 1 30 ? 27.583 -3.010 7.667 1.00 18.56 22 ILE F N 1
ATOM 6132 C CA . ILE F 1 30 ? 28.365 -1.824 7.999 1.00 19.41 22 ILE F CA 1
ATOM 6133 C C . ILE F 1 30 ? 27.685 -1.033 9.120 1.00 20.26 22 ILE F C 1
ATOM 6134 O O . ILE F 1 30 ? 28.318 -0.775 10.153 1.00 21.18 22 ILE F O 1
ATOM 6139 N N . LYS F 1 31 ? 26.407 -0.695 8.946 1.00 18.16 23 LYS F N 1
ATOM 6140 C CA . LYS F 1 31 ? 25.652 -0.049 10.021 1.00 18.79 23 LYS F CA 1
ATOM 6141 C C . LYS F 1 31 ? 25.913 -0.664 11.406 1.00 20.61 23 LYS F C 1
ATOM 6142 O O . LYS F 1 31 ? 26.080 0.052 12.398 1.00 21.38 23 LYS F O 1
ATOM 6148 N N . ARG F 1 32 ? 25.937 -1.991 11.469 1.00 21.33 24 ARG F N 1
ATOM 6149 C CA . ARG F 1 32 ? 26.072 -2.685 12.735 1.00 23.18 24 ARG F CA 1
ATOM 6150 C C . ARG F 1 32 ? 27.419 -2.328 13.334 1.00 25.19 24 ARG F C 1
ATOM 6151 O O . ARG F 1 32 ? 27.541 -2.113 14.545 1.00 27.50 24 ARG F O 1
ATOM 6159 N N . PHE F 1 33 ? 28.430 -2.248 12.478 1.00 26.12 25 PHE F N 1
ATOM 6160 C CA . PHE F 1 33 ? 29.783 -1.977 12.928 1.00 25.89 25 PHE F CA 1
ATOM 6161 C C . PHE F 1 33 ? 29.948 -0.498 13.283 1.00 26.58 25 PHE F C 1
ATOM 6162 O O . PHE F 1 33 ? 30.637 -0.159 14.236 1.00 28.51 25 PHE F O 1
ATOM 6170 N N . GLU F 1 34 ? 29.309 0.373 12.507 1.00 26.02 26 GLU F N 1
ATOM 6171 C CA . GLU F 1 34 ? 29.349 1.807 12.752 1.00 23.75 26 GLU F CA 1
ATOM 6172 C C . GLU F 1 34 ? 28.756 2.107 14.128 1.00 24.90 26 GLU F C 1
ATOM 6173 O O . GLU F 1 34 ? 29.361 2.828 14.924 1.00 24.71 26 GLU F O 1
ATOM 6179 N N . LYS F 1 35 ? 27.583 1.536 14.403 1.00 26.55 27 LYS F N 1
ATOM 6180 C CA . LYS F 1 35 ? 26.794 1.880 15.583 1.00 28.87 27 LYS F CA 1
ATOM 6181 C C . LYS F 1 35 ? 27.477 1.398 16.878 1.00 29.88 27 LYS F C 1
ATOM 6182 O O . LYS F 1 35 ? 27.238 1.922 17.979 1.00 29.91 27 LYS F O 1
ATOM 6188 N N . LYS F 1 36 ? 28.351 0.409 16.723 1.00 30.53 28 LYS F N 1
ATOM 6189 C CA . LYS F 1 36 ? 29.155 -0.126 17.811 1.00 30.88 28 LYS F CA 1
ATOM 6190 C C . LYS F 1 36 ? 30.252 0.877 18.244 1.00 31.66 28 LYS F C 1
ATOM 6191 O O . LYS F 1 36 ? 30.830 0.754 19.322 1.00 32.79 28 LYS F O 1
ATOM 6197 N N . GLY F 1 37 ? 30.513 1.878 17.411 1.00 32.10 29 GLY F N 1
ATOM 6198 C CA . GLY F 1 37 ? 31.510 2.884 17.719 1.00 31.47 29 GLY F CA 1
ATOM 6199 C C . GLY F 1 37 ? 32.857 2.574 17.097 1.00 31.56 29 GLY F C 1
ATOM 6200 O O . GLY F 1 37 ? 33.892 3.107 17.504 1.00 32.31 29 GLY F O 1
ATOM 6201 N N . TYR F 1 38 ? 32.843 1.712 16.089 1.00 31.91 30 TYR F N 1
ATOM 6202 C CA . TYR F 1 38 ? 34.074 1.324 15.404 1.00 32.31 30 TYR F CA 1
ATOM 6203 C C . TYR F 1 38 ? 34.395 2.183 14.198 1.00 31.03 30 TYR F C 1
ATOM 6204 O O . TYR F 1 38 ? 33.537 2.868 13.662 1.00 31.01 30 TYR F O 1
ATOM 6213 N N . LYS F 1 39 ? 35.650 2.110 13.784 1.00 30.37 31 LYS F N 1
ATOM 6214 C CA . LYS F 1 39 ? 36.225 3.005 12.799 1.00 30.11 31 LYS F CA 1
ATOM 6215 C C . LYS F 1 39 ? 36.573 2.252 11.516 1.00 31.03 31 LYS F C 1
ATOM 6216 O O . LYS F 1 39 ? 37.527 1.459 11.495 1.00 31.37 31 LYS F O 1
ATOM 6222 N N . LEU F 1 40 ? 35.807 2.495 10.448 1.00 30.37 32 LEU F N 1
ATOM 6223 C CA . LEU F 1 40 ? 36.151 1.956 9.140 1.00 28.78 32 LEU F CA 1
ATOM 6224 C C . LEU F 1 40 ? 37.337 2.738 8.597 1.00 29.85 32 LEU F C 1
ATOM 6225 O O . LEU F 1 40 ? 37.293 3.973 8.522 1.00 29.95 32 LEU F O 1
ATOM 6230 N N . ILE F 1 41 ? 38.403 2.019 8.244 1.00 29.48 33 ILE F N 1
ATOM 6231 C CA . ILE F 1 41 ? 39.619 2.651 7.722 1.00 28.09 33 ILE F CA 1
ATOM 6232 C C . ILE F 1 41 ? 39.996 2.172 6.321 1.00 29.41 33 ILE F C 1
ATOM 6233 O O . ILE F 1 41 ? 40.807 2.799 5.637 1.00 29.77 33 ILE F O 1
ATOM 6238 N N . ALA F 1 42 ? 39.409 1.053 5.901 1.00 30.10 34 ALA F N 1
ATOM 6239 C CA . ALA F 1 42 ? 39.581 0.574 4.525 1.00 29.90 34 ALA F CA 1
ATOM 6240 C C . ALA F 1 42 ? 38.436 -0.299 4.073 1.00 28.66 34 ALA F C 1
ATOM 6241 O O . ALA F 1 42 ? 37.918 -1.108 4.837 1.00 28.41 34 ALA F O 1
ATOM 6243 N N . ILE F 1 43 ? 38.046 -0.107 2.820 1.00 27.99 35 ILE F N 1
ATOM 6244 C CA . ILE F 1 43 ? 36.985 -0.884 2.196 1.00 27.66 35 ILE F CA 1
ATOM 6245 C C . ILE F 1 43 ? 37.217 -0.965 0.690 1.00 29.40 35 ILE F C 1
ATOM 6246 O O . ILE F 1 43 ? 37.644 -0.006 0.058 1.00 31.18 35 ILE F O 1
ATOM 6251 N N . LYS F 1 44 ? 36.971 -2.131 0.123 1.00 30.05 36 LYS F N 1
ATOM 6252 C CA . LYS F 1 44 ? 37.097 -2.306 -1.315 1.00 31.84 36 LYS F CA 1
ATOM 6253 C C . LYS F 1 44 ? 36.288 -3.485 -1.805 1.00 32.85 36 LYS F C 1
ATOM 6254 O O . LYS F 1 44 ? 36.105 -4.473 -1.090 1.00 33.60 36 LYS F O 1
ATOM 6260 N N . MET F 1 45 ? 35.768 -3.358 -3.015 1.00 33.38 37 MET F N 1
ATOM 6261 C CA . MET F 1 45 ? 35.089 -4.468 -3.645 1.00 34.26 37 MET F CA 1
ATOM 6262 C C . MET F 1 45 ? 35.937 -5.057 -4.752 1.00 35.95 37 MET F C 1
ATOM 6263 O O . MET F 1 45 ? 36.468 -4.325 -5.595 1.00 36.27 37 MET F O 1
ATOM 6268 N N . LEU F 1 46 ? 36.041 -6.385 -4.738 1.00 37.55 38 LEU F N 1
ATOM 6269 C CA . LEU F 1 46 ? 36.923 -7.140 -5.632 1.00 38.83 38 LEU F CA 1
ATOM 6270 C C . LEU F 1 46 ? 36.399 -8.560 -5.878 1.00 40.20 38 LEU F C 1
ATOM 6271 O O . LEU F 1 46 ? 35.667 -9.112 -5.062 1.00 39.68 38 LEU F O 1
ATOM 6276 N N . ASN F 1 47 ? 36.760 -9.133 -7.019 1.00 43.15 39 ASN F N 1
ATOM 6277 C CA . ASN F 1 47 ? 36.595 -10.560 -7.235 1.00 45.68 39 ASN F CA 1
ATOM 6278 C C . ASN F 1 47 ? 37.934 -11.219 -6.952 1.00 48.89 39 ASN F C 1
ATOM 6279 O O . ASN F 1 47 ? 38.839 -11.159 -7.775 1.00 50.25 39 ASN F O 1
ATOM 6284 N N . PRO F 1 48 ? 38.078 -11.811 -5.768 1.00 51.81 40 PRO F N 1
ATOM 6285 C CA . PRO F 1 48 ? 39.393 -12.212 -5.266 1.00 54.81 40 PRO F CA 1
ATOM 6286 C C . PRO F 1 48 ? 40.083 -13.254 -6.135 1.00 58.31 40 PRO F C 1
ATOM 6287 O O . PRO F 1 48 ? 39.464 -14.254 -6.501 1.00 60.12 40 PRO F O 1
ATOM 6291 N N . THR F 1 49 ? 41.348 -12.991 -6.469 1.00 55.71 41 THR F N 1
ATOM 6292 C CA . THR F 1 49 ? 42.160 -13.888 -7.293 1.00 55.24 41 THR F CA 1
ATOM 6293 C C . THR F 1 49 ? 42.648 -15.084 -6.499 1.00 55.23 41 THR F C 1
ATOM 6294 O O . THR F 1 49 ? 42.866 -14.988 -5.286 1.00 55.73 41 THR F O 1
ATOM 6298 N N . GLU F 1 50 ? 42.827 -16.206 -7.193 1.00 54.32 42 GLU F N 1
ATOM 6299 C CA . GLU F 1 50 ? 43.301 -17.438 -6.580 1.00 54.72 42 GLU F CA 1
ATOM 6300 C C . GLU F 1 50 ? 44.472 -17.151 -5.658 1.00 53.79 42 GLU F C 1
ATOM 6301 O O . GLU F 1 50 ? 44.553 -17.689 -4.558 1.00 51.63 42 GLU F O 1
ATOM 6307 N N . GLU F 1 51 ? 45.370 -16.286 -6.123 1.00 54.86 43 GLU F N 1
ATOM 6308 C CA . GLU F 1 51 ? 46.572 -15.926 -5.385 1.00 56.29 43 GLU F CA 1
ATOM 6309 C C . GLU F 1 51 ? 46.228 -15.466 -3.970 1.00 55.51 43 GLU F C 1
ATOM 6310 O O . GLU F 1 51 ? 46.681 -16.063 -3.000 1.00 57.21 43 GLU F O 1
ATOM 6316 N N . ILE F 1 52 ? 45.405 -14.431 -3.852 1.00 53.98 44 ILE F N 1
ATOM 6317 C CA . ILE F 1 52 ? 45.025 -13.913 -2.546 1.00 52.92 44 ILE F CA 1
ATOM 6318 C C . ILE F 1 52 ? 44.345 -14.996 -1.713 1.00 53.77 44 ILE F C 1
ATOM 6319 O O . ILE F 1 52 ? 44.709 -15.229 -0.563 1.00 54.01 44 ILE F O 1
ATOM 6324 N N . LEU F 1 53 ? 43.377 -15.675 -2.317 1.00 54.91 45 LEU F N 1
ATOM 6325 C CA . LEU F 1 53 ? 42.565 -16.665 -1.618 1.00 54.42 45 LEU F CA 1
ATOM 6326 C C . LEU F 1 53 ? 43.330 -17.870 -1.118 1.00 55.71 45 LEU F C 1
ATOM 6327 O O . LEU F 1 53 ? 42.897 -18.513 -0.174 1.00 56.82 45 LEU F O 1
ATOM 6332 N N . LYS F 1 54 ? 44.447 -18.187 -1.764 1.00 58.44 46 LYS F N 1
ATOM 6333 C CA . LYS F 1 54 ? 45.285 -19.313 -1.350 1.00 60.73 46 LYS F CA 1
ATOM 6334 C C . LYS F 1 54 ? 46.054 -18.953 -0.084 1.00 61.28 46 LYS F C 1
ATOM 6335 O O . LYS F 1 54 ? 46.263 -19.799 0.788 1.00 61.36 46 LYS F O 1
ATOM 6341 N N . GLU F 1 55 ? 46.470 -17.691 -0.003 1.00 61.80 47 GLU F N 1
ATOM 6342 C CA . GLU F 1 55 ? 47.184 -17.169 1.154 1.00 62.86 47 GLU F CA 1
ATOM 6343 C C . GLU F 1 55 ? 46.217 -16.912 2.318 1.00 62.85 47 GLU F C 1
ATOM 6344 O O . GLU F 1 55 ? 46.526 -17.233 3.467 1.00 63.83 47 GLU F O 1
ATOM 6350 N N . HIS F 1 56 ? 45.047 -16.352 2.011 1.00 61.66 48 HIS F N 1
ATOM 6351 C CA . HIS F 1 56 ? 44.003 -16.115 3.004 1.00 61.48 48 HIS F CA 1
ATOM 6352 C C . HIS F 1 56 ? 43.503 -17.411 3.648 1.00 65.66 48 HIS F C 1
ATOM 6353 O O . HIS F 1 56 ? 43.238 -17.458 4.851 1.00 65.74 48 HIS F O 1
ATOM 6360 N N . TYR F 1 57 ? 43.383 -18.456 2.837 1.00 70.60 49 TYR F N 1
ATOM 6361 C CA . TYR F 1 57 ? 42.897 -19.749 3.291 1.00 75.08 49 TYR F CA 1
ATOM 6362 C C . TYR F 1 57 ? 44.011 -20.793 3.343 1.00 80.46 49 TYR F C 1
ATOM 6363 O O . TYR F 1 57 ? 43.792 -21.951 2.999 1.00 81.05 49 TYR F O 1
ATOM 6372 N N . LYS F 1 58 ? 45.203 -20.387 3.775 1.00 87.13 50 LYS F N 1
ATOM 6373 C CA . LYS F 1 58 ? 46.351 -21.289 3.811 1.00 93.18 50 LYS F CA 1
ATOM 6374 C C . LYS F 1 58 ? 46.171 -22.405 4.829 1.00 97.51 50 LYS F C 1
ATOM 6375 O O . LYS F 1 58 ? 46.627 -23.524 4.605 1.00 99.51 50 LYS F O 1
ATOM 6381 N N . GLU F 1 59 ? 45.504 -22.099 5.938 1.00 102.01 51 GLU F N 1
ATOM 6382 C CA . GLU F 1 59 ? 45.310 -23.063 7.015 1.00 107.07 51 GLU F CA 1
ATOM 6383 C C . GLU F 1 59 ? 44.363 -24.193 6.620 1.00 110.70 51 GLU F C 1
ATOM 6384 O O . GLU F 1 59 ? 44.408 -25.278 7.198 1.00 111.06 51 GLU F O 1
ATOM 6390 N N . LEU F 1 60 ? 43.521 -23.932 5.625 1.00 115.48 52 LEU F N 1
ATOM 6391 C CA . LEU F 1 60 ? 42.488 -24.870 5.201 1.00 119.28 52 LEU F CA 1
ATOM 6392 C C . LEU F 1 60 ? 42.909 -25.669 3.976 1.00 122.92 52 LEU F C 1
ATOM 6393 O O . LEU F 1 60 ? 42.074 -26.084 3.178 1.00 122.61 52 LEU F O 1
ATOM 6398 N N . SER F 1 61 ? 44.212 -25.879 3.832 1.00 128.91 53 SER F N 1
ATOM 6399 C CA . SER F 1 61 ? 44.740 -26.722 2.768 1.00 135.37 53 SER F CA 1
ATOM 6400 C C . SER F 1 61 ? 44.604 -28.197 3.133 1.00 140.74 53 SER F C 1
ATOM 6401 O O . SER F 1 61 ? 44.652 -29.063 2.256 1.00 140.49 53 SER F O 1
ATOM 6404 N N . ASP F 1 62 ? 44.428 -28.477 4.426 1.00 149.46 54 ASP F N 1
ATOM 6405 C CA . ASP F 1 62 ? 44.245 -29.850 4.889 1.00 150.88 54 ASP F CA 1
ATOM 6406 C C . ASP F 1 62 ? 42.762 -30.221 4.994 1.00 151.29 54 ASP F C 1
ATOM 6407 O O . ASP F 1 62 ? 42.314 -30.767 6.003 1.00 151.78 54 ASP F O 1
ATOM 6412 N N . GLN F 1 63 ? 42.012 -29.918 3.937 1.00 150.91 55 GLN F N 1
ATOM 6413 C CA . GLN F 1 63 ? 40.585 -30.219 3.861 1.00 150.17 55 GLN F CA 1
ATOM 6414 C C . GLN F 1 63 ? 40.249 -30.728 2.461 1.00 149.66 55 GLN F C 1
ATOM 6415 O O . GLN F 1 63 ? 40.773 -30.203 1.476 1.00 149.52 55 GLN F O 1
ATOM 6421 N N . PRO F 1 64 ? 39.387 -31.745 2.374 1.00 148.97 56 PRO F N 1
ATOM 6422 C CA . PRO F 1 64 ? 38.998 -32.340 1.088 1.00 148.47 56 PRO F CA 1
ATOM 6423 C C . PRO F 1 64 ? 38.483 -31.331 0.069 1.00 147.98 56 PRO F C 1
ATOM 6424 O O . PRO F 1 64 ? 38.948 -31.339 -1.069 1.00 148.09 56 PRO F O 1
ATOM 6428 N N . PHE F 1 65 ? 37.543 -30.478 0.458 1.00 147.32 57 PHE F N 1
ATOM 6429 C CA . PHE F 1 65 ? 37.035 -29.491 -0.486 1.00 146.23 57 PHE F CA 1
ATOM 6430 C C . PHE F 1 65 ? 37.665 -28.125 -0.267 1.00 145.26 57 PHE F C 1
ATOM 6431 O O . PHE F 1 65 ? 37.219 -27.320 0.551 1.00 145.06 57 PHE F O 1
ATOM 6439 N N . PHE F 1 66 ? 38.742 -27.902 -1.011 1.00 144.10 58 PHE F N 1
ATOM 6440 C CA . PHE F 1 66 ? 39.518 -26.676 -0.927 1.00 142.92 58 PHE F CA 1
ATOM 6441 C C . PHE F 1 66 ? 39.593 -25.991 -2.285 1.00 142.41 58 PHE F C 1
ATOM 6442 O O . PHE F 1 66 ? 39.566 -24.767 -2.359 1.00 142.58 58 PHE F O 1
ATOM 6450 N N . LYS F 1 67 ? 39.671 -26.786 -3.351 1.00 141.55 59 LYS F N 1
ATOM 6451 C CA . LYS F 1 67 ? 39.750 -26.273 -4.720 1.00 140.10 59 LYS F CA 1
ATOM 6452 C C . LYS F 1 67 ? 38.460 -25.579 -5.136 1.00 138.40 59 LYS F C 1
ATOM 6453 O O . LYS F 1 67 ? 38.464 -24.709 -6.005 1.00 139.24 59 LYS F O 1
ATOM 6459 N N . ASN F 1 68 ? 37.358 -25.967 -4.507 1.00 130.92 60 ASN F N 1
ATOM 6460 C CA . ASN F 1 68 ? 36.075 -25.338 -4.775 1.00 124.37 60 ASN F CA 1
ATOM 6461 C C . ASN F 1 68 ? 35.813 -24.126 -3.880 1.00 119.15 60 ASN F C 1
ATOM 6462 O O . ASN F 1 68 ? 35.113 -23.198 -4.290 1.00 119.35 60 ASN F O 1
ATOM 6467 N N . LEU F 1 69 ? 36.385 -24.132 -2.673 1.00 111.91 61 LEU F N 1
ATOM 6468 C CA . LEU F 1 69 ? 36.284 -22.992 -1.755 1.00 103.47 61 LEU F CA 1
ATOM 6469 C C . LEU F 1 69 ? 37.004 -21.769 -2.311 1.00 97.17 61 LEU F C 1
ATOM 6470 O O . LEU F 1 69 ? 36.442 -20.679 -2.337 1.00 96.43 61 LEU F O 1
ATOM 6475 N N . VAL F 1 70 ? 38.237 -21.953 -2.771 1.00 89.96 62 VAL F N 1
ATOM 6476 C CA . VAL F 1 70 ? 38.960 -20.869 -3.426 1.00 83.79 62 VAL F CA 1
ATOM 6477 C C . VAL F 1 70 ? 38.348 -20.523 -4.785 1.00 79.64 62 VAL F C 1
ATOM 6478 O O . VAL F 1 70 ? 38.813 -19.612 -5.456 1.00 80.33 62 VAL F O 1
ATOM 6482 N N . ALA F 1 71 ? 37.303 -21.247 -5.177 1.00 74.57 63 ALA F N 1
ATOM 6483 C CA . ALA F 1 71 ? 36.677 -21.052 -6.481 1.00 69.92 63 ALA F CA 1
ATOM 6484 C C . ALA F 1 71 ? 35.295 -20.417 -6.375 1.00 66.21 63 ALA F C 1
ATOM 6485 O O . ALA F 1 71 ? 34.826 -19.780 -7.319 1.00 66.60 63 ALA F O 1
ATOM 6487 N N . TYR F 1 72 ? 34.644 -20.601 -5.230 1.00 61.55 64 TYR F N 1
ATOM 6488 C CA . TYR F 1 72 ? 33.350 -19.977 -4.965 1.00 56.57 64 TYR F CA 1
ATOM 6489 C C . TYR F 1 72 ? 33.535 -18.500 -4.669 1.00 54.23 64 TYR F C 1
ATOM 6490 O O . TYR F 1 72 ? 32.928 -17.647 -5.312 1.00 54.28 64 TYR F O 1
ATOM 6499 N N . ILE F 1 73 ? 34.375 -18.217 -3.682 1.00 51.36 65 ILE F N 1
ATOM 6500 C CA . ILE F 1 73 ? 34.709 -16.856 -3.306 1.00 48.50 65 ILE F CA 1
ATOM 6501 C C . ILE F 1 73 ? 35.416 -16.144 -4.459 1.00 48.52 65 ILE F C 1
ATOM 6502 O O . ILE F 1 73 ? 35.197 -14.960 -4.690 1.00 49.17 65 ILE F O 1
ATOM 6507 N N . SER F 1 74 ? 36.224 -16.878 -5.209 1.00 48.81 66 SER F N 1
ATOM 6508 C CA . SER F 1 74 ? 36.813 -16.343 -6.428 1.00 50.29 66 SER F CA 1
ATOM 6509 C C . SER F 1 74 ? 35.771 -15.895 -7.457 1.00 50.58 66 SER F C 1
ATOM 6510 O O . SER F 1 74 ? 36.052 -15.020 -8.273 1.00 50.83 66 SER F O 1
ATOM 6513 N N . LYS F 1 75 ? 34.584 -16.495 -7.433 1.00 50.49 67 LYS F N 1
ATOM 6514 C CA . LYS F 1 75 ? 33.556 -16.108 -8.386 1.00 52.02 67 LYS F CA 1
ATOM 6515 C C . LYS F 1 75 ? 32.809 -14.872 -7.926 1.00 54.27 67 LYS F C 1
ATOM 6516 O O . LYS F 1 75 ? 33.008 -13.796 -8.485 1.00 54.59 67 LYS F O 1
ATOM 6522 N N . GLY F 1 76 ? 31.961 -15.036 -6.906 1.00 58.24 68 GLY F N 1
ATOM 6523 C CA . GLY F 1 76 ? 31.053 -14.000 -6.431 1.00 53.16 68 GLY F CA 1
ATOM 6524 C C . GLY F 1 76 ? 31.786 -12.749 -5.999 1.00 49.15 68 GLY F C 1
ATOM 6525 O O . GLY F 1 76 ? 33.010 -12.767 -5.903 1.00 50.75 68 GLY F O 1
ATOM 6526 N N . PRO F 1 77 ? 31.058 -11.667 -5.730 1.00 43.89 69 PRO F N 1
ATOM 6527 C CA . PRO F 1 77 ? 31.682 -10.410 -5.327 1.00 39.01 69 PRO F CA 1
ATOM 6528 C C . PRO F 1 77 ? 32.000 -10.459 -3.842 1.00 35.04 69 PRO F C 1
ATOM 6529 O O . PRO F 1 77 ? 31.335 -11.167 -3.098 1.00 33.92 69 PRO F O 1
ATOM 6533 N N . VAL F 1 78 ? 33.003 -9.713 -3.415 1.00 31.04 70 VAL F N 1
ATOM 6534 C CA . VAL F 1 78 ? 33.388 -9.683 -2.017 1.00 27.70 70 VAL F CA 1
ATOM 6535 C C . VAL F 1 78 ? 33.663 -8.223 -1.612 1.00 28.16 70 VAL F C 1
ATOM 6536 O O . VAL F 1 78 ? 34.223 -7.447 -2.407 1.00 29.20 70 VAL F O 1
ATOM 6540 N N . VAL F 1 79 ? 33.233 -7.832 -0.409 1.00 25.75 71 VAL F N 1
ATOM 6541 C CA . VAL F 1 79 ? 33.557 -6.502 0.106 1.00 24.31 71 VAL F CA 1
ATOM 6542 C C . VAL F 1 79 ? 34.542 -6.648 1.252 1.00 24.83 71 VAL F C 1
ATOM 6543 O O . VAL F 1 79 ? 34.182 -7.075 2.353 1.00 26.70 71 VAL F O 1
ATOM 6547 N N . ALA F 1 80 ? 35.797 -6.316 0.981 1.00 24.75 72 ALA F N 1
ATOM 6548 C CA . ALA F 1 80 ? 36.844 -6.461 1.992 1.00 26.03 72 ALA F CA 1
ATOM 6549 C C . ALA F 1 80 ? 36.920 -5.198 2.833 1.00 26.99 72 ALA F C 1
ATOM 6550 O O . ALA F 1 80 ? 36.788 -4.099 2.300 1.00 29.53 72 ALA F O 1
ATOM 6552 N N . MET F 1 81 ? 37.110 -5.350 4.140 1.00 26.43 73 MET F N 1
ATOM 6553 C CA . MET F 1 81 ? 37.184 -4.197 5.030 1.00 26.58 73 MET F CA 1
ATOM 6554 C C . MET F 1 81 ? 38.224 -4.332 6.115 1.00 27.37 73 MET F C 1
ATOM 6555 O O . MET F 1 81 ? 38.590 -5.437 6.510 1.00 28.40 73 MET F O 1
ATOM 6560 N N . VAL F 1 82 ? 38.683 -3.191 6.612 1.00 27.34 74 VAL F N 1
ATOM 6561 C CA . VAL F 1 82 ? 39.430 -3.152 7.860 1.00 27.42 74 VAL F CA 1
ATOM 6562 C C . VAL F 1 82 ? 38.735 -2.177 8.801 1.00 29.02 74 VAL F C 1
ATOM 6563 O O . VAL F 1 82 ? 38.429 -1.047 8.414 1.00 30.03 74 VAL F O 1
ATOM 6567 N N . TRP F 1 83 ? 38.477 -2.633 10.025 1.00 29.38 75 TRP F N 1
ATOM 6568 C CA . TRP F 1 83 ? 37.886 -1.802 11.065 1.00 29.16 75 TRP F CA 1
ATOM 6569 C C . TRP F 1 83 ? 38.870 -1.682 12.200 1.00 31.01 75 TRP F C 1
ATOM 6570 O O . TRP F 1 83 ? 39.608 -2.622 12.474 1.00 32.53 75 TRP F O 1
ATOM 6581 N N . GLU F 1 84 ? 38.863 -0.523 12.857 1.00 32.04 76 GLU F N 1
ATOM 6582 C CA . GLU F 1 84 ? 39.811 -0.155 13.920 1.00 32.07 76 GLU F CA 1
ATOM 6583 C C . GLU F 1 84 ? 39.044 0.182 15.186 1.00 33.08 76 GLU F C 1
ATOM 6584 O O . GLU F 1 84 ? 37.953 0.747 15.133 1.00 33.68 76 GLU F O 1
ATOM 6590 N N . GLY F 1 85 ? 39.623 -0.132 16.332 1.00 32.96 77 GLY F N 1
ATOM 6591 C CA . GLY F 1 85 ? 38.983 0.170 17.605 1.00 32.65 77 GLY F CA 1
ATOM 6592 C C . GLY F 1 85 ? 39.367 -0.796 18.714 1.00 31.81 77 GLY F C 1
ATOM 6593 O O . GLY F 1 85 ? 39.887 -1.887 18.444 1.00 30.94 77 GLY F O 1
ATOM 6594 N N . VAL F 1 86 ? 39.108 -0.391 19.960 1.00 31.25 78 VAL F N 1
ATOM 6595 C CA . VAL F 1 86 ? 39.467 -1.183 21.140 1.00 29.48 78 VAL F CA 1
ATOM 6596 C C . VAL F 1 86 ? 38.792 -2.552 21.124 1.00 28.27 78 VAL F C 1
ATOM 6597 O O . VAL F 1 86 ? 37.598 -2.663 20.870 1.00 27.11 78 VAL F O 1
ATOM 6601 N N . ASP F 1 87 ? 39.590 -3.593 21.362 1.00 27.99 79 ASP F N 1
ATOM 6602 C CA . ASP F 1 87 ? 39.117 -4.981 21.323 1.00 27.41 79 ASP F CA 1
ATOM 6603 C C . ASP F 1 87 ? 38.376 -5.288 20.004 1.00 26.34 79 ASP F C 1
ATOM 6604 O O . ASP F 1 87 ? 37.297 -5.887 20.007 1.00 25.43 79 ASP F O 1
ATOM 6609 N N . MET F 1 88 ? 38.980 -4.873 18.886 1.00 26.41 80 MET F N 1
ATOM 6610 C CA . MET F 1 88 ? 38.345 -4.982 17.570 1.00 27.79 80 MET F CA 1
ATOM 6611 C C . MET F 1 88 ? 38.133 -6.420 17.109 1.00 28.24 80 MET F C 1
ATOM 6612 O O . MET F 1 88 ? 37.062 -6.763 16.614 1.00 28.81 80 MET F O 1
ATOM 6617 N N . VAL F 1 89 ? 39.155 -7.253 17.267 1.00 29.98 81 VAL F N 1
ATOM 6618 C CA . VAL F 1 89 ? 39.085 -8.628 16.793 1.00 29.87 81 VAL F CA 1
ATOM 6619 C C . VAL F 1 89 ? 37.957 -9.400 17.485 1.00 32.12 81 VAL F C 1
ATOM 6620 O O . VAL F 1 89 ? 37.095 -9.954 16.794 1.00 33.51 81 VAL F O 1
ATOM 6624 N N . LYS F 1 90 ? 37.938 -9.381 18.825 1.00 32.82 82 LYS F N 1
ATOM 6625 C CA . LYS F 1 90 ? 36.983 -10.154 19.627 1.00 32.47 82 LYS F CA 1
ATOM 6626 C C . LYS F 1 90 ? 35.572 -9.644 19.434 1.00 32.02 82 LYS F C 1
ATOM 6627 O O . LYS F 1 90 ? 34.635 -10.427 19.307 1.00 32.73 82 LYS F O 1
ATOM 6633 N N . GLN F 1 91 ? 35.431 -8.325 19.396 1.00 32.02 83 GLN F N 1
ATOM 6634 C CA . GLN F 1 91 ? 34.111 -7.702 19.288 1.00 31.14 83 GLN F CA 1
ATOM 6635 C C . GLN F 1 91 ? 33.510 -7.946 17.914 1.00 31.42 83 GLN F C 1
ATOM 6636 O O . GLN F 1 91 ? 32.304 -8.109 17.787 1.00 32.01 83 GLN F O 1
ATOM 6642 N N . GLY F 1 92 ? 34.365 -7.968 16.897 1.00 30.99 84 GLY F N 1
ATOM 6643 C CA . GLY F 1 92 ? 33.962 -8.281 15.542 1.00 31.24 84 GLY F CA 1
ATOM 6644 C C . GLY F 1 92 ? 33.434 -9.696 15.472 1.00 32.48 84 GLY F C 1
ATOM 6645 O O . GLY F 1 92 ? 32.383 -9.956 14.881 1.00 32.39 84 GLY F O 1
ATOM 6646 N N . ARG F 1 93 ? 34.168 -10.611 16.097 1.00 34.85 85 ARG F N 1
ATOM 6647 C CA . ARG F 1 93 ? 33.769 -12.008 16.216 1.00 35.83 85 ARG F CA 1
ATOM 6648 C C . ARG F 1 93 ? 32.419 -12.078 16.916 1.00 35.78 85 ARG F C 1
ATOM 6649 O O . ARG F 1 93 ? 31.547 -12.831 16.506 1.00 36.02 85 ARG F O 1
ATOM 6657 N N . LYS F 1 94 ? 32.257 -11.276 17.968 1.00 36.09 86 LYS F N 1
ATOM 6658 C CA . LYS F 1 94 ? 31.038 -11.255 18.775 1.00 35.75 86 LYS F CA 1
ATOM 6659 C C . LYS F 1 94 ? 29.856 -10.760 17.955 1.00 35.49 86 LYS F C 1
ATOM 6660 O O . LYS F 1 94 ? 28.766 -11.315 18.036 1.00 35.81 86 LYS F O 1
ATOM 6666 N N . LEU F 1 95 ? 30.092 -9.724 17.157 1.00 35.95 87 LEU F N 1
ATOM 6667 C CA . LEU F 1 95 ? 29.068 -9.110 16.315 1.00 35.59 87 LEU F CA 1
ATOM 6668 C C . LEU F 1 95 ? 28.653 -10.045 15.191 1.00 35.75 87 LEU F C 1
ATOM 6669 O O . LEU F 1 95 ? 27.511 -10.008 14.732 1.00 35.66 87 LEU F O 1
ATOM 6674 N N . ILE F 1 96 ? 29.601 -10.871 14.759 1.00 36.53 88 ILE F N 1
ATOM 6675 C CA . ILE F 1 96 ? 29.387 -11.842 13.696 1.00 37.53 88 ILE F CA 1
ATOM 6676 C C . ILE F 1 96 ? 28.663 -13.096 14.191 1.00 38.87 88 ILE F C 1
ATOM 6677 O O . ILE F 1 96 ? 27.671 -13.511 13.595 1.00 36.92 88 ILE F O 1
ATOM 6682 N N . GLY F 1 97 ? 29.166 -13.684 15.278 1.00 41.15 89 GLY F N 1
ATOM 6683 C CA . GLY F 1 97 ? 28.592 -14.878 15.882 1.00 43.52 89 GLY F CA 1
ATOM 6684 C C . GLY F 1 97 ? 29.460 -16.102 15.663 1.00 45.61 89 GLY F C 1
ATOM 6685 O O . GLY F 1 97 ? 30.537 -16.000 15.079 1.00 46.14 89 GLY F O 1
ATOM 6686 N N . GLU F 1 98 ? 28.988 -17.256 16.131 1.00 48.51 90 GLU F N 1
ATOM 6687 C CA . GLU F 1 98 ? 29.639 -18.549 15.896 1.00 50.94 90 GLU F CA 1
ATOM 6688 C C . GLU F 1 98 ? 29.757 -18.871 14.410 1.00 51.84 90 GLU F C 1
ATOM 6689 O O . GLU F 1 98 ? 29.085 -18.261 13.582 1.00 51.95 90 GLU F O 1
ATOM 6695 N N . THR F 1 99 ? 30.595 -19.849 14.078 1.00 53.23 91 THR F N 1
ATOM 6696 C CA . THR F 1 99 ? 30.767 -20.273 12.689 1.00 53.73 91 THR F CA 1
ATOM 6697 C C . THR F 1 99 ? 29.467 -20.836 12.126 1.00 53.33 91 THR F C 1
ATOM 6698 O O . THR F 1 99 ? 29.076 -20.509 11.008 1.00 52.11 91 THR F O 1
ATOM 6702 N N . ASN F 1 100 ? 28.811 -21.679 12.919 1.00 52.97 92 ASN F N 1
ATOM 6703 C CA . ASN F 1 100 ? 27.550 -22.291 12.550 1.00 52.19 92 ASN F CA 1
ATOM 6704 C C . ASN F 1 100 ? 26.425 -21.368 12.997 1.00 52.49 92 ASN F C 1
ATOM 6705 O O . ASN F 1 100 ? 26.241 -21.168 14.197 1.00 53.51 92 ASN F O 1
ATOM 6710 N N . PRO F 1 101 ? 25.692 -20.786 12.040 1.00 51.67 93 PRO F N 1
ATOM 6711 C CA . PRO F 1 101 ? 24.615 -19.834 12.347 1.00 51.00 93 PRO F CA 1
ATOM 6712 C C . PRO F 1 101 ? 23.432 -20.439 13.101 1.00 51.46 93 PRO F C 1
ATOM 6713 O O . PRO F 1 101 ? 22.562 -19.698 13.556 1.00 52.61 93 PRO F O 1
ATOM 6717 N N . LEU F 1 102 ? 23.405 -21.759 13.237 1.00 50.78 94 LEU F N 1
ATOM 6718 C CA . LEU F 1 102 ? 22.362 -22.419 14.004 1.00 49.79 94 LEU F CA 1
ATOM 6719 C C . LEU F 1 102 ? 22.645 -22.321 15.502 1.00 49.56 94 LEU F C 1
ATOM 6720 O O . LEU F 1 102 ? 21.721 -22.155 16.299 1.00 49.98 94 LEU F O 1
ATOM 6725 N N . THR F 1 103 ? 23.924 -22.400 15.872 1.00 49.06 95 THR F N 1
ATOM 6726 C CA . THR F 1 103 ? 24.342 -22.297 17.271 1.00 49.00 95 THR F CA 1
ATOM 6727 C C . THR F 1 103 ? 24.732 -20.878 17.668 1.00 48.57 95 THR F C 1
ATOM 6728 O O . THR F 1 103 ? 24.956 -20.597 18.843 1.00 49.36 95 THR F O 1
ATOM 6732 N N . SER F 1 104 ? 24.798 -19.978 16.692 1.00 47.67 96 SER F N 1
ATOM 6733 C CA . SER F 1 104 ? 25.101 -18.578 16.977 1.00 47.66 96 SER F CA 1
ATOM 6734 C C . SER F 1 104 ? 23.885 -17.816 17.507 1.00 47.79 96 SER F C 1
ATOM 6735 O O . SER F 1 104 ? 22.763 -17.998 17.018 1.00 48.03 96 SER F O 1
ATOM 6738 N N . ASN F 1 105 ? 24.130 -16.971 18.516 1.00 48.14 97 ASN F N 1
ATOM 6739 C CA . ASN F 1 105 ? 23.073 -16.246 19.252 1.00 48.09 97 ASN F CA 1
ATOM 6740 C C . ASN F 1 105 ? 22.347 -15.237 18.396 1.00 46.54 97 ASN F C 1
ATOM 6741 O O . ASN F 1 105 ? 22.925 -14.675 17.469 1.00 45.61 97 ASN F O 1
ATOM 6746 N N . THR F 1 106 ? 21.084 -14.989 18.721 1.00 46.30 98 THR F N 1
ATOM 6747 C CA . THR F 1 106 ? 20.343 -13.918 18.055 1.00 46.20 98 THR F CA 1
ATOM 6748 C C . THR F 1 106 ? 20.887 -12.541 18.462 1.00 44.71 98 THR F C 1
ATOM 6749 O O . THR F 1 106 ? 21.344 -12.349 19.596 1.00 45.67 98 THR F O 1
ATOM 6753 N N . GLY F 1 107 ? 20.845 -11.595 17.527 1.00 42.55 99 GLY F N 1
ATOM 6754 C CA . GLY F 1 107 ? 21.476 -10.304 17.712 1.00 39.36 99 GLY F CA 1
ATOM 6755 C C . GLY F 1 107 ? 22.708 -10.222 16.840 1.00 37.27 99 GLY F C 1
ATOM 6756 O O . GLY F 1 107 ? 23.080 -9.139 16.389 1.00 38.80 99 GLY F O 1
ATOM 6757 N N . THR F 1 108 ? 23.343 -11.366 16.589 1.00 34.85 100 THR F N 1
ATOM 6758 C CA . THR F 1 108 ? 24.504 -11.391 15.707 1.00 32.54 100 THR F CA 1
ATOM 6759 C C . THR F 1 108 ? 24.101 -11.421 14.218 1.00 31.91 100 THR F C 1
ATOM 6760 O O . THR F 1 108 ? 22.969 -11.756 13.883 1.00 30.61 100 THR F O 1
ATOM 6764 N N . ILE F 1 109 ? 25.028 -11.033 13.343 1.00 31.52 101 ILE F N 1
ATOM 6765 C CA . ILE F 1 109 ? 24.820 -11.059 11.902 1.00 30.43 101 ILE F CA 1
ATOM 6766 C C . ILE F 1 109 ? 24.413 -12.463 11.469 1.00 31.00 101 ILE F C 1
ATOM 6767 O O . ILE F 1 109 ? 23.368 -12.658 10.847 1.00 30.83 101 ILE F O 1
ATOM 6772 N N . ARG F 1 110 ? 25.247 -13.442 11.806 1.00 31.39 102 ARG F N 1
ATOM 6773 C CA . ARG F 1 110 ? 25.026 -14.821 11.403 1.00 30.47 102 ARG F CA 1
ATOM 6774 C C . ARG F 1 110 ? 23.768 -15.407 12.033 1.00 29.14 102 ARG F C 1
ATOM 6775 O O . ARG F 1 110 ? 23.090 -16.219 11.415 1.00 29.53 102 ARG F O 1
ATOM 6783 N N . GLY F 1 111 ? 23.456 -15.001 13.256 1.00 27.57 103 GLY F N 1
ATOM 6784 C CA . GLY F 1 111 ? 22.284 -15.508 13.943 1.00 26.85 103 GLY F CA 1
ATOM 6785 C C . GLY F 1 111 ? 20.994 -14.802 13.552 1.00 27.98 103 GLY F C 1
ATOM 6786 O O . GLY F 1 111 ? 19.897 -15.251 13.894 1.00 28.37 103 GLY F O 1
ATOM 6787 N N . ASP F 1 112 ? 21.115 -13.681 12.854 1.00 28.46 104 ASP F N 1
ATOM 6788 C CA . ASP F 1 112 ? 19.953 -12.943 12.393 1.00 27.34 104 ASP F CA 1
ATOM 6789 C C . ASP F 1 112 ? 19.628 -13.233 10.949 1.00 28.87 104 ASP F C 1
ATOM 6790 O O . ASP F 1 112 ? 18.465 -13.155 10.548 1.00 29.70 104 ASP F O 1
ATOM 6795 N N . PHE F 1 113 ? 20.663 -13.565 10.177 1.00 29.41 105 PHE F N 1
ATOM 6796 C CA . PHE F 1 113 ? 20.554 -13.644 8.729 1.00 29.18 105 PHE F CA 1
ATOM 6797 C C . PHE F 1 113 ? 20.929 -14.970 8.068 1.00 28.77 105 PHE F C 1
ATOM 6798 O O . PHE F 1 113 ? 20.562 -15.198 6.926 1.00 28.17 105 PHE F O 1
ATOM 6806 N N . CYS F 1 114 ? 21.631 -15.846 8.777 1.00 29.83 106 CYS F N 1
ATOM 6807 C CA . CYS F 1 114 ? 22.165 -17.049 8.152 1.00 31.47 106 CYS F CA 1
ATOM 6808 C C . CYS F 1 114 ? 21.641 -18.363 8.725 1.00 33.19 106 CYS F C 1
ATOM 6809 O O . CYS F 1 114 ? 21.171 -18.428 9.866 1.00 31.88 106 CYS F O 1
ATOM 6812 N N . LEU F 1 115 ? 21.728 -19.408 7.901 1.00 35.07 107 LEU F N 1
ATOM 6813 C CA . LEU F 1 115 ? 21.251 -20.740 8.263 1.00 36.04 107 LEU F CA 1
ATOM 6814 C C . LEU F 1 115 ? 22.323 -21.807 8.128 1.00 38.41 107 LEU F C 1
ATOM 6815 O O . LEU F 1 115 ? 22.361 -22.725 8.936 1.00 40.16 107 LEU F O 1
ATOM 6820 N N . GLU F 1 116 ? 23.179 -21.686 7.112 1.00 40.35 108 GLU F N 1
ATOM 6821 C CA . GLU F 1 116 ? 24.169 -22.716 6.809 1.00 42.46 108 GLU F CA 1
ATOM 6822 C C . GLU F 1 116 ? 25.599 -22.203 6.883 1.00 41.86 108 GLU F C 1
ATOM 6823 O O . GLU F 1 116 ? 25.886 -21.082 6.459 1.00 42.19 108 GLU F O 1
ATOM 6829 N N . VAL F 1 117 ? 26.505 -23.029 7.403 1.00 41.52 109 VAL F N 1
ATOM 6830 C CA . VAL F 1 117 ? 27.885 -22.571 7.576 1.00 40.68 109 VAL F CA 1
ATOM 6831 C C . VAL F 1 117 ? 28.618 -22.363 6.244 1.00 41.15 109 VAL F C 1
ATOM 6832 O O . VAL F 1 117 ? 29.610 -21.639 6.183 1.00 41.32 109 VAL F O 1
ATOM 6836 N N . SER F 1 118 ? 28.094 -22.964 5.178 1.00 41.44 110 SER F N 1
ATOM 6837 C CA . SER F 1 118 ? 28.614 -22.745 3.832 1.00 40.63 110 SER F CA 1
ATOM 6838 C C . SER F 1 118 ? 28.307 -21.326 3.335 1.00 40.00 110 SER F C 1
ATOM 6839 O O . SER F 1 118 ? 29.072 -20.739 2.555 1.00 39.58 110 SER F O 1
ATOM 6842 N N . LYS F 1 119 ? 27.183 -20.784 3.805 1.00 38.60 111 LYS F N 1
ATOM 6843 C CA . LYS F 1 119 ? 26.741 -19.454 3.421 1.00 37.75 111 LYS F CA 1
ATOM 6844 C C . LYS F 1 119 ? 26.490 -18.596 4.659 1.00 36.85 111 LYS F C 1
ATOM 6845 O O . LYS F 1 119 ? 25.351 -18.367 5.037 1.00 37.45 111 LYS F O 1
ATOM 6851 N N . ASN F 1 120 ? 27.544 -18.114 5.298 1.00 35.61 112 ASN F N 1
ATOM 6852 C CA . ASN F 1 120 ? 27.335 -17.285 6.476 1.00 34.45 112 ASN F CA 1
ATOM 6853 C C . ASN F 1 120 ? 27.771 -15.836 6.305 1.00 33.94 112 ASN F C 1
ATOM 6854 O O . ASN F 1 120 ? 28.229 -15.195 7.258 1.00 33.11 112 ASN F O 1
ATOM 6859 N N . VAL F 1 121 ? 27.620 -15.346 5.073 1.00 33.36 113 VAL F N 1
ATOM 6860 C CA . VAL F 1 121 ? 27.762 -13.927 4.679 1.00 33.49 113 VAL F CA 1
ATOM 6861 C C . VAL F 1 121 ? 29.054 -13.178 5.027 1.00 33.84 113 VAL F C 1
ATOM 6862 O O . VAL F 1 121 ? 29.477 -12.307 4.275 1.00 36.08 113 VAL F O 1
ATOM 6866 N N . ILE F 1 122 ? 29.676 -13.482 6.152 1.00 32.37 114 ILE F N 1
ATOM 6867 C CA . ILE F 1 122 ? 30.788 -12.664 6.571 1.00 31.63 114 ILE F CA 1
ATOM 6868 C C . ILE F 1 122 ? 31.937 -13.464 7.143 1.00 33.32 114 ILE F C 1
ATOM 6869 O O . ILE F 1 122 ? 31.734 -14.537 7.703 1.00 34.17 114 ILE F O 1
ATOM 6874 N N . HIS F 1 123 ? 33.148 -12.940 6.978 1.00 34.81 115 HIS F N 1
ATOM 6875 C CA . HIS F 1 123 ? 34.311 -13.438 7.701 1.00 36.65 115 HIS F CA 1
ATOM 6876 C C . HIS F 1 123 ? 34.804 -12.415 8.725 1.00 37.15 115 HIS F C 1
ATOM 6877 O O . HIS F 1 123 ? 34.811 -11.221 8.471 1.00 37.96 115 HIS F O 1
ATOM 6884 N N . GLY F 1 124 ? 35.233 -12.898 9.876 1.00 37.72 116 GLY F N 1
ATOM 6885 C CA . GLY F 1 124 ? 35.915 -12.059 10.829 1.00 38.65 116 GLY F CA 1
ATOM 6886 C C . GLY F 1 124 ? 37.189 -12.741 11.263 1.00 39.89 116 GLY F C 1
ATOM 6887 O O . GLY F 1 124 ? 37.243 -13.966 11.337 1.00 41.20 116 GLY F O 1
ATOM 6888 N N . SER F 1 125 ? 38.215 -11.946 11.544 1.00 40.56 117 SER F N 1
ATOM 6889 C CA . SER F 1 125 ? 39.507 -12.462 11.975 1.00 41.08 117 SER F CA 1
ATOM 6890 C C . SER F 1 125 ? 39.357 -13.143 13.324 1.00 43.23 117 SER F C 1
ATOM 6891 O O . SER F 1 125 ? 38.601 -12.657 14.169 1.00 44.43 117 SER F O 1
ATOM 6894 N N . ASP F 1 126 ? 40.050 -14.268 13.520 1.00 45.07 118 ASP F N 1
ATOM 6895 C CA . ASP F 1 126 ? 39.890 -15.063 14.751 1.00 46.73 118 ASP F CA 1
ATOM 6896 C C . ASP F 1 126 ? 40.817 -14.648 15.881 1.00 45.52 118 ASP F C 1
ATOM 6897 O O . ASP F 1 126 ? 40.485 -14.820 17.047 1.00 45.53 118 ASP F O 1
ATOM 6902 N N . SER F 1 127 ? 41.962 -14.081 15.522 1.00 44.99 119 SER F N 1
ATOM 6903 C CA . SER F 1 127 ? 42.934 -13.565 16.485 1.00 44.24 119 SER F CA 1
ATOM 6904 C C . SER F 1 127 ? 43.594 -12.287 15.961 1.00 43.77 119 SER F C 1
ATOM 6905 O O . SER F 1 127 ? 43.570 -12.025 14.768 1.00 44.40 119 SER F O 1
ATOM 6908 N N . VAL F 1 128 ? 44.201 -11.511 16.851 1.00 43.37 120 VAL F N 1
ATOM 6909 C CA . VAL F 1 128 ? 44.991 -10.335 16.465 1.00 42.39 120 VAL F CA 1
ATOM 6910 C C . VAL F 1 128 ? 46.112 -10.696 15.492 1.00 42.90 120 VAL F C 1
ATOM 6911 O O . VAL F 1 128 ? 46.376 -9.959 14.544 1.00 43.18 120 VAL F O 1
ATOM 6915 N N . ALA F 1 129 ? 46.775 -11.823 15.740 1.00 43.28 121 ALA F N 1
ATOM 6916 C CA . ALA F 1 129 ? 47.868 -12.279 14.884 1.00 42.79 121 ALA F CA 1
ATOM 6917 C C . ALA F 1 129 ? 47.349 -12.651 13.493 1.00 42.09 121 ALA F C 1
ATOM 6918 O O . ALA F 1 129 ? 47.983 -12.340 12.483 1.00 40.73 121 ALA F O 1
ATOM 6920 N N . SER F 1 130 ? 46.179 -13.294 13.464 1.00 42.54 122 SER F N 1
ATOM 6921 C CA . SER F 1 130 ? 45.482 -13.664 12.233 1.00 42.29 122 SER F CA 1
ATOM 6922 C C . SER F 1 130 ? 45.053 -12.441 11.468 1.00 41.79 122 SER F C 1
ATOM 6923 O O . SER F 1 130 ? 45.111 -12.421 10.244 1.00 41.60 122 SER F O 1
ATOM 6926 N N . ALA F 1 131 ? 44.612 -11.427 12.208 1.00 41.61 123 ALA F N 1
ATOM 6927 C CA . ALA F 1 131 ? 44.129 -10.177 11.640 1.00 41.59 123 ALA F CA 1
ATOM 6928 C C . ALA F 1 131 ? 45.221 -9.457 10.860 1.00 42.60 123 ALA F C 1
ATOM 6929 O O . ALA F 1 131 ? 45.035 -9.141 9.687 1.00 43.44 123 ALA F O 1
ATOM 6931 N N . ASN F 1 132 ? 46.361 -9.220 11.509 1.00 43.74 124 ASN F N 1
ATOM 6932 C CA . ASN F 1 132 ? 47.469 -8.487 10.893 1.00 44.28 124 ASN F CA 1
ATOM 6933 C C . ASN F 1 132 ? 47.975 -9.145 9.618 1.00 44.13 124 ASN F C 1
ATOM 6934 O O . ASN F 1 132 ? 48.360 -8.465 8.662 1.00 44.08 124 ASN F O 1
ATOM 6939 N N . LYS F 1 133 ? 47.956 -10.473 9.615 1.00 43.67 125 LYS F N 1
ATOM 6940 C CA . LYS F 1 133 ? 48.302 -11.267 8.448 1.00 42.77 125 LYS F CA 1
ATOM 6941 C C . LYS F 1 133 ? 47.254 -11.050 7.343 1.00 41.35 125 LYS F C 1
ATOM 6942 O O . LYS F 1 133 ? 47.597 -10.768 6.195 1.00 40.40 125 LYS F O 1
ATOM 6948 N N . GLU F 1 134 ? 45.980 -11.142 7.718 1.00 39.98 126 GLU F N 1
ATOM 6949 C CA . GLU F 1 134 ? 44.864 -10.992 6.782 1.00 39.06 126 GLU F CA 1
ATOM 6950 C C . GLU F 1 134 ? 44.826 -9.603 6.125 1.00 38.56 126 GLU F C 1
ATOM 6951 O O . GLU F 1 134 ? 44.626 -9.488 4.918 1.00 38.24 126 GLU F O 1
ATOM 6957 N N . ILE F 1 135 ? 45.040 -8.563 6.924 1.00 37.54 127 ILE F N 1
ATOM 6958 C CA . ILE F 1 135 ? 45.046 -7.191 6.439 1.00 37.34 127 ILE F CA 1
ATOM 6959 C C . ILE F 1 135 ? 46.114 -7.001 5.366 1.00 39.18 127 ILE F C 1
ATOM 6960 O O . ILE F 1 135 ? 45.849 -6.395 4.318 1.00 38.27 127 ILE F O 1
ATOM 6965 N N . ASN F 1 136 ? 47.309 -7.534 5.633 1.00 40.88 128 ASN F N 1
ATOM 6966 C CA . ASN F 1 136 ? 48.460 -7.373 4.744 1.00 40.89 128 ASN F CA 1
ATOM 6967 C C . ASN F 1 136 ? 48.257 -8.029 3.385 1.00 40.74 128 ASN F C 1
ATOM 6968 O O . ASN F 1 136 ? 48.710 -7.505 2.364 1.00 41.72 128 ASN F O 1
ATOM 6973 N N . ILE F 1 137 ? 47.560 -9.164 3.373 1.00 40.11 129 ILE F N 1
ATOM 6974 C CA . ILE F 1 137 ? 47.314 -9.892 2.127 1.00 40.37 129 ILE F CA 1
ATOM 6975 C C . ILE F 1 137 ? 46.208 -9.252 1.277 1.00 39.83 129 ILE F C 1
ATOM 6976 O O . ILE F 1 137 ? 46.290 -9.259 0.046 1.00 40.12 129 ILE F O 1
ATOM 6981 N N . TRP F 1 138 ? 45.198 -8.684 1.934 1.00 39.23 130 TRP F N 1
ATOM 6982 C CA . TRP F 1 138 ? 44.056 -8.095 1.236 1.00 38.41 130 TRP F CA 1
ATOM 6983 C C . TRP F 1 138 ? 44.246 -6.642 0.837 1.00 39.48 130 TRP F C 1
ATOM 6984 O O . TRP F 1 138 ? 43.736 -6.211 -0.193 1.00 40.03 130 TRP F O 1
ATOM 6995 N N . PHE F 1 139 ? 44.969 -5.885 1.652 1.00 40.53 131 PHE F N 1
ATOM 6996 C CA . PHE F 1 139 ? 45.106 -4.459 1.419 1.00 41.02 131 PHE F CA 1
ATOM 6997 C C . PHE F 1 139 ? 46.558 -4.059 1.318 1.00 42.43 131 PHE F C 1
ATOM 6998 O O . PHE F 1 139 ? 47.435 -4.713 1.884 1.00 43.23 131 PHE F O 1
ATOM 7006 N N . LYS F 1 140 ? 46.795 -2.972 0.593 1.00 43.74 132 LYS F N 1
ATOM 7007 C CA . LYS F 1 140 ? 48.095 -2.326 0.546 1.00 44.90 132 LYS F CA 1
ATOM 7008 C C . LYS F 1 140 ? 48.102 -1.294 1.667 1.00 44.93 132 LYS F C 1
ATOM 7009 O O . LYS F 1 140 ? 47.045 -0.836 2.074 1.00 44.85 132 LYS F O 1
ATOM 7015 N N . ALA F 1 141 ? 49.277 -0.949 2.191 1.00 46.33 133 ALA F N 1
ATOM 7016 C CA . ALA F 1 141 ? 49.360 0.034 3.274 1.00 46.87 133 ALA F CA 1
ATOM 7017 C C . ALA F 1 141 ? 48.756 1.387 2.869 1.00 46.96 133 ALA F C 1
ATOM 7018 O O . ALA F 1 141 ? 48.113 2.042 3.683 1.00 46.88 133 ALA F O 1
ATOM 7020 N N . GLU F 1 142 ? 48.941 1.782 1.610 1.00 47.59 134 GLU F N 1
ATOM 7021 C CA . GLU F 1 142 ? 48.372 3.023 1.089 1.00 47.84 134 GLU F CA 1
ATOM 7022 C C . GLU F 1 142 ? 46.844 3.030 1.167 1.00 46.64 134 GLU F C 1
ATOM 7023 O O . GLU F 1 142 ? 46.224 4.092 1.278 1.00 47.37 134 GLU F O 1
ATOM 7029 N N . GLU F 1 143 ? 46.238 1.848 1.131 1.00 44.55 135 GLU F N 1
ATOM 7030 C CA . GLU F 1 143 ? 44.781 1.756 1.142 1.00 42.06 135 GLU F CA 1
ATOM 7031 C C . GLU F 1 143 ? 44.171 2.041 2.502 1.00 41.40 135 GLU F C 1
ATOM 7032 O O . GLU F 1 143 ? 43.087 2.608 2.578 1.00 42.93 135 GLU F O 1
ATOM 7038 N N . LEU F 1 144 ? 44.871 1.649 3.564 1.00 40.77 136 LEU F N 1
ATOM 7039 C CA . LEU F 1 144 ? 44.485 1.974 4.941 1.00 39.61 136 LEU F CA 1
ATOM 7040 C C . LEU F 1 144 ? 44.512 3.483 5.169 1.00 39.51 136 LEU F C 1
ATOM 7041 O O . LEU F 1 144 ? 45.593 4.080 5.220 1.00 40.62 136 LEU F O 1
ATOM 7046 N N . THR F 1 145 ? 43.332 4.091 5.301 1.00 38.22 137 THR F N 1
ATOM 7047 C CA . THR F 1 145 ? 43.235 5.550 5.375 1.00 37.89 137 THR F CA 1
ATOM 7048 C C . THR F 1 145 ? 43.284 6.057 6.800 1.00 37.72 137 THR F C 1
ATOM 7049 O O . THR F 1 145 ? 42.586 5.542 7.666 1.00 36.89 137 THR F O 1
ATOM 7053 N N . GLN F 1 146 ? 44.132 7.058 7.032 1.00 38.81 138 GLN F N 1
ATOM 7054 C CA . GLN F 1 146 ? 44.240 7.668 8.349 1.00 40.13 138 GLN F CA 1
ATOM 7055 C C . GLN F 1 146 ? 43.277 8.844 8.436 1.00 38.82 138 GLN F C 1
ATOM 7056 O O . GLN F 1 146 ? 43.297 9.745 7.585 1.00 38.75 138 GLN F O 1
ATOM 7062 N N . TRP F 1 147 ? 42.404 8.803 9.442 1.00 37.10 139 TRP F N 1
ATOM 7063 C CA . TRP F 1 147 ? 41.523 9.931 9.750 1.00 35.19 139 TRP F CA 1
ATOM 7064 C C . TRP F 1 147 ? 41.205 10.011 11.235 1.00 35.42 139 TRP F C 1
ATOM 7065 O O . TRP F 1 147 ? 41.239 9.008 11.943 1.00 33.90 139 TRP F O 1
ATOM 7076 N N . LYS F 1 148 ? 40.940 11.229 11.696 1.00 36.81 140 LYS F N 1
ATOM 7077 C CA . LYS F 1 148 ? 40.597 11.479 13.085 1.00 39.25 140 LYS F CA 1
ATOM 7078 C C . LYS F 1 148 ? 39.099 11.268 13.236 1.00 40.27 140 LYS F C 1
ATOM 7079 O O . LYS F 1 148 ? 38.304 11.963 12.606 1.00 41.38 140 LYS F O 1
ATOM 7085 N N . HIS F 1 149 ? 38.700 10.294 14.047 1.00 40.71 141 HIS F N 1
ATOM 7086 C CA . HIS F 1 149 ? 37.278 10.120 14.338 1.00 40.79 141 HIS F CA 1
ATOM 7087 C C . HIS F 1 149 ? 36.828 11.132 15.378 1.00 41.03 141 HIS F C 1
ATOM 7088 O O . HIS F 1 149 ? 37.289 11.114 16.521 1.00 42.13 141 HIS F O 1
ATOM 7095 N N . HIS F 1 150 ? 35.924 12.013 14.974 1.00 41.21 142 HIS F N 1
ATOM 7096 C CA . HIS F 1 150 ? 35.466 13.085 15.839 1.00 42.49 142 HIS F CA 1
ATOM 7097 C C . HIS F 1 150 ? 34.811 12.523 17.091 1.00 44.31 142 HIS F C 1
ATOM 7098 O O . HIS F 1 150 ? 34.986 13.052 18.189 1.00 45.43 142 HIS F O 1
ATOM 7105 N N . MET F 1 151 ? 34.072 11.433 16.910 1.00 45.57 143 MET F N 1
ATOM 7106 C CA . MET F 1 151 ? 33.257 10.845 17.971 1.00 45.52 143 MET F CA 1
ATOM 7107 C C . MET F 1 151 ? 34.020 9.969 18.954 1.00 45.15 143 MET F C 1
ATOM 7108 O O . MET F 1 151 ? 33.454 9.561 19.959 1.00 44.61 143 MET F O 1
ATOM 7113 N N . LYS F 1 152 ? 35.291 9.684 18.675 1.00 45.75 144 LYS F N 1
ATOM 7114 C CA . LYS F 1 152 ? 36.069 8.785 19.528 1.00 47.29 144 LYS F CA 1
ATOM 7115 C C . LYS F 1 152 ? 36.228 9.296 20.954 1.00 47.89 144 LYS F C 1
ATOM 7116 O O . LYS F 1 152 ? 36.383 8.508 21.876 1.00 48.81 144 LYS F O 1
ATOM 7122 N N . GLU F 1 153 ? 36.168 10.615 21.127 1.00 49.31 145 GLU F N 1
ATOM 7123 C CA . GLU F 1 153 ? 36.120 11.242 22.446 1.00 50.28 145 GLU F CA 1
ATOM 7124 C C . GLU F 1 153 ? 35.021 10.631 23.324 1.00 50.14 145 GLU F C 1
ATOM 7125 O O . GLU F 1 153 ? 35.223 10.404 24.513 1.00 50.26 145 GLU F O 1
ATOM 7131 N N . TRP F 1 154 ? 33.866 10.369 22.714 1.00 50.41 146 TRP F N 1
ATOM 7132 C CA . TRP F 1 154 ? 32.646 9.957 23.413 1.00 48.96 146 TRP F CA 1
ATOM 7133 C C . TRP F 1 154 ? 32.374 8.450 23.342 1.00 49.26 146 TRP F C 1
ATOM 7134 O O . TRP F 1 154 ? 31.310 7.974 23.766 1.00 47.67 146 TRP F O 1
ATOM 7145 N N . ILE F 1 155 ? 33.321 7.705 22.778 1.00 50.64 147 ILE F N 1
ATOM 7146 C CA . ILE F 1 155 ? 33.243 6.245 22.775 1.00 52.27 147 ILE F CA 1
ATOM 7147 C C . ILE F 1 155 ? 34.394 5.643 23.592 1.00 54.64 147 ILE F C 1
ATOM 7148 O O . ILE F 1 155 ? 34.236 4.582 24.191 1.00 53.76 147 ILE F O 1
ATOM 7153 N N . CYS F 1 156 ? 35.526 6.354 23.624 1.00 58.71 148 CYS F N 1
ATOM 7154 C CA . CYS F 1 156 ? 36.735 5.941 24.342 1.00 62.21 148 CYS F CA 1
ATOM 7155 C C . CYS F 1 156 ? 37.149 6.892 25.471 1.00 64.20 148 CYS F C 1
ATOM 7156 O O . CYS F 1 156 ? 36.478 7.893 25.727 1.00 65.06 148 CYS F O 1
ATOM 7159 N N . SER F 1 157 ? 38.247 6.557 26.149 1.00 66.07 149 SER F N 1
ATOM 7160 C CA . SER F 1 157 ? 38.724 7.300 27.319 1.00 67.39 149 SER F CA 1
ATOM 7161 C C . SER F 1 157 ? 39.020 8.780 27.028 1.00 67.67 149 SER F C 1
ATOM 7162 O O . SER F 1 157 ? 40.158 9.167 26.737 1.00 67.27 149 SER F O 1
#

GO terms:
  GO:0000287 magnesium ion binding (F, IDA)
  GO:0004550 nucleoside diphosphate kinase activity (F, IDA)

InterPro domains:
  IPR001564 Nucleoside diphosphate kinase [MF_00451] (1-136)
  IPR001564 Nucleoside diphosphate kinase [PR01243] (4-26)
  IPR001564 Nucleoside diphosphate kinase [PR01243] (48-67)
  IPR001564 Nucleoside diphosphate kinase [PR01243] (68-85)
  IPR001564 Nucleoside diphosphate kinase [PR01243] (89-105)
  IPR001564 Nucleoside diphosphate kinase [PR01243] (112-131)
  IPR023005 Nucleoside diphosphate kinase, active site [PS00469] (112-120)
  IPR034907 Nucleoside diphosphate kinase-like domain [PF00334] (2-135)
  IPR034907 Nucleoside diphosphate kinase-like domain [SM00562] (1-138)
  IPR036850 Nucleoside diphosphate kinase-like domain superfamily [G3DSA:3.30.70.141] (1-149)
  IPR036850 Nucleoside diphosphate kinase-like domain superfamily [SSF54919] (1-148)

Radius of gyration: 27.08 Å; Cα contacts (8 Å, |Δi|>4): 2007; chains: 6; bounding box: 66×68×72 Å

Foldseek 3Di:
DQKKKKKFFQLCVVVPCVVVLVVLQVVLVKAWQFKDKDLDDLVLLCQLCVVCPPDDPDVVVSVRSSPGMMMITMIDDDPVQVVVCLQAFDLALVPGDPNHQSVPPHHGSSNSRMDIQNDSVSGVSSCVSPDDPVRGHDDDDPCCVVVDD/DQKKKKKFFQLLVVVPCPVVLVVLQVVLVKAWFFKDKDLDDPVLVCVLCVVCPPDPPDPVLCVRGNVGMMMMTMIDDDPVQVVVCLQAADLALVPGDPNHQSVPPHHGSSNSRMDIQNDSVSGVVNCVSPDDPVRGHDDDDPCCVVNDD/DFKKKKKFFQLLVVVPCPVVVVVLCVVLVKAWFFKDKDLDDLVLVCQLCVVVVVDPPDVPLSVRSNPGMMMITMIDDDPHQVVLCLQLADLALVPGDPNHQSVPDHHGSSNSRMDIQNDSVSGVSNCVSPDDPVRGHDDDDPCCVVNDD/DQKKKKKFFQLQVVVPCPVVVVVLQVVLVKAWFFKDKDLDDLVLVLVLCVPPCPDPPDVVLSPSGNVGMMMITMIDDDPCQVVVCLQAADLALVPGDPNHQSVPPHHGSSNSRMDIQNDSVSGVVVCVSPDDPVRGHDDDDPCCVVNDD/DFKKKKKFFLLLVVVPCPVVVVVLQVVLVKAWFFKDKDLDDLVLVCQLCVVVVVDPPDVPQSVRRNPGMMMITMIDDDPHQVVLCLQAADLALVVGDPNHQSVPDHHGSSRSRMDIQPDSVSGVSNCVSPDDPVRGHDDDDPCCVVNDD/DQKKKKKFFQLCVVVPCVVVVVVLQVVLVKAWQFKDKDLDDLVLLCQLCVVCPPDPPDVVVSVRSNPGMMMITMIDDDPVQVVVCLQAFDLALVPGDPNHQSVPPHHGSVNRRMDIQNDSVSGVSSCVSPDDPVRRHDDDDPCCVVNDD

B-factor: mean 50.43, std 33.61, range [2.0, 153.5]